Protein 8J1C (pdb70)

Organism: Pseudomonas veronii (NCBI:txid76761)

Foldseek 3Di:
DADEAEDPVLVVLLVVDDLLVLVLVLLLCVLVVQKDFDDKDKAADPPNQWIKIWFKIDRNVVQKIKIWIWTQGPNDIWIWMWIAGNVPRHTHYIYGCRVVQLQNLLSLVLLVCLLPQPAAFAAEFEEDDDSSSLSNCLSNVPSHNHQAYEYEDQCQVVVVCVRCVSDVRYDYDPAPLVRQAVGQEYEYRDQAQDAPDEQVSYPFAHEYEYAHDNDQLRDHYQLLCVVQAQEEEADLVPCLVGNNSNVCCVVPVVDDSVSHFYHSSCSSVVNGGRTHHYYYYHDHSNSSNSSSVSSSVVVD/DQDEAEDVRLVVLLVVDDLLVLVLVLLLCVLVVQKDFDAKDWAADPDNQFIKIKFWIDNVVLQKIKIKIWTWGDDDPATDIWIWMWIAGNVPRHTHYIYGCRVVQLQNLLSLVLLVCLLPFDLAFEAEFEEDQDSSSLNNCLNNVPSHNHNYYEYEDCVPCPCRVVRPVVPDYYDVAPQVRCAVHQEYEYRDQAQDAPDEPVPYPDQHEYEDAHPNHQQRDHYQLLCVVVAQEEEADLVHCCVRHNSSVVCVVPNVDDSVSHQYHSSCSSVVNGDSHYYYYHDHVSSVNSSRVSSSVVD/DQDEADDVRLVVLLVVDDLLVLVLVLLLCVLVVQKDFDAKDWADDPPNQFIKIKFWIGRNVLQKIWIKIWTWGADDVGTDIWIWIFIAGNVPRHTRYIYGCRVVQLQNLLSLVLLVCLLPFPQAFAAEFEEDLDSSSLNNCLNNVPRHNHPAYEYEYPVPLDDDPVSVVVSCVSDVRYDYDPDPCVRQAVHQEYEYRDQAQDAPDEPVSYPFAHEYEYAHDSYQLRDHYQLLCVVQAQEEEADLVHCLVRRNSSVCCVVPPVDDSVSHFYHSSCSSVVNGDGPTHYYYYYHDHSNSVNSSRVSSSVVVD/DQDEAEDVRLVVLLVVDDLLVLVLVLLQCVLVVQKDFDAKDWAADPPNQFIKIKFKMGNVVVQKIKIKIWTWGQDDVGTDIWIWIWMAGNVPRHTHYIYGCRVVQLQLLLSLVLLCCLLAFPQAFAEEFEEDQASNSLNVCLNNLPSHNHPDYEYEDCVVVPSVVSCCVSVYYDDNAPCVRQAPHQEYEYRDQAQDAPDEQVSYPFAHEYEYAHDRDQLRDHYQLLCVVQAQEEEADLVHCLVGRNSSVCCVVPVVDDSVSHQYHSSCSSVVVGHHDDRPTHHYYYYHDHSSSSNSSSVSSSVVVD

B-factor: mean 51.37, std 15.53, range [25.63, 155.08]

Sequence (1214 aa):
TPHVIQQAQARELLAQIDVPQILHKLFRDLAAGLAVQPAQQLVAFPKGAGDFINYLGVLAEDGVYGVKTSPYIVPLVTAWTLLMSMHNGQPLLLCDAHELTTARTAATTALAVDALAPLAARRLAIIGSGKVAQAHLRYVQNLRDWQHISLFSPSLASTLAQLTGLDPRLSIADSCAAAVADADVIMLCTSSAGPVLDPAHLSKPALITSISTNAPRAHEVPPHSLNAMQVFCDYRQTTPDAAGEMLIASEQHGWDKRAVMGDLPELLSDMAYQRPVFFRSIGLGLEDIALANALYQLQRTPHVIQQAQARELLAQIDVPQILHKLFRDLAAGLAVQPAQQLVAFPKGAGDFINYLGVLAEDGVYGVKTSPYIVGEQGPLVTAWTLLMSMHNGQPLLLCDAHELTTARTAATTALAVDALAPLAARRLAIIGSGKVAQAHLRYVQNLRDWQHISLFSPSLAPATLAQLTGLLSIADSCAAAVADADVIMLCTSSAGPVLDPAHLSKPALITSISTNAPRAHEVPPHSLNAMQVFCDYRQTTPDAAGEMLIASEQHGWDKRAVMGDLPELLSDMAQPVFFRSIGLGLEDIALANALYQLQTPHVIQQAQARELLAQIDVPQILHKLFRDLAAGLAVQPAQQLVAFPKGAGDFINYLGVLAEDGVYGVKTSPYIVGEQGPLVTAWTLLMSMHNGQPLLLCDAHELTTARTAATTALAVDALAPLAARRLAIIGSGKVAQAHLRYVQNLRDWQHISLFSPSLASASPATLAQLTGLDPRLSIADSCAAAVADADVIMLCTSSAGPVLDPAHLSKPALITSISTNAPRAHEVPPHSLNAMQVFCDYRQTTPDAAGEMLIASEQHGWDKRAVMGDLPELLSDMADYQRPVFFRSIGLGLEDIALANALYQLQRTPHVIQQAQARELLAQIDVPQILHKLFRDLAAGLAVQPAQQLVAFPKGAGDFINYLGVLAEDGVYGVKTSPYIVGEQGPLVTAWTLLMSMHNGQPLLLCDAHELTTARTAATTALAVDALAPLAARRLAIIGSGKVAQAHLRYVQNLRDWQHISLFSPSLAATLAQLTGLDLSIADSCAAAVADADVIMLCTSSAGPVLDPAHLSKPALITSISTNAPRAHEVPPHSLNAMQVFCDYRQTTPDAAGEMLIASEQHGWDKRAVMGDLPELLSDMAQRPDYQRPVFFRSIGLGLEDIALANALYQLQR

Solvent-accessible surface area: 46531 Å² total

Radius of gyration: 34.88 Å; Cα contacts (8 Å, |Δi|>4): 2897; chains: 4; bounding box: 97×85×81 Å

Nearest PDB structures (foldseek):
  8j1c-assembly1_B  TM=1.003E+00  e=1.376E-64  Pseudomonas veronii
  8j1c-assembly2_D  TM=9.881E-01  e=1.247E-57  Pseudomonas veronii
  8j1c-assembly2_C  TM=9.851E-01  e=7.864E-58  Pseudomonas veronii
  8j1g-assembly2_D  TM=9.731E-01  e=1.324E-56  Pseudomonas veronii
  8j1c-assembly1_A  TM=9.493E-01  e=4.451E-55  Pseudomonas veronii

InterPro domains:
  IPR003462 Ornithine cyclodeaminase/mu-crystallin [PF02423] (21-311)
  IPR003462 Ornithine cyclodeaminase/mu-crystallin [PIRSF001439] (5-312)
  IPR003462 Ornithine cyclodeaminase/mu-crystallin [PTHR13812] (6-313)
  IPR023401 Ornithine cyclodeaminase, N-terminal [G3DSA:3.30.1780.10] (24-312)
  IPR036291 NAD(P)-binding domain superfamily [SSF51735] (5-313)

Secondary structure (DSSP, 8-state):
--EEE-HHHHHHHHHTS-HHHHHHHHHHHHHTTSSB-PPPEEEEPGGG-EEEEEEEEEEGGGTEEEEEEEEEE--EE--EEEEEETTT--EEEEEE-HHHHHHHHHHHHHHHHHHHS-TT--EEEEE--SHHHHHHHHHHTTSS--SEEEEE-GGG----HHHHTT-TTEEE-SSHHHHHTT-SEEEE----SS-S--GGG-SS--EEEE---SSTT--SS-GGGGGGSEEEES-TTTGGGT-HHHHHHHHHS---GGG--EEHHHHHTT----S-EEEE----HHHHHHHHHHHHHHH-/--EEE-HHHHHHHHHTS-HHHHHHHHHHHHHTTSSB-PPPEEEEPGGG-EEEEEEEEEETTTTEEEEEEEEEE--TTS-EE--EEEEEETTT--EEEEEE-HHHHHHHHHHHHHHHHHHHS-TT--EEEEE--SHHHHHHHHHSTTSS--SEEEEE-TTT---SHHHHTT--EE-SSHHHHHTT-SEEEE----SS-S--TTS-SS--EEEE---SSTT--SS-GGGGGGSEEEES-TTTGGGT-HHHHHHHHHS---GGG--EEHHHHTTT----EEEE----HHHHHHHHHHHHHH-/--EEE-HHHHHHHHTTS-HHHHHHHHHHHHHHTSEE-PPPEEEEPSTT-EEEEEEEEEEGGGTEEEEEEEEEE--SSS-EE--EEEEEETTT--EEEEEE-HHHHHHHHHHHHHHHHHHHS-TT--EEEEE--SHHHHHHHHHHTTTS--SEEEEE-GGGGG--HHHHHHHHTT-TTEEE-SSHHHHHTT-SEEEE----SS-S--GGG-SS--EEEE---SSTT--SS-GGGGGGSEEEES-TTTGGGT-HHHHHHHHHS---GGGEEEEHHHHTTT---TTS-EEEE----HHHHHHHHHHHHHHT-/--EEE-HHHHHHHHTTS-HHHHHHHHHHHHHHTSEE-PPPEEEEPSTT-EEEEEEEEEEGGGTEEEEEEEEEE--TT--EE--EEEEEETTT--EEEEEE-HHHHHHHHHHHHHHHHHHHS-TT--EEEEE--SHHHHHHHHHHTTTS--SEEEEE-TTT---HHHHSTT--EE-SSHHHHHTT-SEEEE----SS-S--GGG-SS--EEEE---SSTT--SS-GGGGGGSEEEES-TTTGGGT-HHHHHHHHHS---GGGEEE-HHHHTTTSS----SSS-EEEE----HHHHHHHHHHHHHHH-

Structure (mmCIF, N/CA/C/O backbone):
data_8J1C
#
_entry.id   8J1C
#
_cell.length_a   90.965
_cell.length_b   92.617
_cell.length_c   162.475
_cell.angle_alpha   90.00
_cell.angle_beta   90.00
_cell.angle_gamma   90.00
#
_symmetry.space_group_name_H-M   'P 21 21 21'
#
loop_
_entity.id
_entity.type
_entity.pdbx_description
1 polymer 'Ornithine cyclodeaminase family protein'
2 non-polymer 'NADP NICOTINAMIDE-ADENINE-DINUCLEOTIDE PHOSPHATE'
3 non-polymer LYSINE
4 non-polymer IMIDAZOLE
5 non-polymer 1,2-ETHANEDIOL
6 water water
#
loop_
_atom_site.group_PDB
_atom_site.id
_atom_site.type_symbol
_atom_site.label_atom_id
_atom_site.label_alt_id
_atom_site.label_comp_id
_atom_site.label_asym_id
_atom_site.label_entity_id
_atom_site.label_seq_id
_atom_site.pdbx_PDB_ins_code
_atom_site.Cartn_x
_atom_site.Cartn_y
_atom_site.Cartn_z
_atom_site.occupancy
_atom_site.B_iso_or_equiv
_atom_site.auth_seq_id
_atom_site.auth_comp_id
_atom_site.auth_asym_id
_atom_site.auth_atom_id
_atom_site.pdbx_PDB_model_num
ATOM 1 N N . THR A 1 4 ? -39.871 36.781 16.966 1.00 69.39 4 THR A N 1
ATOM 2 C CA . THR A 1 4 ? -38.771 36.442 17.910 1.00 65.25 4 THR A CA 1
ATOM 3 C C . THR A 1 4 ? -38.989 37.157 19.252 1.00 61.64 4 THR A C 1
ATOM 4 O O . THR A 1 4 ? -39.633 38.209 19.337 1.00 57.97 4 THR A O 1
ATOM 8 N N . PRO A 1 5 ? -38.505 36.587 20.378 1.00 49.76 5 PRO A N 1
ATOM 9 C CA . PRO A 1 5 ? -37.940 35.235 20.400 1.00 46.81 5 PRO A CA 1
ATOM 10 C C . PRO A 1 5 ? -38.994 34.127 20.422 1.00 44.39 5 PRO A C 1
ATOM 11 O O . PRO A 1 5 ? -40.013 34.240 21.101 1.00 44.48 5 PRO A O 1
ATOM 15 N N . HIS A 1 6 ? -38.705 33.029 19.718 1.00 46.44 6 HIS A N 1
ATOM 16 C CA . HIS A 1 6 ? -39.509 31.822 19.812 1.00 51.62 6 HIS A CA 1
ATOM 17 C C . HIS A 1 6 ? -39.224 31.146 21.154 1.00 50.41 6 HIS A C 1
ATOM 18 O O . HIS A 1 6 ? -38.067 31.043 21.567 1.00 44.50 6 HIS A O 1
ATOM 25 N N . VAL A 1 7 ? -40.295 30.717 21.832 1.00 48.32 7 VAL A N 1
ATOM 26 C CA . VAL A 1 7 ? -40.205 29.996 23.094 1.00 48.48 7 VAL A CA 1
ATOM 27 C C . VAL A 1 7 ? -40.558 28.536 22.818 1.00 45.72 7 VAL A C 1
ATOM 28 O O . VAL A 1 7 ? -41.658 28.267 22.341 1.00 44.56 7 VAL A O 1
ATOM 32 N N . ILE A 1 8 ? -39.611 27.619 23.084 1.00 44.49 8 ILE A N 1
ATOM 33 C CA . ILE A 1 8 ? -39.782 26.207 22.767 1.00 47.14 8 ILE A CA 1
ATOM 34 C C . ILE A 1 8 ? -39.787 25.408 24.061 1.00 44.52 8 ILE A C 1
ATOM 35 O O . ILE A 1 8 ? -38.765 25.337 24.736 1.00 40.70 8 ILE A O 1
ATOM 40 N N . GLN A 1 9 ? -40.939 24.803 24.375 1.00 47.63 9 GLN A N 1
ATOM 41 C CA . GLN A 1 9 ? -41.075 23.952 25.549 1.00 51.61 9 GLN A CA 1
ATOM 42 C C . GLN A 1 9 ? -40.599 22.549 25.169 1.00 47.29 9 GLN A C 1
ATOM 43 O O . GLN A 1 9 ? -40.208 22.311 24.023 1.00 44.61 9 GLN A O 1
ATOM 49 N N . GLN A 1 10 ? -40.692 21.632 26.140 1.00 47.22 10 GLN A N 1
ATOM 50 C CA . GLN A 1 10 ? -40.047 20.335 26.078 1.00 53.28 10 GLN A CA 1
ATOM 51 C C . GLN A 1 10 ? -40.511 19.510 24.885 1.00 51.04 10 GLN A C 1
ATOM 52 O O . GLN A 1 10 ? -39.682 18.959 24.161 1.00 48.52 10 GLN A O 1
ATOM 58 N N . ALA A 1 11 ? -41.830 19.403 24.683 1.00 52.18 11 ALA A N 1
ATOM 59 C CA . ALA A 1 11 ? -42.354 18.516 23.647 1.00 50.75 11 ALA A CA 1
ATOM 60 C C . ALA A 1 11 ? -41.812 18.926 22.274 1.00 46.66 11 ALA A C 1
ATOM 61 O O . ALA A 1 11 ? -41.249 18.102 21.552 1.00 47.23 11 ALA A O 1
ATOM 63 N N . GLN A 1 12 ? -41.963 20.215 21.921 1.00 47.89 12 GLN A N 1
ATOM 64 C CA . GLN A 1 12 ? -41.578 20.689 20.595 1.00 47.09 12 GLN A CA 1
ATOM 65 C C . GLN A 1 12 ? -40.064 20.563 20.407 1.00 45.33 12 GLN A C 1
ATOM 66 O O . GLN A 1 12 ? -39.597 20.243 19.306 1.00 43.74 12 GLN A O 1
ATOM 72 N N . ALA A 1 13 ? -39.314 20.826 21.491 1.00 40.19 13 ALA A N 1
ATOM 73 C CA . ALA A 1 13 ? -37.867 20.692 21.495 1.00 39.69 13 ALA A CA 1
ATOM 74 C C . ALA A 1 13 ? -37.460 19.274 21.108 1.00 36.10 13 ALA A C 1
ATOM 75 O O . ALA A 1 13 ? -36.564 19.087 20.283 1.00 37.27 13 ALA A O 1
ATOM 77 N N . ARG A 1 14 ? -38.125 18.269 21.695 1.00 45.43 14 ARG A N 1
ATOM 78 C CA . ARG A 1 14 ? -37.841 16.864 21.391 1.00 44.40 14 ARG A CA 1
ATOM 79 C C . ARG A 1 14 ? -38.207 16.542 19.938 1.00 45.00 14 ARG A C 1
ATOM 80 O O . ARG A 1 14 ? -37.455 15.843 19.253 1.00 43.32 14 ARG A O 1
ATOM 88 N N . GLU A 1 15 ? -39.364 17.049 19.461 1.00 48.09 15 GLU A N 1
ATOM 89 C CA . GLU A 1 15 ? -39.763 16.841 18.074 1.00 45.47 15 GLU A CA 1
ATOM 90 C C . GLU A 1 15 ? -38.709 17.435 17.149 1.00 43.01 15 GLU A C 1
ATOM 91 O O . GLU A 1 15 ? -38.312 16.791 16.182 1.00 46.18 15 GLU A O 1
ATOM 97 N N . LEU A 1 16 ? -38.260 18.666 17.449 1.00 42.34 16 LEU A N 1
ATOM 98 C CA . LEU A 1 16 ? -37.273 19.341 16.609 1.00 42.47 16 LEU A CA 1
ATOM 99 C C . LEU A 1 16 ? -35.913 18.648 16.708 1.00 40.15 16 LEU A C 1
ATOM 100 O O . LEU A 1 16 ? -35.232 18.512 15.681 1.00 36.64 16 LEU A O 1
ATOM 105 N N . LEU A 1 17 ? -35.549 18.210 17.932 1.00 38.41 17 LEU A N 1
ATOM 106 C CA . LEU A 1 17 ? -34.329 17.438 18.181 1.00 42.71 17 LEU A CA 1
ATOM 107 C C . LEU A 1 17 ? -34.223 16.242 17.237 1.00 39.71 17 LEU A C 1
ATOM 108 O O . LEU A 1 17 ? -33.184 16.038 16.620 1.00 37.82 17 LEU A O 1
ATOM 113 N N . ALA A 1 18 ? -35.330 15.510 17.068 1.00 45.17 18 ALA A N 1
ATOM 114 C CA . ALA A 1 18 ? -35.350 14.310 16.235 1.00 44.88 18 ALA A CA 1
ATOM 115 C C . ALA A 1 18 ? -35.025 14.602 14.767 1.00 41.52 18 ALA A C 1
ATOM 116 O O . ALA A 1 18 ? -34.576 13.697 14.083 1.00 44.05 18 ALA A O 1
ATOM 118 N N . GLN A 1 19 ? -35.193 15.852 14.290 1.00 47.40 19 GLN A N 1
ATOM 119 C CA . GLN A 1 19 ? -34.977 16.211 12.887 1.00 47.94 19 GLN A CA 1
ATOM 120 C C . GLN A 1 19 ? -33.561 16.731 12.608 1.00 49.86 19 GLN A C 1
ATOM 121 O O . GLN A 1 19 ? -33.271 17.199 11.511 1.00 56.64 19 GLN A O 1
ATOM 127 N N . ILE A 1 20 ? -32.668 16.633 13.592 1.00 56.67 20 ILE A N 1
ATOM 128 C CA . ILE A 1 20 ? -31.379 17.305 13.548 1.00 51.31 20 ILE A CA 1
ATOM 129 C C . ILE A 1 20 ? -30.299 16.246 13.706 1.00 44.70 20 ILE A C 1
ATOM 130 O O . ILE A 1 20 ? -30.462 15.330 14.509 1.00 44.52 20 ILE A O 1
ATOM 135 N N . ASP A 1 21 ? -29.235 16.358 12.895 1.00 52.87 21 ASP A N 1
ATOM 136 C CA . ASP A 1 21 ? -28.075 15.479 12.980 1.00 53.94 21 ASP A CA 1
ATOM 137 C C . ASP A 1 21 ? -27.082 16.086 13.976 1.00 50.10 21 ASP A C 1
ATOM 138 O O . ASP A 1 21 ? -26.240 16.929 13.626 1.00 45.44 21 ASP A O 1
ATOM 143 N N . VAL A 1 22 ? -27.220 15.663 15.239 1.00 49.18 22 VAL A N 1
ATOM 144 C CA . VAL A 1 22 ? -26.404 16.190 16.327 1.00 43.47 22 VAL A CA 1
ATOM 145 C C . VAL A 1 22 ? -24.934 15.858 16.064 1.00 46.01 22 VAL A C 1
ATOM 146 O O . VAL A 1 22 ? -24.092 16.757 16.127 1.00 45.81 22 VAL A O 1
ATOM 150 N N . PRO A 1 23 ? -24.568 14.587 15.736 1.00 46.36 23 PRO A N 1
ATOM 151 C CA . PRO A 1 23 ? -23.180 14.240 15.445 1.00 47.33 23 PRO A CA 1
ATOM 152 C C . PRO A 1 23 ? -22.593 15.146 14.376 1.00 49.00 23 PRO A C 1
ATOM 153 O O . PRO A 1 23 ? -21.440 15.562 14.493 1.00 56.78 23 PRO A O 1
ATOM 157 N N . GLN A 1 24 ? -23.398 15.456 13.347 1.00 48.35 24 GLN A N 1
ATOM 158 C CA . GLN A 1 24 ? -22.924 16.307 12.265 1.00 49.33 24 GLN A CA 1
ATOM 159 C C . GLN A 1 24 ? -22.690 17.732 12.769 1.00 42.26 24 GLN A C 1
ATOM 160 O O . GLN A 1 24 ? -21.696 18.352 12.402 1.00 43.45 24 GLN A O 1
ATOM 166 N N . ILE A 1 25 ? -23.618 18.255 13.574 1.00 36.99 25 ILE A N 1
ATOM 167 C CA . ILE A 1 25 ? -23.519 19.615 14.091 1.00 43.69 25 ILE A CA 1
ATOM 168 C C . ILE A 1 25 ? -22.305 19.749 15.008 1.00 43.61 25 ILE A C 1
ATOM 169 O O . ILE A 1 25 ? -21.578 20.724 14.904 1.00 42.45 25 ILE A O 1
ATOM 174 N N . LEU A 1 26 ? -22.083 18.778 15.907 1.00 42.94 26 LEU A N 1
ATOM 175 C CA . LEU A 1 26 ? -20.943 18.859 16.813 1.00 40.41 26 LEU A CA 1
ATOM 176 C C . LEU A 1 26 ? -19.634 18.663 16.049 1.00 41.75 26 LEU A C 1
ATOM 177 O O . LEU A 1 26 ? -18.634 19.316 16.366 1.00 39.70 26 LEU A O 1
ATOM 182 N N . HIS A 1 27 ? -19.649 17.811 15.013 1.00 46.47 27 HIS A N 1
ATOM 183 C CA . HIS A 1 27 ? -18.465 17.598 14.191 1.00 49.50 27 HIS A CA 1
ATOM 184 C C . HIS A 1 27 ? -18.012 18.961 13.683 1.00 48.82 27 HIS A C 1
ATOM 185 O O . HIS A 1 27 ? -16.885 19.373 13.930 1.00 52.10 27 HIS A O 1
ATOM 192 N N . LYS A 1 28 ? -18.948 19.681 13.051 1.00 49.83 28 LYS A N 1
ATOM 193 C CA . LYS A 1 28 ? -18.709 21.016 12.533 1.00 47.69 28 LYS A CA 1
ATOM 194 C C . LYS A 1 28 ? -18.211 21.945 13.631 1.00 42.78 28 LYS A C 1
ATOM 195 O O . LYS A 1 28 ? -17.245 22.672 13.429 1.00 46.97 28 LYS A O 1
ATOM 201 N N . LEU A 1 29 ? -18.929 21.973 14.759 1.00 36.96 29 LEU A N 1
ATOM 202 C CA . LEU A 1 29 ? -18.593 22.876 15.842 1.00 40.83 29 LEU A CA 1
ATOM 203 C C . LEU A 1 29 ? -17.130 22.734 16.272 1.00 44.38 29 LEU A C 1
ATOM 204 O O . LEU A 1 29 ? -16.507 23.723 16.669 1.00 39.79 29 LEU A O 1
ATOM 209 N N . PHE A 1 30 ? -16.615 21.512 16.305 1.00 45.77 30 PHE A N 1
ATOM 210 C CA . PHE A 1 30 ? -15.260 21.308 16.819 1.00 46.18 30 PHE A CA 1
ATOM 211 C C . PHE A 1 30 ? -14.208 21.780 15.833 1.00 46.01 30 PHE A C 1
ATOM 212 O O . PHE A 1 30 ? -13.205 22.364 16.230 1.00 43.65 30 PHE A O 1
ATOM 220 N N . ARG A 1 31 ? -14.436 21.537 14.552 1.00 50.21 31 ARG A N 1
ATOM 221 C CA . ARG A 1 31 ? -13.513 22.027 13.543 1.00 53.33 31 ARG A CA 1
ATOM 222 C C . ARG A 1 31 ? -13.525 23.544 13.564 1.00 45.61 31 ARG A C 1
ATOM 223 O O . ARG A 1 31 ? -12.492 24.178 13.367 1.00 50.77 31 ARG A O 1
ATOM 231 N N . ASP A 1 32 ? -14.690 24.130 13.812 1.00 43.12 32 ASP A N 1
ATOM 232 C CA . ASP A 1 32 ? -14.785 25.580 13.909 1.00 45.15 32 ASP A CA 1
ATOM 233 C C . ASP A 1 32 ? -14.051 26.050 15.147 1.00 46.56 32 ASP A C 1
ATOM 234 O O . ASP A 1 32 ? -13.345 27.054 15.103 1.00 46.93 32 ASP A O 1
ATOM 239 N N . LEU A 1 33 ? -14.212 25.339 16.256 1.00 43.32 33 LEU A N 1
ATOM 240 C CA . LEU A 1 33 ? -13.450 25.680 17.448 1.00 43.63 33 LEU A CA 1
ATOM 241 C C . LEU A 1 33 ? -11.945 25.561 17.178 1.00 40.26 33 LEU A C 1
ATOM 242 O O . LEU A 1 33 ? -11.165 26.415 17.594 1.00 42.05 33 LEU A O 1
ATOM 247 N N . ALA A 1 34 ? -11.537 24.503 16.482 1.00 40.47 34 ALA A N 1
ATOM 248 C CA . ALA A 1 34 ? -10.139 24.324 16.112 1.00 46.35 34 ALA A CA 1
ATOM 249 C C . ALA A 1 34 ? -9.624 25.534 15.326 1.00 51.15 34 ALA A C 1
ATOM 250 O O . ALA A 1 34 ? -8.490 25.950 15.527 1.00 55.79 34 ALA A O 1
ATOM 252 N N . ALA A 1 35 ? -10.474 26.113 14.462 1.00 55.27 35 ALA A N 1
ATOM 253 C CA . ALA A 1 35 ? -10.081 27.188 13.564 1.00 53.80 35 ALA A CA 1
ATOM 254 C C . ALA A 1 35 ? -10.324 28.557 14.198 1.00 55.44 35 ALA A C 1
ATOM 255 O O . ALA A 1 35 ? -10.099 29.588 13.570 1.00 64.67 35 ALA A O 1
ATOM 257 N N . GLY A 1 36 ? -10.762 28.586 15.457 1.00 53.32 36 GLY A N 1
ATOM 258 C CA . GLY A 1 36 ? -10.978 29.845 16.148 1.00 50.24 36 GLY A CA 1
ATOM 259 C C . GLY A 1 36 ? -12.307 30.509 15.769 1.00 54.48 36 GLY A C 1
ATOM 260 O O . GLY A 1 36 ? -12.586 31.613 16.235 1.00 48.30 36 GLY A O 1
ATOM 261 N N . LEU A 1 37 ? -13.143 29.809 14.979 1.00 49.73 37 LEU A N 1
ATOM 262 C CA . LEU A 1 37 ? -14.414 30.341 14.490 1.00 48.92 37 LEU A CA 1
ATOM 263 C C . LEU A 1 37 ? -15.502 30.256 15.563 1.00 49.62 37 LEU A C 1
ATOM 264 O O . LEU A 1 37 ? -16.625 30.732 15.374 1.00 55.31 37 LEU A O 1
ATOM 269 N N . ALA A 1 38 ? -15.178 29.602 16.682 1.00 46.74 38 ALA A N 1
ATOM 270 C CA . ALA A 1 38 ? -16.071 29.560 17.822 1.00 42.62 38 ALA A CA 1
ATOM 271 C C . ALA A 1 38 ? -15.230 29.664 19.083 1.00 42.54 38 ALA A C 1
ATOM 272 O O . ALA A 1 38 ? -14.058 29.294 19.106 1.00 40.10 38 ALA A O 1
ATOM 274 N N . VAL A 1 39 ? -15.865 30.193 20.121 1.00 43.94 39 VAL A N 1
ATOM 275 C CA . VAL A 1 39 ? -15.180 30.559 21.337 1.00 44.86 39 VAL A CA 1
ATOM 276 C C . VAL A 1 39 ? -15.974 30.004 22.506 1.00 44.87 39 VAL A C 1
ATOM 277 O O . VAL A 1 39 ? -17.192 30.190 22.564 1.00 44.87 39 VAL A O 1
ATOM 281 N N . GLN A 1 40 ? -15.247 29.320 23.403 1.00 45.34 40 GLN A N 1
ATOM 282 C CA . GLN A 1 40 ? -15.800 28.675 24.578 1.00 41.01 40 GLN A CA 1
ATOM 283 C C . GLN A 1 40 ? -15.447 29.502 25.809 1.00 46.91 40 GLN A C 1
ATOM 284 O O . GLN A 1 40 ? -14.342 29.390 26.347 1.00 51.82 40 GLN A O 1
ATOM 290 N N . PRO A 1 41 ? -16.375 30.349 26.303 1.00 45.51 41 PRO A N 1
ATOM 291 C CA . PRO A 1 41 ? -16.170 31.073 27.555 1.00 44.38 41 PRO A CA 1
ATOM 292 C C . PRO A 1 41 ? -16.309 30.149 28.760 1.00 46.22 41 PRO A C 1
ATOM 293 O O . PRO A 1 41 ? -16.889 29.066 28.656 1.00 46.24 41 PRO A O 1
ATOM 297 N N . ALA A 1 42 ? -15.808 30.630 29.907 1.00 47.80 42 ALA A N 1
ATOM 298 C CA . ALA A 1 42 ? -15.904 29.928 31.178 1.00 47.54 42 ALA A CA 1
ATOM 299 C C . ALA A 1 42 ? -17.360 29.806 31.629 1.00 47.89 42 ALA A C 1
ATOM 300 O O . ALA A 1 42 ? -18.191 30.663 31.332 1.00 51.95 42 ALA A O 1
ATOM 302 N N . GLN A 1 43 ? -17.627 28.738 32.386 1.00 46.75 43 GLN A N 1
ATOM 303 C CA . GLN A 1 43 ? -18.879 28.539 33.081 1.00 50.75 43 GLN A CA 1
ATOM 304 C C . GLN A 1 43 ? -18.851 29.338 34.359 1.00 56.14 43 GLN A C 1
ATOM 305 O O . GLN A 1 43 ? -17.776 29.660 34.842 1.00 68.29 43 GLN A O 1
ATOM 311 N N . GLN A 1 44 ? -20.038 29.613 34.902 1.00 59.82 44 GLN A N 1
ATOM 312 C CA . GLN A 1 44 ? -20.162 30.272 36.186 1.00 60.21 44 GLN A CA 1
ATOM 313 C C . GLN A 1 44 ? -21.190 29.520 37.030 1.00 62.23 44 GLN A C 1
ATOM 314 O O . GLN A 1 44 ? -22.248 29.108 36.536 1.00 52.07 44 GLN A O 1
ATOM 320 N N . LEU A 1 45 ? -20.835 29.350 38.309 1.00 59.60 45 LEU A N 1
ATOM 321 C CA . LEU A 1 45 ? -21.586 28.522 39.231 1.00 58.32 45 LEU A CA 1
ATOM 322 C C . LEU A 1 45 ? -21.939 29.355 40.453 1.00 53.62 45 LEU A C 1
ATOM 323 O O . LEU A 1 45 ? -21.110 30.085 40.995 1.00 57.67 45 LEU A O 1
ATOM 328 N N . VAL A 1 46 ? -23.202 29.277 40.849 1.00 49.32 46 VAL A N 1
ATOM 329 C CA . VAL A 1 46 ? -23.692 30.122 41.913 1.00 53.49 46 VAL A CA 1
ATOM 330 C C . VAL A 1 46 ? -24.513 29.226 42.826 1.00 58.24 46 VAL A C 1
ATOM 331 O O . VAL A 1 46 ? -25.386 28.500 42.353 1.00 58.61 46 VAL A O 1
ATOM 335 N N . ALA A 1 47 ? -24.178 29.274 44.123 1.00 61.22 47 ALA A N 1
ATOM 336 C CA . ALA A 1 47 ? -24.835 28.469 45.137 1.00 58.89 47 ALA A CA 1
ATOM 337 C C . ALA A 1 47 ? -26.072 29.218 45.625 1.00 56.62 47 ALA A C 1
ATOM 338 O O . ALA A 1 47 ? -26.034 30.432 45.781 1.00 57.35 47 ALA A O 1
ATOM 340 N N . PHE A 1 48 ? -27.176 28.498 45.832 1.00 58.36 48 PHE A N 1
ATOM 341 C CA . PHE A 1 48 ? -28.323 29.076 46.508 1.00 70.40 48 PHE A CA 1
ATOM 342 C C . PHE A 1 48 ? -28.005 29.150 48.007 1.00 77.36 48 PHE A C 1
ATOM 343 O O . PHE A 1 48 ? -27.192 28.368 48.509 1.00 73.61 48 PHE A O 1
ATOM 351 N N . PRO A 1 49 ? -28.588 30.102 48.777 1.00 77.89 49 PRO A N 1
ATOM 352 C CA . PRO A 1 49 ? -28.495 30.062 50.236 1.00 79.49 49 PRO A CA 1
ATOM 353 C C . PRO A 1 49 ? -29.093 28.781 50.810 1.00 80.40 49 PRO A C 1
ATOM 354 O O . PRO A 1 49 ? -30.090 28.271 50.289 1.00 73.44 49 PRO A O 1
ATOM 358 N N . LYS A 1 50 ? -28.445 28.278 51.875 1.00 85.08 50 LYS A N 1
ATOM 359 C CA . LYS A 1 50 ? -29.011 27.289 52.783 1.00 79.21 50 LYS A CA 1
ATOM 360 C C . LYS A 1 50 ? -29.207 25.965 52.056 1.00 77.97 50 LYS A C 1
ATOM 361 O O . LYS A 1 50 ? -30.278 25.362 52.147 1.00 64.60 50 LYS A O 1
ATOM 367 N N . GLY A 1 51 ? -28.144 25.549 51.345 1.00 80.78 51 GLY A N 1
ATOM 368 C CA . GLY A 1 51 ? -28.016 24.223 50.758 1.00 74.03 51 GLY A CA 1
ATOM 369 C C . GLY A 1 51 ? -29.097 23.923 49.725 1.00 71.35 51 GLY A C 1
ATOM 370 O O . GLY A 1 51 ? -29.198 22.788 49.268 1.00 68.72 51 GLY A O 1
ATOM 371 N N . ALA A 1 52 ? -29.867 24.952 49.337 1.00 72.90 52 ALA A N 1
ATOM 372 C CA . ALA A 1 52 ? -31.119 24.776 48.611 1.00 72.44 52 ALA A CA 1
ATOM 373 C C . ALA A 1 52 ? -30.856 24.428 47.142 1.00 69.97 52 ALA A C 1
ATOM 374 O O . ALA A 1 52 ? -31.786 24.043 46.426 1.00 75.85 52 ALA A O 1
ATOM 376 N N . GLY A 1 53 ? -29.587 24.569 46.717 1.00 64.40 53 GLY A N 1
ATOM 377 C CA . GLY A 1 53 ? -29.100 24.080 45.434 1.00 67.10 53 GLY A CA 1
ATOM 378 C C . GLY A 1 53 ? -28.047 24.999 44.800 1.00 62.60 53 GLY A C 1
ATOM 379 O O . GLY A 1 53 ? -27.542 25.919 45.440 1.00 58.08 53 GLY A O 1
ATOM 380 N N . ASP A 1 54 ? -27.719 24.724 43.528 1.00 63.26 54 ASP A N 1
ATOM 381 C CA . ASP A 1 54 ? -26.809 25.533 42.724 1.00 61.54 54 ASP A CA 1
ATOM 382 C C . ASP A 1 54 ? -27.495 25.890 41.398 1.00 66.97 54 ASP A C 1
ATOM 383 O O . ASP A 1 54 ? -28.632 25.476 41.132 1.00 63.93 54 ASP A O 1
ATOM 388 N N . PHE A 1 55 ? -26.806 26.699 40.575 1.00 59.72 55 PHE A N 1
ATOM 389 C CA . PHE A 1 55 ? -27.089 26.762 39.151 1.00 50.92 55 PHE A CA 1
ATOM 390 C C . PHE A 1 55 ? -25.778 27.014 38.418 1.00 45.44 55 PHE A C 1
ATOM 391 O O . PHE A 1 55 ? -24.907 27.719 38.923 1.00 44.22 55 PHE A O 1
ATOM 399 N N . ILE A 1 56 ? -25.647 26.412 37.235 1.00 46.07 56 ILE A N 1
ATOM 400 C CA . ILE A 1 56 ? -24.521 26.695 36.356 1.00 48.56 56 ILE A CA 1
ATOM 401 C C . ILE A 1 56 ? -25.046 27.349 35.085 1.00 45.67 56 ILE A C 1
ATOM 402 O O . ILE A 1 56 ? -26.006 26.845 34.495 1.00 40.71 56 ILE A O 1
ATOM 407 N N . ASN A 1 57 ? -24.371 28.441 34.679 1.00 41.65 57 ASN A N 1
ATOM 408 C CA . ASN A 1 57 ? -24.506 29.005 33.348 1.00 37.42 57 ASN A CA 1
ATOM 409 C C . ASN A 1 57 ? -23.360 28.537 32.457 1.00 36.17 57 ASN A C 1
ATOM 410 O O . ASN A 1 57 ? -22.195 28.702 32.797 1.00 32.79 57 ASN A O 1
ATOM 415 N N . TYR A 1 58 ? -23.726 27.973 31.298 1.00 36.16 58 TYR A N 1
ATOM 416 C CA . TYR A 1 58 ? -22.802 27.569 30.254 1.00 36.25 58 TYR A CA 1
ATOM 417 C C . TYR A 1 58 ? -22.967 28.519 29.067 1.00 35.71 58 TYR A C 1
ATOM 418 O O . TYR A 1 58 ? -24.101 28.814 28.681 1.00 33.35 58 TYR A O 1
ATOM 427 N N . LEU A 1 59 ? -21.848 28.910 28.435 1.00 34.59 59 LEU A N 1
ATOM 428 C CA . LEU A 1 59 ? -21.857 29.900 27.375 1.00 32.48 59 LEU A CA 1
ATOM 429 C C . LEU A 1 59 ? -21.252 29.325 26.101 1.00 34.80 59 LEU A C 1
ATOM 430 O O . LEU A 1 59 ? -20.455 28.395 26.140 1.00 37.08 59 LEU A O 1
ATOM 435 N N . GLY A 1 60 ? -21.606 29.950 24.972 1.00 34.77 60 GLY A N 1
ATOM 436 C CA . GLY A 1 60 ? -20.973 29.691 23.695 1.00 33.58 60 GLY A CA 1
ATOM 437 C C . GLY A 1 60 ? -21.055 30.920 22.813 1.00 30.60 60 GLY A C 1
ATOM 438 O O . GLY A 1 60 ? -22.078 31.579 22.831 1.00 27.69 60 GLY A O 1
ATOM 439 N N . VAL A 1 61 ? -19.982 31.207 22.068 1.00 33.32 61 VAL A N 1
ATOM 440 C CA . VAL A 1 61 ? -20.016 32.214 21.031 1.00 34.49 61 VAL A CA 1
ATOM 441 C C . VAL A 1 61 ? -19.768 31.541 19.679 1.00 36.21 61 VAL A C 1
ATOM 442 O O . VAL A 1 61 ? -18.667 31.087 19.408 1.00 36.92 61 VAL A O 1
ATOM 446 N N . LEU A 1 62 ? -20.808 31.535 18.828 1.00 37.57 62 LEU A N 1
ATOM 447 C CA . LEU A 1 62 ? -20.751 31.045 17.463 1.00 38.41 62 LEU A CA 1
ATOM 448 C C . LEU A 1 62 ? -20.643 32.245 16.528 1.00 36.03 62 LEU A C 1
ATOM 449 O O . LEU A 1 62 ? -21.632 32.671 15.930 1.00 35.41 62 LEU A O 1
ATOM 454 N N . ALA A 1 63 ? -19.417 32.757 16.412 1.00 43.77 63 ALA A N 1
ATOM 455 C CA . ALA A 1 63 ? -19.114 34.007 15.737 1.00 48.28 63 ALA A CA 1
ATOM 456 C C . ALA A 1 63 ? -19.522 33.908 14.277 1.00 47.76 63 ALA A C 1
ATOM 457 O O . ALA A 1 63 ? -20.127 34.818 13.719 1.00 59.03 63 ALA A O 1
ATOM 459 N N . GLU A 1 64 ? -19.205 32.753 13.695 1.00 44.78 64 GLU A N 1
ATOM 460 C CA . GLU A 1 64 ? -19.459 32.474 12.300 1.00 40.97 64 GLU A CA 1
ATOM 461 C C . GLU A 1 64 ? -20.953 32.471 12.011 1.00 39.32 64 GLU A C 1
ATOM 462 O O . GLU A 1 64 ? -21.344 32.819 10.904 1.00 47.93 64 GLU A O 1
ATOM 468 N N . ASP A 1 65 ? -21.790 32.060 12.978 1.00 37.18 65 ASP A N 1
ATOM 469 C CA . ASP A 1 65 ? -23.233 32.003 12.770 1.00 33.42 65 ASP A CA 1
ATOM 470 C C . ASP A 1 65 ? -23.890 33.287 13.253 1.00 35.61 65 ASP A C 1
ATOM 471 O O . ASP A 1 65 ? -25.098 33.440 13.106 1.00 34.67 65 ASP A O 1
ATOM 476 N N . GLY A 1 66 ? -23.113 34.139 13.943 1.00 34.09 66 GLY A N 1
ATOM 477 C CA . GLY A 1 66 ? -23.616 35.414 14.420 1.00 35.95 66 GLY A CA 1
ATOM 478 C C . GLY A 1 66 ? -24.572 35.276 15.602 1.00 37.83 66 GLY A C 1
ATOM 479 O O . GLY A 1 66 ? -25.475 36.109 15.746 1.00 37.79 66 GLY A O 1
ATOM 480 N N . VAL A 1 67 ? -24.376 34.225 16.428 1.00 35.99 67 VAL A N 1
ATOM 481 C CA . VAL A 1 67 ? -25.199 34.002 17.614 1.00 34.32 67 VAL A CA 1
ATOM 482 C C . VAL A 1 67 ? -24.302 33.633 18.801 1.00 35.34 67 VAL A C 1
ATOM 483 O O . VAL A 1 67 ? -23.204 33.090 18.640 1.00 37.42 67 VAL A O 1
ATOM 487 N N . TYR A 1 68 ? -24.770 33.989 20.004 1.00 30.41 68 TYR A N 1
ATOM 488 C CA . TYR A 1 68 ? -24.146 33.562 21.244 1.00 29.82 68 TYR A CA 1
ATOM 489 C C . TYR A 1 68 ? -25.281 33.121 22.156 1.00 30.87 68 TYR A C 1
ATOM 490 O O . TYR A 1 68 ? -26.443 33.457 21.904 1.00 28.79 68 TYR A O 1
ATOM 499 N N . GLY A 1 69 ? -24.972 32.356 23.208 1.00 29.55 69 GLY A N 1
ATOM 500 C CA . GLY A 1 69 ? -26.052 31.954 24.085 1.00 29.31 69 GLY A CA 1
ATOM 501 C C . GLY A 1 69 ? -25.582 31.617 25.482 1.00 30.57 69 GLY A C 1
ATOM 502 O O . GLY A 1 69 ? -24.385 31.454 25.703 1.00 33.38 69 GLY A O 1
ATOM 503 N N . VAL A 1 70 ? -26.565 31.504 26.387 1.00 32.57 70 VAL A N 1
ATOM 504 C CA . VAL A 1 70 ? -26.371 30.984 27.731 1.00 33.78 70 VAL A CA 1
ATOM 505 C C . VAL A 1 70 ? -27.379 29.864 27.979 1.00 37.63 70 VAL A C 1
ATOM 506 O O . VAL A 1 70 ? -28.575 30.013 27.706 1.00 36.20 70 VAL A O 1
ATOM 510 N N . LYS A 1 71 ? -26.879 28.726 28.469 1.00 36.83 71 LYS A N 1
ATOM 511 C CA . LYS A 1 71 ? -27.732 27.718 29.077 1.00 36.65 71 LYS A CA 1
ATOM 512 C C . LYS A 1 71 ? -27.634 27.874 30.590 1.00 40.14 71 LYS A C 1
ATOM 513 O O . LYS A 1 71 ? -26.539 27.779 31.146 1.00 45.45 71 LYS A O 1
ATOM 519 N N . THR A 1 72 ? -28.782 28.122 31.231 1.00 37.87 72 THR A N 1
ATOM 520 C CA . THR A 1 72 ? -28.882 28.137 32.679 1.00 39.70 72 THR A CA 1
ATOM 521 C C . THR A 1 72 ? -29.476 26.804 33.162 1.00 40.40 72 THR A C 1
ATOM 522 O O . THR A 1 72 ? -30.517 26.367 32.677 1.00 38.35 72 THR A O 1
ATOM 526 N N . SER A 1 73 ? -28.760 26.139 34.086 1.00 42.90 73 SER A N 1
ATOM 527 C CA . SER A 1 73 ? -29.131 24.826 34.608 1.00 43.59 73 SER A CA 1
ATOM 528 C C . SER A 1 73 ? -29.203 24.849 36.128 1.00 43.41 73 SER A C 1
ATOM 529 O O . SER A 1 73 ? -28.177 24.803 36.797 1.00 41.52 73 SER A O 1
ATOM 532 N N . PRO A 1 74 ? -30.409 24.991 36.720 1.00 45.50 74 PRO A N 1
ATOM 533 C CA . PRO A 1 74 ? -30.531 25.003 38.170 1.00 49.47 74 PRO A CA 1
ATOM 534 C C . PRO A 1 74 ? -30.600 23.568 38.700 1.00 51.67 74 PRO A C 1
ATOM 535 O O . PRO A 1 74 ? -31.194 22.690 38.072 1.00 49.91 74 PRO A O 1
ATOM 539 N N . TYR A 1 75 ? -30.014 23.357 39.870 1.00 57.48 75 TYR A N 1
ATOM 540 C CA . TYR A 1 75 ? -30.127 22.068 40.518 1.00 60.78 75 TYR A CA 1
ATOM 541 C C . TYR A 1 75 ? -30.808 22.411 41.821 1.00 56.97 75 TYR A C 1
ATOM 542 O O . TYR A 1 75 ? -30.248 23.133 42.644 1.00 46.28 75 TYR A O 1
ATOM 551 N N . ILE A 1 76 ? -32.028 21.932 42.010 1.00 61.73 76 ILE A N 1
ATOM 552 C CA . ILE A 1 76 ? -32.774 22.275 43.213 1.00 75.71 76 ILE A CA 1
ATOM 553 C C . ILE A 1 76 ? -33.086 21.034 44.032 1.00 81.35 76 ILE A C 1
ATOM 554 O O . ILE A 1 76 ? -33.119 19.928 43.499 1.00 80.83 76 ILE A O 1
ATOM 559 N N . VAL A 1 77 ? -33.310 21.214 45.327 1.00 87.12 77 VAL A N 1
ATOM 560 C CA . VAL A 1 77 ? -33.572 20.075 46.198 1.00 88.50 77 VAL A CA 1
ATOM 561 C C . VAL A 1 77 ? -34.970 20.136 46.801 1.00 80.87 77 VAL A C 1
ATOM 562 O O . VAL A 1 77 ? -35.145 20.558 47.941 1.00 74.39 77 VAL A O 1
ATOM 566 N N . PRO A 1 82 ? -34.095 16.275 44.202 1.00 87.37 82 PRO A N 1
ATOM 567 C CA . PRO A 1 82 ? -33.089 16.764 43.254 1.00 89.22 82 PRO A CA 1
ATOM 568 C C . PRO A 1 82 ? -33.694 17.054 41.890 1.00 86.25 82 PRO A C 1
ATOM 569 O O . PRO A 1 82 ? -33.830 16.144 41.074 1.00 83.44 82 PRO A O 1
ATOM 573 N N . LEU A 1 83 ? -34.054 18.307 41.644 1.00 84.14 83 LEU A N 1
ATOM 574 C CA . LEU A 1 83 ? -34.628 18.681 40.359 1.00 72.11 83 LEU A CA 1
ATOM 575 C C . LEU A 1 83 ? -33.622 19.454 39.527 1.00 63.26 83 LEU A C 1
ATOM 576 O O . LEU A 1 83 ? -33.120 20.489 39.958 1.00 61.03 83 LEU A O 1
ATOM 581 N N . VAL A 1 84 ? -33.318 18.950 38.337 1.00 62.21 84 VAL A N 1
ATOM 582 C CA . VAL A 1 84 ? -32.380 19.626 37.477 1.00 60.76 84 VAL A CA 1
ATOM 583 C C . VAL A 1 84 ? -32.997 19.913 36.142 1.00 59.05 84 VAL A C 1
ATOM 584 O O . VAL A 1 84 ? -33.432 19.007 35.454 1.00 62.07 84 VAL A O 1
ATOM 588 N N . THR A 1 85 ? -33.051 21.179 35.781 1.00 59.77 85 THR A N 1
ATOM 589 C CA . THR A 1 85 ? -33.573 21.595 34.488 1.00 53.75 85 THR A CA 1
ATOM 590 C C . THR A 1 85 ? -32.471 22.325 33.722 1.00 53.44 85 THR A C 1
ATOM 591 O O . THR A 1 85 ? -31.367 22.516 34.243 1.00 46.34 85 THR A O 1
ATOM 595 N N . ALA A 1 86 ? -32.781 22.709 32.475 1.00 52.80 86 ALA A N 1
ATOM 596 C CA . ALA A 1 86 ? -31.833 23.429 31.638 1.00 48.85 86 ALA A CA 1
ATOM 597 C C . ALA A 1 86 ? -32.585 24.252 30.594 1.00 48.38 86 ALA A C 1
ATOM 598 O O . ALA A 1 86 ? -33.372 23.694 29.841 1.00 40.51 86 ALA A O 1
ATOM 600 N N . TRP A 1 87 ? -32.274 25.559 30.515 1.00 45.34 87 TRP A N 1
ATOM 601 C CA . TRP A 1 87 ? -32.847 26.428 29.504 1.00 41.12 87 TRP A CA 1
ATOM 602 C C . TRP A 1 87 ? -31.781 27.250 28.783 1.00 40.99 87 TRP A C 1
ATOM 603 O O . TRP A 1 87 ? -30.949 27.897 29.425 1.00 35.98 87 TRP A O 1
ATOM 614 N N . THR A 1 88 ? -31.892 27.289 27.440 1.00 43.51 88 THR A N 1
ATOM 615 C CA . THR A 1 88 ? -30.965 28.012 26.577 1.00 36.44 88 THR A CA 1
ATOM 616 C C . THR A 1 88 ? -31.624 29.261 25.987 1.00 35.21 88 THR A C 1
ATOM 617 O O . THR A 1 88 ? -32.680 29.164 25.344 1.00 31.02 88 THR A O 1
ATOM 621 N N . LEU A 1 89 ? -30.931 30.405 26.178 1.00 30.96 89 LEU A N 1
ATOM 622 C CA . LEU A 1 89 ? -31.208 31.667 25.513 1.00 30.25 89 LEU A CA 1
ATOM 623 C C . LEU A 1 89 ? -30.151 31.927 24.445 1.00 32.90 89 LEU A C 1
ATOM 624 O O . LEU A 1 89 ? -28.960 32.030 24.737 1.00 30.68 89 LEU A O 1
ATOM 629 N N . LEU A 1 90 ? -30.640 32.063 23.206 1.00 33.88 90 LEU A N 1
ATOM 630 C CA . LEU A 1 90 ? -29.843 32.382 22.040 1.00 34.49 90 LEU A CA 1
ATOM 631 C C . LEU A 1 90 ? -30.085 33.852 21.707 1.00 35.11 90 LEU A C 1
ATOM 632 O O . LEU A 1 90 ? -31.240 34.287 21.683 1.00 32.26 90 LEU A O 1
ATOM 637 N N . MET A 1 91 ? -28.984 34.595 21.491 1.00 31.77 91 MET A N 1
ATOM 638 C CA . MET A 1 91 ? -29.002 36.021 21.203 1.00 31.37 91 MET A CA 1
ATOM 639 C C . MET A 1 91 ? -28.285 36.280 19.888 1.00 30.80 91 MET A C 1
ATOM 640 O O . MET A 1 91 ? -27.312 35.605 19.580 1.00 34.70 91 MET A O 1
ATOM 645 N N . SER A 1 92 ? -28.704 37.322 19.168 1.00 29.30 92 SER A N 1
ATOM 646 C CA . SER A 1 92 ? -28.030 37.726 17.943 1.00 30.35 92 SER A CA 1
ATOM 647 C C . SER A 1 92 ? -26.823 38.618 18.248 1.00 32.27 92 SER A C 1
ATOM 648 O O . SER A 1 92 ? -26.903 39.559 19.041 1.00 27.72 92 SER A O 1
ATOM 651 N N . MET A 1 93 ? -25.699 38.299 17.587 1.00 32.69 93 MET A N 1
ATOM 652 C CA . MET A 1 93 ? -24.492 39.111 17.627 1.00 33.49 93 MET A CA 1
ATOM 653 C C . MET A 1 93 ? -24.611 40.304 16.684 1.00 33.49 93 MET A C 1
ATOM 654 O O . MET A 1 93 ? -23.757 41.194 16.728 1.00 34.14 93 MET A O 1
ATOM 659 N N . HIS A 1 94 ? -25.641 40.293 15.825 1.00 36.28 94 HIS A N 1
ATOM 660 C CA . HIS A 1 94 ? -25.860 41.337 14.828 1.00 35.98 94 HIS A CA 1
ATOM 661 C C . HIS A 1 94 ? -26.651 42.507 15.414 1.00 35.91 94 HIS A C 1
ATOM 662 O O . HIS A 1 94 ? -26.272 43.657 15.214 1.00 32.34 94 HIS A O 1
ATOM 669 N N . ASN A 1 95 ? -27.752 42.206 16.114 1.00 34.19 95 ASN A N 1
ATOM 670 C CA . ASN A 1 95 ? -28.633 43.239 16.641 1.00 36.71 95 ASN A CA 1
ATOM 671 C C . ASN A 1 95 ? -28.845 43.112 18.158 1.00 36.24 95 ASN A C 1
ATOM 672 O O . ASN A 1 95 ? -29.646 43.849 18.730 1.00 41.47 95 ASN A O 1
ATOM 677 N N . GLY A 1 96 ? -28.208 42.145 18.826 1.00 33.88 96 GLY A N 1
ATOM 678 C CA . GLY A 1 96 ? -28.302 42.053 20.279 1.00 34.23 96 GLY A CA 1
ATOM 679 C C . GLY A 1 96 ? -29.697 41.717 20.808 1.00 33.30 96 GLY A C 1
ATOM 680 O O . GLY A 1 96 ? -29.988 41.971 21.976 1.00 33.67 96 GLY A O 1
ATOM 681 N N . GLN A 1 97 ? -30.520 41.069 19.974 1.00 34.28 97 GLN A N 1
ATOM 682 C CA . GLN A 1 97 ? -31.880 40.701 20.331 1.00 33.52 97 GLN A CA 1
ATOM 683 C C . GLN A 1 97 ? -31.954 39.186 20.503 1.00 37.21 97 GLN A C 1
ATOM 684 O O . GLN A 1 97 ? -31.215 38.460 19.836 1.00 31.94 97 GLN A O 1
ATOM 690 N N . PRO A 1 98 ? -32.857 38.692 21.395 1.00 33.14 98 PRO A N 1
ATOM 691 C CA . PRO A 1 98 ? -33.058 37.266 21.636 1.00 34.10 98 PRO A CA 1
ATOM 692 C C . PRO A 1 98 ? -33.759 36.553 20.482 1.00 33.62 98 PRO A C 1
ATOM 693 O O . PRO A 1 98 ? -34.760 37.044 19.958 1.00 32.50 98 PRO A O 1
ATOM 697 N N . LEU A 1 99 ? -33.199 35.400 20.097 1.00 32.04 99 LEU A N 1
ATOM 698 C CA . LEU A 1 99 ? -33.686 34.618 18.973 1.00 34.14 99 LEU A CA 1
ATOM 699 C C . LEU A 1 99 ? -34.533 33.434 19.448 1.00 37.66 99 LEU A C 1
ATOM 700 O O . LEU A 1 99 ? -35.513 33.058 18.786 1.00 35.52 99 LEU A O 1
ATOM 705 N N . LEU A 1 100 ? -34.118 32.825 20.568 1.00 35.03 100 LEU A N 1
ATOM 706 C CA . LEU A 1 100 ? -34.700 31.576 21.024 1.00 34.67 100 LEU A CA 1
ATOM 707 C C . LEU A 1 100 ? -34.496 31.415 22.524 1.00 34.04 100 LEU A C 1
ATOM 708 O O . LEU A 1 100 ? -33.416 31.701 23.037 1.00 34.96 100 LEU A O 1
ATOM 713 N N . LEU A 1 101 ? -35.556 30.943 23.196 1.00 35.18 101 LEU A N 1
ATOM 714 C CA . LEU A 1 101 ? -35.518 30.424 24.553 1.00 34.21 101 LEU A CA 1
ATOM 715 C C . LEU A 1 101 ? -36.098 29.014 24.512 1.00 36.80 101 LEU A C 1
ATOM 716 O O . LEU A 1 101 ? -37.276 28.839 24.211 1.00 38.03 101 LEU A O 1
ATOM 721 N N . CYS A 1 102 ? -35.247 28.035 24.820 1.00 36.12 102 CYS A N 1
ATOM 722 C CA . CYS A 1 102 ? -35.475 26.638 24.515 1.00 41.91 102 CYS A CA 1
ATOM 723 C C . CYS A 1 102 ? -35.200 25.786 25.753 1.00 42.06 102 CYS A C 1
ATOM 724 O O . CYS A 1 102 ? -34.152 25.948 26.380 1.00 40.74 102 CYS A O 1
ATOM 727 N N . ASP A 1 103 ? -36.152 24.906 26.103 1.00 40.43 103 ASP A N 1
ATOM 728 C CA . ASP A 1 103 ? -35.921 23.847 27.079 1.00 41.36 103 ASP A CA 1
ATOM 729 C C . ASP A 1 103 ? -34.826 22.950 26.530 1.00 38.66 103 ASP A C 1
ATOM 730 O O . ASP A 1 103 ? -35.012 22.346 25.464 1.00 39.07 103 ASP A O 1
ATOM 735 N N . ALA A 1 104 ? -33.699 22.881 27.255 1.00 42.00 104 ALA A N 1
ATOM 736 C CA . ALA A 1 104 ? -32.496 22.206 26.778 1.00 43.91 104 ALA A CA 1
ATOM 737 C C . ALA A 1 104 ? -32.201 20.915 27.567 1.00 43.18 104 ALA A C 1
ATOM 738 O O . ALA A 1 104 ? -31.098 20.370 27.494 1.00 41.89 104 ALA A O 1
ATOM 740 N N . HIS A 1 105 ? -33.217 20.361 28.240 1.00 49.40 105 HIS A N 1
ATOM 741 C CA . HIS A 1 105 ? -33.087 19.135 29.025 1.00 56.72 105 HIS A CA 1
ATOM 742 C C . HIS A 1 105 ? -32.673 17.942 28.154 1.00 50.97 105 HIS A C 1
ATOM 743 O O . HIS A 1 105 ? -31.748 17.211 28.490 1.00 53.68 105 HIS A O 1
ATOM 750 N N . GLU A 1 106 ? -33.346 17.752 27.018 1.00 45.68 106 GLU A N 1
ATOM 751 C CA . GLU A 1 106 ? -33.064 16.630 26.136 1.00 50.17 106 GLU A CA 1
ATOM 752 C C . GLU A 1 106 ? -31.901 16.969 25.215 1.00 42.44 106 GLU A C 1
ATOM 753 O O . GLU A 1 106 ? -31.200 16.075 24.775 1.00 42.57 106 GLU A O 1
ATOM 759 N N . LEU A 1 107 ? -31.762 18.246 24.843 1.00 43.50 107 LEU A N 1
ATOM 760 C CA . LEU A 1 107 ? -30.664 18.664 23.987 1.00 40.58 107 LEU A CA 1
ATOM 761 C C . LEU A 1 107 ? -29.347 18.302 24.673 1.00 37.67 107 LEU A C 1
ATOM 762 O O . LEU A 1 107 ? -28.379 17.951 24.006 1.00 40.90 107 LEU A O 1
ATOM 767 N N . THR A 1 108 ? -29.304 18.456 26.003 1.00 38.45 108 THR A N 1
ATOM 768 C CA . THR A 1 108 ? -28.078 18.244 26.762 1.00 40.06 108 THR A CA 1
ATOM 769 C C . THR A 1 108 ? -27.656 16.778 26.657 1.00 35.97 108 THR A C 1
ATOM 770 O O . THR A 1 108 ? -26.513 16.476 26.292 1.00 35.10 108 THR A O 1
ATOM 774 N N . THR A 1 109 ? -28.610 15.882 26.951 1.00 37.80 109 THR A N 1
ATOM 775 C CA . THR A 1 109 ? -28.392 14.446 26.893 1.00 39.24 109 THR A CA 1
ATOM 776 C C . THR A 1 109 ? -27.827 14.059 25.526 1.00 42.14 109 THR A C 1
ATOM 777 O O . THR A 1 109 ? -26.844 13.330 25.442 1.00 40.96 109 THR A O 1
ATOM 781 N N . ALA A 1 110 ? -28.435 14.567 24.463 1.00 39.74 110 ALA A N 1
ATOM 782 C CA . ALA A 1 110 ? -27.986 14.235 23.117 1.00 39.25 110 ALA A CA 1
ATOM 783 C C . ALA A 1 110 ? -26.556 14.696 22.841 1.00 37.75 110 ALA A C 1
ATOM 784 O O . ALA A 1 110 ? -25.727 13.907 22.398 1.00 36.64 110 ALA A O 1
ATOM 786 N N . ARG A 1 111 ? -26.267 15.967 23.097 1.00 37.97 111 ARG A N 1
ATOM 787 C CA . ARG A 1 111 ? -24.936 16.495 22.804 1.00 37.04 111 ARG A CA 1
ATOM 788 C C . ARG A 1 111 ? -23.866 15.749 23.594 1.00 37.13 111 ARG A C 1
ATOM 789 O O . ARG A 1 111 ? -22.779 15.500 23.084 1.00 38.75 111 ARG A O 1
ATOM 797 N N . THR A 1 112 ? -24.174 15.390 24.833 1.00 37.70 112 THR A N 1
ATOM 798 C CA . THR A 1 112 ? -23.222 14.659 25.652 1.00 37.72 112 THR A CA 1
ATOM 799 C C . THR A 1 112 ? -22.905 13.317 25.022 1.00 37.67 112 THR A C 1
ATOM 800 O O . THR A 1 112 ? -21.739 12.968 24.847 1.00 39.85 112 THR A O 1
ATOM 804 N N . ALA A 1 113 ? -23.938 12.569 24.659 1.00 34.54 113 ALA A N 1
ATOM 805 C CA . ALA A 1 113 ? -23.740 11.243 24.096 1.00 36.35 113 ALA A CA 1
ATOM 806 C C . ALA A 1 113 ? -23.093 11.333 22.720 1.00 36.40 113 ALA A C 1
ATOM 807 O O . ALA A 1 113 ? -22.253 10.499 22.366 1.00 39.11 113 ALA A O 1
ATOM 809 N N . ALA A 1 114 ? -23.481 12.359 21.950 1.00 38.72 114 ALA A N 1
ATOM 810 C CA . ALA A 1 114 ? -22.956 12.554 20.601 1.00 36.18 114 ALA A CA 1
ATOM 811 C C . ALA A 1 114 ? -21.508 13.038 20.661 1.00 32.81 114 ALA A C 1
ATOM 812 O O . ALA A 1 114 ? -20.717 12.697 19.798 1.00 31.49 114 ALA A O 1
ATOM 814 N N . THR A 1 115 ? -21.158 13.823 21.691 1.00 33.40 115 THR A N 1
ATOM 815 C CA . THR A 1 115 ? -19.774 14.231 21.899 1.00 36.11 115 THR A CA 1
ATOM 816 C C . THR A 1 115 ? -18.921 13.005 22.226 1.00 35.21 115 THR A C 1
ATOM 817 O O . THR A 1 115 ? -17.879 12.824 21.615 1.00 39.30 115 THR A O 1
ATOM 821 N N . THR A 1 116 ? -19.349 12.149 23.168 1.00 39.34 116 THR A N 1
ATOM 822 C CA . THR A 1 116 ? -18.604 10.916 23.422 1.00 39.87 116 THR A CA 1
ATOM 823 C C . THR A 1 116 ? -18.495 10.113 22.124 1.00 36.06 116 THR A C 1
ATOM 824 O O . THR A 1 116 ? -17.407 9.633 21.764 1.00 36.99 116 THR A O 1
ATOM 828 N N . ALA A 1 117 ? -19.628 10.032 21.408 1.00 35.78 117 ALA A N 1
ATOM 829 C CA . ALA A 1 117 ? -19.727 9.295 20.151 1.00 39.95 117 ALA A CA 1
ATOM 830 C C . ALA A 1 117 ? -18.650 9.734 19.164 1.00 36.05 117 ALA A C 1
ATOM 831 O O . ALA A 1 117 ? -17.978 8.888 18.582 1.00 39.23 117 ALA A O 1
ATOM 833 N N . LEU A 1 118 ? -18.478 11.053 18.991 1.00 41.59 118 LEU A N 1
ATOM 834 C CA . LEU A 1 118 ? -17.449 11.571 18.099 1.00 42.11 118 LEU A CA 1
ATOM 835 C C . LEU A 1 118 ? -16.081 11.062 18.554 1.00 41.59 118 LEU A C 1
ATOM 836 O O . LEU A 1 118 ? -15.247 10.705 17.729 1.00 44.40 118 LEU A O 1
ATOM 841 N N . ALA A 1 119 ? -15.857 11.022 19.873 1.00 40.34 119 ALA A N 1
ATOM 842 C CA . ALA A 1 119 ? -14.575 10.589 20.407 1.00 40.81 119 ALA A CA 1
ATOM 843 C C . ALA A 1 119 ? -14.369 9.084 20.177 1.00 36.39 119 ALA A C 1
ATOM 844 O O . ALA A 1 119 ? -13.277 8.693 19.809 1.00 34.05 119 ALA A O 1
ATOM 846 N N . VAL A 1 120 ? -15.421 8.259 20.325 1.00 38.67 120 VAL A N 1
ATOM 847 C CA . VAL A 1 120 ? -15.350 6.820 20.084 1.00 39.52 120 VAL A CA 1
ATOM 848 C C . VAL A 1 120 ? -15.042 6.537 18.615 1.00 50.15 120 VAL A C 1
ATOM 849 O O . VAL A 1 120 ? -14.385 5.545 18.300 1.00 51.92 120 VAL A O 1
ATOM 853 N N . ASP A 1 121 ? -15.531 7.403 17.715 1.00 49.26 121 ASP A N 1
ATOM 854 C CA . ASP A 1 121 ? -15.328 7.223 16.289 1.00 48.20 121 ASP A CA 1
ATOM 855 C C . ASP A 1 121 ? -13.895 7.585 15.934 1.00 48.01 121 ASP A C 1
ATOM 856 O O . ASP A 1 121 ? -13.226 6.884 15.175 1.00 48.15 121 ASP A O 1
ATOM 861 N N . ALA A 1 122 ? -13.427 8.697 16.497 1.00 43.54 122 ALA A N 1
ATOM 862 C CA . ALA A 1 122 ? -12.083 9.146 16.219 1.00 41.33 122 ALA A CA 1
ATOM 863 C C . ALA A 1 122 ? -11.031 8.249 16.881 1.00 44.38 122 ALA A C 1
ATOM 864 O O . ALA A 1 122 ? -9.899 8.247 16.421 1.00 44.82 122 ALA A O 1
ATOM 866 N N . LEU A 1 123 ? -11.357 7.504 17.959 1.00 42.71 123 LEU A N 1
ATOM 867 C CA . LEU A 1 123 ? -10.308 6.927 18.804 1.00 43.00 123 LEU A CA 1
ATOM 868 C C . LEU A 1 123 ? -10.361 5.405 18.840 1.00 44.50 123 LEU A C 1
ATOM 869 O O . LEU A 1 123 ? -9.333 4.774 19.063 1.00 47.12 123 LEU A O 1
ATOM 874 N N . ALA A 1 124 ? -11.557 4.825 18.745 1.00 44.10 124 ALA A N 1
ATOM 875 C CA . ALA A 1 124 ? -11.673 3.385 18.861 1.00 47.95 124 ALA A CA 1
ATOM 876 C C . ALA A 1 124 ? -10.980 2.755 17.658 1.00 55.89 124 ALA A C 1
ATOM 877 O O . ALA A 1 124 ? -11.059 3.293 16.551 1.00 61.77 124 ALA A O 1
ATOM 879 N N . PRO A 1 125 ? -10.263 1.619 17.840 1.00 60.97 125 PRO A N 1
ATOM 880 C CA . PRO A 1 125 ? -9.604 0.950 16.718 1.00 62.89 125 PRO A CA 1
ATOM 881 C C . PRO A 1 125 ? -10.683 0.456 15.757 1.00 59.46 125 PRO A C 1
ATOM 882 O O . PRO A 1 125 ? -11.807 0.143 16.155 1.00 53.72 125 PRO A O 1
ATOM 886 N N . LEU A 1 126 ? -10.354 0.384 14.474 1.00 60.93 126 LEU A N 1
ATOM 887 C CA . LEU A 1 126 ? -11.396 0.176 13.482 1.00 63.47 126 LEU A CA 1
ATOM 888 C C . LEU A 1 126 ? -12.141 -1.143 13.719 1.00 66.92 126 LEU A C 1
ATOM 889 O O . LEU A 1 126 ? -13.359 -1.200 13.536 1.00 58.71 126 LEU A O 1
ATOM 894 N N . ALA A 1 127 ? -11.433 -2.176 14.205 1.00 68.35 127 ALA A N 1
ATOM 895 C CA . ALA A 1 127 ? -11.969 -3.530 14.229 1.00 69.11 127 ALA A CA 1
ATOM 896 C C . ALA A 1 127 ? -12.621 -3.879 15.573 1.00 72.74 127 ALA A C 1
ATOM 897 O O . ALA A 1 127 ? -12.847 -5.058 15.847 1.00 67.37 127 ALA A O 1
ATOM 899 N N . ALA A 1 128 ? -12.978 -2.875 16.390 1.00 66.77 128 ALA A N 1
ATOM 900 C CA . ALA A 1 128 ? -13.489 -3.130 17.733 1.00 58.61 128 ALA A CA 1
ATOM 901 C C . ALA A 1 128 ? -14.812 -3.901 17.688 1.00 61.47 128 ALA A C 1
ATOM 902 O O . ALA A 1 128 ? -15.671 -3.675 16.824 1.00 58.86 128 ALA A O 1
ATOM 904 N N . ARG A 1 129 ? -14.994 -4.777 18.681 1.00 54.78 129 ARG A N 1
ATOM 905 C CA . ARG A 1 129 ? -16.048 -5.775 18.628 1.00 60.84 129 ARG A CA 1
ATOM 906 C C . ARG A 1 129 ? -16.880 -5.789 19.908 1.00 54.75 129 ARG A C 1
ATOM 907 O O . ARG A 1 129 ? -18.048 -6.193 19.892 1.00 52.10 129 ARG A O 1
ATOM 915 N N . ARG A 1 130 ? -16.277 -5.377 21.029 1.00 58.37 130 ARG A N 1
ATOM 916 C CA . ARG A 1 130 ? -16.903 -5.563 22.332 1.00 56.71 130 ARG A CA 1
ATOM 917 C C . ARG A 1 130 ? -17.033 -4.205 23.021 1.00 51.61 130 ARG A C 1
ATOM 918 O O . ARG A 1 130 ? -16.060 -3.441 23.094 1.00 42.14 130 ARG A O 1
ATOM 926 N N . LEU A 1 131 ? -18.250 -3.937 23.514 1.00 49.25 131 LEU A N 1
ATOM 927 C CA . LEU A 1 131 ? -18.624 -2.642 24.053 1.00 48.16 131 LEU A CA 1
ATOM 928 C C . LEU A 1 131 ? -19.195 -2.831 25.447 1.00 49.06 131 LEU A C 1
ATOM 929 O O . LEU A 1 131 ? -20.091 -3.653 25.651 1.00 55.34 131 LEU A O 1
ATOM 934 N N . ALA A 1 132 ? -18.666 -2.043 26.390 1.00 48.30 132 ALA A N 1
ATOM 935 C CA . ALA A 1 132 ? -19.224 -1.975 27.723 1.00 46.57 132 ALA A CA 1
ATOM 936 C C . ALA A 1 132 ? -19.764 -0.569 27.957 1.00 41.88 132 ALA A C 1
ATOM 937 O O . ALA A 1 132 ? -19.164 0.418 27.552 1.00 42.87 132 ALA A O 1
ATOM 939 N N . ILE A 1 133 ? -20.932 -0.522 28.586 1.00 44.60 133 ILE A N 1
ATOM 940 C CA . ILE A 1 133 ? -21.563 0.700 29.024 1.00 44.69 133 ILE A CA 1
ATOM 941 C C . ILE A 1 133 ? -21.834 0.492 30.509 1.00 47.11 133 ILE A C 1
ATOM 942 O O . ILE A 1 133 ? -22.478 -0.485 30.854 1.00 40.44 133 ILE A O 1
ATOM 947 N N . ILE A 1 134 ? -21.331 1.407 31.352 1.00 45.87 134 ILE A N 1
ATOM 948 C CA . ILE A 1 134 ? -21.543 1.378 32.785 1.00 43.19 134 ILE A CA 1
ATOM 949 C C . ILE A 1 134 ? -22.431 2.579 33.089 1.00 46.50 134 ILE A C 1
ATOM 950 O O . ILE A 1 134 ? -22.103 3.686 32.673 1.00 49.51 134 ILE A O 1
ATOM 955 N N . GLY A 1 135 ? -23.557 2.347 33.777 1.00 41.33 135 GLY A N 1
ATOM 956 C CA . GLY A 1 135 ? -24.647 3.307 33.803 1.00 48.52 135 GLY A CA 1
ATOM 957 C C . GLY A 1 135 ? -25.793 2.840 32.912 1.00 45.64 135 GLY A C 1
ATOM 958 O O . GLY A 1 135 ? -25.544 2.224 31.876 1.00 44.33 135 GLY A O 1
ATOM 959 N N . SER A 1 136 ? -27.037 3.113 33.331 1.00 45.18 136 SER A N 1
ATOM 960 C CA . SER A 1 136 ? -28.207 2.680 32.569 1.00 51.68 136 SER A CA 1
ATOM 961 C C . SER A 1 136 ? -29.276 3.772 32.525 1.00 49.42 136 SER A C 1
ATOM 962 O O . SER A 1 136 ? -30.438 3.490 32.243 1.00 50.91 136 SER A O 1
ATOM 965 N N . GLY A 1 137 ? -28.892 5.018 32.815 1.00 48.46 137 GLY A N 1
ATOM 966 C CA . GLY A 1 137 ? -29.824 6.129 32.721 1.00 49.05 137 GLY A CA 1
ATOM 967 C C . GLY A 1 137 ? -29.913 6.636 31.285 1.00 50.12 137 GLY A C 1
ATOM 968 O O . GLY A 1 137 ? -29.387 6.008 30.362 1.00 49.36 137 GLY A O 1
ATOM 969 N N . LYS A 1 138 ? -30.562 7.791 31.117 1.00 49.63 138 LYS A N 1
ATOM 970 C CA . LYS A 1 138 ? -30.846 8.329 29.800 1.00 50.78 138 LYS A CA 1
ATOM 971 C C . LYS A 1 138 ? -29.541 8.679 29.084 1.00 47.64 138 LYS A C 1
ATOM 972 O O . LYS A 1 138 ? -29.465 8.542 27.863 1.00 52.38 138 LYS A O 1
ATOM 978 N N . VAL A 1 139 ? -28.514 9.115 29.829 1.00 46.68 139 VAL A N 1
ATOM 979 C CA . VAL A 1 139 ? -27.237 9.476 29.222 1.00 42.64 139 VAL A CA 1
ATOM 980 C C . VAL A 1 139 ? -26.561 8.219 28.675 1.00 41.69 139 VAL A C 1
ATOM 981 O O . VAL A 1 139 ? -25.928 8.273 27.623 1.00 44.80 139 VAL A O 1
ATOM 985 N N . ALA A 1 140 ? -26.689 7.097 29.396 1.00 41.81 140 ALA A N 1
ATOM 986 C CA . ALA A 1 140 ? -26.119 5.833 28.968 1.00 39.53 140 ALA A CA 1
ATOM 987 C C . ALA A 1 140 ? -26.849 5.293 27.739 1.00 39.23 140 ALA A C 1
ATOM 988 O O . ALA A 1 140 ? -26.222 4.723 26.847 1.00 43.02 140 ALA A O 1
ATOM 990 N N . GLN A 1 141 ? -28.179 5.433 27.717 1.00 42.10 141 GLN A N 1
ATOM 991 C CA . GLN A 1 141 ? -29.003 4.975 26.604 1.00 46.07 141 GLN A CA 1
ATOM 992 C C . GLN A 1 141 ? -28.731 5.806 25.344 1.00 44.54 141 GLN A C 1
ATOM 993 O O . GLN A 1 141 ? -28.618 5.263 24.247 1.00 46.85 141 GLN A O 1
ATOM 999 N N . ALA A 1 142 ? -28.594 7.127 25.503 1.00 42.52 142 ALA A N 1
ATOM 1000 C CA . ALA A 1 142 ? -28.261 7.993 24.385 1.00 39.36 142 ALA A CA 1
ATOM 1001 C C . ALA A 1 142 ? -26.885 7.620 23.848 1.00 38.26 142 ALA A C 1
ATOM 1002 O O . ALA A 1 142 ? -26.682 7.656 22.632 1.00 41.38 142 ALA A O 1
ATOM 1004 N N . HIS A 1 143 ? -25.956 7.255 24.752 1.00 35.69 143 HIS A N 1
ATOM 1005 C CA . HIS A 1 143 ? -24.606 6.881 24.356 1.00 34.57 143 HIS A CA 1
ATOM 1006 C C . HIS A 1 143 ? -24.689 5.646 23.469 1.00 36.96 143 HIS A C 1
ATOM 1007 O O . HIS A 1 143 ? -24.015 5.562 22.440 1.00 34.78 143 HIS A O 1
ATOM 1014 N N . LEU A 1 144 ? -25.539 4.692 23.872 1.00 40.93 144 LEU A N 1
ATOM 1015 C CA . LEU A 1 144 ? -25.728 3.475 23.088 1.00 43.41 144 LEU A CA 1
ATOM 1016 C C . LEU A 1 144 ? -26.310 3.837 21.712 1.00 41.52 144 LEU A C 1
ATOM 1017 O O . LEU A 1 144 ? -25.782 3.429 20.679 1.00 37.39 144 LEU A O 1
ATOM 1022 N N . ARG A 1 145 ? -27.386 4.633 21.717 1.00 46.37 145 ARG A N 1
ATOM 1023 C CA . ARG A 1 145 ? -28.083 5.058 20.502 1.00 50.16 145 ARG A CA 1
ATOM 1024 C C . ARG A 1 145 ? -27.065 5.669 19.530 1.00 47.59 145 ARG A C 1
ATOM 1025 O O . ARG A 1 145 ? -27.049 5.361 18.340 1.00 44.78 145 ARG A O 1
ATOM 1033 N N . TYR A 1 146 ? -26.118 6.449 20.058 1.00 42.13 146 TYR A N 1
ATOM 1034 C CA . TYR A 1 146 ? -25.205 7.203 19.216 1.00 38.69 146 TYR A CA 1
ATOM 1035 C C . TYR A 1 146 ? -23.918 6.455 18.927 1.00 36.98 146 TYR A C 1
ATOM 1036 O O . TYR A 1 146 ? -23.114 6.909 18.116 1.00 39.45 146 TYR A O 1
ATOM 1045 N N . VAL A 1 147 ? -23.685 5.309 19.571 1.00 43.45 147 VAL A N 1
ATOM 1046 C CA . VAL A 1 147 ? -22.506 4.558 19.176 1.00 40.62 147 VAL A CA 1
ATOM 1047 C C . VAL A 1 147 ? -22.884 3.169 18.675 1.00 37.40 147 VAL A C 1
ATOM 1048 O O . VAL A 1 147 ? -21.990 2.504 18.182 1.00 35.19 147 VAL A O 1
ATOM 1052 N N . GLN A 1 148 ? -24.163 2.753 18.698 1.00 37.76 148 GLN A N 1
ATOM 1053 C CA . GLN A 1 148 ? -24.477 1.382 18.277 1.00 46.10 148 GLN A CA 1
ATOM 1054 C C . GLN A 1 148 ? -24.131 1.105 16.799 1.00 50.17 148 GLN A C 1
ATOM 1055 O O . GLN A 1 148 ? -24.035 -0.066 16.412 1.00 46.01 148 GLN A O 1
ATOM 1061 N N . ASN A 1 149 ? -23.863 2.141 15.984 1.00 51.16 149 ASN A N 1
ATOM 1062 C CA . ASN A 1 149 ? -23.642 1.939 14.558 1.00 52.82 149 ASN A CA 1
ATOM 1063 C C . ASN A 1 149 ? -22.229 2.305 14.119 1.00 47.29 149 ASN A C 1
ATOM 1064 O O . ASN A 1 149 ? -21.959 2.280 12.932 1.00 50.15 149 ASN A O 1
ATOM 1069 N N . LEU A 1 150 ? -21.328 2.658 15.037 1.00 50.69 150 LEU A N 1
ATOM 1070 C CA . LEU A 1 150 ? -20.027 3.191 14.649 1.00 49.22 150 LEU A CA 1
ATOM 1071 C C . LEU A 1 150 ? -19.001 2.083 14.348 1.00 53.10 150 LEU A C 1
ATOM 1072 O O . LEU A 1 150 ? -17.906 2.384 13.860 1.00 48.39 150 LEU A O 1
ATOM 1077 N N . ARG A 1 151 ? -19.287 0.826 14.733 1.00 51.23 151 ARG A N 1
ATOM 1078 C CA . ARG A 1 151 ? -18.340 -0.279 14.581 1.00 51.09 151 ARG A CA 1
ATOM 1079 C C . ARG A 1 151 ? -19.157 -1.559 14.478 1.00 51.78 151 ARG A C 1
ATOM 1080 O O . ARG A 1 151 ? -20.336 -1.558 14.822 1.00 52.36 151 ARG A O 1
ATOM 1088 N N . ASP A 1 152 ? -18.528 -2.656 14.050 1.00 60.29 152 ASP A N 1
ATOM 1089 C CA . ASP A 1 152 ? -19.224 -3.936 13.945 1.00 58.30 152 ASP A CA 1
ATOM 1090 C C . ASP A 1 152 ? -19.205 -4.656 15.293 1.00 55.94 152 ASP A C 1
ATOM 1091 O O . ASP A 1 152 ? -18.624 -5.719 15.435 1.00 57.99 152 ASP A O 1
ATOM 1096 N N . TRP A 1 153 ? -19.875 -4.079 16.284 1.00 53.60 153 TRP A N 1
ATOM 1097 C CA . TRP A 1 153 ? -19.988 -4.700 17.587 1.00 57.91 153 TRP A CA 1
ATOM 1098 C C . TRP A 1 153 ? -20.591 -6.102 17.447 1.00 64.41 153 TRP A C 1
ATOM 1099 O O . TRP A 1 153 ? -21.659 -6.261 16.834 1.00 58.74 153 TRP A O 1
ATOM 1110 N N . GLN A 1 154 ? -19.884 -7.103 18.012 1.00 65.78 154 GLN A N 1
ATOM 1111 C CA . GLN A 1 154 ? -20.426 -8.439 18.242 1.00 66.28 154 GLN A CA 1
ATOM 1112 C C . GLN A 1 154 ? -21.247 -8.418 19.529 1.00 67.56 154 GLN A C 1
ATOM 1113 O O . GLN A 1 154 ? -22.367 -8.924 19.567 1.00 61.46 154 GLN A O 1
ATOM 1119 N N . HIS A 1 155 ? -20.663 -7.819 20.578 1.00 70.21 155 HIS A N 1
ATOM 1120 C CA . HIS A 1 155 ? -21.169 -7.940 21.935 1.00 72.50 155 HIS A CA 1
ATOM 1121 C C . HIS A 1 155 ? -21.208 -6.554 22.585 1.00 59.12 155 HIS A C 1
ATOM 1122 O O . HIS A 1 155 ? -20.290 -5.760 22.406 1.00 49.87 155 HIS A O 1
ATOM 1129 N N . ILE A 1 156 ? -22.298 -6.297 23.323 1.00 50.35 156 ILE A N 1
ATOM 1130 C CA . ILE A 1 156 ? -22.507 -5.071 24.069 1.00 56.10 156 ILE A CA 1
ATOM 1131 C C . ILE A 1 156 ? -22.962 -5.452 25.475 1.00 60.14 156 ILE A C 1
ATOM 1132 O O . ILE A 1 156 ? -23.922 -6.206 25.656 1.00 52.07 156 ILE A O 1
ATOM 1137 N N . SER A 1 157 ? -22.300 -4.872 26.475 1.00 59.12 157 SER A N 1
ATOM 1138 C CA . SER A 1 157 ? -22.622 -5.196 27.845 1.00 58.08 157 SER A CA 1
ATOM 1139 C C . SER A 1 157 ? -23.024 -3.926 28.580 1.00 54.03 157 SER A C 1
ATOM 1140 O O . SER A 1 157 ? -22.472 -2.869 28.310 1.00 63.63 157 SER A O 1
ATOM 1143 N N . LEU A 1 158 ? -23.979 -4.055 29.509 1.00 55.22 158 LEU A N 1
ATOM 1144 C CA . LEU A 1 158 ? -24.479 -2.936 30.290 1.00 57.19 158 LEU A CA 1
ATOM 1145 C C . LEU A 1 158 ? -24.554 -3.331 31.760 1.00 55.70 158 LEU A C 1
ATOM 1146 O O . LEU A 1 158 ? -25.092 -4.388 32.069 1.00 60.73 158 LEU A O 1
ATOM 1151 N N . PHE A 1 159 ? -24.074 -2.460 32.659 1.00 56.92 159 PHE A N 1
ATOM 1152 C CA . PHE A 1 159 ? -24.200 -2.705 34.088 1.00 58.72 159 PHE A CA 1
ATOM 1153 C C . PHE A 1 159 ? -24.520 -1.420 34.857 1.00 59.39 159 PHE A C 1
ATOM 1154 O O . PHE A 1 159 ? -23.891 -0.390 34.618 1.00 59.24 159 PHE A O 1
ATOM 1162 N N . SER A 1 160 ? -25.532 -1.508 35.743 1.00 60.25 160 SER A N 1
ATOM 1163 C CA . SER A 1 160 ? -25.735 -0.625 36.886 1.00 64.53 160 SER A CA 1
ATOM 1164 C C . SER A 1 160 ? -26.072 -1.469 38.115 1.00 68.29 160 SER A C 1
ATOM 1165 O O . SER A 1 160 ? -26.622 -2.562 37.991 1.00 79.42 160 SER A O 1
ATOM 1168 N N . PRO A 1 161 ? -25.785 -0.989 39.344 1.00 75.62 161 PRO A N 1
ATOM 1169 C CA . PRO A 1 161 ? -26.268 -1.657 40.553 1.00 71.99 161 PRO A CA 1
ATOM 1170 C C . PRO A 1 161 ? -27.752 -2.015 40.485 1.00 70.36 161 PRO A C 1
ATOM 1171 O O . PRO A 1 161 ? -28.083 -3.195 40.502 1.00 74.68 161 PRO A O 1
ATOM 1175 N N . SER A 1 162 ? -28.620 -1.006 40.313 1.00 69.12 162 SER A N 1
ATOM 1176 C CA . SER A 1 162 ? -30.070 -1.173 40.330 1.00 70.79 162 SER A CA 1
ATOM 1177 C C . SER A 1 162 ? -30.595 -2.237 39.357 1.00 73.50 162 SER A C 1
ATOM 1178 O O . SER A 1 162 ? -31.762 -2.616 39.469 1.00 73.03 162 SER A O 1
ATOM 1181 N N . LEU A 1 163 ? -29.780 -2.708 38.400 1.00 73.24 163 LEU A N 1
ATOM 1182 C CA . LEU A 1 163 ? -30.294 -3.514 37.299 1.00 81.61 163 LEU A CA 1
ATOM 1183 C C . LEU A 1 163 ? -30.804 -4.890 37.744 1.00 87.62 163 LEU A C 1
ATOM 1184 O O . LEU A 1 163 ? -31.729 -5.419 37.125 1.00 81.32 163 LEU A O 1
ATOM 1189 N N . ALA A 1 164 ? -30.207 -5.481 38.787 1.00 84.85 164 ALA A N 1
ATOM 1190 C CA . ALA A 1 164 ? -30.727 -6.721 39.347 1.00 84.83 164 ALA A CA 1
ATOM 1191 C C . ALA A 1 164 ? -32.128 -6.473 39.927 1.00 85.32 164 ALA A C 1
ATOM 1192 O O . ALA A 1 164 ? -33.124 -6.937 39.372 1.00 90.16 164 ALA A O 1
ATOM 1194 N N . SER A 1 165 ? -32.222 -5.702 41.018 1.00 78.69 165 SER A N 1
ATOM 1195 C CA . SER A 1 165 ? -33.520 -5.345 41.569 1.00 78.66 165 SER A CA 1
ATOM 1196 C C . SER A 1 165 ? -34.407 -4.743 40.467 1.00 79.32 165 SER A C 1
ATOM 1197 O O . SER A 1 165 ? -35.538 -4.318 40.798 1.00 72.81 165 SER A O 1
ATOM 1200 N N . THR A 1 170 ? -39.038 -3.166 31.861 1.00 104.31 170 THR A N 1
ATOM 1201 C CA . THR A 1 170 ? -38.057 -2.226 32.473 1.00 99.44 170 THR A CA 1
ATOM 1202 C C . THR A 1 170 ? -36.627 -2.668 32.144 1.00 95.22 170 THR A C 1
ATOM 1203 O O . THR A 1 170 ? -35.757 -1.831 31.907 1.00 84.86 170 THR A O 1
ATOM 1207 N N . LEU A 1 171 ? -36.388 -3.984 32.132 1.00 92.21 171 LEU A N 1
ATOM 1208 C CA . LEU A 1 171 ? -35.138 -4.538 31.634 1.00 91.47 171 LEU A CA 1
ATOM 1209 C C . LEU A 1 171 ? -35.237 -4.787 30.129 1.00 94.00 171 LEU A C 1
ATOM 1210 O O . LEU A 1 171 ? -34.218 -4.904 29.456 1.00 90.00 171 LEU A O 1
ATOM 1215 N N . ALA A 1 172 ? -36.468 -4.881 29.608 1.00 100.34 172 ALA A N 1
ATOM 1216 C CA . ALA A 1 172 ? -36.697 -5.154 28.197 1.00 94.42 172 ALA A CA 1
ATOM 1217 C C . ALA A 1 172 ? -36.475 -3.892 27.359 1.00 88.27 172 ALA A C 1
ATOM 1218 O O . ALA A 1 172 ? -36.101 -4.004 26.194 1.00 85.61 172 ALA A O 1
ATOM 1220 N N . GLN A 1 173 ? -36.710 -2.706 27.949 1.00 82.96 173 GLN A N 1
ATOM 1221 C CA . GLN A 1 173 ? -36.333 -1.442 27.327 1.00 85.82 173 GLN A CA 1
ATOM 1222 C C . GLN A 1 173 ? -34.837 -1.424 27.018 1.00 91.04 173 GLN A C 1
ATOM 1223 O O . GLN A 1 173 ? -34.432 -0.985 25.940 1.00 99.07 173 GLN A O 1
ATOM 1229 N N . LEU A 1 174 ? -34.020 -1.859 27.988 1.00 84.49 174 LEU A N 1
ATOM 1230 C CA . LEU A 1 174 ? -32.571 -1.754 27.881 1.00 79.91 174 LEU A CA 1
ATOM 1231 C C . LEU A 1 174 ? -32.061 -2.696 26.792 1.00 74.98 174 LEU A C 1
ATOM 1232 O O . LEU A 1 174 ? -31.332 -2.266 25.894 1.00 68.12 174 LEU A O 1
ATOM 1237 N N . THR A 1 175 ? -32.496 -3.962 26.857 1.00 69.61 175 THR A N 1
ATOM 1238 C CA . THR A 1 175 ? -32.139 -4.955 25.856 1.00 71.50 175 THR A CA 1
ATOM 1239 C C . THR A 1 175 ? -32.868 -4.719 24.527 1.00 73.72 175 THR A C 1
ATOM 1240 O O . THR A 1 175 ? -32.426 -5.223 23.492 1.00 73.09 175 THR A O 1
ATOM 1244 N N . GLY A 1 176 ? -33.963 -3.940 24.547 1.00 71.27 176 GLY A N 1
ATOM 1245 C CA . GLY A 1 176 ? -34.690 -3.568 23.341 1.00 71.84 176 GLY A CA 1
ATOM 1246 C C . GLY A 1 176 ? -34.121 -2.353 22.597 1.00 70.76 176 GLY A C 1
ATOM 1247 O O . GLY A 1 176 ? -34.769 -1.855 21.677 1.00 71.96 176 GLY A O 1
ATOM 1248 N N . LEU A 1 177 ? -32.931 -1.863 22.990 1.00 72.96 177 LEU A N 1
ATOM 1249 C CA . LEU A 1 177 ? -32.279 -0.757 22.288 1.00 69.32 177 LEU A CA 1
ATOM 1250 C C . LEU A 1 177 ? -31.245 -1.285 21.286 1.00 62.67 177 LEU A C 1
ATOM 1251 O O . LEU A 1 177 ? -30.698 -0.528 20.482 1.00 61.71 177 LEU A O 1
ATOM 1256 N N . ASP A 1 178 ? -30.961 -2.588 21.355 1.00 53.21 178 ASP A N 1
ATOM 1257 C CA . ASP A 1 178 ? -29.976 -3.227 20.500 1.00 53.72 178 ASP A CA 1
ATOM 1258 C C . ASP A 1 178 ? -30.092 -4.739 20.741 1.00 62.57 178 ASP A C 1
ATOM 1259 O O . ASP A 1 178 ? -30.243 -5.172 21.890 1.00 54.05 178 ASP A O 1
ATOM 1264 N N . PRO A 1 179 ? -30.088 -5.589 19.681 1.00 63.05 179 PRO A N 1
ATOM 1265 C CA . PRO A 1 179 ? -30.207 -7.038 19.860 1.00 64.13 179 PRO A CA 1
ATOM 1266 C C . PRO A 1 179 ? -28.954 -7.700 20.431 1.00 61.97 179 PRO A C 1
ATOM 1267 O O . PRO A 1 179 ? -29.033 -8.834 20.893 1.00 64.40 179 PRO A O 1
ATOM 1271 N N . ARG A 1 180 ? -27.817 -6.990 20.404 1.00 57.26 180 ARG A N 1
ATOM 1272 C CA . ARG A 1 180 ? -26.575 -7.494 20.971 1.00 55.54 180 ARG A CA 1
ATOM 1273 C C . ARG A 1 180 ? -26.354 -7.099 22.431 1.00 50.01 180 ARG A C 1
ATOM 1274 O O . ARG A 1 180 ? -25.251 -7.277 22.928 1.00 59.58 180 ARG A O 1
ATOM 1282 N N . LEU A 1 181 ? -27.350 -6.556 23.130 1.00 55.18 181 LEU A N 1
ATOM 1283 C CA . LEU A 1 181 ? -27.086 -6.066 24.475 1.00 55.94 181 LEU A CA 1
ATOM 1284 C C . LEU A 1 181 ? -27.606 -7.041 25.536 1.00 58.41 181 LEU A C 1
ATOM 1285 O O . LEU A 1 181 ? -28.762 -7.461 25.498 1.00 55.60 181 LEU A O 1
ATOM 1290 N N . SER A 1 182 ? -26.744 -7.340 26.525 1.00 61.14 182 SER A N 1
ATOM 1291 C CA . SER A 1 182 ? -27.089 -8.211 27.640 1.00 58.17 182 SER A CA 1
ATOM 1292 C C . SER A 1 182 ? -26.678 -7.550 28.956 1.00 63.82 182 SER A C 1
ATOM 1293 O O . SER A 1 182 ? -25.680 -6.833 29.024 1.00 63.48 182 SER A O 1
ATOM 1296 N N . ILE A 1 183 ? -27.476 -7.788 29.999 1.00 64.26 183 ILE A N 1
ATOM 1297 C CA . ILE A 1 183 ? -27.238 -7.202 31.306 1.00 64.36 183 ILE A CA 1
ATOM 1298 C C . ILE A 1 183 ? -26.229 -8.078 32.042 1.00 66.02 183 ILE A C 1
ATOM 1299 O O . ILE A 1 183 ? -26.512 -9.245 32.300 1.00 70.71 183 ILE A O 1
ATOM 1304 N N . ALA A 1 184 ? -25.058 -7.506 32.358 1.00 64.47 184 ALA A N 1
ATOM 1305 C CA . ALA A 1 184 ? -24.079 -8.135 33.230 1.00 58.53 184 ALA A CA 1
ATOM 1306 C C . ALA A 1 184 ? -24.495 -7.960 34.687 1.00 65.49 184 ALA A C 1
ATOM 1307 O O . ALA A 1 184 ? -25.253 -7.053 35.031 1.00 64.73 184 ALA A O 1
ATOM 1309 N N . ASP A 1 185 ? -23.958 -8.838 35.544 1.00 77.06 185 ASP A N 1
ATOM 1310 C CA . ASP A 1 185 ? -24.267 -8.815 36.968 1.00 80.63 185 ASP A CA 1
ATOM 1311 C C . ASP A 1 185 ? -23.236 -7.971 37.721 1.00 77.87 185 ASP A C 1
ATOM 1312 O O . ASP A 1 185 ? -23.476 -7.629 38.878 1.00 76.21 185 ASP A O 1
ATOM 1317 N N . SER A 1 186 ? -22.126 -7.605 37.053 1.00 74.18 186 SER A N 1
ATOM 1318 C CA . SER A 1 186 ? -21.035 -6.878 37.688 1.00 66.03 186 SER A CA 1
ATOM 1319 C C . SER A 1 186 ? -20.284 -6.013 36.673 1.00 60.66 186 SER A C 1
ATOM 1320 O O . SER A 1 186 ? -20.145 -6.399 35.514 1.00 54.33 186 SER A O 1
ATOM 1323 N N . CYS A 1 187 ? -19.749 -4.876 37.140 1.00 56.96 187 CYS A N 1
ATOM 1324 C CA . CYS A 1 187 ? -18.801 -4.087 36.369 1.00 58.13 187 CYS A CA 1
ATOM 1325 C C . CYS A 1 187 ? -17.802 -5.012 35.669 1.00 59.35 187 CYS A C 1
ATOM 1326 O O . CYS A 1 187 ? -17.723 -5.004 34.440 1.00 54.93 187 CYS A O 1
ATOM 1329 N N . ALA A 1 188 ? -17.064 -5.825 36.443 1.00 59.32 188 ALA A N 1
ATOM 1330 C CA . ALA A 1 188 ? -15.944 -6.599 35.921 1.00 59.44 188 ALA A CA 1
ATOM 1331 C C . ALA A 1 188 ? -16.369 -7.537 34.792 1.00 53.48 188 ALA A C 1
ATOM 1332 O O . ALA A 1 188 ? -15.562 -7.834 33.910 1.00 51.29 188 ALA A O 1
ATOM 1334 N N . ALA A 1 189 ? -17.602 -8.058 34.865 1.00 56.51 189 ALA A N 1
ATOM 1335 C CA . ALA A 1 189 ? -18.138 -8.930 33.823 1.00 66.17 189 ALA A CA 1
ATOM 1336 C C . ALA A 1 189 ? -18.374 -8.120 32.544 1.00 63.47 189 ALA A C 1
ATOM 1337 O O . ALA A 1 189 ? -17.917 -8.513 31.465 1.00 65.09 189 ALA A O 1
ATOM 1339 N N . ALA A 1 190 ? -19.047 -6.967 32.698 1.00 59.02 190 ALA A N 1
ATOM 1340 C CA . ALA A 1 190 ? -19.344 -6.036 31.610 1.00 54.39 190 ALA A CA 1
ATOM 1341 C C . ALA A 1 190 ? -18.080 -5.656 30.845 1.00 44.38 190 ALA A C 1
ATOM 1342 O O . ALA A 1 190 ? -18.033 -5.775 29.618 1.00 47.99 190 ALA A O 1
ATOM 1344 N N . VAL A 1 191 ? -17.011 -5.305 31.569 1.00 51.67 191 VAL A N 1
ATOM 1345 C CA . VAL A 1 191 ? -15.816 -4.751 30.933 1.00 47.80 191 VAL A CA 1
ATOM 1346 C C . VAL A 1 191 ? -14.841 -5.850 30.528 1.00 50.35 191 VAL A C 1
ATOM 1347 O O . VAL A 1 191 ? -13.850 -5.560 29.852 1.00 45.86 191 VAL A O 1
ATOM 1351 N N . ALA A 1 192 ? -15.085 -7.091 30.973 1.00 58.14 192 ALA A N 1
ATOM 1352 C CA . ALA A 1 192 ? -14.186 -8.191 30.650 1.00 66.77 192 ALA A CA 1
ATOM 1353 C C . ALA A 1 192 ? -14.042 -8.258 29.137 1.00 59.92 192 ALA A C 1
ATOM 1354 O O . ALA A 1 192 ? -15.037 -8.389 28.436 1.00 68.34 192 ALA A O 1
ATOM 1356 N N . ASP A 1 193 ? -12.812 -8.113 28.647 1.00 63.82 193 ASP A N 1
ATOM 1357 C CA . ASP A 1 193 ? -12.525 -8.360 27.244 1.00 67.70 193 ASP A CA 1
ATOM 1358 C C . ASP A 1 193 ? -13.024 -7.203 26.369 1.00 61.60 193 ASP A C 1
ATOM 1359 O O . ASP A 1 193 ? -13.096 -7.356 25.151 1.00 57.74 193 ASP A O 1
ATOM 1364 N N . ALA A 1 194 ? -13.314 -6.035 26.972 1.00 56.60 194 ALA A N 1
ATOM 1365 C CA . ALA A 1 194 ? -13.905 -4.913 26.253 1.00 51.59 194 ALA A CA 1
ATOM 1366 C C . ALA A 1 194 ? -12.841 -4.159 25.465 1.00 50.04 194 ALA A C 1
ATOM 1367 O O . ALA A 1 194 ? -11.697 -4.023 25.912 1.00 48.06 194 ALA A O 1
ATOM 1369 N N . ASP A 1 195 ? -13.243 -3.715 24.259 1.00 51.91 195 ASP A N 1
ATOM 1370 C CA . ASP A 1 195 ? -12.430 -2.860 23.405 1.00 46.33 195 ASP A CA 1
ATOM 1371 C C . ASP A 1 195 ? -12.759 -1.405 23.700 1.00 42.98 195 ASP A C 1
ATOM 1372 O O . ASP A 1 195 ? -11.911 -0.527 23.546 1.00 44.70 195 ASP A O 1
ATOM 1377 N N . VAL A 1 196 ? -14.022 -1.163 24.073 1.00 46.93 196 VAL A N 1
ATOM 1378 C CA . VAL A 1 196 ? -14.496 0.177 24.372 1.00 43.63 196 VAL A CA 1
ATOM 1379 C C . VAL A 1 196 ? -15.388 0.086 25.592 1.00 40.74 196 VAL A C 1
ATOM 1380 O O . VAL A 1 196 ? -16.299 -0.750 25.653 1.00 45.18 196 VAL A O 1
ATOM 1384 N N . ILE A 1 197 ? -15.102 0.975 26.547 1.00 43.50 197 ILE A N 1
ATOM 1385 C CA . ILE A 1 197 ? -15.832 1.036 27.797 1.00 41.32 197 ILE A CA 1
ATOM 1386 C C . ILE A 1 197 ? -16.302 2.467 27.982 1.00 40.21 197 ILE A C 1
ATOM 1387 O O . ILE A 1 197 ? -15.502 3.384 28.058 1.00 45.13 197 ILE A O 1
ATOM 1392 N N . MET A 1 198 ? -17.608 2.640 28.101 1.00 39.01 198 MET A N 1
ATOM 1393 C CA . MET A 1 198 ? -18.176 3.964 28.219 1.00 39.11 198 MET A CA 1
ATOM 1394 C C . MET A 1 198 ? -18.755 4.113 29.620 1.00 35.83 198 MET A C 1
ATOM 1395 O O . MET A 1 198 ? -19.761 3.488 29.942 1.00 37.00 198 MET A O 1
ATOM 1400 N N . LEU A 1 199 ? -18.132 4.985 30.421 1.00 36.15 199 LEU A N 1
ATOM 1401 C CA . LEU A 1 199 ? -18.570 5.241 31.776 1.00 35.10 199 LEU A CA 1
ATOM 1402 C C . LEU A 1 199 ? -19.590 6.374 31.739 1.00 40.32 199 LEU A C 1
ATOM 1403 O O . LEU A 1 199 ? -19.259 7.523 31.431 1.00 38.53 199 LEU A O 1
ATOM 1408 N N . CYS A 1 200 ? -20.840 6.001 32.032 1.00 39.42 200 CYS A N 1
ATOM 1409 C CA . CYS A 1 200 ? -21.992 6.868 31.876 1.00 38.77 200 CYS A CA 1
ATOM 1410 C C . CYS A 1 200 ? -22.759 6.980 33.194 1.00 36.97 200 CYS A C 1
ATOM 1411 O O . CYS A 1 200 ? -23.979 6.805 33.220 1.00 40.86 200 CYS A O 1
ATOM 1414 N N . THR A 1 201 ? -22.045 7.316 34.277 1.00 37.58 201 THR A N 1
ATOM 1415 C CA . THR A 1 201 ? -22.615 7.221 35.613 1.00 43.39 201 THR A CA 1
ATOM 1416 C C . THR A 1 201 ? -22.777 8.606 36.219 1.00 42.44 201 THR A C 1
ATOM 1417 O O . THR A 1 201 ? -22.246 9.581 35.697 1.00 44.95 201 THR A O 1
ATOM 1421 N N . SER A 1 202 ? -23.487 8.639 37.353 1.00 44.32 202 SER A N 1
ATOM 1422 C CA . SER A 1 202 ? -23.581 9.804 38.216 1.00 45.41 202 SER A CA 1
ATOM 1423 C C . SER A 1 202 ? -22.516 9.780 39.322 1.00 47.77 202 SER A C 1
ATOM 1424 O O . SER A 1 202 ? -22.473 10.706 40.133 1.00 52.38 202 SER A O 1
ATOM 1427 N N . SER A 1 203 ? -21.620 8.773 39.316 1.00 48.55 203 SER A N 1
ATOM 1428 C CA . SER A 1 203 ? -20.700 8.525 40.425 1.00 47.28 203 SER A CA 1
ATOM 1429 C C . SER A 1 203 ? -19.746 9.690 40.672 1.00 50.52 203 SER A C 1
ATOM 1430 O O . SER A 1 203 ? -19.165 10.224 39.724 1.00 51.48 203 SER A O 1
ATOM 1433 N N . ALA A 1 204 ? -19.522 9.978 41.970 1.00 51.71 204 ALA A N 1
ATOM 1434 C CA . ALA A 1 204 ? -18.554 10.969 42.436 1.00 52.31 204 ALA A CA 1
ATOM 1435 C C . ALA A 1 204 ? -17.127 10.446 42.309 1.00 48.97 204 ALA A C 1
ATOM 1436 O O . ALA A 1 204 ? -16.194 11.231 42.150 1.00 47.38 204 ALA A O 1
ATOM 1438 N N . GLY A 1 205 ? -16.962 9.123 42.411 1.00 45.54 205 GLY A N 1
ATOM 1439 C CA . GLY A 1 205 ? -15.649 8.533 42.585 1.00 43.80 205 GLY A CA 1
ATOM 1440 C C . GLY A 1 205 ? -15.496 7.278 41.741 1.00 46.83 205 GLY A C 1
ATOM 1441 O O . GLY A 1 205 ? -16.482 6.772 41.209 1.00 50.91 205 GLY A O 1
ATOM 1442 N N . PRO A 1 206 ? -14.252 6.777 41.582 1.00 43.80 206 PRO A N 1
ATOM 1443 C CA . PRO A 1 206 ? -13.944 5.729 40.608 1.00 46.26 206 PRO A CA 1
ATOM 1444 C C . PRO A 1 206 ? -14.963 4.585 40.507 1.00 49.44 206 PRO A C 1
ATOM 1445 O O . PRO A 1 206 ? -15.486 4.122 41.520 1.00 45.89 206 PRO A O 1
ATOM 1449 N N . VAL A 1 207 ? -15.287 4.159 39.266 1.00 50.81 207 VAL A N 1
ATOM 1450 C CA . VAL A 1 207 ? -16.096 2.962 39.041 1.00 47.32 207 VAL A CA 1
ATOM 1451 C C . VAL A 1 207 ? -15.255 1.887 38.349 1.00 50.78 207 VAL A C 1
ATOM 1452 O O . VAL A 1 207 ? -15.636 0.721 38.272 1.00 52.95 207 VAL A O 1
ATOM 1456 N N . LEU A 1 208 ? -14.101 2.277 37.819 1.00 52.55 208 LEU A N 1
ATOM 1457 C CA . LEU A 1 208 ? -13.280 1.345 37.082 1.00 54.72 208 LEU A CA 1
ATOM 1458 C C . LEU A 1 208 ? -11.831 1.765 37.272 1.00 56.80 208 LEU A C 1
ATOM 1459 O O . LEU A 1 208 ? -11.512 2.943 37.134 1.00 55.60 208 LEU A O 1
ATOM 1464 N N . ASP A 1 209 ? -11.001 0.780 37.620 1.00 52.81 209 ASP A N 1
ATOM 1465 C CA . ASP A 1 209 ? -9.556 0.881 37.596 1.00 52.41 209 ASP A CA 1
ATOM 1466 C C . ASP A 1 209 ? -9.087 0.281 36.279 1.00 46.08 209 ASP A C 1
ATOM 1467 O O . ASP A 1 209 ? -9.369 -0.880 36.020 1.00 46.56 209 ASP A O 1
ATOM 1472 N N . PRO A 1 210 ? -8.399 1.040 35.401 1.00 45.74 210 PRO A N 1
ATOM 1473 C CA . PRO A 1 210 ? -7.752 0.467 34.219 1.00 51.49 210 PRO A CA 1
ATOM 1474 C C . PRO A 1 210 ? -6.680 -0.617 34.417 1.00 55.27 210 PRO A C 1
ATOM 1475 O O . PRO A 1 210 ? -6.375 -1.351 33.470 1.00 51.18 210 PRO A O 1
ATOM 1479 N N . ALA A 1 211 ? -6.077 -0.685 35.616 1.00 62.81 211 ALA A N 1
ATOM 1480 C CA . ALA A 1 211 ? -5.167 -1.772 35.980 1.00 63.34 211 ALA A CA 1
ATOM 1481 C C . ALA A 1 211 ? -5.892 -3.120 35.962 1.00 62.24 211 ALA A C 1
ATOM 1482 O O . ALA A 1 211 ? -5.273 -4.147 35.697 1.00 64.96 211 ALA A O 1
ATOM 1484 N N . HIS A 1 212 ? -7.205 -3.103 36.247 1.00 60.16 212 HIS A N 1
ATOM 1485 C CA . HIS A 1 212 ? -8.019 -4.305 36.363 1.00 68.92 212 HIS A CA 1
ATOM 1486 C C . HIS A 1 212 ? -8.548 -4.753 34.999 1.00 63.61 212 HIS A C 1
ATOM 1487 O O . HIS A 1 212 ? -9.461 -5.569 34.950 1.00 66.88 212 HIS A O 1
ATOM 1494 N N . LEU A 1 213 ? -7.948 -4.264 33.901 1.00 64.30 213 LEU A N 1
ATOM 1495 C CA . LEU A 1 213 ? -8.365 -4.635 32.554 1.00 68.97 213 LEU A CA 1
ATOM 1496 C C . LEU A 1 213 ? -7.516 -5.805 32.065 1.00 64.84 213 LEU A C 1
ATOM 1497 O O . LEU A 1 213 ? -6.344 -5.906 32.405 1.00 66.13 213 LEU A O 1
ATOM 1502 N N . SER A 1 214 ? -8.121 -6.648 31.220 1.00 69.00 214 SER A N 1
ATOM 1503 C CA . SER A 1 214 ? -7.450 -7.804 30.646 1.00 70.34 214 SER A CA 1
ATOM 1504 C C . SER A 1 214 ? -6.667 -7.397 29.399 1.00 71.21 214 SER A C 1
ATOM 1505 O O . SER A 1 214 ? -5.838 -8.166 28.922 1.00 66.59 214 SER A O 1
ATOM 1508 N N . LYS A 1 215 ? -6.916 -6.180 28.891 1.00 70.74 215 LYS A N 1
ATOM 1509 C CA . LYS A 1 215 ? -6.222 -5.670 27.717 1.00 71.21 215 LYS A CA 1
ATOM 1510 C C . LYS A 1 215 ? -6.415 -4.156 27.611 1.00 73.15 215 LYS A C 1
ATOM 1511 O O . LYS A 1 215 ? -7.314 -3.599 28.235 1.00 68.30 215 LYS A O 1
ATOM 1517 N N . PRO A 1 216 ? -5.575 -3.435 26.830 1.00 75.87 216 PRO A N 1
ATOM 1518 C CA . PRO A 1 216 ? -5.865 -2.044 26.471 1.00 74.31 216 PRO A CA 1
ATOM 1519 C C . PRO A 1 216 ? -7.275 -1.848 25.900 1.00 75.77 216 PRO A C 1
ATOM 1520 O O . PRO A 1 216 ? -7.734 -2.621 25.049 1.00 67.21 216 PRO A O 1
ATOM 1524 N N . ALA A 1 217 ? -7.961 -0.814 26.409 1.00 62.77 217 ALA A N 1
ATOM 1525 C CA . ALA A 1 217 ? -9.286 -0.441 25.944 1.00 56.16 217 ALA A CA 1
ATOM 1526 C C . ALA A 1 217 ? -9.338 1.073 25.763 1.00 55.19 217 ALA A C 1
ATOM 1527 O O . ALA A 1 217 ? -8.431 1.788 26.214 1.00 44.11 217 ALA A O 1
ATOM 1529 N N . LEU A 1 218 ? -10.396 1.530 25.071 1.00 50.14 218 LEU A N 1
ATOM 1530 C CA . LEU A 1 218 ? -10.782 2.929 25.111 1.00 44.80 218 LEU A CA 1
ATOM 1531 C C . LEU A 1 218 ? -11.769 3.109 26.249 1.00 38.71 218 LEU A C 1
ATOM 1532 O O . LEU A 1 218 ? -12.803 2.453 26.289 1.00 38.51 218 LEU A O 1
ATOM 1537 N N . ILE A 1 219 ? -11.427 4.018 27.161 1.00 37.19 219 ILE A N 1
ATOM 1538 C CA . ILE A 1 219 ? -12.330 4.364 28.242 1.00 39.59 219 ILE A CA 1
ATOM 1539 C C . ILE A 1 219 ? -12.765 5.822 28.076 1.00 37.44 219 ILE A C 1
ATOM 1540 O O . ILE A 1 219 ? -11.920 6.705 27.936 1.00 34.24 219 ILE A O 1
ATOM 1545 N N . THR A 1 220 ? -14.085 6.050 28.153 1.00 33.20 220 THR A N 1
ATOM 1546 C CA . THR A 1 220 ? -14.684 7.368 28.080 1.00 35.23 220 THR A CA 1
ATOM 1547 C C . THR A 1 220 ? -15.379 7.618 29.398 1.00 30.32 220 THR A C 1
ATOM 1548 O O . THR A 1 220 ? -15.859 6.658 29.977 1.00 32.65 220 THR A O 1
ATOM 1552 N N . SER A 1 221 ? -15.484 8.892 29.789 1.00 33.95 221 SER A N 1
ATOM 1553 C CA . SER A 1 221 ? -16.046 9.308 31.072 1.00 36.04 221 SER A CA 1
ATOM 1554 C C . SER A 1 221 ? -16.809 10.621 30.920 1.00 31.98 221 SER A C 1
ATOM 1555 O O . SER A 1 221 ? -16.307 11.541 30.271 1.00 36.02 221 SER A O 1
ATOM 1558 N N . ILE A 1 222 ? -17.939 10.747 31.633 1.00 33.36 222 ILE A N 1
ATOM 1559 C CA . ILE A 1 222 ? -18.799 11.918 31.498 1.00 36.88 222 ILE A CA 1
ATOM 1560 C C . ILE A 1 222 ? -19.273 12.434 32.853 1.00 37.60 222 ILE A C 1
ATOM 1561 O O . ILE A 1 222 ? -19.889 13.487 32.899 1.00 39.37 222 ILE A O 1
ATOM 1566 N N . SER A 1 223 ? -19.014 11.741 33.961 1.00 39.12 223 SER A N 1
ATOM 1567 C CA . SER A 1 223 ? -19.626 12.180 35.213 1.00 41.80 223 SER A CA 1
ATOM 1568 C C . SER A 1 223 ? -19.131 13.573 35.595 1.00 38.41 223 SER A C 1
ATOM 1569 O O . SER A 1 223 ? -17.931 13.840 35.537 1.00 37.77 223 SER A O 1
ATOM 1572 N N . THR A 1 224 ? -20.086 14.442 35.974 1.00 45.36 224 THR A N 1
ATOM 1573 C CA . THR A 1 224 ? -19.820 15.819 36.377 1.00 48.26 224 THR A CA 1
ATOM 1574 C C . THR A 1 224 ? -20.636 16.238 37.608 1.00 53.49 224 THR A C 1
ATOM 1575 O O . THR A 1 224 ? -20.462 17.362 38.081 1.00 57.65 224 THR A O 1
ATOM 1579 N N . ASN A 1 225 ? -21.536 15.414 38.084 1.00 60.17 225 ASN A N 1
ATOM 1580 C CA . ASN A 1 225 ? -22.399 15.878 39.161 1.00 69.77 225 ASN A CA 1
ATOM 1581 C C . ASN A 1 225 ? -21.810 15.702 40.523 1.00 69.91 225 ASN A C 1
ATOM 1582 O O . ASN A 1 225 ? -22.298 14.909 41.310 1.00 75.60 225 ASN A O 1
ATOM 1587 N N . ALA A 1 226 ? -20.779 16.461 40.802 1.00 65.51 226 ALA A N 1
ATOM 1588 C CA . ALA A 1 226 ? -20.172 16.446 42.099 1.00 67.77 226 ALA A CA 1
ATOM 1589 C C . ALA A 1 226 ? -19.015 17.361 41.950 1.00 73.73 226 ALA A C 1
ATOM 1590 O O . ALA A 1 226 ? -18.488 17.518 40.859 1.00 64.90 226 ALA A O 1
ATOM 1592 N N . PRO A 1 227 ? -18.623 18.002 43.044 1.00 73.35 227 PRO A N 1
ATOM 1593 C CA . PRO A 1 227 ? -17.411 18.790 42.919 1.00 70.22 227 PRO A CA 1
ATOM 1594 C C . PRO A 1 227 ? -16.299 17.790 42.663 1.00 63.08 227 PRO A C 1
ATOM 1595 O O . PRO A 1 227 ? -16.126 16.856 43.445 1.00 55.65 227 PRO A O 1
ATOM 1599 N N . ARG A 1 228 ? -15.593 17.946 41.566 1.00 54.78 228 ARG A N 1
ATOM 1600 C CA . ARG A 1 228 ? -14.502 17.023 41.227 1.00 55.27 228 ARG A CA 1
ATOM 1601 C C . ARG A 1 228 ? -14.931 15.560 41.085 1.00 49.84 228 ARG A C 1
ATOM 1602 O O . ARG A 1 228 ? -14.233 14.651 41.492 1.00 48.30 228 ARG A O 1
ATOM 1610 N N . ALA A 1 229 ? -16.079 15.346 40.470 1.00 54.49 229 ALA A N 1
ATOM 1611 C CA . ALA A 1 229 ? -16.558 14.013 40.204 1.00 50.47 229 ALA A CA 1
ATOM 1612 C C . ALA A 1 229 ? -15.694 13.345 39.183 1.00 45.24 229 ALA A C 1
ATOM 1613 O O . ALA A 1 229 ? -15.291 13.957 38.214 1.00 38.75 229 ALA A O 1
ATOM 1615 N N . HIS A 1 230 ? -15.461 12.067 39.370 1.00 43.81 230 HIS A N 1
ATOM 1616 C CA . HIS A 1 230 ? -14.559 11.319 38.513 1.00 44.81 230 HIS A CA 1
ATOM 1617 C C . HIS A 1 230 ? -14.894 9.832 38.599 1.00 43.84 230 HIS A C 1
ATOM 1618 O O . HIS A 1 230 ? -15.417 9.376 39.612 1.00 44.88 230 HIS A O 1
ATOM 1625 N N . GLU A 1 231 ? -14.545 9.090 37.537 1.00 42.59 231 GLU A N 1
ATOM 1626 C CA . GLU A 1 231 ? -15.017 7.732 37.326 1.00 43.09 231 GLU A CA 1
ATOM 1627 C C . GLU A 1 231 ? -13.848 6.743 37.198 1.00 40.41 231 GLU A C 1
ATOM 1628 O O . GLU A 1 231 ? -14.075 5.538 37.231 1.00 43.04 231 GLU A O 1
ATOM 1634 N N . VAL A 1 232 ? -12.622 7.231 36.969 1.00 41.91 232 VAL A N 1
ATOM 1635 C CA . VAL A 1 232 ? -11.417 6.426 37.113 1.00 42.62 232 VAL A CA 1
ATOM 1636 C C . VAL A 1 232 ? -10.598 6.963 38.289 1.00 42.64 232 VAL A C 1
ATOM 1637 O O . VAL A 1 232 ? -10.768 8.129 38.665 1.00 42.04 232 VAL A O 1
ATOM 1641 N N . PRO A 1 233 ? -9.702 6.134 38.900 1.00 46.05 233 PRO A N 1
ATOM 1642 C CA . PRO A 1 233 ? -8.676 6.602 39.849 1.00 46.76 233 PRO A CA 1
ATOM 1643 C C . PRO A 1 233 ? -7.762 7.668 39.249 1.00 39.50 233 PRO A C 1
ATOM 1644 O O . PRO A 1 233 ? -7.169 7.444 38.197 1.00 40.22 233 PRO A O 1
ATOM 1648 N N . PRO A 1 234 ? -7.627 8.862 39.871 1.00 38.45 234 PRO A N 1
ATOM 1649 C CA . PRO A 1 234 ? -6.825 9.935 39.272 1.00 40.89 234 PRO A CA 1
ATOM 1650 C C . PRO A 1 234 ? -5.388 9.570 38.915 1.00 47.32 234 PRO A C 1
ATOM 1651 O O . PRO A 1 234 ? -4.826 10.144 37.988 1.00 49.12 234 PRO A O 1
ATOM 1655 N N . HIS A 1 235 ? -4.816 8.595 39.640 1.00 49.40 235 HIS A N 1
ATOM 1656 C CA . HIS A 1 235 ? -3.432 8.191 39.445 1.00 46.37 235 HIS A CA 1
ATOM 1657 C C . HIS A 1 235 ? -3.287 7.465 38.108 1.00 43.91 235 HIS A C 1
ATOM 1658 O O . HIS A 1 235 ? -2.206 7.480 37.539 1.00 44.88 235 HIS A O 1
ATOM 1665 N N . SER A 1 236 ? -4.386 6.855 37.622 1.00 44.84 236 SER A N 1
ATOM 1666 C CA . SER A 1 236 ? -4.399 6.002 36.440 1.00 43.77 236 SER A CA 1
ATOM 1667 C C . SER A 1 236 ? -4.175 6.791 35.146 1.00 44.11 236 SER A C 1
ATOM 1668 O O . SER A 1 236 ? -3.768 6.208 34.133 1.00 43.28 236 SER A O 1
ATOM 1671 N N . LEU A 1 237 ? -4.418 8.112 35.178 1.00 44.25 237 LEU A N 1
ATOM 1672 C CA . LEU A 1 237 ? -4.160 8.969 34.020 1.00 43.29 237 LEU A CA 1
ATOM 1673 C C . LEU A 1 237 ? -2.700 8.861 33.590 1.00 43.42 237 LEU A C 1
ATOM 1674 O O . LEU A 1 237 ? -2.412 8.920 32.399 1.00 44.53 237 LEU A O 1
ATOM 1679 N N . ASN A 1 238 ? -1.793 8.668 34.569 1.00 47.15 238 ASN A N 1
ATOM 1680 C CA . ASN A 1 238 ? -0.361 8.540 34.326 1.00 47.08 238 ASN A CA 1
ATOM 1681 C C . ASN A 1 238 ? -0.033 7.252 33.573 1.00 45.58 238 ASN A C 1
ATOM 1682 O O . ASN A 1 238 ? 1.072 7.130 33.063 1.00 47.94 238 ASN A O 1
ATOM 1687 N N . ALA A 1 239 ? -0.980 6.298 33.549 1.00 49.16 239 ALA A N 1
ATOM 1688 C CA . ALA A 1 239 ? -0.853 5.038 32.830 1.00 51.95 239 ALA A CA 1
ATOM 1689 C C . ALA A 1 239 ? -1.747 4.977 31.584 1.00 52.72 239 ALA A C 1
ATOM 1690 O O . ALA A 1 239 ? -1.894 3.901 31.007 1.00 42.80 239 ALA A O 1
ATOM 1692 N N . MET A 1 240 ? -2.374 6.095 31.175 1.00 50.45 240 MET A N 1
ATOM 1693 C CA . MET A 1 240 ? -3.281 6.071 30.031 1.00 44.17 240 MET A CA 1
ATOM 1694 C C . MET A 1 240 ? -2.882 7.148 29.027 1.00 45.06 240 MET A C 1
ATOM 1695 O O . MET A 1 240 ? -2.260 8.141 29.386 1.00 48.83 240 MET A O 1
ATOM 1700 N N . GLN A 1 241 ? -3.192 6.885 27.752 1.00 46.97 241 GLN A N 1
ATOM 1701 C CA . GLN A 1 241 ? -3.121 7.861 26.674 1.00 46.39 241 GLN A CA 1
ATOM 1702 C C . GLN A 1 241 ? -4.367 8.745 26.771 1.00 43.63 241 GLN A C 1
ATOM 1703 O O . GLN A 1 241 ? -5.480 8.260 26.594 1.00 41.97 241 GLN A O 1
ATOM 1709 N N . VAL A 1 242 ? -4.184 10.011 27.150 1.00 42.52 242 VAL A N 1
ATOM 1710 C CA . VAL A 1 242 ? -5.287 10.828 27.639 1.00 46.74 242 VAL A CA 1
ATOM 1711 C C . VAL A 1 242 ? -5.744 11.807 26.556 1.00 44.61 242 VAL A C 1
ATOM 1712 O O . VAL A 1 242 ? -4.936 12.579 26.040 1.00 46.19 242 VAL A O 1
ATOM 1716 N N . PHE A 1 243 ? -7.058 11.763 26.274 1.00 40.91 243 PHE A N 1
ATOM 1717 C CA . PHE A 1 243 ? -7.736 12.700 25.396 1.00 42.61 243 PHE A CA 1
ATOM 1718 C C . PHE A 1 243 ? -8.930 13.310 26.119 1.00 42.58 243 PHE A C 1
ATOM 1719 O O . PHE A 1 243 ? -9.390 12.780 27.133 1.00 36.41 243 PHE A O 1
ATOM 1727 N N . CYS A 1 244 ? -9.424 14.433 25.583 1.00 40.01 244 CYS A N 1
ATOM 1728 C CA . CYS A 1 244 ? -10.525 15.146 26.215 1.00 37.84 244 CYS A CA 1
ATOM 1729 C C . CYS A 1 244 ? -11.300 16.015 25.212 1.00 37.57 244 CYS A C 1
ATOM 1730 O O . CYS A 1 244 ? -10.897 16.212 24.068 1.00 38.58 244 CYS A O 1
ATOM 1733 N N . ASP A 1 245 ? -12.429 16.554 25.660 1.00 37.54 245 ASP A N 1
ATOM 1734 C CA . ASP A 1 245 ? -13.323 17.269 24.769 1.00 39.44 245 ASP A CA 1
ATOM 1735 C C . ASP A 1 245 ? -12.648 18.556 24.271 1.00 36.92 245 ASP A C 1
ATOM 1736 O O . ASP A 1 245 ? -12.556 18.723 23.072 1.00 37.39 245 ASP A O 1
ATOM 1741 N N . TYR A 1 246 ? -12.119 19.405 25.173 1.00 40.00 246 TYR A N 1
ATOM 1742 C CA . TYR A 1 246 ? -11.373 20.603 24.805 1.00 42.11 246 TYR A CA 1
ATOM 1743 C C . TYR A 1 246 ? -10.123 20.789 25.681 1.00 40.03 246 TYR A C 1
ATOM 1744 O O . TYR A 1 246 ? -10.217 20.921 26.889 1.00 37.58 246 TYR A O 1
ATOM 1753 N N . ARG A 1 247 ? -8.953 20.890 25.047 1.00 44.32 247 ARG A N 1
ATOM 1754 C CA . ARG A 1 247 ? -7.674 21.024 25.745 1.00 50.23 247 ARG A CA 1
ATOM 1755 C C . ARG A 1 247 ? -7.691 22.226 26.696 1.00 49.42 247 ARG A C 1
ATOM 1756 O O . ARG A 1 247 ? -7.277 22.117 27.850 1.00 44.30 247 ARG A O 1
ATOM 1764 N N . GLN A 1 248 ? -8.210 23.364 26.225 1.00 51.60 248 GLN A N 1
ATOM 1765 C CA . GLN A 1 248 ? -8.050 24.632 26.923 1.00 54.87 248 GLN A CA 1
ATOM 1766 C C . GLN A 1 248 ? -8.894 24.720 28.197 1.00 55.18 248 GLN A C 1
ATOM 1767 O O . GLN A 1 248 ? -8.522 25.487 29.082 1.00 61.49 248 GLN A O 1
ATOM 1773 N N . THR A 1 249 ? -9.994 23.951 28.321 1.00 52.98 249 THR A N 1
ATOM 1774 C CA . THR A 1 249 ? -10.896 24.090 29.466 1.00 55.05 249 THR A CA 1
ATOM 1775 C C . THR A 1 249 ? -10.864 22.887 30.411 1.00 55.03 249 THR A C 1
ATOM 1776 O O . THR A 1 249 ? -10.935 23.053 31.628 1.00 56.41 249 THR A O 1
ATOM 1780 N N . THR A 1 250 ? -10.817 21.674 29.858 1.00 52.80 250 THR A N 1
ATOM 1781 C CA . THR A 1 250 ? -11.222 20.494 30.613 1.00 51.57 250 THR A CA 1
ATOM 1782 C C . THR A 1 250 ? -10.208 20.127 31.707 1.00 46.79 250 THR A C 1
ATOM 1783 O O . THR A 1 250 ? -10.620 19.760 32.811 1.00 42.32 250 THR A O 1
ATOM 1787 N N . PRO A 1 251 ? -8.876 20.179 31.445 1.00 41.06 251 PRO A N 1
ATOM 1788 C CA . PRO A 1 251 ? -7.862 19.915 32.466 1.00 45.92 251 PRO A CA 1
ATOM 1789 C C . PRO A 1 251 ? -7.913 20.743 33.747 1.00 47.74 251 PRO A C 1
ATOM 1790 O O . PRO A 1 251 ? -7.505 20.245 34.786 1.00 50.39 251 PRO A O 1
ATOM 1794 N N . ASP A 1 252 ? -8.496 21.922 33.706 1.00 51.06 252 ASP A N 1
ATOM 1795 C CA . ASP A 1 252 ? -8.591 22.738 34.886 1.00 53.08 252 ASP A CA 1
ATOM 1796 C C . ASP A 1 252 ? -9.902 22.547 35.645 1.00 53.95 252 ASP A C 1
ATOM 1797 O O . ASP A 1 252 ? -10.185 23.272 36.584 1.00 51.13 252 ASP A O 1
ATOM 1802 N N . ALA A 1 253 ? -10.684 21.550 35.259 1.00 51.31 253 ALA A N 1
ATOM 1803 C CA . ALA A 1 253 ? -11.979 21.319 35.904 1.00 49.14 253 ALA A CA 1
ATOM 1804 C C . ALA A 1 253 ? -12.335 19.854 36.108 1.00 42.57 253 ALA A C 1
ATOM 1805 O O . ALA A 1 253 ? -12.985 19.518 37.075 1.00 47.10 253 ALA A O 1
ATOM 1807 N N . ALA A 1 254 ? -11.917 18.992 35.195 1.00 43.30 254 ALA A N 1
ATOM 1808 C CA . ALA A 1 254 ? -12.156 17.570 35.360 1.00 40.84 254 ALA A CA 1
ATOM 1809 C C . ALA A 1 254 ? -11.522 17.078 36.641 1.00 42.72 254 ALA A C 1
ATOM 1810 O O . ALA A 1 254 ? -10.316 17.173 36.811 1.00 41.03 254 ALA A O 1
ATOM 1812 N N . GLY A 1 255 ? -12.338 16.556 37.543 1.00 47.24 255 GLY A N 1
ATOM 1813 C CA . GLY A 1 255 ? -11.871 16.120 38.856 1.00 47.63 255 GLY A CA 1
ATOM 1814 C C . GLY A 1 255 ? -10.625 15.229 38.828 1.00 47.20 255 GLY A C 1
ATOM 1815 O O . GLY A 1 255 ? -9.663 15.513 39.535 1.00 48.16 255 GLY A O 1
ATOM 1816 N N . GLU A 1 256 ? -10.629 14.152 38.027 1.00 44.46 256 GLU A N 1
ATOM 1817 C CA . GLU A 1 256 ? -9.489 13.235 38.010 1.00 44.88 256 GLU A CA 1
ATOM 1818 C C . GLU A 1 256 ? -8.236 13.941 37.491 1.00 47.67 256 GLU A C 1
ATOM 1819 O O . GLU A 1 256 ? -7.125 13.480 37.744 1.00 43.98 256 GLU A O 1
ATOM 1825 N N . MET A 1 257 ? -8.416 15.050 36.755 1.00 48.98 257 MET A N 1
ATOM 1826 C CA . MET A 1 257 ? -7.311 15.692 36.065 1.00 46.48 257 MET A CA 1
ATOM 1827 C C . MET A 1 257 ? -6.635 16.676 37.017 1.00 48.92 257 MET A C 1
ATOM 1828 O O . MET A 1 257 ? -5.409 16.760 37.049 1.00 45.77 257 MET A O 1
ATOM 1833 N N . LEU A 1 258 ? -7.457 17.401 37.787 1.00 49.56 258 LEU A N 1
ATOM 1834 C CA . LEU A 1 258 ? -6.983 18.231 38.885 1.00 52.21 258 LEU A CA 1
ATOM 1835 C C . LEU A 1 258 ? -6.239 17.349 39.893 1.00 56.36 258 LEU A C 1
ATOM 1836 O O . LEU A 1 258 ? -5.054 17.557 40.158 1.00 58.47 258 LEU A O 1
ATOM 1841 N N . ILE A 1 259 ? -6.930 16.326 40.408 1.00 50.60 259 ILE A N 1
ATOM 1842 C CA . ILE A 1 259 ? -6.383 15.508 41.479 1.00 49.66 259 ILE A CA 1
ATOM 1843 C C . ILE A 1 259 ? -5.088 14.861 41.005 1.00 49.30 259 ILE A C 1
ATOM 1844 O O . ILE A 1 259 ? -4.140 14.768 41.764 1.00 57.91 259 ILE A O 1
ATOM 1849 N N . ALA A 1 260 ? -5.028 14.460 39.733 1.00 53.53 260 ALA A N 1
ATOM 1850 C CA . ALA A 1 260 ? -3.857 13.782 39.206 1.00 46.29 260 ALA A CA 1
ATOM 1851 C C . ALA A 1 260 ? -2.684 14.750 39.126 1.00 52.82 260 ALA A C 1
ATOM 1852 O O . ALA A 1 260 ? -1.532 14.340 39.299 1.00 53.23 260 ALA A O 1
ATOM 1854 N N . SER A 1 261 ? -2.988 16.030 38.855 1.00 53.70 261 SER A N 1
ATOM 1855 C CA . SER A 1 261 ? -1.956 17.036 38.682 1.00 52.64 261 SER A CA 1
ATOM 1856 C C . SER A 1 261 ? -1.507 17.568 40.044 1.00 50.97 261 SER A C 1
ATOM 1857 O O . SER A 1 261 ? -0.366 18.032 40.173 1.00 47.97 261 SER A O 1
ATOM 1860 N N . GLU A 1 262 ? -2.404 17.502 41.041 1.00 46.44 262 GLU A N 1
ATOM 1861 C CA . GLU A 1 262 ? -2.105 18.035 42.359 1.00 49.30 262 GLU A CA 1
ATOM 1862 C C . GLU A 1 262 ? -1.381 16.992 43.203 1.00 56.24 262 GLU A C 1
ATOM 1863 O O . GLU A 1 262 ? -0.595 17.359 44.071 1.00 60.08 262 GLU A O 1
ATOM 1869 N N . GLN A 1 263 ? -1.629 15.703 42.940 1.00 56.41 263 GLN A N 1
ATOM 1870 C CA . GLN A 1 263 ? -1.181 14.665 43.854 1.00 57.70 263 GLN A CA 1
ATOM 1871 C C . GLN A 1 263 ? -0.346 13.584 43.170 1.00 58.33 263 GLN A C 1
ATOM 1872 O O . GLN A 1 263 ? 0.453 12.946 43.845 1.00 63.48 263 GLN A O 1
ATOM 1878 N N . HIS A 1 264 ? -0.512 13.359 41.857 1.00 54.65 264 HIS A N 1
ATOM 1879 C CA . HIS A 1 264 ? 0.160 12.243 41.201 1.00 49.91 264 HIS A CA 1
ATOM 1880 C C . HIS A 1 264 ? 1.128 12.755 40.133 1.00 46.45 264 HIS A C 1
ATOM 1881 O O . HIS A 1 264 ? 1.656 11.968 39.341 1.00 51.66 264 HIS A O 1
ATOM 1888 N N . GLY A 1 265 ? 1.379 14.069 40.141 1.00 45.13 265 GLY A N 1
ATOM 1889 C CA . GLY A 1 265 ? 2.362 14.683 39.255 1.00 47.32 265 GLY A CA 1
ATOM 1890 C C . GLY A 1 265 ? 2.023 14.566 37.768 1.00 49.31 265 GLY A C 1
ATOM 1891 O O . GLY A 1 265 ? 2.934 14.548 36.934 1.00 52.30 265 GLY A O 1
ATOM 1892 N N . TRP A 1 266 ? 0.720 14.468 37.436 1.00 51.95 266 TRP A N 1
ATOM 1893 C CA . TRP A 1 266 ? 0.286 14.426 36.043 1.00 52.57 266 TRP A CA 1
ATOM 1894 C C . TRP A 1 266 ? 0.362 15.842 35.473 1.00 52.79 266 TRP A C 1
ATOM 1895 O O . TRP A 1 266 ? -0.043 16.792 36.137 1.00 49.54 266 TRP A O 1
ATOM 1906 N N . ASP A 1 267 ? 0.879 15.962 34.247 1.00 52.50 267 ASP A N 1
ATOM 1907 C CA . ASP A 1 267 ? 0.981 17.240 33.564 1.00 62.91 267 ASP A CA 1
ATOM 1908 C C . ASP A 1 267 ? 0.016 17.260 32.370 1.00 57.81 267 ASP A C 1
ATOM 1909 O O . ASP A 1 267 ? 0.076 16.379 31.503 1.00 58.14 267 ASP A O 1
ATOM 1914 N N . LYS A 1 268 ? -0.837 18.303 32.323 1.00 56.40 268 LYS A N 1
ATOM 1915 C CA . LYS A 1 268 ? -1.812 18.537 31.257 1.00 56.62 268 LYS A CA 1
ATOM 1916 C C . LYS A 1 268 ? -1.233 18.342 29.858 1.00 53.74 268 LYS A C 1
ATOM 1917 O O . LYS A 1 268 ? -1.935 17.930 28.939 1.00 53.84 268 LYS A O 1
ATOM 1923 N N . ARG A 1 269 ? 0.030 18.727 29.682 1.00 52.33 269 ARG A N 1
ATOM 1924 C CA . ARG A 1 269 ? 0.694 18.643 28.394 1.00 53.96 269 ARG A CA 1
ATOM 1925 C C . ARG A 1 269 ? 0.756 17.189 27.937 1.00 48.16 269 ARG A C 1
ATOM 1926 O O . ARG A 1 269 ? 1.035 16.925 26.771 1.00 49.73 269 ARG A O 1
ATOM 1934 N N . ALA A 1 270 ? 0.448 16.247 28.840 1.00 47.99 270 ALA A N 1
ATOM 1935 C CA . ALA A 1 270 ? 0.364 14.836 28.472 1.00 49.38 270 ALA A CA 1
ATOM 1936 C C . ALA A 1 270 ? -0.897 14.538 27.653 1.00 45.23 270 ALA A C 1
ATOM 1937 O O . ALA A 1 270 ? -0.987 13.473 27.040 1.00 49.23 270 ALA A O 1
ATOM 1939 N N . VAL A 1 271 ? -1.868 15.466 27.643 1.00 45.79 271 VAL A N 1
ATOM 1940 C CA . VAL A 1 271 ? -3.084 15.319 26.844 1.00 46.78 271 VAL A CA 1
ATOM 1941 C C . VAL A 1 271 ? -2.690 15.222 25.368 1.00 48.23 271 VAL A C 1
ATOM 1942 O O . VAL A 1 271 ? -2.006 16.094 24.835 1.00 41.69 271 VAL A O 1
ATOM 1946 N N . MET A 1 272 ? -3.089 14.125 24.718 1.00 52.88 272 MET A N 1
ATOM 1947 C CA . MET A 1 272 ? -2.558 13.813 23.396 1.00 57.08 272 MET A CA 1
ATOM 1948 C C . MET A 1 272 ? -3.467 14.350 22.281 1.00 58.00 272 MET A C 1
ATOM 1949 O O . MET A 1 272 ? -3.072 14.381 21.118 1.00 52.99 272 MET A O 1
ATOM 1954 N N . GLY A 1 273 ? -4.691 14.766 22.624 1.00 57.97 273 GLY A N 1
ATOM 1955 C CA . GLY A 1 273 ? -5.567 15.442 21.679 1.00 53.54 273 GLY A CA 1
ATOM 1956 C C . GLY A 1 273 ? -6.900 15.811 22.325 1.00 50.19 273 GLY A C 1
ATOM 1957 O O . GLY A 1 273 ? -7.291 15.200 23.322 1.00 51.72 273 GLY A O 1
ATOM 1958 N N . ASP A 1 274 ? -7.560 16.838 21.772 1.00 46.45 274 ASP A N 1
ATOM 1959 C CA . ASP A 1 274 ? -8.965 17.095 22.054 1.00 47.39 274 ASP A CA 1
ATOM 1960 C C . ASP A 1 274 ? -9.787 16.846 20.784 1.00 47.38 274 ASP A C 1
ATOM 1961 O O . ASP A 1 274 ? -9.265 16.389 19.768 1.00 42.82 274 ASP A O 1
ATOM 1966 N N . LEU A 1 275 ? -11.103 17.082 20.856 1.00 49.87 275 LEU A N 1
ATOM 1967 C CA . LEU A 1 275 ? -11.952 16.823 19.701 1.00 49.76 275 LEU A CA 1
ATOM 1968 C C . LEU A 1 275 ? -11.631 17.803 18.565 1.00 44.48 275 LEU A C 1
ATOM 1969 O O . LEU A 1 275 ? -11.480 17.393 17.415 1.00 39.06 275 LEU A O 1
ATOM 1974 N N . PRO A 1 276 ? -11.451 19.117 18.827 1.00 40.40 276 PRO A N 1
ATOM 1975 C CA . PRO A 1 276 ? -10.966 20.025 17.790 1.00 42.68 276 PRO A CA 1
ATOM 1976 C C . PRO A 1 276 ? -9.767 19.450 17.047 1.00 46.68 276 PRO A C 1
ATOM 1977 O O . PRO A 1 276 ? -9.803 19.357 15.819 1.00 47.40 276 PRO A O 1
ATOM 1981 N N . GLU A 1 277 ? -8.735 18.999 17.779 1.00 49.16 277 GLU A N 1
ATOM 1982 C CA . GLU A 1 277 ? -7.530 18.488 17.129 1.00 44.99 277 GLU A CA 1
ATOM 1983 C C . GLU A 1 277 ? -7.810 17.169 16.407 1.00 49.09 277 GLU A C 1
ATOM 1984 O O . GLU A 1 277 ? -7.303 16.956 15.308 1.00 53.05 277 GLU A O 1
ATOM 1990 N N . LEU A 1 278 ? -8.608 16.268 17.005 1.00 50.26 278 LEU A N 1
ATOM 1991 C CA . LEU A 1 278 ? -8.866 14.973 16.380 1.00 46.69 278 LEU A CA 1
ATOM 1992 C C . LEU A 1 278 ? -9.600 15.170 15.049 1.00 53.77 278 LEU A C 1
ATOM 1993 O O . LEU A 1 278 ? -9.295 14.488 14.068 1.00 48.61 278 LEU A O 1
ATOM 1998 N N . LEU A 1 279 ? -10.601 16.073 15.035 1.00 50.51 279 LEU A N 1
ATOM 1999 C CA . LEU A 1 279 ? -11.531 16.184 13.915 1.00 53.87 279 LEU A CA 1
ATOM 2000 C C . LEU A 1 279 ? -10.973 17.079 12.805 1.00 55.47 279 LEU A C 1
ATOM 2001 O O . LEU A 1 279 ? -11.583 17.172 11.738 1.00 55.36 279 LEU A O 1
ATOM 2006 N N . SER A 1 280 ? -9.825 17.726 13.064 1.00 55.88 280 SER A N 1
ATOM 2007 C CA . SER A 1 280 ? -9.071 18.452 12.055 1.00 56.51 280 SER A CA 1
ATOM 2008 C C . SER A 1 280 ? -7.682 17.841 11.843 1.00 63.64 280 SER A C 1
ATOM 2009 O O . SER A 1 280 ? -6.809 18.499 11.279 1.00 66.17 280 SER A O 1
ATOM 2012 N N . ASP A 1 281 ? -7.489 16.588 12.298 1.00 68.93 281 ASP A N 1
ATOM 2013 C CA . ASP A 1 281 ? -6.312 15.762 12.017 1.00 74.56 281 ASP A CA 1
ATOM 2014 C C . ASP A 1 281 ? -5.010 16.434 12.493 1.00 74.44 281 ASP A C 1
ATOM 2015 O O . ASP A 1 281 ? -3.967 16.338 11.844 1.00 71.29 281 ASP A O 1
ATOM 2020 N N . MET A 1 282 ? -5.053 17.067 13.673 1.00 72.90 282 MET A N 1
ATOM 2021 C CA . MET A 1 282 ? -3.888 17.707 14.265 1.00 73.21 282 MET A CA 1
ATOM 2022 C C . MET A 1 282 ? -3.398 16.918 15.481 1.00 77.17 282 MET A C 1
ATOM 2023 O O . MET A 1 282 ? -2.377 17.276 16.060 1.00 71.98 282 MET A O 1
ATOM 2028 N N . ALA A 1 283 ? -4.126 15.863 15.881 1.00 79.00 283 ALA A N 1
ATOM 2029 C CA . ALA A 1 283 ? -3.771 15.101 17.071 1.00 78.18 283 ALA A CA 1
ATOM 2030 C C . ALA A 1 283 ? -2.969 13.855 16.673 1.00 71.98 283 ALA A C 1
ATOM 2031 O O . ALA A 1 283 ? -3.532 13.055 15.901 1.00 78.62 283 ALA A O 1
ATOM 2033 N N . TYR A 1 288 ? -2.253 1.575 20.423 1.00 75.42 288 TYR A N 1
ATOM 2034 C CA . TYR A 1 288 ? -3.025 0.878 21.490 1.00 81.39 288 TYR A CA 1
ATOM 2035 C C . TYR A 1 288 ? -2.148 -0.068 22.315 1.00 84.93 288 TYR A C 1
ATOM 2036 O O . TYR A 1 288 ? -2.583 -1.159 22.686 1.00 79.21 288 TYR A O 1
ATOM 2045 N N . GLN A 1 289 ? -0.940 0.384 22.672 1.00 92.82 289 GLN A N 1
ATOM 2046 C CA . GLN A 1 289 ? -0.083 -0.374 23.575 1.00 95.68 289 GLN A CA 1
ATOM 2047 C C . GLN A 1 289 ? -0.399 -0.008 25.027 1.00 93.88 289 GLN A C 1
ATOM 2048 O O . GLN A 1 289 ? -0.040 -0.746 25.948 1.00 81.44 289 GLN A O 1
ATOM 2054 N N . ARG A 1 290 ? -1.071 1.135 25.226 1.00 82.48 290 ARG A N 1
ATOM 2055 C CA . ARG A 1 290 ? -1.627 1.472 26.528 1.00 74.74 290 ARG A CA 1
ATOM 2056 C C . ARG A 1 290 ? -3.130 1.713 26.370 1.00 66.74 290 ARG A C 1
ATOM 2057 O O . ARG A 1 290 ? -3.626 1.954 25.265 1.00 62.46 290 ARG A O 1
ATOM 2065 N N . PRO A 1 291 ? -3.921 1.652 27.466 1.00 58.93 291 PRO A N 1
ATOM 2066 C CA . PRO A 1 291 ? -5.328 2.046 27.397 1.00 59.49 291 PRO A CA 1
ATOM 2067 C C . PRO A 1 291 ? -5.439 3.522 26.998 1.00 59.06 291 PRO A C 1
ATOM 2068 O O . PRO A 1 291 ? -4.496 4.299 27.186 1.00 53.85 291 PRO A O 1
ATOM 2072 N N . VAL A 1 292 ? -6.594 3.870 26.413 1.00 56.24 292 VAL A N 1
ATOM 2073 C CA . VAL A 1 292 ? -6.886 5.220 25.951 1.00 50.14 292 VAL A CA 1
ATOM 2074 C C . VAL A 1 292 ? -8.038 5.794 26.779 1.00 43.06 292 VAL A C 1
ATOM 2075 O O . VAL A 1 292 ? -9.073 5.155 26.964 1.00 42.69 292 VAL A O 1
ATOM 2079 N N . PHE A 1 293 ? -7.831 7.006 27.306 1.00 43.08 293 PHE A N 1
ATOM 2080 C CA . PHE A 1 293 ? -8.824 7.662 28.139 1.00 43.19 293 PHE A CA 1
ATOM 2081 C C . PHE A 1 293 ? -9.349 8.927 27.450 1.00 42.30 293 PHE A C 1
ATOM 2082 O O . PHE A 1 293 ? -8.549 9.772 27.035 1.00 41.53 293 PHE A O 1
ATOM 2090 N N . PHE A 1 294 ? -10.687 9.042 27.364 1.00 38.49 294 PHE A N 1
ATOM 2091 C CA . PHE A 1 294 ? -11.346 10.215 26.796 1.00 40.74 294 PHE A CA 1
ATOM 2092 C C . PHE A 1 294 ? -12.274 10.830 27.838 1.00 34.72 294 PHE A C 1
ATOM 2093 O O . PHE A 1 294 ? -13.206 10.181 28.296 1.00 31.11 294 PHE A O 1
ATOM 2101 N N . ARG A 1 295 ? -12.029 12.099 28.184 1.00 36.57 295 ARG A N 1
ATOM 2102 C CA . ARG A 1 295 ? -12.825 12.788 29.190 1.00 35.80 295 ARG A CA 1
ATOM 2103 C C . ARG A 1 295 ? -13.642 13.902 28.542 1.00 37.29 295 ARG A C 1
ATOM 2104 O O . ARG A 1 295 ? -13.091 14.775 27.875 1.00 34.64 295 ARG A O 1
ATOM 2112 N N . SER A 1 296 ? -14.944 13.902 28.832 1.00 38.43 296 SER A N 1
ATOM 2113 C CA . SER A 1 296 ? -15.832 14.992 28.492 1.00 37.69 296 SER A CA 1
ATOM 2114 C C . SER A 1 296 ? -16.429 15.539 29.786 1.00 35.33 296 SER A C 1
ATOM 2115 O O . SER A 1 296 ? -16.836 14.761 30.647 1.00 33.67 296 SER A O 1
ATOM 2118 N N . ILE A 1 297 ? -16.514 16.866 29.918 1.00 34.46 297 ILE A N 1
ATOM 2119 C CA . ILE A 1 297 ? -17.226 17.429 31.059 1.00 39.40 297 ILE A CA 1
ATOM 2120 C C . ILE A 1 297 ? -18.378 18.327 30.606 1.00 36.45 297 ILE A C 1
ATOM 2121 O O . ILE A 1 297 ? -19.002 18.916 31.452 1.00 40.20 297 ILE A O 1
ATOM 2126 N N . GLY A 1 298 ? -18.687 18.384 29.303 1.00 46.75 298 GLY A N 1
ATOM 2127 C CA . GLY A 1 298 ? -19.698 19.288 28.779 1.00 48.54 298 GLY A CA 1
ATOM 2128 C C . GLY A 1 298 ? -19.163 20.699 28.529 1.00 49.93 298 GLY A C 1
ATOM 2129 O O . GLY A 1 298 ? -18.579 21.324 29.415 1.00 54.14 298 GLY A O 1
ATOM 2130 N N . LEU A 1 299 ? -19.422 21.199 27.315 1.00 46.16 299 LEU A N 1
ATOM 2131 C CA . LEU A 1 299 ? -19.045 22.538 26.893 1.00 43.44 299 LEU A CA 1
ATOM 2132 C C . LEU A 1 299 ? -20.304 23.287 26.476 1.00 43.77 299 LEU A C 1
ATOM 2133 O O . LEU A 1 299 ? -21.052 22.788 25.640 1.00 42.29 299 LEU A O 1
ATOM 2138 N N . GLY A 1 300 ? -20.490 24.490 27.042 1.00 40.77 300 GLY A N 1
ATOM 2139 C CA . GLY A 1 300 ? -21.497 25.433 26.596 1.00 37.60 300 GLY A CA 1
ATOM 2140 C C . GLY A 1 300 ? -21.611 25.515 25.078 1.00 36.81 300 GLY A C 1
ATOM 2141 O O . GLY A 1 300 ? -22.718 25.602 24.571 1.00 36.74 300 GLY A O 1
ATOM 2142 N N . LEU A 1 301 ? -20.491 25.444 24.343 1.00 36.76 301 LEU A N 1
ATOM 2143 C CA . LEU A 1 301 ? -20.565 25.535 22.893 1.00 36.76 301 LEU A CA 1
ATOM 2144 C C . LEU A 1 301 ? -21.490 24.452 22.336 1.00 42.33 301 LEU A C 1
ATOM 2145 O O . LEU A 1 301 ? -22.208 24.709 21.372 1.00 40.02 301 LEU A O 1
ATOM 2150 N N . GLU A 1 302 ? -21.481 23.246 22.931 1.00 40.66 302 GLU A N 1
ATOM 2151 C CA . GLU A 1 302 ? -22.329 22.170 22.436 1.00 38.48 302 GLU A CA 1
ATOM 2152 C C . GLU A 1 302 ? -23.783 22.581 22.611 1.00 35.82 302 GLU A C 1
ATOM 2153 O O . GLU A 1 302 ? -24.609 22.332 21.748 1.00 34.59 302 GLU A O 1
ATOM 2159 N N . ASP A 1 303 ? -24.097 23.206 23.751 1.00 38.10 303 ASP A N 1
ATOM 2160 C CA . ASP A 1 303 ? -25.469 23.569 24.049 1.00 37.58 303 ASP A CA 1
ATOM 2161 C C . ASP A 1 303 ? -25.960 24.631 23.075 1.00 41.27 303 ASP A C 1
ATOM 2162 O O . ASP A 1 303 ? -27.101 24.554 22.606 1.00 37.61 303 ASP A O 1
ATOM 2167 N N . ILE A 1 304 ? -25.077 25.599 22.777 1.00 36.95 304 ILE A N 1
ATOM 2168 C CA . ILE A 1 304 ? -25.430 26.744 21.953 1.00 38.03 304 ILE A CA 1
ATOM 2169 C C . ILE A 1 304 ? -25.528 26.307 20.489 1.00 38.20 304 ILE A C 1
ATOM 2170 O O . ILE A 1 304 ? -26.458 26.707 19.800 1.00 37.69 304 ILE A O 1
ATOM 2175 N N . ALA A 1 305 ? -24.589 25.481 20.017 1.00 35.68 305 ALA A N 1
ATOM 2176 C CA . ALA A 1 305 ? -24.682 24.924 18.679 1.00 34.18 305 ALA A CA 1
ATOM 2177 C C . ALA A 1 305 ? -26.050 24.265 18.454 1.00 38.70 305 ALA A C 1
ATOM 2178 O O . ALA A 1 305 ? -26.681 24.459 17.417 1.00 34.96 305 ALA A O 1
ATOM 2180 N N . LEU A 1 306 ? -26.473 23.421 19.404 1.00 39.74 306 LEU A N 1
ATOM 2181 C CA . LEU A 1 306 ? -27.712 22.663 19.284 1.00 42.31 306 LEU A CA 1
ATOM 2182 C C . LEU A 1 306 ? -28.940 23.569 19.252 1.00 39.12 306 LEU A C 1
ATOM 2183 O O . LEU A 1 306 ? -29.817 23.367 18.412 1.00 40.08 306 LEU A O 1
ATOM 2188 N N . ALA A 1 307 ? -29.013 24.509 20.205 1.00 40.12 307 ALA A N 1
ATOM 2189 C CA . ALA A 1 307 ? -30.084 25.504 20.271 1.00 40.38 307 ALA A CA 1
ATOM 2190 C C . ALA A 1 307 ? -30.162 26.305 18.975 1.00 40.94 307 ALA A C 1
ATOM 2191 O O . ALA A 1 307 ? -31.243 26.638 18.498 1.00 40.53 307 ALA A O 1
ATOM 2193 N N . ASN A 1 308 ? -28.999 26.615 18.408 1.00 37.50 308 ASN A N 1
ATOM 2194 C CA . ASN A 1 308 ? -28.944 27.320 17.147 1.00 38.41 308 ASN A CA 1
ATOM 2195 C C . ASN A 1 308 ? -29.522 26.451 16.031 1.00 39.54 308 ASN A C 1
ATOM 2196 O O . ASN A 1 308 ? -30.272 26.942 15.195 1.00 37.53 308 ASN A O 1
ATOM 2201 N N . ALA A 1 309 ? -29.186 25.158 16.013 1.00 40.69 309 ALA A N 1
ATOM 2202 C CA . ALA A 1 309 ? -29.735 24.251 15.015 1.00 42.09 309 ALA A CA 1
ATOM 2203 C C . ALA A 1 309 ? -31.261 24.192 15.117 1.00 42.21 309 ALA A C 1
ATOM 2204 O O . ALA A 1 309 ? -31.916 24.125 14.078 1.00 40.02 309 ALA A O 1
ATOM 2206 N N . LEU A 1 310 ? -31.810 24.200 16.352 1.00 42.49 310 LEU A N 1
ATOM 2207 C CA . LEU A 1 310 ? -33.251 24.267 16.562 1.00 45.48 310 LEU A CA 1
ATOM 2208 C C . LEU A 1 310 ? -33.773 25.597 16.031 1.00 50.19 310 LEU A C 1
ATOM 2209 O O . LEU A 1 310 ? -34.821 25.627 15.384 1.00 48.98 310 LEU A O 1
ATOM 2214 N N . TYR A 1 311 ? -33.055 26.692 16.330 1.00 43.70 311 TYR A N 1
ATOM 2215 C CA . TYR A 1 311 ? -33.496 28.009 15.885 1.00 42.93 311 TYR A CA 1
ATOM 2216 C C . TYR A 1 311 ? -33.565 28.075 14.357 1.00 45.90 311 TYR A C 1
ATOM 2217 O O . TYR A 1 311 ? -34.558 28.579 13.834 1.00 48.39 311 TYR A O 1
ATOM 2226 N N . GLN A 1 312 ? -32.525 27.585 13.647 1.00 40.37 312 GLN A N 1
ATOM 2227 C CA . GLN A 1 312 ? -32.491 27.643 12.190 1.00 43.29 312 GLN A CA 1
ATOM 2228 C C . GLN A 1 312 ? -33.574 26.720 11.613 1.00 49.57 312 GLN A C 1
ATOM 2229 O O . GLN A 1 312 ? -34.149 26.998 10.569 1.00 49.92 312 GLN A O 1
ATOM 2235 N N . LEU A 1 313 ? -33.872 25.623 12.316 1.00 57.49 313 LEU A N 1
ATOM 2236 C CA . LEU A 1 313 ? -34.901 24.680 11.905 1.00 61.86 313 LEU A CA 1
ATOM 2237 C C . LEU A 1 313 ? -36.287 25.295 12.109 1.00 64.88 313 LEU A C 1
ATOM 2238 O O . LEU A 1 313 ? -37.153 25.111 11.261 1.00 57.22 313 LEU A O 1
ATOM 2243 N N . GLN A 1 314 ? -36.456 26.049 13.210 1.00 68.63 314 GLN A N 1
ATOM 2244 C CA . GLN A 1 314 ? -37.715 26.668 13.626 1.00 74.23 314 GLN A CA 1
ATOM 2245 C C . GLN A 1 314 ? -38.137 27.786 12.662 1.00 77.34 314 GLN A C 1
ATOM 2246 O O . GLN A 1 314 ? -39.307 28.163 12.660 1.00 79.50 314 GLN A O 1
ATOM 2252 N N . ARG A 1 315 ? -37.211 28.311 11.838 1.00 83.27 315 ARG A N 1
ATOM 2253 C CA . ARG A 1 315 ? -37.518 29.352 10.857 1.00 81.55 315 ARG A CA 1
ATOM 2254 C C . ARG A 1 315 ? -38.266 28.767 9.642 1.00 84.83 315 ARG A C 1
ATOM 2255 O O . ARG A 1 315 ? -39.325 28.134 9.847 1.00 82.41 315 ARG A O 1
ATOM 2263 N N . THR B 1 4 ? -46.395 30.689 30.976 1.00 66.55 4 THR B N 1
ATOM 2264 C CA . THR B 1 4 ? -44.966 31.063 31.161 1.00 64.99 4 THR B CA 1
ATOM 2265 C C . THR B 1 4 ? -44.093 30.281 30.174 1.00 58.87 4 THR B C 1
ATOM 2266 O O . THR B 1 4 ? -44.465 29.190 29.745 1.00 58.37 4 THR B O 1
ATOM 2270 N N . PRO B 1 5 ? -42.894 30.802 29.807 1.00 53.99 5 PRO B N 1
ATOM 2271 C CA . PRO B 1 5 ? -42.432 32.121 30.258 1.00 48.31 5 PRO B CA 1
ATOM 2272 C C . PRO B 1 5 ? -43.131 33.262 29.525 1.00 46.15 5 PRO B C 1
ATOM 2273 O O . PRO B 1 5 ? -43.485 33.132 28.352 1.00 46.57 5 PRO B O 1
ATOM 2277 N N . HIS B 1 6 ? -43.337 34.373 30.232 1.00 47.43 6 HIS B N 1
ATOM 2278 C CA . HIS B 1 6 ? -43.806 35.596 29.602 1.00 51.87 6 HIS B CA 1
ATOM 2279 C C . HIS B 1 6 ? -42.648 36.298 28.881 1.00 48.87 6 HIS B C 1
ATOM 2280 O O . HIS B 1 6 ? -41.534 36.357 29.400 1.00 46.95 6 HIS B O 1
ATOM 2287 N N . VAL B 1 7 ? -42.923 36.834 27.682 1.00 42.49 7 VAL B N 1
ATOM 2288 C CA . VAL B 1 7 ? -41.963 37.643 26.951 1.00 39.69 7 VAL B CA 1
ATOM 2289 C C . VAL B 1 7 ? -42.468 39.084 26.932 1.00 40.64 7 VAL B C 1
ATOM 2290 O O . VAL B 1 7 ? -43.538 39.355 26.383 1.00 42.66 7 VAL B O 1
ATOM 2294 N N . ILE B 1 8 ? -41.686 39.995 27.526 1.00 38.66 8 ILE B N 1
ATOM 2295 C CA . ILE B 1 8 ? -42.063 41.397 27.615 1.00 42.17 8 ILE B CA 1
ATOM 2296 C C . ILE B 1 8 ? -41.113 42.222 26.761 1.00 38.63 8 ILE B C 1
ATOM 2297 O O . ILE B 1 8 ? -39.929 42.311 27.060 1.00 35.62 8 ILE B O 1
ATOM 2302 N N . GLN B 1 9 ? -41.683 42.885 25.750 1.00 38.92 9 GLN B N 1
ATOM 2303 C CA . GLN B 1 9 ? -40.926 43.706 24.829 1.00 38.65 9 GLN B CA 1
ATOM 2304 C C . GLN B 1 9 ? -40.845 45.108 25.418 1.00 40.21 9 GLN B C 1
ATOM 2305 O O . GLN B 1 9 ? -41.364 45.363 26.510 1.00 44.94 9 GLN B O 1
ATOM 2311 N N . GLN B 1 10 ? -40.146 45.985 24.697 1.00 41.43 10 GLN B N 1
ATOM 2312 C CA . GLN B 1 10 ? -39.735 47.292 25.181 1.00 49.12 10 GLN B CA 1
ATOM 2313 C C . GLN B 1 10 ? -40.916 48.140 25.665 1.00 49.29 10 GLN B C 1
ATOM 2314 O O . GLN B 1 10 ? -40.857 48.718 26.748 1.00 47.96 10 GLN B O 1
ATOM 2320 N N . ALA B 1 11 ? -41.954 48.277 24.831 1.00 54.11 11 ALA B N 1
ATOM 2321 C CA . ALA B 1 11 ? -43.051 49.193 25.117 1.00 56.48 11 ALA B CA 1
ATOM 2322 C C . ALA B 1 11 ? -43.787 48.754 26.382 1.00 52.01 11 ALA B C 1
ATOM 2323 O O . ALA B 1 11 ? -44.107 49.577 27.236 1.00 58.70 11 ALA B O 1
ATOM 2325 N N . GLN B 1 12 ? -44.023 47.447 26.513 1.00 51.16 12 GLN B N 1
ATOM 2326 C CA . GLN B 1 12 ? -44.734 46.932 27.675 1.00 52.86 12 GLN B CA 1
ATOM 2327 C C . GLN B 1 12 ? -43.843 47.032 28.917 1.00 50.38 12 GLN B C 1
ATOM 2328 O O . GLN B 1 12 ? -44.333 47.316 29.999 1.00 53.31 12 GLN B O 1
ATOM 2334 N N . ALA B 1 13 ? -42.544 46.815 28.756 1.00 51.88 13 ALA B N 1
ATOM 2335 C CA . ALA B 1 13 ? -41.627 46.916 29.886 1.00 47.07 13 ALA B CA 1
ATOM 2336 C C . ALA B 1 13 ? -41.649 48.315 30.481 1.00 44.81 13 ALA B C 1
ATOM 2337 O O . ALA B 1 13 ? -41.597 48.477 31.698 1.00 42.46 13 ALA B O 1
ATOM 2339 N N . ARG B 1 14 ? -41.726 49.326 29.626 1.00 44.92 14 ARG B N 1
ATOM 2340 C CA . ARG B 1 14 ? -41.744 50.708 30.094 1.00 51.39 14 ARG B CA 1
ATOM 2341 C C . ARG B 1 14 ? -43.005 51.035 30.885 1.00 54.71 14 ARG B C 1
ATOM 2342 O O . ARG B 1 14 ? -42.943 51.725 31.901 1.00 58.16 14 ARG B O 1
ATOM 2350 N N . GLU B 1 15 ? -44.148 50.541 30.425 1.00 54.30 15 GLU B N 1
ATOM 2351 C CA . GLU B 1 15 ? -45.406 50.803 31.113 1.00 55.95 15 GLU B CA 1
ATOM 2352 C C . GLU B 1 15 ? -45.397 50.207 32.511 1.00 59.24 15 GLU B C 1
ATOM 2353 O O . GLU B 1 15 ? -45.762 50.874 33.476 1.00 59.38 15 GLU B O 1
ATOM 2359 N N . LEU B 1 16 ? -44.980 48.953 32.624 1.00 53.18 16 LEU B N 1
ATOM 2360 C CA . LEU B 1 16 ? -44.900 48.306 33.927 1.00 50.80 16 LEU B CA 1
ATOM 2361 C C . LEU B 1 16 ? -43.845 48.989 34.799 1.00 51.01 16 LEU B C 1
ATOM 2362 O O . LEU B 1 16 ? -43.953 48.993 36.029 1.00 50.65 16 LEU B O 1
ATOM 2367 N N . LEU B 1 17 ? -42.792 49.517 34.167 1.00 51.21 17 LEU B N 1
ATOM 2368 C CA . LEU B 1 17 ? -41.740 50.211 34.902 1.00 52.24 17 LEU B CA 1
ATOM 2369 C C . LEU B 1 17 ? -42.329 51.442 35.591 1.00 55.46 17 LEU B C 1
ATOM 2370 O O . LEU B 1 17 ? -41.949 51.769 36.713 1.00 62.08 17 LEU B O 1
ATOM 2375 N N . ALA B 1 18 ? -43.257 52.129 34.914 1.00 58.23 18 ALA B N 1
ATOM 2376 C CA . ALA B 1 18 ? -43.885 53.315 35.482 1.00 63.43 18 ALA B CA 1
ATOM 2377 C C . ALA B 1 18 ? -44.698 52.980 36.743 1.00 62.71 18 ALA B C 1
ATOM 2378 O O . ALA B 1 18 ? -44.909 53.848 37.586 1.00 66.07 18 ALA B O 1
ATOM 2380 N N . GLN B 1 19 ? -45.129 51.719 36.887 1.00 59.61 19 GLN B N 1
ATOM 2381 C CA . GLN B 1 19 ? -45.956 51.286 38.001 1.00 55.85 19 GLN B CA 1
ATOM 2382 C C . GLN B 1 19 ? -45.137 50.799 39.201 1.00 58.83 19 GLN B C 1
ATOM 2383 O O . GLN B 1 19 ? -45.744 50.386 40.184 1.00 57.32 19 GLN B O 1
ATOM 2389 N N . ILE B 1 20 ? -43.789 50.797 39.140 1.00 53.63 20 ILE B N 1
ATOM 2390 C CA . ILE B 1 20 ? -43.003 50.255 40.246 1.00 53.63 20 ILE B CA 1
ATOM 2391 C C . ILE B 1 20 ? -42.153 51.366 40.861 1.00 61.39 20 ILE B C 1
ATOM 2392 O O . ILE B 1 20 ? -41.818 52.340 40.187 1.00 66.41 20 ILE B O 1
ATOM 2397 N N . ASP B 1 21 ? -41.813 51.192 42.149 1.00 62.83 21 ASP B N 1
ATOM 2398 C CA . ASP B 1 21 ? -41.020 52.149 42.904 1.00 66.01 21 ASP B CA 1
ATOM 2399 C C . ASP B 1 21 ? -39.582 51.635 42.940 1.00 63.10 21 ASP B C 1
ATOM 2400 O O . ASP B 1 21 ? -39.238 50.753 43.724 1.00 55.17 21 ASP B O 1
ATOM 2405 N N . VAL B 1 22 ? -38.752 52.161 42.041 1.00 61.78 22 VAL B N 1
ATOM 2406 C CA . VAL B 1 22 ? -37.434 51.590 41.835 1.00 60.84 22 VAL B CA 1
ATOM 2407 C C . VAL B 1 22 ? -36.573 51.849 43.074 1.00 63.82 22 VAL B C 1
ATOM 2408 O O . VAL B 1 22 ? -36.010 50.896 43.620 1.00 55.51 22 VAL B O 1
ATOM 2412 N N . PRO B 1 23 ? -36.498 53.103 43.599 1.00 65.51 23 PRO B N 1
ATOM 2413 C CA . PRO B 1 23 ? -35.671 53.397 44.776 1.00 62.38 23 PRO B CA 1
ATOM 2414 C C . PRO B 1 23 ? -36.074 52.546 45.982 1.00 61.99 23 PRO B C 1
ATOM 2415 O O . PRO B 1 23 ? -35.220 52.064 46.721 1.00 53.54 23 PRO B O 1
ATOM 2419 N N . GLN B 1 24 ? -37.387 52.361 46.164 1.00 65.93 24 GLN B N 1
ATOM 2420 C CA . GLN B 1 24 ? -37.914 51.451 47.170 1.00 70.06 24 GLN B CA 1
ATOM 2421 C C . GLN B 1 24 ? -37.236 50.089 47.007 1.00 65.28 24 GLN B C 1
ATOM 2422 O O . GLN B 1 24 ? -36.599 49.607 47.939 1.00 66.99 24 GLN B O 1
ATOM 2428 N N . ILE B 1 25 ? -37.371 49.490 45.814 1.00 67.35 25 ILE B N 1
ATOM 2429 C CA . ILE B 1 25 ? -36.962 48.113 45.566 1.00 66.96 25 ILE B CA 1
ATOM 2430 C C . ILE B 1 25 ? -35.455 47.957 45.762 1.00 56.13 25 ILE B C 1
ATOM 2431 O O . ILE B 1 25 ? -35.007 46.961 46.312 1.00 58.64 25 ILE B O 1
ATOM 2436 N N . LEU B 1 26 ? -34.684 48.942 45.299 1.00 56.71 26 LEU B N 1
ATOM 2437 C CA . LEU B 1 26 ? -33.233 48.892 45.408 1.00 60.61 26 LEU B CA 1
ATOM 2438 C C . LEU B 1 26 ? -32.776 49.123 46.852 1.00 63.27 26 LEU B C 1
ATOM 2439 O O . LEU B 1 26 ? -31.755 48.565 47.246 1.00 60.07 26 LEU B O 1
ATOM 2444 N N . HIS B 1 27 ? -33.518 49.939 47.630 1.00 64.44 27 HIS B N 1
ATOM 2445 C CA . HIS B 1 27 ? -33.239 50.133 49.051 1.00 61.23 27 HIS B CA 1
ATOM 2446 C C . HIS B 1 27 ? -33.392 48.803 49.790 1.00 52.23 27 HIS B C 1
ATOM 2447 O O . HIS B 1 27 ? -32.468 48.356 50.457 1.00 59.68 27 HIS B O 1
ATOM 2454 N N . LYS B 1 28 ? -34.541 48.149 49.631 1.00 48.83 28 LYS B N 1
ATOM 2455 C CA . LYS B 1 28 ? -34.770 46.845 50.227 1.00 54.34 28 LYS B CA 1
ATOM 2456 C C . LYS B 1 28 ? -33.637 45.914 49.806 1.00 64.16 28 LYS B C 1
ATOM 2457 O O . LYS B 1 28 ? -32.963 45.328 50.654 1.00 71.41 28 LYS B O 1
ATOM 2463 N N . LEU B 1 29 ? -33.426 45.821 48.486 1.00 67.12 29 LEU B N 1
ATOM 2464 C CA . LEU B 1 29 ? -32.445 44.927 47.893 1.00 64.51 29 LEU B CA 1
ATOM 2465 C C . LEU B 1 29 ? -31.057 45.067 48.532 1.00 57.61 29 LEU B C 1
ATOM 2466 O O . LEU B 1 29 ? -30.428 44.052 48.833 1.00 60.04 29 LEU B O 1
ATOM 2471 N N . PHE B 1 30 ? -30.553 46.298 48.695 1.00 54.16 30 PHE B N 1
ATOM 2472 C CA . PHE B 1 30 ? -29.189 46.500 49.188 1.00 60.10 30 PHE B CA 1
ATOM 2473 C C . PHE B 1 30 ? -29.062 46.178 50.683 1.00 64.40 30 PHE B C 1
ATOM 2474 O O . PHE B 1 30 ? -28.007 45.730 51.130 1.00 61.00 30 PHE B O 1
ATOM 2482 N N . ARG B 1 31 ? -30.127 46.428 51.459 1.00 70.22 31 ARG B N 1
ATOM 2483 C CA . ARG B 1 31 ? -30.195 45.971 52.839 1.00 71.25 31 ARG B CA 1
ATOM 2484 C C . ARG B 1 31 ? -30.241 44.445 52.869 1.00 69.20 31 ARG B C 1
ATOM 2485 O O . ARG B 1 31 ? -29.596 43.820 53.708 1.00 73.18 31 ARG B O 1
ATOM 2493 N N . ASP B 1 32 ? -31.001 43.857 51.939 1.00 65.40 32 ASP B N 1
ATOM 2494 C CA . ASP B 1 32 ? -31.124 42.410 51.851 1.00 68.63 32 ASP B CA 1
ATOM 2495 C C . ASP B 1 32 ? -29.793 41.746 51.477 1.00 68.28 32 ASP B C 1
ATOM 2496 O O . ASP B 1 32 ? -29.572 40.578 51.801 1.00 70.61 32 ASP B O 1
ATOM 2501 N N . LEU B 1 33 ? -28.918 42.465 50.764 1.00 66.41 33 LEU B N 1
ATOM 2502 C CA . LEU B 1 33 ? -27.674 41.877 50.289 1.00 65.73 33 LEU B CA 1
ATOM 2503 C C . LEU B 1 33 ? -26.632 41.925 51.410 1.00 61.78 33 LEU B C 1
ATOM 2504 O O . LEU B 1 33 ? -25.857 40.981 51.568 1.00 56.67 33 LEU B O 1
ATOM 2509 N N . ALA B 1 34 ? -26.644 43.021 52.189 1.00 63.78 34 ALA B N 1
ATOM 2510 C CA . ALA B 1 34 ? -25.822 43.160 53.387 1.00 64.50 34 ALA B CA 1
ATOM 2511 C C . ALA B 1 34 ? -26.101 42.036 54.391 1.00 69.18 34 ALA B C 1
ATOM 2512 O O . ALA B 1 34 ? -25.168 41.488 54.979 1.00 69.49 34 ALA B O 1
ATOM 2514 N N . ALA B 1 35 ? -27.384 41.685 54.569 1.00 65.81 35 ALA B N 1
ATOM 2515 C CA . ALA B 1 35 ? -27.806 40.711 55.569 1.00 69.01 35 ALA B CA 1
ATOM 2516 C C . ALA B 1 35 ? -27.706 39.272 55.049 1.00 69.12 35 ALA B C 1
ATOM 2517 O O . ALA B 1 35 ? -28.233 38.358 55.678 1.00 73.25 35 ALA B O 1
ATOM 2519 N N . GLY B 1 36 ? -27.055 39.063 53.895 1.00 65.58 36 GLY B N 1
ATOM 2520 C CA . GLY B 1 36 ? -26.834 37.728 53.352 1.00 60.33 36 GLY B CA 1
ATOM 2521 C C . GLY B 1 36 ? -28.064 37.078 52.708 1.00 58.40 36 GLY B C 1
ATOM 2522 O O . GLY B 1 36 ? -27.998 35.910 52.331 1.00 60.60 36 GLY B O 1
ATOM 2523 N N . LEU B 1 37 ? -29.176 37.809 52.539 1.00 65.17 37 LEU B N 1
ATOM 2524 C CA . LEU B 1 37 ? -30.420 37.204 52.068 1.00 71.57 37 LEU B CA 1
ATOM 2525 C C . LEU B 1 37 ? -30.458 37.069 50.540 1.00 74.73 37 LEU B C 1
ATOM 2526 O O . LEU B 1 37 ? -31.309 36.361 49.999 1.00 65.84 37 LEU B O 1
ATOM 2531 N N . ALA B 1 38 ? -29.536 37.744 49.841 1.00 80.57 38 ALA B N 1
ATOM 2532 C CA . ALA B 1 38 ? -29.387 37.579 48.403 1.00 74.75 38 ALA B CA 1
ATOM 2533 C C . ALA B 1 38 ? -27.905 37.454 48.056 1.00 71.55 38 ALA B C 1
ATOM 2534 O O . ALA B 1 38 ? -27.057 37.981 48.778 1.00 66.24 38 ALA B O 1
ATOM 2536 N N . VAL B 1 39 ? -27.627 36.746 46.947 1.00 67.61 39 VAL B N 1
ATOM 2537 C CA . VAL B 1 39 ? -26.273 36.522 46.452 1.00 63.77 39 VAL B CA 1
ATOM 2538 C C . VAL B 1 39 ? -26.046 37.412 45.228 1.00 58.24 39 VAL B C 1
ATOM 2539 O O . VAL B 1 39 ? -26.837 37.380 44.284 1.00 57.05 39 VAL B O 1
ATOM 2543 N N . GLN B 1 40 ? -24.951 38.190 45.270 1.00 57.14 40 GLN B N 1
ATOM 2544 C CA . GLN B 1 40 ? -24.459 38.964 44.141 1.00 47.51 40 GLN B CA 1
ATOM 2545 C C . GLN B 1 40 ? -23.141 38.375 43.656 1.00 42.76 40 GLN B C 1
ATOM 2546 O O . GLN B 1 40 ? -22.068 38.816 44.078 1.00 41.11 40 GLN B O 1
ATOM 2552 N N . PRO B 1 41 ? -23.188 37.380 42.742 1.00 40.88 41 PRO B N 1
ATOM 2553 C CA . PRO B 1 41 ? -21.977 36.880 42.092 1.00 41.26 41 PRO B CA 1
ATOM 2554 C C . PRO B 1 41 ? -21.380 37.936 41.155 1.00 46.86 41 PRO B C 1
ATOM 2555 O O . PRO B 1 41 ? -22.015 38.945 40.824 1.00 48.40 41 PRO B O 1
ATOM 2559 N N . ALA B 1 42 ? -20.115 37.736 40.771 1.00 46.98 42 ALA B N 1
ATOM 2560 C CA . ALA B 1 42 ? -19.453 38.691 39.901 1.00 43.52 42 ALA B CA 1
ATOM 2561 C C . ALA B 1 42 ? -20.047 38.588 38.489 1.00 42.31 42 ALA B C 1
ATOM 2562 O O . ALA B 1 42 ? -20.505 37.528 38.060 1.00 46.02 42 ALA B O 1
ATOM 2564 N N . GLN B 1 43 ? -20.073 39.735 37.794 1.00 42.57 43 GLN B N 1
ATOM 2565 C CA . GLN B 1 43 ? -20.429 39.829 36.388 1.00 41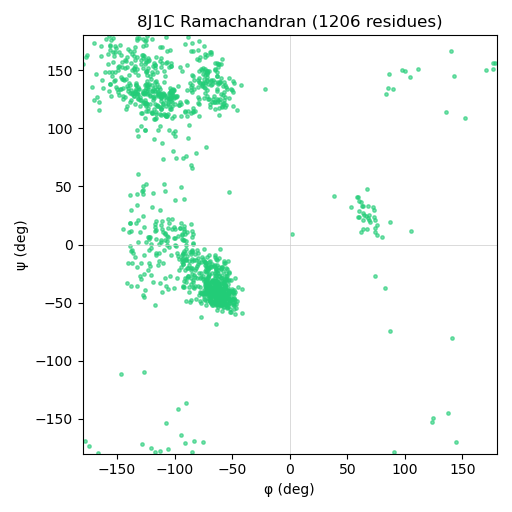.16 43 GLN B CA 1
ATOM 2566 C C . GLN B 1 43 ? -19.378 39.085 35.578 1.00 42.62 43 GLN B C 1
ATOM 2567 O O . GLN B 1 43 ? -18.234 38.940 36.016 1.00 41.53 43 GLN B O 1
ATOM 2573 N N . GLN B 1 44 ? -19.786 38.658 34.380 1.00 42.54 44 GLN B N 1
ATOM 2574 C CA . GLN B 1 44 ? -18.878 38.017 33.457 1.00 39.96 44 GLN B CA 1
ATOM 2575 C C . GLN B 1 44 ? -18.897 38.757 32.123 1.00 39.41 44 GLN B C 1
ATOM 2576 O O . GLN B 1 44 ? -19.931 38.815 31.445 1.00 34.98 44 GLN B O 1
ATOM 2582 N N . LEU B 1 45 ? -17.711 39.225 31.724 1.00 37.13 45 LEU B N 1
ATOM 2583 C CA . LEU B 1 45 ? -17.513 39.814 30.414 1.00 37.92 45 LEU B CA 1
ATOM 2584 C C . LEU B 1 45 ? -16.849 38.803 29.486 1.00 36.88 45 LEU B C 1
ATOM 2585 O O . LEU B 1 45 ? -15.781 38.292 29.804 1.00 41.86 45 LEU B O 1
ATOM 2590 N N . VAL B 1 46 ? -17.461 38.618 28.309 1.00 35.71 46 VAL B N 1
ATOM 2591 C CA . VAL B 1 46 ? -17.004 37.706 27.283 1.00 35.22 46 VAL B CA 1
ATOM 2592 C C . VAL B 1 46 ? -16.831 38.488 25.988 1.00 34.98 46 VAL B C 1
ATOM 2593 O O . VAL B 1 46 ? -17.804 39.007 25.441 1.00 32.88 46 VAL B O 1
ATOM 2597 N N . ALA B 1 47 ? -15.586 38.509 25.486 1.00 35.48 47 ALA B N 1
ATOM 2598 C CA . ALA B 1 47 ? -15.254 39.189 24.250 1.00 34.88 47 ALA B CA 1
ATOM 2599 C C . ALA B 1 47 ? -15.784 38.357 23.099 1.00 32.89 47 ALA B C 1
ATOM 2600 O O . ALA B 1 47 ? -15.633 37.151 23.139 1.00 35.75 47 ALA B O 1
ATOM 2602 N N . PHE B 1 48 ? -16.416 39.005 22.104 1.00 32.91 48 PHE B N 1
ATOM 2603 C CA . PHE B 1 48 ? -16.608 38.388 20.801 1.00 31.92 48 PHE B CA 1
ATOM 2604 C C . PHE B 1 48 ? -15.248 38.389 20.100 1.00 36.11 48 PHE B C 1
ATOM 2605 O O . PHE B 1 48 ? -14.419 39.270 20.338 1.00 36.18 48 PHE B O 1
ATOM 2613 N N . PRO B 1 49 ? -14.972 37.422 19.193 1.00 40.79 49 PRO B N 1
ATOM 2614 C CA . PRO B 1 49 ? -13.730 37.452 18.413 1.00 38.65 49 PRO B CA 1
ATOM 2615 C C . PRO B 1 49 ? -13.622 38.677 17.506 1.00 37.20 49 PRO B C 1
ATOM 2616 O O . PRO B 1 49 ? -14.642 39.230 17.098 1.00 37.70 49 PRO B O 1
ATOM 2620 N N . LYS B 1 50 ? -12.367 39.079 17.221 1.00 37.64 50 LYS B N 1
ATOM 2621 C CA . LYS B 1 50 ? -11.983 39.924 16.094 1.00 36.16 50 LYS B CA 1
ATOM 2622 C C . LYS B 1 50 ? -12.519 41.346 16.263 1.00 35.34 50 LYS B C 1
ATOM 2623 O O . LYS B 1 50 ? -12.875 41.997 15.278 1.00 43.51 50 LYS B O 1
ATOM 2629 N N . GLY B 1 51 ? -12.599 41.820 17.509 1.00 35.91 51 GLY B N 1
ATOM 2630 C CA . GLY B 1 51 ? -12.990 43.194 17.793 1.00 37.26 51 GLY B CA 1
ATOM 2631 C C . GLY B 1 51 ? -14.458 43.503 17.489 1.00 36.82 51 GLY B C 1
ATOM 2632 O O . GLY B 1 51 ? -14.824 44.666 17.284 1.00 38.85 51 GLY B O 1
ATOM 2633 N N . ALA B 1 52 ? -15.305 42.469 17.524 1.00 34.70 52 ALA B N 1
ATOM 2634 C CA . ALA B 1 52 ? -16.705 42.598 17.144 1.00 33.67 52 ALA B CA 1
ATOM 2635 C C . ALA B 1 52 ? -17.507 43.167 18.317 1.00 33.00 52 ALA B C 1
ATOM 2636 O O . ALA B 1 52 ? -18.601 43.711 18.134 1.00 34.09 52 ALA B O 1
ATOM 2638 N N . GLY B 1 53 ? -16.940 43.037 19.524 1.00 36.03 53 GLY B N 1
ATOM 2639 C CA . GLY B 1 53 ? -17.542 43.579 20.729 1.00 38.96 53 GLY B CA 1
ATOM 2640 C C . GLY B 1 53 ? -17.439 42.599 21.891 1.00 37.43 53 GLY B C 1
ATOM 2641 O O . GLY B 1 53 ? -16.440 41.869 22.028 1.00 35.65 53 GLY B O 1
ATOM 2642 N N . ASP B 1 54 ? -18.485 42.605 22.717 1.00 32.70 54 ASP B N 1
ATOM 2643 C CA . ASP B 1 54 ? -18.521 41.736 23.880 1.00 33.80 54 ASP B CA 1
ATOM 2644 C C . ASP B 1 54 ? -19.947 41.634 24.411 1.00 30.88 54 ASP B C 1
ATOM 2645 O O . ASP B 1 54 ? -20.806 42.394 24.010 1.00 29.62 54 ASP B O 1
ATOM 2650 N N . PHE B 1 55 ? -20.164 40.728 25.367 1.00 33.32 55 PHE B N 1
ATOM 2651 C CA . PHE B 1 55 ? -21.353 40.796 26.202 1.00 34.55 55 PHE B CA 1
ATOM 2652 C C . PHE B 1 55 ? -20.952 40.721 27.672 1.00 35.58 55 PHE B C 1
ATOM 2653 O O . PHE B 1 55 ? -19.893 40.193 28.023 1.00 32.81 55 PHE B O 1
ATOM 2661 N N . ILE B 1 56 ? -21.824 41.271 28.515 1.00 34.66 56 ILE B N 1
ATOM 2662 C CA . ILE B 1 56 ? -21.719 41.064 29.950 1.00 33.56 56 ILE B CA 1
ATOM 2663 C C . ILE B 1 56 ? -22.996 40.390 30.433 1.00 33.88 56 ILE B C 1
ATOM 2664 O O . ILE B 1 56 ? -24.108 40.797 30.051 1.00 30.56 56 ILE B O 1
ATOM 2669 N N . ASN B 1 57 ? -22.790 39.332 31.235 1.00 31.30 57 ASN B N 1
ATOM 2670 C CA . ASN B 1 57 ? -23.859 38.662 31.954 1.00 35.18 57 ASN B CA 1
ATOM 2671 C C . ASN B 1 57 ? -23.827 39.074 33.420 1.00 36.44 57 ASN B C 1
ATOM 2672 O O . ASN B 1 57 ? -22.800 38.929 34.069 1.00 39.38 57 ASN B O 1
ATOM 2677 N N . TYR B 1 58 ? -24.990 39.545 33.908 1.00 36.93 58 TYR B N 1
ATOM 2678 C CA . TYR B 1 58 ? -25.204 39.933 35.290 1.00 36.23 58 TYR B CA 1
ATOM 2679 C C . TYR B 1 58 ? -26.128 38.909 35.957 1.00 38.57 58 TYR B C 1
ATOM 2680 O O . TYR B 1 58 ? -27.199 38.608 35.433 1.00 37.03 58 TYR B O 1
ATOM 2689 N N . LEU B 1 59 ? -25.726 38.388 37.126 1.00 40.68 59 LEU B N 1
ATOM 2690 C CA . LEU B 1 59 ? -26.493 37.348 37.799 1.00 40.80 59 LEU B CA 1
ATOM 2691 C C . LEU B 1 59 ? -27.016 37.862 39.142 1.00 44.08 59 LEU B C 1
ATOM 2692 O O . LEU B 1 59 ? -26.550 38.863 39.685 1.00 44.15 59 LEU B O 1
ATOM 2697 N N . GLY B 1 60 ? -28.026 37.160 39.660 1.00 43.67 60 GLY B N 1
ATOM 2698 C CA . GLY B 1 60 ? -28.597 37.497 40.951 1.00 47.65 60 GLY B CA 1
ATOM 2699 C C . GLY B 1 60 ? -29.414 36.322 41.457 1.00 45.28 60 GLY B C 1
ATOM 2700 O O . GLY B 1 60 ? -30.046 35.648 40.646 1.00 43.70 60 GLY B O 1
ATOM 2701 N N . VAL B 1 61 ? -29.342 36.064 42.770 1.00 49.13 61 VAL B N 1
ATOM 2702 C CA . VAL B 1 61 ? -30.250 35.120 43.402 1.00 51.21 61 VAL B CA 1
ATOM 2703 C C . VAL B 1 61 ? -31.098 35.878 44.420 1.00 52.99 61 VAL B C 1
ATOM 2704 O O . VAL B 1 61 ? -30.590 36.323 45.439 1.00 58.29 61 VAL B O 1
ATOM 2708 N N . LEU B 1 62 ? -32.381 36.064 44.093 1.00 58.58 62 LEU B N 1
ATOM 2709 C CA . LEU B 1 62 ? -33.341 36.651 45.015 1.00 64.33 62 LEU B CA 1
ATOM 2710 C C . LEU B 1 62 ? -34.020 35.513 45.766 1.00 61.23 62 LEU B C 1
ATOM 2711 O O . LEU B 1 62 ? -35.166 35.205 45.481 1.00 52.62 62 LEU B O 1
ATOM 2716 N N . ALA B 1 63 ? -33.298 34.895 46.710 1.00 64.53 63 ALA B N 1
ATOM 2717 C CA . ALA B 1 63 ? -33.761 33.675 47.352 1.00 64.20 63 ALA B CA 1
ATOM 2718 C C . ALA B 1 63 ? -35.015 33.951 48.175 1.00 59.30 63 ALA B C 1
ATOM 2719 O O . ALA B 1 63 ? -35.740 33.019 48.496 1.00 59.18 63 ALA B O 1
ATOM 2721 N N . GLU B 1 64 ? -35.267 35.228 48.497 1.00 62.01 64 GLU B N 1
ATOM 2722 C CA . GLU B 1 64 ? -36.450 35.609 49.252 1.00 71.34 64 GLU B CA 1
ATOM 2723 C C . GLU B 1 64 ? -37.701 35.328 48.412 1.00 73.04 64 GLU B C 1
ATOM 2724 O O . GLU B 1 64 ? -38.668 34.754 48.905 1.00 74.89 64 GLU B O 1
ATOM 2730 N N . ASP B 1 65 ? -37.657 35.703 47.125 1.00 69.19 65 ASP B N 1
ATOM 2731 C CA . ASP B 1 65 ? -38.838 35.719 46.278 1.00 66.15 65 ASP B CA 1
ATOM 2732 C C . ASP B 1 65 ? -38.880 34.466 45.410 1.00 65.48 65 ASP B C 1
ATOM 2733 O O . ASP B 1 65 ? -39.751 34.363 44.553 1.00 66.60 65 ASP B O 1
ATOM 2738 N N . GLY B 1 66 ? -37.943 33.529 45.628 1.00 64.18 66 GLY B N 1
ATOM 2739 C CA . GLY B 1 66 ? -37.942 32.243 44.939 1.00 64.61 66 GLY B CA 1
ATOM 2740 C C . GLY B 1 66 ? -37.534 32.336 43.462 1.00 64.13 66 GLY B C 1
ATOM 2741 O O . GLY B 1 66 ? -37.997 31.549 42.631 1.00 60.81 66 GLY B O 1
ATOM 2742 N N . VAL B 1 67 ? -36.645 33.282 43.139 1.00 57.70 67 VAL B N 1
ATOM 2743 C CA . VAL B 1 67 ? -36.258 33.524 41.755 1.00 57.48 67 VAL B CA 1
ATOM 2744 C C . VAL B 1 67 ? -34.771 33.845 41.657 1.00 51.54 67 VAL B C 1
ATOM 2745 O O . VAL B 1 67 ? -34.210 34.574 42.473 1.00 48.11 67 VAL B O 1
ATOM 2749 N N . TYR B 1 68 ? -34.155 33.338 40.593 1.00 50.69 68 TYR B N 1
ATOM 2750 C CA . TYR B 1 68 ? -32.887 33.889 40.159 1.00 50.75 68 TYR B CA 1
ATOM 2751 C C . TYR B 1 68 ? -32.990 34.231 38.674 1.00 47.33 68 TYR B C 1
ATOM 2752 O O . TYR B 1 68 ? -33.936 33.873 37.988 1.00 48.13 68 TYR B O 1
ATOM 2761 N N . GLY B 1 69 ? -31.983 34.924 38.166 1.00 48.03 69 GLY B N 1
ATOM 2762 C CA . GLY B 1 69 ? -31.953 35.199 36.749 1.00 45.56 69 GLY B CA 1
ATOM 2763 C C . GLY B 1 69 ? -30.603 35.712 36.287 1.00 43.28 69 GLY B C 1
ATOM 2764 O O . GLY B 1 69 ? -29.654 35.816 37.064 1.00 39.81 69 GLY B O 1
ATOM 2765 N N . VAL B 1 70 ? -30.565 35.979 34.980 1.00 42.42 70 VAL B N 1
ATOM 2766 C CA . VAL B 1 70 ? -29.388 36.443 34.273 1.00 37.09 70 VAL B CA 1
ATOM 2767 C C . VAL B 1 70 ? -29.853 37.546 33.331 1.00 37.06 70 VAL B C 1
ATOM 2768 O O . VAL B 1 70 ? -30.833 37.375 32.605 1.00 35.65 70 VAL B O 1
ATOM 2772 N N . LYS B 1 71 ? -29.166 38.690 33.395 1.00 36.43 71 LYS B N 1
ATOM 2773 C CA . LYS B 1 71 ? -29.299 39.694 32.370 1.00 32.19 71 LYS B CA 1
ATOM 2774 C C . LYS B 1 71 ? -28.074 39.615 31.479 1.00 34.38 71 LYS B C 1
ATOM 2775 O O . LYS B 1 71 ? -26.953 39.742 31.986 1.00 33.64 71 LYS B O 1
ATOM 2781 N N . THR B 1 72 ? -28.318 39.423 30.169 1.00 34.99 72 THR B N 1
ATOM 2782 C CA . THR B 1 72 ? -27.265 39.456 29.163 1.00 31.91 72 THR B CA 1
ATOM 2783 C C . THR B 1 72 ? -27.354 40.775 28.404 1.00 31.20 72 THR B C 1
ATOM 2784 O O . THR B 1 72 ? -28.437 41.210 28.032 1.00 33.93 72 THR B O 1
ATOM 2788 N N . SER B 1 73 ? -26.192 41.407 28.212 1.00 30.23 73 SER B N 1
ATOM 2789 C CA . SER B 1 73 ? -26.090 42.715 27.602 1.00 29.68 73 SER B CA 1
ATOM 2790 C C . SER B 1 73 ? -25.006 42.671 26.524 1.00 29.35 73 SER B C 1
ATOM 2791 O O . SER B 1 73 ? -23.829 42.792 26.809 1.00 27.94 73 SER B O 1
ATOM 2794 N N . PRO B 1 74 ? -25.363 42.418 25.249 1.00 31.05 74 PRO B N 1
ATOM 2795 C CA . PRO B 1 74 ? -24.399 42.520 24.161 1.00 33.45 74 PRO B CA 1
ATOM 2796 C C . PRO B 1 74 ? -24.022 43.963 23.793 1.00 33.61 74 PRO B C 1
ATOM 2797 O O . PRO B 1 74 ? -24.803 44.901 23.918 1.00 30.18 74 PRO B O 1
ATOM 2801 N N . TYR B 1 75 ? -22.768 44.101 23.395 1.00 30.65 75 TYR B N 1
ATOM 2802 C CA . TYR B 1 75 ? -22.138 45.352 23.028 1.00 33.65 75 TYR B CA 1
ATOM 2803 C C . TYR B 1 75 ? -21.495 45.117 21.667 1.00 30.46 75 TYR B C 1
ATOM 2804 O O . TYR B 1 75 ? -20.483 44.440 21.573 1.00 31.71 75 TYR B O 1
ATOM 2813 N N . ILE B 1 76 ? -22.160 45.605 20.627 1.00 29.36 76 ILE B N 1
ATOM 2814 C CA . ILE B 1 76 ? -21.803 45.330 19.256 1.00 32.58 76 ILE B CA 1
ATOM 2815 C C . ILE B 1 76 ? -21.178 46.599 18.674 1.00 35.19 76 ILE B C 1
ATOM 2816 O O . ILE B 1 76 ? -21.863 47.594 18.446 1.00 33.87 76 ILE B O 1
ATOM 2821 N N . VAL B 1 77 ? -19.868 46.514 18.421 1.00 36.75 77 VAL B N 1
ATOM 2822 C CA . VAL B 1 77 ? -19.066 47.574 17.838 1.00 39.51 77 VAL B CA 1
ATOM 2823 C C . VAL B 1 77 ? -19.689 48.023 16.518 1.00 43.69 77 VAL B C 1
ATOM 2824 O O . VAL B 1 77 ? -20.113 47.190 15.720 1.00 43.44 77 VAL B O 1
ATOM 2828 N N . GLY B 1 78 ? -19.789 49.355 16.359 1.00 45.93 78 GLY B N 1
ATOM 2829 C CA . GLY B 1 78 ? -20.301 50.013 15.164 1.00 48.45 78 GLY B CA 1
ATOM 2830 C C . GLY B 1 78 ? -19.381 51.149 14.705 1.00 48.90 78 GLY B C 1
ATOM 2831 O O . GLY B 1 78 ? -18.353 51.422 15.319 1.00 54.42 78 GLY B O 1
ATOM 2832 N N . GLU B 1 79 ? -19.738 51.793 13.593 1.00 54.77 79 GLU B N 1
ATOM 2833 C CA . GLU B 1 79 ? -18.849 52.745 12.940 1.00 58.03 79 GLU B CA 1
ATOM 2834 C C . GLU B 1 79 ? -18.677 54.017 13.783 1.00 64.37 79 GLU B C 1
ATOM 2835 O O . GLU B 1 79 ? -17.558 54.505 13.977 1.00 60.11 79 GLU B O 1
ATOM 2841 N N . GLN B 1 80 ? -19.793 54.572 14.266 1.00 65.23 80 GLN B N 1
ATOM 2842 C CA . GLN B 1 80 ? -19.731 55.745 15.121 1.00 73.01 80 GLN B CA 1
ATOM 2843 C C . GLN B 1 80 ? -20.539 55.491 16.395 1.00 72.80 80 GLN B C 1
ATOM 2844 O O . GLN B 1 80 ? -21.326 56.335 16.822 1.00 80.14 80 GLN B O 1
ATOM 2850 N N . GLY B 1 81 ? -20.342 54.320 17.011 1.00 55.61 81 GLY B N 1
ATOM 2851 C CA . GLY B 1 81 ? -20.967 54.042 18.295 1.00 55.62 81 GLY B CA 1
ATOM 2852 C C . GLY B 1 81 ? -21.434 52.593 18.427 1.00 47.06 81 GLY B C 1
ATOM 2853 O O . GLY B 1 81 ? -21.917 51.991 17.468 1.00 42.17 81 GLY B O 1
ATOM 2854 N N . PRO B 1 82 ? -21.340 52.012 19.641 1.00 45.82 82 PRO B N 1
ATOM 2855 C CA . PRO B 1 82 ? -21.792 50.637 19.871 1.00 43.65 82 PRO B CA 1
ATOM 2856 C C . PRO B 1 82 ? -23.319 50.540 19.893 1.00 40.77 82 PRO B C 1
ATOM 2857 O O . PRO B 1 82 ? -24.015 51.514 20.181 1.00 39.92 82 PRO B O 1
ATOM 2861 N N . LEU B 1 83 ? -23.818 49.381 19.470 1.00 36.49 83 LEU B N 1
ATOM 2862 C CA . LEU B 1 83 ? -25.195 48.988 19.676 1.00 38.09 83 LEU B CA 1
ATOM 2863 C C . LEU B 1 83 ? -25.202 48.107 20.924 1.00 35.80 83 LEU B C 1
ATOM 2864 O O . LEU B 1 83 ? -24.539 47.072 20.942 1.00 30.47 83 LEU B O 1
ATOM 2869 N N . VAL B 1 84 ? -25.945 48.535 21.953 1.00 37.76 84 VAL B N 1
ATOM 2870 C CA . VAL B 1 84 ? -25.891 47.929 23.272 1.00 38.50 84 VAL B CA 1
ATOM 2871 C C . VAL B 1 84 ? -27.316 47.570 23.674 1.00 35.20 84 VAL B C 1
ATOM 2872 O O . VAL B 1 84 ? -28.157 48.439 23.722 1.00 33.33 84 VAL B O 1
ATOM 2876 N N . THR B 1 85 ? -27.591 46.298 23.977 1.00 32.45 85 THR B N 1
ATOM 2877 C CA . THR B 1 85 ? -28.918 45.900 24.415 1.00 31.72 85 THR B CA 1
ATOM 2878 C C . THR B 1 85 ? -28.826 45.271 25.805 1.00 35.00 85 THR B C 1
ATOM 2879 O O . THR B 1 85 ? -27.766 45.293 26.439 1.00 37.87 85 THR B O 1
ATOM 2883 N N . ALA B 1 86 ? -29.972 44.771 26.286 1.00 31.67 86 ALA B N 1
ATOM 2884 C CA . ALA B 1 86 ? -30.054 44.158 27.595 1.00 32.79 86 ALA B CA 1
ATOM 2885 C C . ALA B 1 86 ? -31.364 43.378 27.722 1.00 35.38 86 ALA B C 1
ATOM 2886 O O . ALA B 1 86 ? -32.449 43.972 27.695 1.00 29.27 86 ALA B O 1
ATOM 2888 N N . TRP B 1 87 ? -31.236 42.045 27.866 1.00 37.18 87 TRP B N 1
ATOM 2889 C CA . TRP B 1 87 ? -32.369 41.151 28.072 1.00 36.99 87 TRP B CA 1
ATOM 2890 C C . TRP B 1 87 ? -32.173 40.333 29.351 1.00 38.85 87 TRP B C 1
ATOM 2891 O O . TRP B 1 87 ? -31.096 39.777 29.549 1.00 39.67 87 TRP B O 1
ATOM 2902 N N . THR B 1 88 ? -33.216 40.270 30.195 1.00 34.78 88 THR B N 1
ATOM 2903 C CA . THR B 1 88 ? -33.155 39.575 31.469 1.00 36.13 88 THR B CA 1
ATOM 2904 C C . THR B 1 88 ? -34.048 38.329 31.456 1.00 38.65 88 THR B C 1
ATOM 2905 O O . THR B 1 88 ? -35.255 38.419 31.219 1.00 36.66 88 THR B O 1
ATOM 2909 N N . LEU B 1 89 ? -33.440 37.173 31.749 1.00 36.89 89 LEU B N 1
ATOM 2910 C CA . LEU B 1 89 ? -34.159 35.921 31.923 1.00 38.45 89 LEU B CA 1
ATOM 2911 C C . LEU B 1 89 ? -34.270 35.636 33.420 1.00 42.79 89 LEU B C 1
ATOM 2912 O O . LEU B 1 89 ? -33.262 35.529 34.119 1.00 40.49 89 LEU B O 1
ATOM 2917 N N . LEU B 1 90 ? -35.518 35.551 33.898 1.00 41.70 90 LEU B N 1
ATOM 2918 C CA . LEU B 1 90 ? -35.819 35.284 35.296 1.00 42.46 90 LEU B CA 1
ATOM 2919 C C . LEU B 1 90 ? -36.300 33.837 35.435 1.00 41.99 90 LEU B C 1
ATOM 2920 O O . LEU B 1 90 ? -37.212 33.417 34.719 1.00 39.78 90 LEU B O 1
ATOM 2925 N N . MET B 1 91 ? -35.627 33.074 36.313 1.00 38.59 91 MET B N 1
ATOM 2926 C CA . MET B 1 91 ? -35.861 31.649 36.456 1.00 42.54 91 MET B CA 1
ATOM 2927 C C . MET B 1 91 ? -36.518 31.362 37.805 1.00 43.68 91 MET B C 1
ATOM 2928 O O . MET B 1 91 ? -36.382 32.147 38.733 1.00 39.43 91 MET B O 1
ATOM 2933 N N . SER B 1 92 ? -37.234 30.229 37.910 1.00 49.59 92 SER B N 1
ATOM 2934 C CA . SER B 1 92 ? -37.831 29.800 39.176 1.00 51.46 92 SER B CA 1
ATOM 2935 C C . SER B 1 92 ? -36.875 28.925 39.992 1.00 47.19 92 SER B C 1
ATOM 2936 O O . SER B 1 92 ? -36.352 27.926 39.499 1.00 45.13 92 SER B O 1
ATOM 2939 N N . MET B 1 93 ? -36.752 29.248 41.287 1.00 52.42 93 MET B N 1
ATOM 2940 C CA . MET B 1 93 ? -35.989 28.433 42.229 1.00 60.96 93 MET B CA 1
ATOM 2941 C C . MET B 1 93 ? -36.834 27.302 42.835 1.00 57.80 93 MET B C 1
ATOM 2942 O O . MET B 1 93 ? -36.304 26.469 43.564 1.00 58.42 93 MET B O 1
ATOM 2947 N N . HIS B 1 94 ? -38.141 27.260 42.556 1.00 65.34 94 HIS B N 1
ATOM 2948 C CA . HIS B 1 94 ? -38.987 26.167 43.024 1.00 68.30 94 HIS B CA 1
ATOM 2949 C C . HIS B 1 94 ? -39.008 25.050 41.977 1.00 65.27 94 HIS B C 1
ATOM 2950 O O . HIS B 1 94 ? -38.770 23.893 42.322 1.00 57.92 94 HIS B O 1
ATOM 2957 N N . ASN B 1 95 ? -39.238 25.389 40.695 1.00 55.69 95 ASN B N 1
ATOM 2958 C CA . ASN B 1 95 ? -39.381 24.348 39.685 1.00 55.26 95 ASN B CA 1
ATOM 2959 C C . ASN B 1 95 ? -38.348 24.432 38.552 1.00 53.32 95 ASN B C 1
ATOM 2960 O O . ASN B 1 95 ? -38.389 23.596 37.646 1.00 54.69 95 ASN B O 1
ATOM 2965 N N . GLY B 1 96 ? -37.432 25.415 38.591 1.00 52.95 96 GLY B N 1
ATOM 2966 C CA . GLY B 1 96 ? -36.336 25.496 37.633 1.00 53.16 96 GLY B CA 1
ATOM 2967 C C . GLY B 1 96 ? -36.773 25.861 36.209 1.00 50.33 96 GLY B C 1
ATOM 2968 O O . GLY B 1 96 ? -36.035 25.590 35.262 1.00 49.16 96 GLY B O 1
ATOM 2969 N N . GLN B 1 97 ? -37.979 26.439 36.072 1.00 43.66 97 GLN B N 1
ATOM 2970 C CA . GLN B 1 97 ? -38.525 26.874 34.796 1.00 45.95 97 GLN B CA 1
ATOM 2971 C C . GLN B 1 97 ? -38.416 28.396 34.661 1.00 45.03 97 GLN B C 1
ATOM 2972 O O . GLN B 1 97 ? -38.377 29.144 35.660 1.00 39.46 97 GLN B O 1
ATOM 2978 N N . PRO B 1 98 ? -38.413 28.902 33.404 1.00 42.53 98 PRO B N 1
ATOM 2979 C CA . PRO B 1 98 ? -38.363 30.346 33.149 1.00 44.10 98 PRO B CA 1
ATOM 2980 C C . PRO B 1 98 ? -39.702 31.030 33.409 1.00 41.64 98 PRO B C 1
ATOM 2981 O O . PRO B 1 98 ? -40.777 30.505 33.110 1.00 44.24 98 PRO B O 1
ATOM 2985 N N . LEU B 1 99 ? -39.612 32.205 34.015 1.00 42.70 99 LEU B N 1
ATOM 2986 C CA . LEU B 1 99 ? -40.778 32.958 34.423 1.00 43.33 99 LEU B CA 1
ATOM 2987 C C . LEU B 1 99 ? -40.996 34.143 33.482 1.00 45.65 99 LEU B C 1
ATOM 2988 O O . LEU B 1 99 ? -42.138 34.475 33.160 1.00 39.87 99 LEU B O 1
ATOM 2993 N N . LEU B 1 100 ? -39.882 34.766 33.064 1.00 42.13 100 LEU B N 1
ATOM 2994 C CA . LEU B 1 100 ? -39.913 36.027 32.351 1.00 42.45 100 LEU B CA 1
ATOM 2995 C C . LEU B 1 100 ? -38.636 36.192 31.530 1.00 40.87 100 LEU B C 1
ATOM 2996 O O . LEU B 1 100 ? -37.542 35.944 32.035 1.00 34.78 100 LEU B O 1
ATOM 3001 N N . LEU B 1 101 ? -38.818 36.574 30.256 1.00 39.48 101 LEU B N 1
ATOM 3002 C CA . LEU B 1 101 ? -37.763 37.093 29.405 1.00 37.21 101 LEU B CA 1
ATOM 3003 C C . LEU B 1 101 ? -38.198 38.497 29.008 1.00 39.03 101 LEU B C 1
ATOM 3004 O O . LEU B 1 101 ? -39.204 38.687 28.319 1.00 40.36 101 LEU B O 1
ATOM 3009 N N . CYS B 1 102 ? -37.440 39.471 29.500 1.00 37.09 102 CYS B N 1
ATOM 3010 C CA . CYS B 1 102 ? -37.845 40.855 29.490 1.00 37.58 102 CYS B CA 1
ATOM 3011 C C . CYS B 1 102 ? -36.772 41.703 28.807 1.00 38.29 102 CYS B C 1
ATOM 3012 O O . CYS B 1 102 ? -35.584 41.487 29.035 1.00 35.75 102 CYS B O 1
ATOM 3015 N N . ASP B 1 103 ? -37.204 42.651 27.959 1.00 36.41 103 ASP B N 1
ATOM 3016 C CA . ASP B 1 103 ? -36.338 43.704 27.444 1.00 36.33 103 ASP B CA 1
ATOM 3017 C C . ASP B 1 103 ? -36.004 44.644 28.599 1.00 41.05 103 ASP B C 1
ATOM 3018 O O . ASP B 1 103 ? -36.907 45.241 29.188 1.00 35.65 103 ASP B O 1
ATOM 3023 N N . ALA B 1 104 ? -34.702 44.785 28.899 1.00 38.00 104 ALA B N 1
ATOM 3024 C CA . ALA B 1 104 ? -34.260 45.457 30.108 1.00 41.50 104 ALA B CA 1
ATOM 3025 C C . ALA B 1 104 ? -33.557 46.772 29.770 1.00 43.05 104 ALA B C 1
ATOM 3026 O O . ALA B 1 104 ? -32.888 47.338 30.630 1.00 40.52 104 ALA B O 1
ATOM 3028 N N . HIS B 1 105 ? -33.749 47.269 28.534 1.00 45.25 105 HIS B N 1
ATOM 3029 C CA . HIS B 1 105 ? -33.155 48.525 28.077 1.00 50.46 105 HIS B CA 1
ATOM 3030 C C . HIS B 1 105 ? -33.462 49.654 29.076 1.00 45.64 105 HIS B C 1
ATOM 3031 O O . HIS B 1 105 ? -32.536 50.239 29.634 1.00 46.24 105 HIS B O 1
ATOM 3038 N N . GLU B 1 106 ? -34.755 49.916 29.336 1.00 42.79 106 GLU B N 1
ATOM 3039 C CA . GLU B 1 106 ? -35.191 51.026 30.182 1.00 44.49 106 GLU B CA 1
ATOM 3040 C C . GLU B 1 106 ? -35.105 50.649 31.654 1.00 40.80 106 GLU B C 1
ATOM 3041 O O . GLU B 1 106 ? -34.837 51.517 32.485 1.00 40.53 106 GLU B O 1
ATOM 3047 N N . LEU B 1 107 ? -35.400 49.376 31.982 1.00 40.95 107 LEU B N 1
ATOM 3048 C CA . LEU B 1 107 ? -35.196 48.899 33.344 1.00 41.84 107 LEU B CA 1
ATOM 3049 C C . LEU B 1 107 ? -33.785 49.288 33.774 1.00 43.06 107 LEU B C 1
ATOM 3050 O O . LEU B 1 107 ? -33.601 49.885 34.838 1.00 43.77 107 LEU B O 1
ATOM 3055 N N . THR B 1 108 ? -32.811 49.018 32.889 1.00 35.41 108 THR B N 1
ATOM 3056 C CA . THR B 1 108 ? -31.409 49.269 33.183 1.00 40.08 108 THR B CA 1
ATOM 3057 C C . THR B 1 108 ? -31.178 50.765 33.454 1.00 39.96 108 THR B C 1
ATOM 3058 O O . THR B 1 108 ? -30.591 51.123 34.470 1.00 45.94 108 THR B O 1
ATOM 3062 N N . THR B 1 109 ? -31.633 51.637 32.548 1.00 40.99 109 THR B N 1
ATOM 3063 C CA . THR B 1 109 ? -31.525 53.090 32.704 1.00 41.63 109 THR B CA 1
ATOM 3064 C C . THR B 1 109 ? -32.009 53.538 34.090 1.00 42.77 109 THR B C 1
ATOM 3065 O O . THR B 1 109 ? -31.330 54.325 34.753 1.00 44.06 109 THR B O 1
ATOM 3069 N N . ALA B 1 110 ? -33.168 53.012 34.514 1.00 41.22 110 ALA B N 1
ATOM 3070 C CA . ALA B 1 110 ? -33.813 53.360 35.772 1.00 44.07 110 ALA B CA 1
ATOM 3071 C C . ALA B 1 110 ? -32.994 52.900 36.973 1.00 43.60 110 ALA B C 1
ATOM 3072 O O . ALA B 1 110 ? -32.797 53.670 37.906 1.00 48.18 110 ALA B O 1
ATOM 3074 N N . ARG B 1 111 ? -32.547 51.642 36.972 1.00 49.39 111 ARG B N 1
ATOM 3075 C CA . ARG B 1 111 ? -31.836 51.103 38.119 1.00 46.69 111 ARG B CA 1
ATOM 3076 C C . ARG B 1 111 ? -30.451 51.748 38.228 1.00 51.14 111 ARG B C 1
ATOM 3077 O O . ARG B 1 111 ? -29.840 51.731 39.293 1.00 56.65 111 ARG B O 1
ATOM 3085 N N . THR B 1 112 ? -29.956 52.333 37.137 1.00 47.85 112 THR B N 1
ATOM 3086 C CA . THR B 1 112 ? -28.665 53.001 37.143 1.00 46.46 112 THR B CA 1
ATOM 3087 C C . THR B 1 112 ? -28.795 54.386 37.773 1.00 45.48 112 THR B C 1
ATOM 3088 O O . THR B 1 112 ? -27.926 54.838 38.513 1.00 44.50 112 THR B O 1
ATOM 3092 N N . ALA B 1 113 ? -29.849 55.103 37.402 1.00 46.55 113 ALA B N 1
ATOM 3093 C CA . ALA B 1 113 ? -30.066 56.422 37.961 1.00 49.12 113 ALA B CA 1
ATOM 3094 C C . ALA B 1 113 ? -30.432 56.283 39.439 1.00 48.25 113 ALA B C 1
ATOM 3095 O O . ALA B 1 113 ? -29.919 57.020 40.283 1.00 49.56 113 ALA B O 1
ATOM 3097 N N . ALA B 1 114 ? -31.314 55.328 39.739 1.00 42.99 114 ALA B N 1
ATOM 3098 C CA . ALA B 1 114 ? -31.788 55.152 41.092 1.00 47.11 114 ALA B CA 1
ATOM 3099 C C . ALA B 1 114 ? -30.641 54.693 41.983 1.00 52.57 114 ALA B C 1
ATOM 3100 O O . ALA B 1 114 ? -30.584 55.087 43.147 1.00 57.07 114 ALA B O 1
ATOM 3102 N N . THR B 1 115 ? -29.721 53.882 41.439 1.00 49.28 115 THR B N 1
ATOM 3103 C CA . THR B 1 115 ? -28.612 53.402 42.248 1.00 47.23 115 THR B CA 1
ATOM 3104 C C . THR B 1 115 ? -27.753 54.594 42.660 1.00 45.47 115 THR B C 1
ATOM 3105 O O . THR B 1 115 ? -27.283 54.657 43.789 1.00 50.83 115 THR B O 1
ATOM 3109 N N . THR B 1 116 ? -27.565 55.539 41.742 1.00 44.63 116 THR B N 1
ATOM 3110 C CA . THR B 1 116 ? -26.758 56.709 42.014 1.00 48.03 116 THR B CA 1
ATOM 3111 C C . THR B 1 116 ? -27.473 57.641 42.998 1.00 58.15 116 THR B C 1
ATOM 3112 O O . THR B 1 116 ? -26.801 58.360 43.740 1.00 54.58 116 THR B O 1
ATOM 3116 N N . ALA B 1 117 ? -28.820 57.624 43.004 1.00 59.76 117 ALA B N 1
ATOM 3117 C CA . ALA B 1 117 ? -29.611 58.464 43.898 1.00 58.45 117 ALA B CA 1
ATOM 3118 C C . ALA B 1 117 ? -29.492 57.965 45.344 1.00 56.73 117 ALA B C 1
ATOM 3119 O O . ALA B 1 117 ? -29.278 58.770 46.244 1.00 52.56 117 ALA B O 1
ATOM 3121 N N . LEU B 1 118 ? -29.622 56.648 45.559 1.00 50.48 118 LEU B N 1
ATOM 3122 C CA . LEU B 1 118 ? -29.293 56.020 46.836 1.00 53.20 118 LEU B CA 1
ATOM 3123 C C . LEU B 1 118 ? -27.921 56.483 47.335 1.00 59.41 118 LEU B C 1
ATOM 3124 O O . LEU B 1 118 ? -27.744 56.770 48.520 1.00 61.94 118 LEU B O 1
ATOM 3129 N N . ALA B 1 119 ? -26.952 56.550 46.417 1.00 56.07 119 ALA B N 1
ATOM 3130 C CA . ALA B 1 119 ? -25.591 56.893 46.769 1.00 53.59 119 ALA B CA 1
ATOM 3131 C C . ALA B 1 119 ? -25.495 58.368 47.138 1.00 54.66 119 ALA B C 1
ATOM 3132 O O . ALA B 1 119 ? -24.727 58.734 48.027 1.00 53.24 119 ALA B O 1
ATOM 3134 N N . VAL B 1 120 ? -26.233 59.218 46.424 1.00 53.54 120 VAL B N 1
ATOM 3135 C CA . VAL B 1 120 ? -26.170 60.652 46.656 1.00 56.56 120 VAL B CA 1
ATOM 3136 C C . VAL B 1 120 ? -26.814 60.976 48.011 1.00 62.69 120 VAL B C 1
ATOM 3137 O O . VAL B 1 120 ? -26.336 61.839 48.755 1.00 59.14 120 VAL B O 1
ATOM 3141 N N . ASP B 1 121 ? -27.889 60.249 48.338 1.00 61.15 121 ASP B N 1
ATOM 3142 C CA . ASP B 1 121 ? -28.569 60.415 49.607 1.00 64.65 121 ASP B CA 1
ATOM 3143 C C . ASP B 1 121 ? -27.564 60.177 50.735 1.00 67.18 121 ASP B C 1
ATOM 3144 O O . ASP B 1 121 ? -27.378 61.049 51.585 1.00 65.86 121 ASP B O 1
ATOM 3149 N N . ALA B 1 122 ? -26.883 59.022 50.697 1.00 65.40 122 ALA B N 1
ATOM 3150 C CA . ALA B 1 122 ? -26.103 58.540 51.826 1.00 64.14 122 ALA B CA 1
ATOM 3151 C C . ALA B 1 122 ? -24.758 59.251 51.918 1.00 64.41 122 ALA B C 1
ATOM 3152 O O . ALA B 1 122 ? -24.116 59.162 52.964 1.00 69.97 122 ALA B O 1
ATOM 3154 N N . LEU B 1 123 ? -24.338 59.946 50.849 1.00 57.39 123 LEU B N 1
ATOM 3155 C CA . LEU B 1 123 ? -22.985 60.483 50.784 1.00 60.38 123 LEU B CA 1
ATOM 3156 C C . LEU B 1 123 ? -22.950 62.000 50.639 1.00 64.26 123 LEU B C 1
ATOM 3157 O O . LEU B 1 123 ? -21.937 62.614 50.975 1.00 66.50 123 LEU B O 1
ATOM 3162 N N . ALA B 1 124 ? -23.992 62.612 50.070 1.00 64.70 124 ALA B N 1
ATOM 3163 C CA . ALA B 1 124 ? -23.928 64.049 49.854 1.00 66.69 124 ALA B CA 1
ATOM 3164 C C . ALA B 1 124 ? -24.055 64.754 51.203 1.00 70.09 124 ALA B C 1
ATOM 3165 O O . ALA B 1 124 ? -24.714 64.240 52.111 1.00 65.77 124 ALA B O 1
ATOM 3167 N N . PRO B 1 125 ? -23.418 65.936 51.391 1.00 75.29 125 PRO B N 1
ATOM 3168 C CA . PRO B 1 125 ? -23.698 66.774 52.564 1.00 78.84 125 PRO B CA 1
ATOM 3169 C C . PRO B 1 125 ? -25.184 67.137 52.633 1.00 80.80 125 PRO B C 1
ATOM 3170 O O . PRO B 1 125 ? -25.737 67.614 51.645 1.00 85.15 125 PRO B O 1
ATOM 3174 N N . LEU B 1 126 ? -25.827 66.915 53.794 1.00 83.64 126 LEU B N 1
ATOM 3175 C CA . LEU B 1 126 ? -27.252 67.197 53.951 1.00 82.07 126 LEU B CA 1
ATOM 3176 C C . LEU B 1 126 ? -27.550 68.651 53.563 1.00 77.90 126 LEU B C 1
ATOM 3177 O O . LEU B 1 126 ? -28.688 68.985 53.225 1.00 70.05 126 LEU B O 1
ATOM 3182 N N . ALA B 1 127 ? -26.517 69.508 53.591 1.00 75.59 127 ALA B N 1
ATOM 3183 C CA . ALA B 1 127 ? -26.648 70.895 53.174 1.00 82.04 127 ALA B CA 1
ATOM 3184 C C . ALA B 1 127 ? -25.916 71.134 51.854 1.00 85.08 127 ALA B C 1
ATOM 3185 O O . ALA B 1 127 ? -25.115 72.063 51.753 1.00 93.37 127 ALA B O 1
ATOM 3187 N N . ALA B 1 128 ? -26.204 70.301 50.842 1.00 86.22 128 ALA B N 1
ATOM 3188 C CA . ALA B 1 128 ? -25.593 70.431 49.524 1.00 81.32 128 ALA B CA 1
ATOM 3189 C C . ALA B 1 128 ? -26.540 71.199 48.605 1.00 72.38 128 ALA B C 1
ATOM 3190 O O . ALA B 1 128 ? -27.739 70.935 48.594 1.00 64.34 128 ALA B O 1
ATOM 3192 N N . ARG B 1 129 ? -25.983 72.143 47.837 1.00 73.37 129 ARG B N 1
ATOM 3193 C CA . ARG B 1 129 ? -26.769 73.188 47.197 1.00 81.77 129 ARG B CA 1
ATOM 3194 C C . ARG B 1 129 ? -26.680 73.101 45.671 1.00 78.44 129 ARG B C 1
ATOM 3195 O O . ARG B 1 129 ? -27.709 73.132 45.000 1.00 81.61 129 ARG B O 1
ATOM 3203 N N . ARG B 1 130 ? -25.453 73.046 45.127 1.00 74.43 130 ARG B N 1
ATOM 3204 C CA . ARG B 1 130 ? -25.224 73.134 43.690 1.00 71.75 130 ARG B CA 1
ATOM 3205 C C . ARG B 1 130 ? -24.933 71.746 43.109 1.00 76.53 130 ARG B C 1
ATOM 3206 O O . ARG B 1 130 ? -24.113 70.996 43.656 1.00 60.85 130 ARG B O 1
ATOM 3214 N N . LEU B 1 131 ? -25.621 71.433 41.990 1.00 69.78 131 LEU B N 1
ATOM 3215 C CA . LEU B 1 131 ? -25.563 70.132 41.333 1.00 64.85 131 LEU B CA 1
ATOM 3216 C C . LEU B 1 131 ? -25.127 70.327 39.879 1.00 65.66 131 LEU B C 1
ATOM 3217 O O . LEU B 1 131 ? -25.600 71.243 39.192 1.00 56.28 131 LEU B O 1
ATOM 3222 N N . ALA B 1 132 ? -24.191 69.465 39.446 1.00 64.93 132 ALA B N 1
ATOM 3223 C CA . ALA B 1 132 ? -23.710 69.433 38.071 1.00 66.73 132 ALA B CA 1
ATOM 3224 C C . ALA B 1 132 ? -23.889 68.028 37.488 1.00 62.23 132 ALA B C 1
ATOM 3225 O O . ALA B 1 132 ? -23.699 67.026 38.170 1.00 60.04 132 ALA B O 1
ATOM 3227 N N . ILE B 1 133 ? -24.290 67.963 36.218 1.00 61.29 133 ILE B N 1
ATOM 3228 C CA . ILE B 1 133 ? -24.539 66.692 35.559 1.00 59.60 133 ILE B CA 1
ATOM 3229 C C . ILE B 1 133 ? -23.780 66.727 34.242 1.00 54.61 133 ILE B C 1
ATOM 3230 O O . ILE B 1 133 ? -24.022 67.615 33.442 1.00 51.87 133 ILE B O 1
ATOM 3235 N N . ILE B 1 134 ? -22.836 65.792 34.064 1.00 52.66 134 ILE B N 1
ATOM 3236 C CA . ILE B 1 134 ? -22.111 65.667 32.809 1.00 51.60 134 ILE B CA 1
ATOM 3237 C C . ILE B 1 134 ? -22.755 64.559 31.974 1.00 51.02 134 ILE B C 1
ATOM 3238 O O . ILE B 1 134 ? -22.907 63.431 32.434 1.00 51.29 134 ILE B O 1
ATOM 3243 N N . GLY B 1 135 ? -23.084 64.904 30.721 1.00 50.58 135 GLY B N 1
ATOM 3244 C CA . GLY B 1 135 ? -23.938 64.091 29.875 1.00 53.04 135 GLY B CA 1
ATOM 3245 C C . GLY B 1 135 ? -25.377 64.596 29.894 1.00 51.12 135 GLY B C 1
ATOM 3246 O O . GLY B 1 135 ? -25.821 65.172 30.897 1.00 49.47 135 GLY B O 1
ATOM 3247 N N . SER B 1 136 ? -26.088 64.386 28.776 1.00 47.14 136 SER B N 1
ATOM 3248 C CA . SER B 1 136 ? -27.438 64.924 28.643 1.00 51.62 136 SER B CA 1
ATOM 3249 C C . SER B 1 136 ? -28.397 63.933 27.988 1.00 52.01 136 SER B C 1
ATOM 3250 O O . SER B 1 136 ? -29.474 64.338 27.558 1.00 50.12 136 SER B O 1
ATOM 3253 N N . GLY B 1 137 ? -28.029 62.641 27.988 1.00 53.04 137 GLY B N 1
ATOM 3254 C CA . GLY B 1 137 ? -28.831 61.598 27.372 1.00 46.98 137 GLY B CA 1
ATOM 3255 C C . GLY B 1 137 ? -29.757 60.925 28.380 1.00 46.88 137 GLY B C 1
ATOM 3256 O O . GLY B 1 137 ? -29.969 61.428 29.487 1.00 44.11 137 GLY B O 1
ATOM 3257 N N . LYS B 1 138 ? -30.276 59.759 27.982 1.00 44.36 138 LYS B N 1
ATOM 3258 C CA . LYS B 1 138 ? -31.341 59.071 28.697 1.00 47.36 138 LYS B CA 1
ATOM 3259 C C . LYS B 1 138 ? -30.965 58.855 30.162 1.00 43.20 138 LYS B C 1
ATOM 3260 O O . LYS B 1 138 ? -31.830 58.953 31.028 1.00 50.84 138 LYS B O 1
ATOM 3266 N N . VAL B 1 139 ? -29.702 58.446 30.399 1.00 43.07 139 VAL B N 1
ATOM 3267 C CA . VAL B 1 139 ? -29.175 58.139 31.724 1.00 42.77 139 VAL B CA 1
ATOM 3268 C C . VAL B 1 139 ? -29.081 59.436 32.543 1.00 41.06 139 VAL B C 1
ATOM 3269 O O . VAL B 1 139 ? -29.656 59.508 33.629 1.00 37.15 139 VAL B O 1
ATOM 3273 N N . ALA B 1 140 ? -28.490 60.494 31.965 1.00 40.29 140 ALA B N 1
ATOM 3274 C CA . ALA B 1 140 ? -28.449 61.806 32.611 1.00 40.47 140 ALA B CA 1
ATOM 3275 C C . ALA B 1 140 ? -29.858 62.328 32.942 1.00 49.81 140 ALA B C 1
ATOM 3276 O O . ALA B 1 140 ? -30.102 62.858 34.035 1.00 49.35 140 ALA B O 1
ATOM 3278 N N . GLN B 1 141 ? -30.809 62.150 32.013 1.00 47.69 141 GLN B N 1
ATOM 3279 C CA . GLN B 1 141 ? -32.199 62.511 32.266 1.00 47.91 141 GLN B CA 1
ATOM 3280 C C . GLN B 1 141 ? -32.773 61.728 33.454 1.00 46.65 141 GLN B C 1
ATOM 3281 O O . GLN B 1 141 ? -33.367 62.319 34.360 1.00 39.82 141 GLN B O 1
ATOM 3287 N N . ALA B 1 142 ? -32.593 60.402 33.484 1.00 44.06 142 ALA B N 1
ATOM 3288 C CA . ALA B 1 142 ? -33.059 59.624 34.626 1.00 47.35 142 ALA B CA 1
ATOM 3289 C C . ALA B 1 142 ? -32.435 60.105 35.952 1.00 49.46 142 ALA B C 1
ATOM 3290 O O . ALA B 1 142 ? -33.109 60.138 36.982 1.00 51.09 142 ALA B O 1
ATOM 3292 N N . HIS B 1 143 ? -31.141 60.447 35.948 1.00 51.49 143 HIS B N 1
ATOM 3293 C CA . HIS B 1 143 ? -30.437 60.840 37.161 1.00 55.17 143 HIS B CA 1
ATOM 3294 C C . HIS B 1 143 ? -31.058 62.115 37.722 1.00 56.99 143 HIS B C 1
ATOM 3295 O O . HIS B 1 143 ? -31.428 62.174 38.891 1.00 49.18 143 HIS B O 1
ATOM 3302 N N . LEU B 1 144 ? -31.188 63.106 36.839 1.00 62.16 144 LEU B N 1
ATOM 3303 C CA . LEU B 1 144 ? -31.776 64.395 37.150 1.00 67.58 144 LEU B CA 1
ATOM 3304 C C . LEU B 1 144 ? -33.157 64.245 37.790 1.00 65.84 144 LEU B C 1
ATOM 3305 O O . LEU B 1 144 ? -33.539 65.085 38.597 1.00 61.83 144 LEU B O 1
ATOM 3310 N N . ARG B 1 145 ? -33.900 63.186 37.444 1.00 62.55 145 ARG B N 1
ATOM 3311 C CA . ARG B 1 145 ? -35.264 63.035 37.933 1.00 63.69 145 ARG B CA 1
ATOM 3312 C C . ARG B 1 145 ? -35.285 62.175 39.204 1.00 62.06 145 ARG B C 1
ATOM 3313 O O . ARG B 1 145 ? -36.220 62.275 39.996 1.00 57.89 145 ARG B O 1
ATOM 3321 N N . TYR B 1 146 ? -34.238 61.379 39.462 1.00 59.35 146 TYR B N 1
ATOM 3322 C CA . TYR B 1 146 ? -34.223 60.579 40.680 1.00 59.59 146 TYR B CA 1
ATOM 3323 C C . TYR B 1 146 ? -33.567 61.311 41.850 1.00 55.40 146 TYR B C 1
ATOM 3324 O O . TYR B 1 146 ? -33.837 60.951 42.992 1.00 56.14 146 TYR B O 1
ATOM 3333 N N . VAL B 1 147 ? -32.721 62.315 41.582 1.00 61.38 147 VAL B N 1
ATOM 3334 C CA . VAL B 1 147 ? -31.959 62.961 42.646 1.00 69.92 147 VAL B CA 1
ATOM 3335 C C . VAL B 1 147 ? -32.520 64.355 42.958 1.00 72.01 147 VAL B C 1
ATOM 3336 O O . VAL B 1 147 ? -31.944 65.072 43.771 1.00 76.67 147 VAL B O 1
ATOM 3340 N N . GLN B 1 148 ? -33.661 64.721 42.360 1.00 71.81 148 GLN B N 1
ATOM 3341 C CA . GLN B 1 148 ? -34.157 66.091 42.430 1.00 68.00 148 GLN B CA 1
ATOM 3342 C C . GLN B 1 148 ? -34.670 66.455 43.829 1.00 66.08 148 GLN B C 1
ATOM 3343 O O . GLN B 1 148 ? -34.512 67.598 44.222 1.00 59.32 148 GLN B O 1
ATOM 3349 N N . ASN B 1 149 ? -35.261 65.521 44.592 1.00 72.57 149 ASN B N 1
ATOM 3350 C CA . ASN B 1 149 ? -35.846 65.863 45.888 1.00 77.65 149 ASN B CA 1
ATOM 3351 C C . ASN B 1 149 ? -34.986 65.365 47.056 1.00 83.84 149 ASN B C 1
ATOM 3352 O O . ASN B 1 149 ? -35.490 65.242 48.176 1.00 82.77 149 ASN B O 1
ATOM 3357 N N . LEU B 1 150 ? -33.687 65.123 46.808 1.00 79.37 150 LEU B N 1
ATOM 3358 C CA . LEU B 1 150 ? -32.795 64.555 47.813 1.00 79.45 150 LEU B CA 1
ATOM 3359 C C . LEU B 1 150 ? -32.140 65.665 48.644 1.00 79.22 150 LEU B C 1
ATOM 3360 O O . LEU B 1 150 ? -31.780 65.446 49.803 1.00 69.23 150 LEU B O 1
ATOM 3365 N N . ARG B 1 151 ? -31.959 66.843 48.031 1.00 73.71 151 ARG B N 1
ATOM 3366 C CA . ARG B 1 151 ? -31.398 68.007 48.694 1.00 68.76 151 ARG B CA 1
ATOM 3367 C C . ARG B 1 151 ? -32.154 69.247 48.221 1.00 76.06 151 ARG B C 1
ATOM 3368 O O . ARG B 1 151 ? -32.924 69.183 47.263 1.00 62.41 151 ARG B O 1
ATOM 3376 N N . ASP B 1 152 ? -31.931 70.376 48.907 1.00 85.22 152 ASP B N 1
ATOM 3377 C CA . ASP B 1 152 ? -32.478 71.653 48.469 1.00 92.12 152 ASP B CA 1
ATOM 3378 C C . ASP B 1 152 ? -31.582 72.223 47.373 1.00 84.24 152 ASP B C 1
ATOM 3379 O O . ASP B 1 152 ? -30.779 73.115 47.639 1.00 81.32 152 ASP B O 1
ATOM 3384 N N . TRP B 1 153 ? -31.725 71.702 46.145 1.00 78.12 153 TRP B N 1
ATOM 3385 C CA . TRP B 1 153 ? -30.883 72.138 45.036 1.00 80.23 153 TRP B CA 1
ATOM 3386 C C . TRP B 1 153 ? -31.262 73.567 44.659 1.00 77.12 153 TRP B C 1
ATOM 3387 O O . TRP B 1 153 ? -32.427 73.837 44.382 1.00 78.59 153 TRP B O 1
ATOM 3398 N N . GLN B 1 154 ? -30.269 74.468 44.652 1.00 74.85 154 GLN B N 1
ATOM 3399 C CA . GLN B 1 154 ? -30.496 75.873 44.340 1.00 80.91 154 GLN B CA 1
ATOM 3400 C C . GLN B 1 154 ? -30.015 76.177 42.923 1.00 80.62 154 GLN B C 1
ATOM 3401 O O . GLN B 1 154 ? -30.520 77.110 42.300 1.00 75.47 154 GLN B O 1
ATOM 3407 N N . HIS B 1 155 ? -29.028 75.406 42.433 1.00 76.60 155 HIS B N 1
ATOM 3408 C CA . HIS B 1 155 ? -28.625 75.455 41.031 1.00 80.83 155 HIS B CA 1
ATOM 3409 C C . HIS B 1 155 ? -28.334 74.043 40.508 1.00 77.22 155 HIS B C 1
ATOM 3410 O O . HIS B 1 155 ? -27.739 73.216 41.197 1.00 75.70 155 HIS B O 1
ATOM 3417 N N . ILE B 1 156 ? -28.775 73.778 39.275 1.00 73.55 156 ILE B N 1
ATOM 3418 C CA . ILE B 1 156 ? -28.507 72.521 38.595 1.00 66.23 156 ILE B CA 1
ATOM 3419 C C . ILE B 1 156 ? -27.925 72.848 37.224 1.00 63.56 156 ILE B C 1
ATOM 3420 O O . ILE B 1 156 ? -28.612 73.425 36.384 1.00 67.40 156 ILE B O 1
ATOM 3425 N N . SER B 1 157 ? -26.651 72.510 37.015 1.00 57.78 157 SER B N 1
ATOM 3426 C CA . SER B 1 157 ? -26.009 72.776 35.740 1.00 58.71 157 SER B CA 1
ATOM 3427 C C . SER B 1 157 ? -25.845 71.455 34.975 1.00 58.99 157 SER B C 1
ATOM 3428 O O . SER B 1 157 ? -25.858 70.378 35.573 1.00 46.62 157 SER B O 1
ATOM 3431 N N . LEU B 1 158 ? -25.728 71.533 33.641 1.00 61.30 158 LEU B N 1
ATOM 3432 C CA . LEU B 1 158 ? -25.684 70.331 32.820 1.00 61.32 158 LEU B CA 1
ATOM 3433 C C . LEU B 1 158 ? -24.874 70.593 31.546 1.00 59.87 158 LEU B C 1
ATOM 3434 O O . LEU B 1 158 ? -24.997 71.658 30.939 1.00 57.32 158 LEU B O 1
ATOM 3439 N N . PHE B 1 159 ? -23.993 69.637 31.186 1.00 53.94 159 PHE B N 1
ATOM 3440 C CA . PHE B 1 159 ? -23.135 69.774 30.017 1.00 51.82 159 PHE B CA 1
ATOM 3441 C C . PHE B 1 159 ? -23.036 68.463 29.227 1.00 52.14 159 PHE B C 1
ATOM 3442 O O . PHE B 1 159 ? -22.889 67.384 29.805 1.00 52.48 159 PHE B O 1
ATOM 3450 N N . SER B 1 160 ? -23.102 68.608 27.893 1.00 48.63 160 SER B N 1
ATOM 3451 C CA . SER B 1 160 ? -22.646 67.636 26.913 1.00 51.40 160 SER B CA 1
ATOM 3452 C C . SER B 1 160 ? -22.183 68.385 25.659 1.00 55.37 160 SER B C 1
ATOM 3453 O O . SER B 1 160 ? -22.681 69.466 25.350 1.00 53.71 160 SER B O 1
ATOM 3456 N N . PRO B 1 161 ? -21.210 67.877 24.872 1.00 55.85 161 PRO B N 1
ATOM 3457 C CA . PRO B 1 161 ? -20.736 68.637 23.710 1.00 58.63 161 PRO B CA 1
ATOM 3458 C C . PRO B 1 161 ? -21.778 68.903 22.612 1.00 66.62 161 PRO B C 1
ATOM 3459 O O . PRO B 1 161 ? -21.567 69.800 21.791 1.00 70.63 161 PRO B O 1
ATOM 3463 N N . SER B 1 162 ? -22.898 68.150 22.601 1.00 63.25 162 SER B N 1
ATOM 3464 C CA . SER B 1 162 ? -23.929 68.323 21.580 1.00 63.46 162 SER B CA 1
ATOM 3465 C C . SER B 1 162 ? -24.840 69.511 21.895 1.00 65.12 162 SER B C 1
ATOM 3466 O O . SER B 1 162 ? -25.396 70.107 20.975 1.00 71.90 162 SER B O 1
ATOM 3469 N N . LEU B 1 163 ? -25.016 69.833 23.186 1.00 72.81 163 LEU B N 1
ATOM 3470 C CA . LEU B 1 163 ? -25.878 70.933 23.594 1.00 77.48 163 LEU B CA 1
ATOM 3471 C C . LEU B 1 163 ? -25.172 72.275 23.363 1.00 87.71 163 LEU B C 1
ATOM 3472 O O . LEU B 1 163 ? -25.650 73.082 22.563 1.00 97.69 163 LEU B O 1
ATOM 3477 N N . ALA B 1 164 ? -24.038 72.489 24.055 1.00 88.74 164 ALA B N 1
ATOM 3478 C CA . ALA B 1 164 ? -23.205 73.686 23.942 1.00 97.33 164 ALA B CA 1
ATOM 3479 C C . ALA B 1 164 ? -23.800 74.721 22.969 1.00 97.55 164 ALA B C 1
ATOM 3480 O O . ALA B 1 164 ? -23.528 74.619 21.749 1.00 96.15 164 ALA B O 1
ATOM 3482 N N . PRO B 1 168 ? -34.421 67.813 22.438 1.00 79.77 168 PRO B N 1
ATOM 3483 C CA . PRO B 1 168 ? -35.090 66.698 21.730 1.00 81.74 168 PRO B CA 1
ATOM 3484 C C . PRO B 1 168 ? -35.898 65.779 22.658 1.00 80.61 168 PRO B C 1
ATOM 3485 O O . PRO B 1 168 ? -37.115 65.924 22.787 1.00 68.14 168 PRO B O 1
ATOM 3489 N N . ALA B 1 169 ? -35.202 64.871 23.321 1.00 91.37 169 ALA B N 1
ATOM 3490 C CA . ALA B 1 169 ? -35.838 64.015 24.298 1.00 87.24 169 ALA B CA 1
ATOM 3491 C C . ALA B 1 169 ? -35.280 64.441 25.628 1.00 86.92 169 ALA B C 1
ATOM 3492 O O . ALA B 1 169 ? -35.559 63.812 26.636 1.00 92.80 169 ALA B O 1
ATOM 3494 N N . THR B 1 170 ? -34.454 65.479 25.645 1.00 77.43 170 THR B N 1
ATOM 3495 C CA . THR B 1 170 ? -34.027 66.007 26.923 1.00 92.40 170 THR B CA 1
ATOM 3496 C C . THR B 1 170 ? -34.876 67.200 27.276 1.00 96.24 170 THR B C 1
ATOM 3497 O O . THR B 1 170 ? -35.047 67.488 28.450 1.00 116.07 170 THR B O 1
ATOM 3501 N N . LEU B 1 171 ? -35.396 67.930 26.300 1.00 86.34 171 LEU B N 1
ATOM 3502 C CA . LEU B 1 171 ? -36.280 69.020 26.684 1.00 91.31 171 LEU B CA 1
ATOM 3503 C C . LEU B 1 171 ? -37.381 68.329 27.434 1.00 86.14 171 LEU B C 1
ATOM 3504 O O . LEU B 1 171 ? -37.987 68.906 28.330 1.00 93.55 171 LEU B O 1
ATOM 3509 N N . ALA B 1 172 ? -37.628 67.079 27.083 1.00 82.02 172 ALA B N 1
ATOM 3510 C CA . ALA B 1 172 ? -38.604 66.279 27.800 1.00 87.93 172 ALA B CA 1
ATOM 3511 C C . ALA B 1 172 ? -38.157 66.068 29.247 1.00 92.79 172 ALA B C 1
ATOM 3512 O O . ALA B 1 172 ? -38.960 65.632 30.065 1.00 98.91 172 ALA B O 1
ATOM 3514 N N . GLN B 1 173 ? -36.891 66.386 29.564 1.00 102.77 173 GLN B N 1
ATOM 3515 C CA . GLN B 1 173 ? -36.413 66.330 30.938 1.00 99.84 173 GLN B CA 1
ATOM 3516 C C . GLN B 1 173 ? -35.841 67.663 31.442 1.00 90.90 173 GLN B C 1
ATOM 3517 O O . GLN B 1 173 ? -35.826 67.871 32.652 1.00 100.24 173 GLN B O 1
ATOM 3523 N N . LEU B 1 174 ? -35.399 68.593 30.579 1.00 82.57 174 LEU B N 1
ATOM 3524 C CA . LEU B 1 174 ? -35.138 69.950 31.059 1.00 97.49 174 LEU B CA 1
ATOM 3525 C C . LEU B 1 174 ? -36.340 70.386 31.896 1.00 102.62 174 LEU B C 1
ATOM 3526 O O . LEU B 1 174 ? -36.181 70.857 33.020 1.00 112.68 174 LEU B O 1
ATOM 3531 N N . THR B 1 175 ? -37.541 70.168 31.337 1.00 105.67 175 THR B N 1
ATOM 3532 C CA . THR B 1 175 ? -38.801 70.592 31.927 1.00 103.41 175 THR B CA 1
ATOM 3533 C C . THR B 1 175 ? -39.502 69.405 32.591 1.00 91.75 175 THR B C 1
ATOM 3534 O O . THR B 1 175 ? -40.715 69.416 32.779 1.00 89.68 175 THR B O 1
ATOM 3538 N N . GLY B 1 176 ? -38.725 68.370 32.923 1.00 88.06 176 GLY B N 1
ATOM 3539 C CA . GLY B 1 176 ? -39.177 67.285 33.774 1.00 78.98 176 GLY B CA 1
ATOM 3540 C C . GLY B 1 176 ? -38.826 67.554 35.234 1.00 78.48 176 GLY B C 1
ATOM 3541 O O . GLY B 1 176 ? -39.310 66.848 36.119 1.00 81.26 176 GLY B O 1
ATOM 3542 N N . LEU B 1 177 ? -37.936 68.538 35.454 1.00 72.00 177 LEU B N 1
ATOM 3543 C CA . LEU B 1 177 ? -37.831 69.240 36.727 1.00 76.00 177 LEU B CA 1
ATOM 3544 C C . LEU B 1 177 ? -37.927 70.756 36.495 1.00 68.22 177 LEU B C 1
ATOM 3545 O O . LEU B 1 177 ? -37.674 71.199 35.349 1.00 65.65 177 LEU B O 1
ATOM 3550 N N . LEU B 1 181 ? -30.848 76.152 37.537 1.00 82.23 181 LEU B N 1
ATOM 3551 C CA . LEU B 1 181 ? -31.191 75.268 36.385 1.00 78.35 181 LEU B CA 1
ATOM 3552 C C . LEU B 1 181 ? -30.593 75.856 35.099 1.00 68.48 181 LEU B C 1
ATOM 3553 O O . LEU B 1 181 ? -31.016 76.918 34.654 1.00 72.23 181 LEU B O 1
ATOM 3558 N N . SER B 1 182 ? -29.556 75.215 34.533 1.00 60.50 182 SER B N 1
ATOM 3559 C CA . SER B 1 182 ? -28.878 75.773 33.367 1.00 62.19 182 SER B CA 1
ATOM 3560 C C . SER B 1 182 ? -28.133 74.708 32.557 1.00 64.57 182 SER B C 1
ATOM 3561 O O . SER B 1 182 ? -27.890 73.594 33.031 1.00 62.58 182 SER B O 1
ATOM 3564 N N . ILE B 1 183 ? -27.783 75.104 31.321 1.00 61.37 183 ILE B N 1
ATOM 3565 C CA . ILE B 1 183 ? -27.007 74.316 30.374 1.00 61.83 183 ILE B CA 1
ATOM 3566 C C . ILE B 1 183 ? -25.718 75.082 30.098 1.00 61.39 183 ILE B C 1
ATOM 3567 O O . ILE B 1 183 ? -25.755 76.087 29.391 1.00 63.57 183 ILE B O 1
ATOM 3572 N N . ALA B 1 184 ? -24.587 74.595 30.617 1.00 58.97 184 ALA B N 1
ATOM 3573 C CA . ALA B 1 184 ? -23.323 75.301 30.479 1.00 57.00 184 ALA B CA 1
ATOM 3574 C C . ALA B 1 184 ? -22.717 75.058 29.097 1.00 60.10 184 ALA B C 1
ATOM 3575 O O . ALA B 1 184 ? -23.151 74.180 28.350 1.00 62.01 184 ALA B O 1
ATOM 3577 N N . ASP B 1 185 ? -21.696 75.850 28.758 1.00 61.74 185 ASP B N 1
ATOM 3578 C CA . ASP B 1 185 ? -21.065 75.766 27.450 1.00 66.38 185 ASP B CA 1
ATOM 3579 C C . ASP B 1 185 ? -19.795 74.911 27.528 1.00 60.45 185 ASP B C 1
ATOM 3580 O O . ASP B 1 185 ? -19.214 74.603 26.489 1.00 60.43 185 ASP B O 1
ATOM 3585 N N . SER B 1 186 ? -19.386 74.521 28.750 1.00 63.21 186 SER B N 1
ATOM 3586 C CA . SER B 1 186 ? -18.204 73.695 28.979 1.00 61.20 186 SER B CA 1
ATOM 3587 C C . SER B 1 186 ? -18.408 72.804 30.204 1.00 60.82 186 SER B C 1
ATOM 3588 O O . SER B 1 186 ? -19.316 73.037 31.008 1.00 65.21 186 SER B O 1
ATOM 3591 N N . CYS B 1 187 ? -17.533 71.794 30.343 1.00 59.92 187 CYS B N 1
ATOM 3592 C CA . CYS B 1 187 ? -17.463 70.956 31.537 1.00 61.16 187 CYS B CA 1
ATOM 3593 C C . CYS B 1 187 ? -17.117 71.815 32.760 1.00 60.91 187 CYS B C 1
ATOM 3594 O O . CYS B 1 187 ? -17.762 71.706 33.802 1.00 53.41 187 CYS B O 1
ATOM 3597 N N . ALA B 1 188 ? -16.117 72.695 32.594 1.00 65.74 188 ALA B N 1
ATOM 3598 C CA . ALA B 1 188 ? -15.571 73.527 33.663 1.00 74.12 188 ALA B CA 1
ATOM 3599 C C . ALA B 1 188 ? -16.642 74.443 34.256 1.00 71.46 188 ALA B C 1
ATOM 3600 O O . ALA B 1 188 ? -16.778 74.547 35.477 1.00 70.46 188 ALA B O 1
ATOM 3602 N N . ALA B 1 189 ? -17.379 75.108 33.358 1.00 69.13 189 ALA B N 1
ATOM 3603 C CA . ALA B 1 189 ? -18.455 76.019 33.711 1.00 65.68 189 ALA B CA 1
ATOM 3604 C C . ALA B 1 189 ? -19.569 75.292 34.465 1.00 65.85 189 ALA B C 1
ATOM 3605 O O . ALA B 1 189 ? -20.193 75.863 35.358 1.00 58.63 189 ALA B O 1
ATOM 3607 N N . ALA B 1 190 ? -19.829 74.033 34.088 1.00 69.67 190 ALA B N 1
ATOM 3608 C CA . ALA B 1 190 ? -20.960 73.279 34.615 1.00 65.75 190 ALA B CA 1
ATOM 3609 C C . ALA B 1 190 ? -20.714 72.875 36.067 1.00 59.21 190 ALA B C 1
ATOM 3610 O O . ALA B 1 190 ? -21.660 72.744 36.847 1.00 57.45 190 ALA B O 1
ATOM 3612 N N . VAL B 1 191 ? -19.439 72.637 36.398 1.00 56.34 191 VAL B N 1
ATOM 3613 C CA . VAL B 1 191 ? -19.055 72.048 37.670 1.00 60.49 191 VAL B CA 1
ATOM 3614 C C . VAL B 1 191 ? -18.420 73.101 38.592 1.00 68.63 191 VAL B C 1
ATOM 3615 O O . VAL B 1 191 ? -18.013 72.770 39.699 1.00 66.30 191 VAL B O 1
ATOM 3619 N N . ALA B 1 192 ? -18.360 74.373 38.173 1.00 75.08 192 ALA B N 1
ATOM 3620 C CA . ALA B 1 192 ? -17.935 75.446 39.065 1.00 74.98 192 ALA B CA 1
ATOM 3621 C C . ALA B 1 192 ? -18.819 75.456 40.317 1.00 76.86 192 ALA B C 1
ATOM 3622 O O . ALA B 1 192 ? -20.036 75.586 40.212 1.00 74.22 192 ALA B O 1
ATOM 3624 N N . ASP B 1 193 ? -18.197 75.244 41.492 1.00 80.57 193 ASP B N 1
ATOM 3625 C CA . ASP B 1 193 ? -18.818 75.423 42.803 1.00 79.24 193 ASP B CA 1
ATOM 3626 C C . ASP B 1 193 ? -19.803 74.285 43.107 1.00 76.23 193 ASP B C 1
ATOM 3627 O O . ASP B 1 193 ? -20.547 74.347 44.094 1.00 57.02 193 ASP B O 1
ATOM 3632 N N . ALA B 1 194 ? -19.779 73.234 42.271 1.00 70.73 194 ALA B N 1
ATOM 3633 C CA . ALA B 1 194 ? -20.645 72.079 42.432 1.00 60.88 194 ALA B CA 1
ATOM 3634 C C . ALA B 1 194 ? -20.365 71.415 43.774 1.00 59.80 194 ALA B C 1
ATOM 3635 O O . ALA B 1 194 ? -19.216 71.289 44.189 1.00 60.10 194 ALA B O 1
ATOM 3637 N N . ASP B 1 195 ? -21.430 70.972 44.441 1.00 61.85 195 ASP B N 1
ATOM 3638 C CA . ASP B 1 195 ? -21.290 70.165 45.641 1.00 64.30 195 ASP B CA 1
ATOM 3639 C C . ASP B 1 195 ? -21.324 68.691 45.229 1.00 64.47 195 ASP B C 1
ATOM 3640 O O . ASP B 1 195 ? -20.621 67.874 45.815 1.00 63.80 195 ASP B O 1
ATOM 3645 N N . VAL B 1 196 ? -22.142 68.368 44.212 1.00 67.32 196 VAL B N 1
ATOM 3646 C CA . VAL B 1 196 ? -22.260 67.023 43.667 1.00 62.25 196 VAL B CA 1
ATOM 3647 C C . VAL B 1 196 ? -22.174 67.083 42.138 1.00 62.24 196 VAL B C 1
ATOM 3648 O O . VAL B 1 196 ? -22.892 67.845 41.477 1.00 52.97 196 VAL B O 1
ATOM 3652 N N . ILE B 1 197 ? -21.237 66.285 41.599 1.00 54.33 197 ILE B N 1
ATOM 3653 C CA . ILE B 1 197 ? -21.039 66.133 40.170 1.00 54.03 197 ILE B CA 1
ATOM 3654 C C . ILE B 1 197 ? -21.384 64.696 39.771 1.00 59.94 197 ILE B C 1
ATOM 3655 O O . ILE B 1 197 ? -20.758 63.747 40.256 1.00 50.36 197 ILE B O 1
ATOM 3660 N N . MET B 1 198 ? -22.388 64.552 38.889 1.00 53.31 198 MET B N 1
ATOM 3661 C CA . MET B 1 198 ? -22.824 63.248 38.411 1.00 52.29 198 MET B CA 1
ATOM 3662 C C . MET B 1 198 ? -22.371 63.073 36.962 1.00 49.77 198 MET B C 1
ATOM 3663 O O . MET B 1 198 ? -22.822 63.776 36.059 1.00 43.07 198 MET B O 1
ATOM 3668 N N . LEU B 1 199 ? -21.412 62.158 36.769 1.00 48.13 199 LEU B N 1
ATOM 3669 C CA . LEU B 1 199 ? -20.924 61.827 35.437 1.00 43.14 199 LEU B CA 1
ATOM 3670 C C . LEU B 1 199 ? -21.896 60.789 34.872 1.00 38.54 199 LEU B C 1
ATOM 3671 O O . LEU B 1 199 ? -22.138 59.745 35.487 1.00 35.31 199 LEU B O 1
ATOM 3676 N N . CYS B 1 200 ? -22.623 61.184 33.817 1.00 38.37 200 CYS B N 1
ATOM 3677 C CA . CYS B 1 200 ? -23.699 60.360 33.285 1.00 40.79 200 CYS B CA 1
ATOM 3678 C C . CYS B 1 200 ? -23.499 60.170 31.786 1.00 38.49 200 CYS B C 1
ATOM 3679 O O . CYS B 1 200 ? -24.432 60.347 30.996 1.00 39.66 200 CYS B O 1
ATOM 3682 N N . THR B 1 201 ? -22.259 59.837 31.413 1.00 38.34 201 THR B N 1
ATOM 3683 C CA . THR B 1 201 ? -21.865 59.785 30.017 1.00 40.41 201 THR B CA 1
ATOM 3684 C C . THR B 1 201 ? -21.763 58.339 29.521 1.00 39.86 201 THR B C 1
ATOM 3685 O O . THR B 1 201 ? -21.729 57.382 30.293 1.00 40.57 201 THR B O 1
ATOM 3689 N N . SER B 1 202 ? -21.672 58.236 28.196 1.00 39.23 202 SER B N 1
ATOM 3690 C CA . SER B 1 202 ? -21.376 57.012 27.476 1.00 41.79 202 SER B CA 1
ATOM 3691 C C . SER B 1 202 ? -19.901 56.976 27.084 1.00 38.70 202 SER B C 1
ATOM 3692 O O . SER B 1 202 ? -19.499 56.169 26.253 1.00 39.68 202 SER B O 1
ATOM 3695 N N . SER B 1 203 ? -19.106 57.867 27.682 1.00 39.53 203 SER B N 1
ATOM 3696 C CA . SER B 1 203 ? -17.669 57.895 27.474 1.00 38.75 203 SER B CA 1
ATOM 3697 C C . SER B 1 203 ? -17.026 56.607 27.982 1.00 37.09 203 SER B C 1
ATOM 3698 O O . SER B 1 203 ? -17.465 56.009 28.969 1.00 41.72 203 SER B O 1
ATOM 3701 N N . ALA B 1 204 ? -15.987 56.216 27.238 1.00 36.70 204 ALA B N 1
ATOM 3702 C CA . ALA B 1 204 ? -15.055 55.142 27.534 1.00 38.52 204 ALA B CA 1
ATOM 3703 C C . ALA B 1 204 ? -13.864 55.629 28.373 1.00 39.80 204 ALA B C 1
ATOM 3704 O O . ALA B 1 204 ? -13.251 54.842 29.095 1.00 41.30 204 ALA B O 1
ATOM 3706 N N . GLY B 1 205 ? -13.517 56.922 28.250 1.00 40.26 205 GLY B N 1
ATOM 3707 C CA . GLY B 1 205 ? -12.393 57.509 28.968 1.00 38.71 205 GLY B CA 1
ATOM 3708 C C . GLY B 1 205 ? -12.770 58.815 29.682 1.00 43.22 205 GLY B C 1
ATOM 3709 O O . GLY B 1 205 ? -13.907 59.291 29.574 1.00 38.80 205 GLY B O 1
ATOM 3710 N N .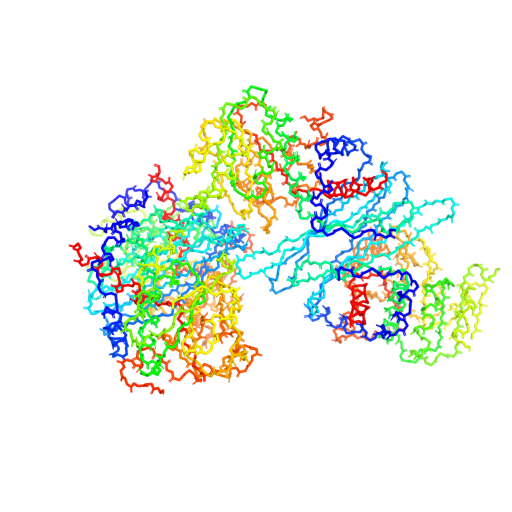 PRO B 1 206 ? -11.815 59.429 30.433 1.00 42.87 206 PRO B N 1
ATOM 3711 C CA . PRO B 1 206 ? -12.097 60.570 31.312 1.00 43.36 206 PRO B CA 1
ATOM 3712 C C . PRO B 1 206 ? -12.870 61.740 30.700 1.00 40.71 206 PRO B C 1
ATOM 3713 O O . PRO B 1 206 ? -12.542 62.207 29.618 1.00 42.39 206 PRO B O 1
ATOM 3717 N N . VAL B 1 207 ? -13.885 62.213 31.429 1.00 40.11 207 VAL B N 1
ATOM 3718 C CA . VAL B 1 207 ? -14.645 63.397 31.050 1.00 44.42 207 VAL B CA 1
ATOM 3719 C C . VAL B 1 207 ? -14.439 64.540 32.061 1.00 51.60 207 VAL B C 1
ATOM 3720 O O . VAL B 1 207 ? -14.757 65.699 31.760 1.00 50.23 207 VAL B O 1
ATOM 3724 N N . LEU B 1 208 ? -13.933 64.183 33.258 1.00 51.55 208 LEU B N 1
ATOM 3725 C CA . LEU B 1 208 ? -13.697 65.085 34.373 1.00 54.16 208 LEU B CA 1
ATOM 3726 C C . LEU B 1 208 ? -12.380 64.707 35.039 1.00 55.75 208 LEU B C 1
ATOM 3727 O O . LEU B 1 208 ? -12.147 63.523 35.283 1.00 51.16 208 LEU B O 1
ATOM 3732 N N . ASP B 1 209 ? -11.546 65.710 35.351 1.00 57.23 209 ASP B N 1
ATOM 3733 C CA . ASP B 1 209 ? -10.364 65.491 36.178 1.00 53.76 209 ASP B CA 1
ATOM 3734 C C . ASP B 1 209 ? -10.649 66.119 37.537 1.00 51.41 209 ASP B C 1
ATOM 3735 O O . ASP B 1 209 ? -10.772 67.342 37.617 1.00 51.73 209 ASP B O 1
ATOM 3740 N N . PRO B 1 210 ? -10.824 65.311 38.617 1.00 53.28 210 PRO B N 1
ATOM 3741 C CA . PRO B 1 210 ? -11.112 65.845 39.955 1.00 56.07 210 PRO B CA 1
ATOM 3742 C C . PRO B 1 210 ? -10.051 66.775 40.555 1.00 59.82 210 PRO B C 1
ATOM 3743 O O . PRO B 1 210 ? -10.275 67.331 41.628 1.00 73.48 210 PRO B O 1
ATOM 3747 N N . ALA B 1 211 ? -8.923 66.963 39.853 1.00 63.63 211 ALA B N 1
ATOM 3748 C CA . ALA B 1 211 ? -7.838 67.823 40.304 1.00 72.19 211 ALA B CA 1
ATOM 3749 C C . ALA B 1 211 ? -8.000 69.265 39.815 1.00 74.07 211 ALA B C 1
ATOM 3750 O O . ALA B 1 211 ? -7.274 70.142 40.275 1.00 72.68 211 ALA B O 1
ATOM 3752 N N . HIS B 1 212 ? -8.915 69.512 38.868 1.00 74.15 212 HIS B N 1
ATOM 3753 C CA . HIS B 1 212 ? -9.127 70.854 38.335 1.00 75.95 212 HIS B CA 1
ATOM 3754 C C . HIS B 1 212 ? -10.351 71.496 38.987 1.00 70.31 212 HIS B C 1
ATOM 3755 O O . HIS B 1 212 ? -10.751 72.583 38.582 1.00 75.17 212 HIS B O 1
ATOM 3762 N N . LEU B 1 213 ? -10.941 70.812 39.978 1.00 67.34 213 LEU B N 1
ATOM 3763 C CA . LEU B 1 213 ? -12.057 71.331 40.753 1.00 68.79 213 LEU B CA 1
ATOM 3764 C C . LEU B 1 213 ? -11.553 72.432 41.690 1.00 78.10 213 LEU B C 1
ATOM 3765 O O . LEU B 1 213 ? -10.436 72.350 42.206 1.00 66.30 213 LEU B O 1
ATOM 3770 N N . SER B 1 214 ? -12.401 73.441 41.939 1.00 83.32 214 SER B N 1
ATOM 3771 C CA . SER B 1 214 ? -12.066 74.524 42.856 1.00 83.23 214 SER B CA 1
ATOM 3772 C C . SER B 1 214 ? -12.246 74.086 44.313 1.00 82.42 214 SER B C 1
ATOM 3773 O O . SER B 1 214 ? -11.607 74.646 45.199 1.00 74.43 214 SER B O 1
ATOM 3776 N N . LYS B 1 215 ? -13.107 73.087 44.560 1.00 77.75 215 LYS B N 1
ATOM 3777 C CA . LYS B 1 215 ? -13.271 72.557 45.903 1.00 82.31 215 LYS B CA 1
ATOM 3778 C C . LYS B 1 215 ? -13.727 71.100 45.858 1.00 82.78 215 LYS B C 1
ATOM 3779 O O . LYS B 1 215 ? -14.209 70.628 44.830 1.00 86.74 215 LYS B O 1
ATOM 3785 N N . PRO B 1 216 ? -13.566 70.356 46.981 1.00 79.97 216 PRO B N 1
ATOM 3786 C CA . PRO B 1 216 ? -14.154 69.019 47.147 1.00 75.43 216 PRO B CA 1
ATOM 3787 C C . PRO B 1 216 ? -15.641 68.856 46.813 1.00 67.94 216 PRO B C 1
ATOM 3788 O O . PRO B 1 216 ? -16.462 69.715 47.142 1.00 62.58 216 PRO B O 1
ATOM 3792 N N . ALA B 1 217 ? -15.975 67.717 46.186 1.00 60.88 217 ALA B N 1
ATOM 3793 C CA . ALA B 1 217 ? -17.343 67.375 45.821 1.00 56.53 217 ALA B CA 1
ATOM 3794 C C . ALA B 1 217 ? -17.547 65.869 45.909 1.00 53.38 217 ALA B C 1
ATOM 3795 O O . ALA B 1 217 ? -16.577 65.113 45.951 1.00 55.60 217 ALA B O 1
ATOM 3797 N N . LEU B 1 218 ? -18.816 65.438 45.941 1.00 49.80 218 LEU B N 1
ATOM 3798 C CA . LEU B 1 218 ? -19.143 64.071 45.570 1.00 52.95 218 LEU B CA 1
ATOM 3799 C C . LEU B 1 218 ? -19.147 63.960 44.043 1.00 53.33 218 LEU B C 1
ATOM 3800 O O . LEU B 1 218 ? -19.797 64.758 43.372 1.00 55.31 218 LEU B O 1
ATOM 3805 N N . ILE B 1 219 ? -18.353 63.014 43.524 1.00 51.62 219 ILE B N 1
ATOM 3806 C CA . ILE B 1 219 ? -18.258 62.702 42.105 1.00 53.35 219 ILE B CA 1
ATOM 3807 C C . ILE B 1 219 ? -18.784 61.282 41.925 1.00 53.42 219 ILE B C 1
ATOM 3808 O O . ILE B 1 219 ? -18.262 60.363 42.555 1.00 51.13 219 ILE B O 1
ATOM 3813 N N . THR B 1 220 ? -19.851 61.123 41.117 1.00 54.40 220 THR B N 1
ATOM 3814 C CA . THR B 1 220 ? -20.413 59.811 40.806 1.00 49.98 220 THR B CA 1
ATOM 3815 C C . THR B 1 220 ? -20.179 59.477 39.326 1.00 47.55 220 THR B C 1
ATOM 3816 O O . THR B 1 220 ? -20.088 60.368 38.491 1.00 46.19 220 THR B O 1
ATOM 3820 N N . SER B 1 221 ? -20.108 58.170 39.023 1.00 47.31 221 SER B N 1
ATOM 3821 C CA . SER B 1 221 ? -19.748 57.651 37.714 1.00 43.86 221 SER B CA 1
ATOM 3822 C C . SER B 1 221 ? -20.565 56.390 37.457 1.00 44.39 221 SER B C 1
ATOM 3823 O O . SER B 1 221 ? -20.765 55.595 38.379 1.00 41.92 221 SER B O 1
ATOM 3826 N N . ILE B 1 222 ? -21.023 56.208 36.203 1.00 43.10 222 ILE B N 1
ATOM 3827 C CA . ILE B 1 222 ? -21.835 55.045 35.863 1.00 40.42 222 ILE B CA 1
ATOM 3828 C C . ILE B 1 222 ? -21.404 54.363 34.565 1.00 36.62 222 ILE B C 1
ATOM 3829 O O . ILE B 1 222 ? -21.935 53.299 34.265 1.00 39.40 222 ILE B O 1
ATOM 3834 N N . SER B 1 223 ? -20.522 54.963 33.765 1.00 36.31 223 SER B N 1
ATOM 3835 C CA . SER B 1 223 ? -20.331 54.478 32.404 1.00 37.26 223 SER B CA 1
ATOM 3836 C C . SER B 1 223 ? -19.791 53.045 32.383 1.00 37.46 223 SER B C 1
ATOM 3837 O O . SER B 1 223 ? -18.799 52.732 33.059 1.00 36.72 223 SER B O 1
ATOM 3840 N N . THR B 1 224 ? -20.447 52.222 31.543 1.00 33.73 224 THR B N 1
ATOM 3841 C CA . THR B 1 224 ? -20.077 50.857 31.232 1.00 33.05 224 THR B CA 1
ATOM 3842 C C . THR B 1 224 ? -19.989 50.661 29.712 1.00 36.15 224 THR B C 1
ATOM 3843 O O . THR B 1 224 ? -20.090 49.523 29.239 1.00 30.79 224 THR B O 1
ATOM 3847 N N . ASN B 1 225 ? -19.738 51.757 28.958 1.00 34.39 225 ASN B N 1
ATOM 3848 C CA . ASN B 1 225 ? -19.840 51.744 27.502 1.00 36.28 225 ASN B CA 1
ATOM 3849 C C . ASN B 1 225 ? -18.503 51.412 26.824 1.00 37.84 225 ASN B C 1
ATOM 3850 O O . ASN B 1 225 ? -18.164 51.945 25.760 1.00 36.87 225 ASN B O 1
ATOM 3855 N N . ALA B 1 226 ? -17.772 50.477 27.434 1.00 34.60 226 ALA B N 1
ATOM 3856 C CA . ALA B 1 226 ? -16.552 49.920 26.881 1.00 36.50 226 ALA B CA 1
ATOM 3857 C C . ALA B 1 226 ? -16.111 48.829 27.845 1.00 35.88 226 ALA B C 1
ATOM 3858 O O . ALA B 1 226 ? -16.642 48.753 28.947 1.00 35.64 226 ALA B O 1
ATOM 3860 N N . PRO B 1 227 ? -15.211 47.902 27.452 1.00 40.22 227 PRO B N 1
ATOM 3861 C CA . PRO B 1 227 ? -14.722 46.873 28.382 1.00 42.93 227 PRO B CA 1
ATOM 3862 C C . PRO B 1 227 ? -14.222 47.434 29.725 1.00 39.55 227 PRO B C 1
ATOM 3863 O O . PRO B 1 227 ? -14.458 46.846 30.772 1.00 43.93 227 PRO B O 1
ATOM 3867 N N . ARG B 1 228 ? -13.526 48.572 29.693 1.00 39.10 228 ARG B N 1
ATOM 3868 C CA . ARG B 1 228 ? -13.013 49.203 30.902 1.00 40.15 228 ARG B CA 1
ATOM 3869 C C . ARG B 1 228 ? -13.328 50.701 30.895 1.00 36.05 228 ARG B C 1
ATOM 3870 O O . ARG B 1 228 ? -12.475 51.524 31.194 1.00 41.10 228 ARG B O 1
ATOM 3878 N N . ALA B 1 229 ? -14.559 51.045 30.511 1.00 37.18 229 ALA B N 1
ATOM 3879 C CA . ALA B 1 229 ? -15.044 52.417 30.488 1.00 34.47 229 ALA B CA 1
ATOM 3880 C C . ALA B 1 229 ? -14.821 53.083 31.849 1.00 30.89 229 ALA B C 1
ATOM 3881 O O . ALA B 1 229 ? -14.947 52.449 32.879 1.00 31.45 229 ALA B O 1
ATOM 3883 N N . HIS B 1 230 ? -14.478 54.368 31.841 1.00 36.65 230 HIS B N 1
ATOM 3884 C CA . HIS B 1 230 ? -14.291 55.127 33.073 1.00 39.75 230 HIS B CA 1
ATOM 3885 C C . HIS B 1 230 ? -14.382 56.612 32.748 1.00 36.81 230 HIS B C 1
ATOM 3886 O O . HIS B 1 230 ? -14.027 57.014 31.646 1.00 36.96 230 HIS B O 1
ATOM 3893 N N . GLU B 1 231 ? -14.874 57.405 33.709 1.00 43.53 231 GLU B N 1
ATOM 3894 C CA . GLU B 1 231 ? -15.168 58.819 33.477 1.00 42.17 231 GLU B CA 1
ATOM 3895 C C . GLU B 1 231 ? -14.235 59.760 34.240 1.00 43.47 231 GLU B C 1
ATOM 3896 O O . GLU B 1 231 ? -14.376 60.975 34.115 1.00 49.40 231 GLU B O 1
ATOM 3902 N N . VAL B 1 232 ? -13.259 59.205 34.972 1.00 39.66 232 VAL B N 1
ATOM 3903 C CA . VAL B 1 232 ? -12.246 59.988 35.663 1.00 39.01 232 VAL B CA 1
ATOM 3904 C C . VAL B 1 232 ? -10.874 59.388 35.365 1.00 38.73 232 VAL B C 1
ATOM 3905 O O . VAL B 1 232 ? -10.760 58.181 35.129 1.00 41.23 232 VAL B O 1
ATOM 3909 N N . PRO B 1 233 ? -9.781 60.180 35.369 1.00 37.92 233 PRO B N 1
ATOM 3910 C CA . PRO B 1 233 ? -8.442 59.600 35.251 1.00 38.82 233 PRO B CA 1
ATOM 3911 C C . PRO B 1 233 ? -8.233 58.591 36.379 1.00 36.83 233 PRO B C 1
ATOM 3912 O O . PRO B 1 233 ? -8.407 58.910 37.545 1.00 38.75 233 PRO B O 1
ATOM 3916 N N . PRO B 1 234 ? -7.932 57.310 36.087 1.00 40.15 234 PRO B N 1
ATOM 3917 C CA . PRO B 1 234 ? -7.754 56.307 37.148 1.00 42.32 234 PRO B CA 1
ATOM 3918 C C . PRO B 1 234 ? -6.799 56.668 38.294 1.00 40.22 234 PRO B C 1
ATOM 3919 O O . PRO B 1 234 ? -6.976 56.194 39.408 1.00 44.46 234 PRO B O 1
ATOM 3923 N N . HIS B 1 235 ? -5.772 57.475 38.011 1.00 46.17 235 HIS B N 1
ATOM 3924 C CA . HIS B 1 235 ? -4.802 57.887 39.021 1.00 51.04 235 HIS B CA 1
ATOM 3925 C C . HIS B 1 235 ? -5.498 58.699 40.117 1.00 54.02 235 HIS B C 1
ATOM 3926 O O . HIS B 1 235 ? -5.159 58.563 41.289 1.00 52.76 235 HIS B O 1
ATOM 3933 N N . SER B 1 236 ? -6.542 59.450 39.724 1.00 51.65 236 SER B N 1
ATOM 3934 C CA . SER B 1 236 ? -7.318 60.306 40.609 1.00 46.37 236 SER B CA 1
ATOM 3935 C C . SER B 1 236 ? -7.943 59.536 41.771 1.00 45.04 236 SER B C 1
ATOM 3936 O O . SER B 1 236 ? -8.265 60.135 42.793 1.00 46.58 236 SER B O 1
ATOM 3939 N N . LEU B 1 237 ? -8.141 58.221 41.632 1.00 46.38 237 LEU B N 1
ATOM 3940 C CA . LEU B 1 237 ? -8.734 57.433 42.709 1.00 46.01 237 LEU B CA 1
ATOM 3941 C C . LEU B 1 237 ? -7.839 57.456 43.965 1.00 47.13 237 LEU B C 1
ATOM 3942 O O . LEU B 1 237 ? -8.308 57.221 45.080 1.00 50.55 237 LEU B O 1
ATOM 3947 N N . ASN B 1 238 ? -6.536 57.699 43.778 1.00 52.01 238 ASN B N 1
ATOM 3948 C CA . ASN B 1 238 ? -5.582 57.792 44.873 1.00 53.19 238 ASN B CA 1
ATOM 3949 C C . ASN B 1 238 ? -5.774 59.073 45.694 1.00 59.06 238 ASN B C 1
ATOM 3950 O O . ASN B 1 238 ? -5.289 59.119 46.819 1.00 55.70 238 ASN B O 1
ATOM 3955 N N . ALA B 1 239 ? -6.435 60.101 45.121 1.00 58.40 239 ALA B N 1
ATOM 3956 C CA . ALA B 1 239 ? -6.638 61.395 45.760 1.00 53.94 239 ALA B CA 1
ATOM 3957 C C . ALA B 1 239 ? -8.113 61.616 46.080 1.00 55.36 239 ALA B C 1
ATOM 3958 O O . ALA B 1 239 ? -8.565 62.759 46.087 1.00 56.31 239 ALA B O 1
ATOM 3960 N N . MET B 1 240 ? -8.855 60.526 46.338 1.00 52.86 240 MET B N 1
ATOM 3961 C CA . MET B 1 240 ? -10.295 60.608 46.536 1.00 50.64 240 MET B CA 1
ATOM 3962 C C . MET B 1 240 ? -10.705 59.515 47.512 1.00 47.99 240 MET B C 1
ATOM 3963 O O . MET B 1 240 ? -10.040 58.487 47.605 1.00 46.23 240 MET B O 1
ATOM 3968 N N . GLN B 1 241 ? -11.812 59.749 48.217 1.00 49.39 241 GLN B N 1
ATOM 3969 C CA . GLN B 1 241 ? -12.366 58.757 49.117 1.00 57.03 241 GLN B CA 1
ATOM 3970 C C . GLN B 1 241 ? -13.364 57.919 48.321 1.00 59.85 241 GLN B C 1
ATOM 3971 O O . GLN B 1 241 ? -14.403 58.425 47.882 1.00 58.77 241 GLN B O 1
ATOM 3977 N N . VAL B 1 242 ? -13.041 56.635 48.147 1.00 55.19 242 VAL B N 1
ATOM 3978 C CA . VAL B 1 242 ? -13.664 55.820 47.117 1.00 51.41 242 VAL B CA 1
ATOM 3979 C C . VAL B 1 242 ? -14.755 54.945 47.730 1.00 53.61 242 VAL B C 1
ATOM 3980 O O . VAL B 1 242 ? -14.531 54.229 48.709 1.00 51.49 242 VAL B O 1
ATOM 3984 N N . PHE B 1 243 ? -15.948 55.036 47.134 1.00 46.08 243 PHE B N 1
ATOM 3985 C CA . PHE B 1 243 ? -17.048 54.143 47.444 1.00 47.92 243 PHE B CA 1
ATOM 3986 C C . PHE B 1 243 ? -17.574 53.547 46.139 1.00 47.09 243 PHE B C 1
ATOM 3987 O O . PHE B 1 243 ? -17.330 54.071 45.060 1.00 47.38 243 PHE B O 1
ATOM 3995 N N . CYS B 1 244 ? -18.339 52.470 46.236 1.00 51.29 244 CYS B N 1
ATOM 3996 C CA . CYS B 1 244 ? -18.802 51.795 45.040 1.00 50.66 244 CYS B CA 1
ATOM 3997 C C . CYS B 1 244 ? -20.063 51.027 45.403 1.00 49.91 244 CYS B C 1
ATOM 3998 O O . CYS B 1 244 ? -20.406 50.951 46.574 1.00 50.96 244 CYS B O 1
ATOM 4001 N N . ASP B 1 245 ? -20.732 50.469 44.389 1.00 50.43 245 ASP B N 1
ATOM 4002 C CA . ASP B 1 245 ? -22.006 49.800 44.570 1.00 47.61 245 ASP B CA 1
ATOM 4003 C C . ASP B 1 245 ? -21.814 48.582 45.472 1.00 50.34 245 ASP B C 1
ATOM 4004 O O . ASP B 1 245 ? -22.490 48.477 46.483 1.00 56.71 245 ASP B O 1
ATOM 4009 N N . TYR B 1 246 ? -20.911 47.662 45.105 1.00 47.96 246 TYR B N 1
ATOM 4010 C CA . TYR B 1 246 ? -20.676 46.452 45.878 1.00 44.69 246 TYR B CA 1
ATOM 4011 C C . TYR B 1 246 ? -19.184 46.156 45.837 1.00 47.99 246 TYR B C 1
ATOM 4012 O O . TYR B 1 246 ? -18.662 45.896 44.760 1.00 46.83 246 TYR B O 1
ATOM 4021 N N . ARG B 1 247 ? -18.522 46.194 47.007 1.00 50.24 247 ARG B N 1
ATOM 4022 C CA . ARG B 1 247 ? -17.068 46.122 47.091 1.00 51.56 247 ARG B CA 1
ATOM 4023 C C . ARG B 1 247 ? -16.552 44.717 46.768 1.00 51.04 247 ARG B C 1
ATOM 4024 O O . ARG B 1 247 ? -15.376 44.561 46.468 1.00 52.10 247 ARG B O 1
ATOM 4032 N N . GLN B 1 248 ? -17.400 43.684 46.854 1.00 51.54 248 GLN B N 1
ATOM 4033 C CA . GLN B 1 248 ? -16.923 42.320 46.669 1.00 54.88 248 GLN B CA 1
ATOM 4034 C C . GLN B 1 248 ? -16.618 42.029 45.199 1.00 51.24 248 GLN B C 1
ATOM 4035 O O . GLN B 1 248 ? -15.864 41.092 44.933 1.00 46.37 248 GLN B O 1
ATOM 4041 N N . THR B 1 249 ? -17.225 42.787 44.265 1.00 45.77 249 THR B N 1
ATOM 4042 C CA . THR B 1 249 ? -17.195 42.445 42.842 1.00 46.13 249 THR B CA 1
ATOM 4043 C C . THR B 1 249 ? -16.697 43.596 41.959 1.00 45.67 249 THR B C 1
ATOM 4044 O O . THR B 1 249 ? -15.880 43.362 41.066 1.00 49.67 249 THR B O 1
ATOM 4048 N N . THR B 1 250 ? -17.201 44.817 42.202 1.00 40.51 250 THR B N 1
ATOM 4049 C CA . THR B 1 250 ? -17.033 45.961 41.317 1.00 42.07 250 THR B CA 1
ATOM 4050 C C . THR B 1 250 ? -15.574 46.414 41.225 1.00 44.92 250 THR B C 1
ATOM 4051 O O . THR B 1 250 ? -15.136 46.851 40.165 1.00 45.07 250 THR B O 1
ATOM 4055 N N . PRO B 1 251 ? -14.770 46.416 42.315 1.00 48.49 251 PRO B N 1
ATOM 4056 C CA . PRO B 1 251 ? -13.365 46.822 42.205 1.00 46.38 251 PRO B CA 1
ATOM 4057 C C . PRO B 1 251 ? -12.552 45.982 41.218 1.00 45.47 251 PRO B C 1
ATOM 4058 O O . PRO B 1 251 ? -11.537 46.462 40.713 1.00 41.60 251 PRO B O 1
ATOM 4062 N N . ASP B 1 252 ? -13.064 44.777 40.899 1.00 49.17 252 ASP B N 1
ATOM 4063 C CA . ASP B 1 252 ? -12.425 43.817 40.002 1.00 51.07 252 ASP B CA 1
ATOM 4064 C C . ASP B 1 252 ? -12.963 43.880 38.572 1.00 49.25 252 ASP B C 1
ATOM 4065 O O . ASP B 1 252 ? -12.575 43.052 37.747 1.00 45.21 252 ASP B O 1
ATOM 4070 N N . ALA B 1 253 ? -13.822 44.868 38.273 1.00 46.48 253 ALA B N 1
ATOM 4071 C CA . ALA B 1 253 ? -14.424 45.000 36.949 1.00 43.21 253 ALA B CA 1
ATOM 4072 C C . ALA B 1 253 ? -14.438 46.461 36.499 1.00 39.40 253 ALA B C 1
ATOM 4073 O O . ALA B 1 253 ? -14.302 46.744 35.317 1.00 41.29 253 ALA B O 1
ATOM 4075 N N . ALA B 1 254 ? -14.648 47.392 37.433 1.00 40.53 254 ALA B N 1
ATOM 4076 C CA . ALA B 1 254 ? -14.721 48.804 37.102 1.00 39.22 254 ALA B CA 1
ATOM 4077 C C . ALA B 1 254 ? -13.413 49.261 36.480 1.00 36.13 254 ALA B C 1
ATOM 4078 O O . ALA B 1 254 ? -12.334 49.136 37.072 1.00 35.02 254 ALA B O 1
ATOM 4080 N N . GLY B 1 255 ? -13.529 49.848 35.295 1.00 34.55 255 GLY B N 1
ATOM 4081 C CA . GLY B 1 255 ? -12.360 50.227 34.524 1.00 38.48 255 GLY B CA 1
ATOM 4082 C C . GLY B 1 255 ? -11.304 50.948 35.364 1.00 43.01 255 GLY B C 1
ATOM 4083 O O . GLY B 1 255 ? -10.131 50.559 35.344 1.00 42.02 255 GLY B O 1
ATOM 4084 N N . GLU B 1 256 ? -11.715 52.028 36.047 1.00 40.74 256 GLU B N 1
ATOM 4085 C CA . GLU B 1 256 ? -10.741 52.958 36.606 1.00 42.40 256 GLU B CA 1
ATOM 4086 C C . GLU B 1 256 ? -10.046 52.281 37.782 1.00 40.99 256 GLU B C 1
ATOM 4087 O O . GLU B 1 256 ? -8.871 52.498 37.992 1.00 40.66 256 GLU B O 1
ATOM 4093 N N . MET B 1 257 ? -10.765 51.402 38.485 1.00 42.32 257 MET B N 1
ATOM 4094 C CA . MET B 1 257 ? -10.245 50.710 39.653 1.00 39.81 257 MET B CA 1
ATOM 4095 C C . MET B 1 257 ? -9.211 49.662 39.249 1.00 42.95 257 MET B C 1
ATOM 4096 O O . MET B 1 257 ? -8.172 49.526 39.915 1.00 41.51 257 MET B O 1
ATOM 4101 N N . LEU B 1 258 ? -9.519 48.924 38.173 1.00 38.87 258 LEU B N 1
ATOM 4102 C CA . LEU B 1 258 ? -8.571 48.010 37.545 1.00 42.20 258 LEU B CA 1
ATOM 4103 C C . LEU B 1 258 ? -7.320 48.748 37.071 1.00 41.22 258 LEU B C 1
ATOM 4104 O O . LEU B 1 258 ? -6.224 48.301 37.395 1.00 44.06 258 LEU B O 1
ATOM 4109 N N . ILE B 1 259 ? -7.467 49.848 36.309 1.00 38.21 259 ILE B N 1
ATOM 4110 C CA . ILE B 1 259 ? -6.301 50.564 35.790 1.00 40.89 259 ILE B CA 1
ATOM 4111 C C . ILE B 1 259 ? -5.474 51.185 36.932 1.00 41.64 259 ILE B C 1
ATOM 4112 O O . ILE B 1 259 ? -4.241 51.160 36.893 1.00 44.13 259 ILE B O 1
ATOM 4117 N N . ALA B 1 260 ? -6.139 51.740 37.952 1.00 45.96 260 ALA B N 1
ATOM 4118 C CA . ALA B 1 260 ? -5.455 52.378 39.079 1.00 47.01 260 ALA B CA 1
ATOM 4119 C C . ALA B 1 260 ? -4.623 51.353 39.856 1.00 47.43 260 ALA B C 1
ATOM 4120 O O . ALA B 1 260 ? -3.451 51.592 40.147 1.00 49.87 260 ALA B O 1
ATOM 4122 N N . SER B 1 261 ? -5.245 50.206 40.148 1.00 49.37 261 SER B N 1
ATOM 4123 C CA . SER B 1 261 ? -4.594 49.056 40.755 1.00 50.11 261 SER B CA 1
ATOM 4124 C C . SER B 1 261 ? -3.406 48.526 39.950 1.00 48.72 261 SER B C 1
ATOM 4125 O O . SER B 1 261 ? -2.421 48.091 40.529 1.00 54.48 261 SER B O 1
ATOM 4128 N N . GLU B 1 262 ? -3.466 48.556 38.620 1.00 52.47 262 GLU B N 1
ATOM 4129 C CA . GLU B 1 262 ? -2.428 47.928 37.810 1.00 46.23 262 GLU B CA 1
ATOM 4130 C C . GLU B 1 262 ? -1.233 48.845 37.552 1.00 49.09 262 GLU B C 1
ATOM 4131 O O . GLU B 1 262 ? -0.196 48.351 37.129 1.00 50.54 262 GLU B O 1
ATOM 4137 N N . GLN B 1 263 ? -1.395 50.168 37.695 1.00 49.21 263 GLN B N 1
ATOM 4138 C CA . GLN B 1 263 ? -0.414 51.109 37.165 1.00 51.95 263 GLN B CA 1
ATOM 4139 C C . GLN B 1 263 ? -0.144 52.300 38.090 1.00 50.77 263 GLN B C 1
ATOM 4140 O O . GLN B 1 263 ? 0.806 53.039 37.851 1.00 52.47 263 GLN B O 1
ATOM 4146 N N . HIS B 1 264 ? -1.021 52.536 39.074 1.00 47.00 264 HIS B N 1
ATOM 4147 C CA . HIS B 1 264 ? -0.984 53.738 39.895 1.00 48.46 264 HIS B CA 1
ATOM 4148 C C . HIS B 1 264 ? -0.946 53.345 41.375 1.00 42.83 264 HIS B C 1
ATOM 4149 O O . HIS B 1 264 ? -1.249 54.157 42.232 1.00 44.27 264 HIS B O 1
ATOM 4156 N N . GLY B 1 265 ? -0.642 52.073 41.658 1.00 47.33 265 GLY B N 1
ATOM 4157 C CA . GLY B 1 265 ? -0.394 51.576 43.002 1.00 48.30 265 GLY B CA 1
ATOM 4158 C C . GLY B 1 265 ? -1.598 51.677 43.932 1.00 50.47 265 GLY B C 1
ATOM 4159 O O . GLY B 1 265 ? -1.439 51.513 45.142 1.00 50.10 265 GLY B O 1
ATOM 4160 N N . TRP B 1 266 ? -2.789 51.933 43.365 1.00 50.42 266 TRP B N 1
ATOM 4161 C CA . TRP B 1 266 ? -4.020 51.999 44.136 1.00 48.67 266 TRP B CA 1
ATOM 4162 C C . TRP B 1 266 ? -4.391 50.586 44.582 1.00 49.52 266 TRP B C 1
ATOM 4163 O O . TRP B 1 266 ? -4.087 49.608 43.907 1.00 57.27 266 TRP B O 1
ATOM 4174 N N . ASP B 1 267 ? -5.046 50.472 45.737 1.00 53.66 267 ASP B N 1
ATOM 4175 C CA . ASP B 1 267 ? -5.417 49.166 46.242 1.00 59.14 267 ASP B CA 1
ATOM 4176 C C . ASP B 1 267 ? -6.888 49.186 46.660 1.00 56.39 267 ASP B C 1
ATOM 4177 O O . ASP B 1 267 ? -7.319 50.085 47.376 1.00 54.41 267 ASP B O 1
ATOM 4182 N N . LYS B 1 268 ? -7.617 48.138 46.239 1.00 58.24 268 LYS B N 1
ATOM 4183 C CA . LYS B 1 268 ? -9.057 47.988 46.415 1.00 63.40 268 LYS B CA 1
ATOM 4184 C C . LYS B 1 268 ? -9.493 48.064 47.882 1.00 63.09 268 LYS B C 1
ATOM 4185 O O . LYS B 1 268 ? -10.690 48.193 48.164 1.00 50.09 268 LYS B O 1
ATOM 4191 N N . ARG B 1 269 ? -8.534 47.968 48.818 1.00 62.87 269 ARG B N 1
ATOM 4192 C CA . ARG B 1 269 ? -8.866 47.963 50.236 1.00 61.90 269 ARG B CA 1
ATOM 4193 C C . ARG B 1 269 ? -9.090 49.391 50.728 1.00 56.48 269 ARG B C 1
ATOM 4194 O O . ARG B 1 269 ? -9.653 49.563 51.804 1.00 64.32 269 ARG B O 1
ATOM 4202 N N . ALA B 1 270 ? -8.705 50.399 49.927 1.00 49.44 270 ALA B N 1
ATOM 4203 C CA . ALA B 1 270 ? -9.053 51.789 50.193 1.00 49.95 270 ALA B CA 1
ATOM 4204 C C . ALA B 1 270 ? -10.545 52.067 49.979 1.00 57.39 270 ALA B C 1
ATOM 4205 O O . ALA B 1 270 ? -11.009 53.169 50.291 1.00 58.42 270 ALA B O 1
ATOM 4207 N N . VAL B 1 271 ? -11.301 51.110 49.413 1.00 54.21 271 VAL B N 1
ATOM 4208 C CA . VAL B 1 271 ? -12.730 51.327 49.249 1.00 59.71 271 VAL B CA 1
ATOM 4209 C C . VAL B 1 271 ? -13.336 51.519 50.642 1.00 58.96 271 VAL B C 1
ATOM 4210 O O . VAL B 1 271 ? -13.437 50.566 51.410 1.00 55.69 271 VAL B O 1
ATOM 4214 N N . MET B 1 272 ? -13.790 52.749 50.922 1.00 57.08 272 MET B N 1
ATOM 4215 C CA . MET B 1 272 ? -14.244 53.135 52.248 1.00 60.28 272 MET B CA 1
ATOM 4216 C C . MET B 1 272 ? -15.670 52.648 52.518 1.00 64.39 272 MET B C 1
ATOM 4217 O O . MET B 1 272 ? -16.080 52.607 53.675 1.00 66.68 272 MET B O 1
ATOM 4222 N N . GLY B 1 273 ? -16.422 52.270 51.468 1.00 65.93 273 GLY B N 1
ATOM 4223 C CA . GLY B 1 273 ? -17.748 51.697 51.654 1.00 60.41 273 GLY B CA 1
ATOM 4224 C C . GLY B 1 273 ? -18.476 51.369 50.347 1.00 60.25 273 GLY B C 1
ATOM 4225 O O . GLY B 1 273 ? -18.223 51.949 49.294 1.00 58.38 273 GLY B O 1
ATOM 4226 N N . ASP B 1 274 ? -19.415 50.430 50.438 1.00 55.58 274 ASP B N 1
ATOM 4227 C CA . ASP B 1 274 ? -20.318 50.144 49.343 1.00 60.97 274 ASP B CA 1
ATOM 4228 C C . ASP B 1 274 ? -21.739 50.461 49.807 1.00 67.88 274 ASP B C 1
ATOM 4229 O O . ASP B 1 274 ? -21.942 50.927 50.930 1.00 70.65 274 ASP B O 1
ATOM 4234 N N . LEU B 1 275 ? -22.715 50.222 48.925 1.00 64.72 275 LEU B N 1
ATOM 4235 C CA . LEU B 1 275 ? -24.086 50.630 49.177 1.00 61.42 275 LEU B CA 1
ATOM 4236 C C . LEU B 1 275 ? -24.732 49.726 50.220 1.00 57.69 275 LEU B C 1
ATOM 4237 O O . LEU B 1 275 ? -25.451 50.229 51.077 1.00 62.34 275 LEU B O 1
ATOM 4242 N N . PRO B 1 276 ? -24.533 48.387 50.186 1.00 56.65 276 PRO B N 1
ATOM 4243 C CA . PRO B 1 276 ? -24.961 47.522 51.288 1.00 60.05 276 PRO B CA 1
ATOM 4244 C C . PRO B 1 276 ? -24.505 48.051 52.648 1.00 59.11 276 PRO B C 1
ATOM 4245 O O . PRO B 1 276 ? -25.270 48.057 53.606 1.00 71.08 276 PRO B O 1
ATOM 4249 N N . GLU B 1 277 ? -23.268 48.539 52.707 1.00 57.78 277 GLU B N 1
ATOM 4250 C CA . GLU B 1 277 ? -22.700 49.028 53.953 1.00 61.58 277 GLU B CA 1
ATOM 4251 C C . GLU B 1 277 ? -23.302 50.392 54.284 1.00 62.54 277 GLU B C 1
ATOM 4252 O O . GLU B 1 277 ? -23.647 50.658 55.431 1.00 66.27 277 GLU B O 1
ATOM 4258 N N . LEU B 1 278 ? -23.433 51.261 53.282 1.00 63.13 278 LEU B N 1
ATOM 4259 C CA . LEU B 1 278 ? -23.905 52.614 53.530 1.00 66.10 278 LEU B CA 1
ATOM 4260 C C . LEU B 1 278 ? -25.329 52.595 54.083 1.00 64.40 278 LEU B C 1
ATOM 4261 O O . LEU B 1 278 ? -25.666 53.452 54.891 1.00 68.38 278 LEU B O 1
ATOM 4266 N N . LEU B 1 279 ? -26.151 51.627 53.646 1.00 60.29 279 LEU B N 1
ATOM 4267 C CA . LEU B 1 279 ? -27.566 51.603 53.991 1.00 67.56 279 LEU B CA 1
ATOM 4268 C C . LEU B 1 279 ? -27.819 50.605 55.122 1.00 77.13 279 LEU B C 1
ATOM 4269 O O . LEU B 1 279 ? -28.969 50.228 55.369 1.00 83.79 279 LEU B O 1
ATOM 4274 N N . SER B 1 280 ? -26.737 50.180 55.795 1.00 78.17 280 SER B N 1
ATOM 4275 C CA . SER B 1 280 ? -26.824 49.404 57.023 1.00 79.70 280 SER B CA 1
ATOM 4276 C C . SER B 1 280 ? -25.900 49.983 58.104 1.00 82.24 280 SER B C 1
ATOM 4277 O O . SER B 1 280 ? -25.565 49.280 59.056 1.00 81.93 280 SER B O 1
ATOM 4280 N N . ASP B 1 281 ? -25.522 51.270 57.950 1.00 86.71 281 ASP B N 1
ATOM 4281 C CA . ASP B 1 281 ? -24.686 52.044 58.871 1.00 90.35 281 ASP B CA 1
ATOM 4282 C C . ASP B 1 281 ? -23.289 51.442 59.083 1.00 90.76 281 ASP B C 1
ATOM 4283 O O . ASP B 1 281 ? -22.659 51.730 60.103 1.00 81.90 281 ASP B O 1
ATOM 4288 N N . MET B 1 282 ? -22.811 50.647 58.130 1.00 90.38 282 MET B N 1
ATOM 4289 C CA . MET B 1 282 ? -21.528 49.949 58.287 1.00 87.60 282 MET B CA 1
ATOM 4290 C C . MET B 1 282 ? -20.371 50.517 57.472 1.00 79.50 282 MET B C 1
ATOM 4291 O O . MET B 1 282 ? -19.343 49.872 57.332 1.00 66.92 282 MET B O 1
ATOM 4296 N N . ALA B 1 283 ? -20.534 51.719 56.949 1.00 70.61 283 ALA B N 1
ATOM 4297 C CA . ALA B 1 283 ? -19.474 52.326 56.171 1.00 72.90 283 ALA B CA 1
ATOM 4298 C C . ALA B 1 283 ? -18.787 53.471 56.899 1.00 80.86 283 ALA B C 1
ATOM 4299 O O . ALA B 1 283 ? -18.767 53.501 58.123 1.00 84.29 283 ALA B O 1
ATOM 4301 N N . GLN B 1 284 ? -18.221 54.410 56.149 1.00 72.30 284 GLN B N 1
ATOM 4302 C CA . GLN B 1 284 ? -17.510 55.518 56.748 1.00 63.74 284 GLN B CA 1
ATOM 4303 C C . GLN B 1 284 ? -17.661 56.785 55.916 1.00 63.79 284 GLN B C 1
ATOM 4304 O O . GLN B 1 284 ? -17.502 57.895 56.412 1.00 55.79 284 GLN B O 1
ATOM 4310 N N . PRO B 1 291 ? -12.688 64.926 48.887 1.00 55.39 291 PRO B N 1
ATOM 4311 C CA . PRO B 1 291 ? -13.348 64.568 47.603 1.00 64.09 291 PRO B CA 1
ATOM 4312 C C . PRO B 1 291 ? -13.855 63.132 47.669 1.00 58.16 291 PRO B C 1
ATOM 4313 O O . PRO B 1 291 ? -13.158 62.258 48.177 1.00 56.70 291 PRO B O 1
ATOM 4317 N N . VAL B 1 292 ? -15.099 62.905 47.238 1.00 58.40 292 VAL B N 1
ATOM 4318 C CA . VAL B 1 292 ? -15.682 61.574 47.339 1.00 60.57 292 VAL B CA 1
ATOM 4319 C C . VAL B 1 292 ? -16.043 61.087 45.934 1.00 61.23 292 VAL B C 1
ATOM 4320 O O . VAL B 1 292 ? -16.651 61.806 45.142 1.00 56.47 292 VAL B O 1
ATOM 4324 N N . PHE B 1 293 ? -15.632 59.850 45.645 1.00 65.06 293 PHE B N 1
ATOM 4325 C CA . PHE B 1 293 ? -15.951 59.166 44.404 1.00 57.82 293 PHE B CA 1
ATOM 4326 C C . PHE B 1 293 ? -16.877 58.009 44.730 1.00 52.02 293 PHE B C 1
ATOM 4327 O O . PHE B 1 293 ? -16.585 57.237 45.641 1.00 53.81 293 PHE B O 1
ATOM 4335 N N . PHE B 1 294 ? -17.987 57.918 43.982 1.00 51.01 294 PHE B N 1
ATOM 4336 C CA . PHE B 1 294 ? -18.851 56.747 44.003 1.00 46.71 294 PHE B CA 1
ATOM 4337 C C . PHE B 1 294 ? -18.948 56.161 42.592 1.00 47.42 294 PHE B C 1
ATOM 4338 O O . PHE B 1 294 ? -19.275 56.881 41.642 1.00 46.38 294 PHE B O 1
ATOM 4346 N N . ARG B 1 295 ? -18.676 54.851 42.479 1.00 48.03 295 ARG B N 1
ATOM 4347 C CA . ARG B 1 295 ? -18.680 54.136 41.212 1.00 45.91 295 ARG B CA 1
ATOM 4348 C C . ARG B 1 295 ? -19.795 53.101 41.184 1.00 47.38 295 ARG B C 1
ATOM 4349 O O . ARG B 1 295 ? -19.876 52.255 42.065 1.00 45.25 295 ARG B O 1
ATOM 4357 N N . SER B 1 296 ? -20.609 53.162 40.127 1.00 46.80 296 SER B N 1
ATOM 4358 C CA . SER B 1 296 ? -21.622 52.163 39.827 1.00 44.39 296 SER B CA 1
ATOM 4359 C C . SER B 1 296 ? -21.285 51.529 38.468 1.00 40.04 296 SER B C 1
ATOM 4360 O O . SER B 1 296 ? -20.910 52.239 37.549 1.00 38.37 296 SER B O 1
ATOM 4363 N N . ILE B 1 297 ? -21.298 50.196 38.338 1.00 41.14 297 ILE B N 1
ATOM 4364 C CA . ILE B 1 297 ? -21.197 49.580 37.015 1.00 40.74 297 ILE B CA 1
ATOM 4365 C C . ILE B 1 297 ? -22.397 48.682 36.722 1.00 36.31 297 ILE B C 1
ATOM 4366 O O . ILE B 1 297 ? -22.396 48.004 35.701 1.00 41.80 297 ILE B O 1
ATOM 4371 N N . GLY B 1 298 ? -23.404 48.678 37.598 1.00 36.55 298 GLY B N 1
ATOM 4372 C CA . GLY B 1 298 ? -24.500 47.734 37.496 1.00 38.22 298 GLY B CA 1
ATOM 4373 C C . GLY B 1 298 ? -24.217 46.393 38.180 1.00 37.93 298 GLY B C 1
ATOM 4374 O O . GLY B 1 298 ? -23.086 45.890 38.210 1.00 40.20 298 GLY B O 1
ATOM 4375 N N . LEU B 1 299 ? -25.294 45.818 38.717 1.00 36.51 299 LEU B N 1
ATOM 4376 C CA . LEU B 1 299 ? -25.251 44.583 39.466 1.00 39.55 299 LEU B CA 1
ATOM 4377 C C . LEU B 1 299 ? -26.485 43.800 39.087 1.00 38.65 299 LEU B C 1
ATOM 4378 O O . LEU B 1 299 ? -27.556 44.385 39.122 1.00 38.14 299 LEU B O 1
ATOM 4383 N N . GLY B 1 300 ? -26.320 42.492 38.855 1.00 40.39 300 GLY B N 1
ATOM 4384 C CA . GLY B 1 300 ? -27.398 41.621 38.428 1.00 42.87 300 GLY B CA 1
ATOM 4385 C C . GLY B 1 300 ? -28.600 41.619 39.372 1.00 48.79 300 GLY B C 1
ATOM 4386 O O . GLY B 1 300 ? -29.729 41.489 38.898 1.00 43.65 300 GLY B O 1
ATOM 4387 N N . LEU B 1 301 ? -28.362 41.745 40.691 1.00 50.87 301 LEU B N 1
ATOM 4388 C CA . LEU B 1 301 ? -29.451 41.759 41.664 1.00 50.75 301 LEU B CA 1
ATOM 4389 C C . LEU B 1 301 ? -30.438 42.879 41.349 1.00 47.53 301 LEU B C 1
ATOM 4390 O O . LEU B 1 301 ? -31.645 42.656 41.343 1.00 48.93 301 LEU B O 1
ATOM 4395 N N . GLU B 1 302 ? -29.918 44.067 41.030 1.00 44.31 302 GLU B N 1
ATOM 4396 C CA . GLU B 1 302 ? -30.753 45.180 40.619 1.00 43.30 302 GLU B CA 1
ATOM 4397 C C . GLU B 1 302 ? -31.602 44.746 39.422 1.00 45.93 302 GLU B C 1
ATOM 4398 O O . GLU B 1 302 ? -32.808 44.984 39.376 1.00 43.82 302 GLU B O 1
ATOM 4404 N N . ASP B 1 303 ? -30.955 44.079 38.457 1.00 43.92 303 ASP B N 1
ATOM 4405 C CA . ASP B 1 303 ? -31.617 43.645 37.236 1.00 43.83 303 ASP B CA 1
ATOM 4406 C C . ASP B 1 303 ? -32.679 42.609 37.562 1.00 37.30 303 ASP B C 1
ATOM 4407 O O . ASP B 1 303 ? -33.784 42.701 37.052 1.00 38.10 303 ASP B O 1
ATOM 4412 N N . ILE B 1 304 ? -32.337 41.644 38.414 1.00 37.00 304 ILE B N 1
ATOM 4413 C CA . ILE B 1 304 ? -33.261 40.578 38.774 1.00 39.45 304 ILE B CA 1
ATOM 4414 C C . ILE B 1 304 ? -34.430 41.118 39.597 1.00 40.23 304 ILE B C 1
ATOM 4415 O O . ILE B 1 304 ? -35.566 40.714 39.368 1.00 42.40 304 ILE B O 1
ATOM 4420 N N . ALA B 1 305 ? -34.154 42.007 40.556 1.00 49.30 305 ALA B N 1
ATOM 4421 C CA . ALA B 1 305 ? -35.196 42.656 41.351 1.00 50.31 305 ALA B CA 1
ATOM 4422 C C . ALA B 1 305 ? -36.260 43.297 40.459 1.00 50.84 305 ALA B C 1
ATOM 4423 O O . ALA B 1 305 ? -37.443 43.050 40.675 1.00 53.05 305 ALA B O 1
ATOM 4425 N N . LEU B 1 306 ? -35.833 44.101 39.465 1.00 49.96 306 LEU B N 1
ATOM 4426 C CA . LEU B 1 306 ? -36.750 44.851 38.618 1.00 47.92 306 LEU B CA 1
ATOM 4427 C C . LEU B 1 306 ? -37.515 43.910 37.696 1.00 49.88 306 LEU B C 1
ATOM 4428 O O . LEU B 1 306 ? -38.687 44.148 37.415 1.00 58.94 306 LEU B O 1
ATOM 4433 N N . ALA B 1 307 ? -36.838 42.882 37.174 1.00 47.31 307 ALA B N 1
ATOM 4434 C CA . ALA B 1 307 ? -37.498 41.913 36.316 1.00 46.82 307 ALA B CA 1
ATOM 4435 C C . ALA B 1 307 ? -38.585 41.185 37.109 1.00 47.22 307 ALA B C 1
ATOM 4436 O O . ALA B 1 307 ? -39.660 40.916 36.576 1.00 48.85 307 ALA B O 1
ATOM 4438 N N . ASN B 1 308 ? -38.269 40.839 38.364 1.00 51.17 308 ASN B N 1
ATOM 4439 C CA . ASN B 1 308 ? -39.162 40.099 39.250 1.00 55.33 308 ASN B CA 1
ATOM 4440 C C . ASN B 1 308 ? -40.399 40.937 39.587 1.00 55.73 308 ASN B C 1
ATOM 4441 O O . ASN B 1 308 ? -41.493 40.402 39.680 1.00 55.12 308 ASN B O 1
ATOM 4446 N N . ALA B 1 309 ? -40.216 42.246 39.781 1.00 58.34 309 ALA B N 1
ATOM 4447 C CA . ALA B 1 309 ? -41.327 43.174 39.935 1.00 57.41 309 ALA B CA 1
ATOM 4448 C C . ALA B 1 309 ? -42.306 43.066 38.763 1.00 55.56 309 ALA B C 1
ATOM 4449 O O . ALA B 1 309 ? -43.510 42.979 39.001 1.00 52.10 309 ALA B O 1
ATOM 4451 N N . LEU B 1 310 ? -41.799 43.087 37.511 1.00 54.98 310 LEU B N 1
ATOM 4452 C CA . LEU B 1 310 ? -42.658 42.981 36.327 1.00 53.16 310 LEU B CA 1
ATOM 4453 C C . LEU B 1 310 ? -43.357 41.621 36.296 1.00 50.66 310 LEU B C 1
ATOM 4454 O O . LEU B 1 310 ? -44.501 41.535 35.852 1.00 50.67 310 LEU B O 1
ATOM 4459 N N . TYR B 1 311 ? -42.665 40.560 36.732 1.00 52.72 311 TYR B N 1
ATOM 4460 C CA . TYR B 1 311 ? -43.264 39.236 36.736 1.00 57.06 311 TYR B CA 1
ATOM 4461 C C . TYR B 1 311 ? -44.398 39.183 37.763 1.00 61.89 311 TYR B C 1
ATOM 4462 O O . TYR B 1 311 ? -45.423 38.562 37.487 1.00 67.68 311 TYR B O 1
ATOM 4471 N N . GLN B 1 312 ? -44.225 39.838 38.926 1.00 62.89 312 GLN B N 1
ATOM 4472 C CA . GLN B 1 312 ? -45.242 39.825 39.973 1.00 66.50 312 GLN B CA 1
ATOM 4473 C C . GLN B 1 312 ? -46.498 40.549 39.472 1.00 68.77 312 GLN B C 1
ATOM 4474 O O . GLN B 1 312 ? -47.612 40.169 39.828 1.00 72.09 312 GLN B O 1
ATOM 4480 N N . LEU B 1 313 ? -46.307 41.588 38.644 1.00 66.35 313 LEU B N 1
ATOM 4481 C CA . LEU B 1 313 ? -47.410 42.382 38.123 1.00 63.92 313 LEU B CA 1
ATOM 4482 C C . LEU B 1 313 ? -48.339 41.513 37.276 1.00 68.83 313 LEU B C 1
ATOM 4483 O O . LEU B 1 313 ? -49.556 41.620 37.400 1.00 78.37 313 LEU B O 1
ATOM 4488 N N . GLN B 1 314 ? -47.786 40.624 36.445 1.00 71.81 314 GLN B N 1
ATOM 4489 C CA . GLN B 1 314 ? -48.594 39.557 35.873 1.00 74.50 314 GLN B CA 1
ATOM 4490 C C . GLN B 1 314 ? -48.818 38.494 36.955 1.00 75.42 314 GLN B C 1
ATOM 4491 O O . GL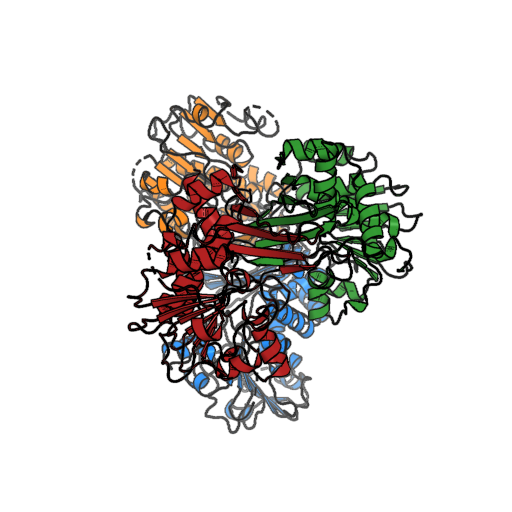N B 1 314 ? -49.996 38.256 37.283 1.00 73.29 314 GLN B O 1
ATOM 4497 N N . THR C 1 4 ? 8.123 70.254 -2.608 1.00 95.73 4 THR C N 1
ATOM 4498 C CA . THR C 1 4 ? 7.610 68.912 -2.213 1.00 88.35 4 THR C CA 1
ATOM 4499 C C . THR C 1 4 ? 8.596 68.313 -1.208 1.00 78.69 4 THR C C 1
ATOM 4500 O O . THR C 1 4 ? 9.776 68.664 -1.226 1.00 74.49 4 THR C O 1
ATOM 4504 N N . PRO C 1 5 ? 8.167 67.401 -0.301 1.00 64.72 5 PRO C N 1
ATOM 4505 C CA . PRO C 1 5 ? 6.817 66.822 -0.305 1.00 62.35 5 PRO C CA 1
ATOM 4506 C C . PRO C 1 5 ? 5.699 67.599 0.403 1.00 52.62 5 PRO C C 1
ATOM 4507 O O . PRO C 1 5 ? 5.830 68.003 1.557 1.00 46.89 5 PRO C O 1
ATOM 4511 N N . HIS C 1 6 ? 4.576 67.764 -0.304 1.00 58.21 6 HIS C N 1
ATOM 4512 C CA . HIS C 1 6 ? 3.344 68.282 0.268 1.00 59.78 6 HIS C CA 1
ATOM 4513 C C . HIS C 1 6 ? 2.776 67.267 1.260 1.00 58.76 6 HIS C C 1
ATOM 4514 O O . HIS C 1 6 ? 2.764 66.066 0.978 1.00 52.08 6 HIS C O 1
ATOM 4521 N N . VAL C 1 7 ? 2.305 67.781 2.405 1.00 48.98 7 VAL C N 1
ATOM 4522 C CA . VAL C 1 7 ? 1.632 67.011 3.433 1.00 49.02 7 VAL C CA 1
ATOM 4523 C C . VAL C 1 7 ? 0.167 67.456 3.474 1.00 54.13 7 VAL C C 1
ATOM 4524 O O . VAL C 1 7 ? -0.118 68.615 3.792 1.00 52.83 7 VAL C O 1
ATOM 4528 N N . ILE C 1 8 ? -0.731 66.508 3.148 1.00 50.14 8 ILE C N 1
ATOM 4529 C CA . ILE C 1 8 ? -2.163 66.729 3.003 1.00 48.31 8 ILE C CA 1
ATOM 4530 C C . ILE C 1 8 ? -2.895 66.009 4.132 1.00 46.05 8 ILE C C 1
ATOM 4531 O O . ILE C 1 8 ? -2.935 64.782 4.161 1.00 43.78 8 ILE C O 1
ATOM 4536 N N . GLN C 1 9 ? -3.480 66.794 5.043 1.00 44.74 9 GLN C N 1
ATOM 4537 C CA . GLN C 1 9 ? -4.325 66.304 6.122 1.00 46.26 9 GLN C CA 1
ATOM 4538 C C . GLN C 1 9 ? -5.759 66.134 5.592 1.00 40.56 9 GLN C C 1
ATOM 4539 O O . GLN C 1 9 ? -6.044 66.476 4.440 1.00 42.45 9 GLN C O 1
ATOM 4545 N N . GLN C 1 10 ? -6.634 65.556 6.432 1.00 46.22 10 GLN C N 1
ATOM 4546 C CA . GLN C 1 10 ? -7.910 64.941 6.042 1.00 46.20 10 GLN C CA 1
ATOM 4547 C C . GLN C 1 10 ? -8.834 65.919 5.314 1.00 41.62 10 GLN C C 1
ATOM 4548 O O . GLN C 1 10 ? -9.447 65.565 4.310 1.00 40.00 10 GLN C O 1
ATOM 4554 N N . ALA C 1 11 ? -8.946 67.142 5.841 1.00 44.46 11 ALA C N 1
ATOM 4555 C CA . ALA C 1 11 ? -9.909 68.112 5.343 1.00 47.08 11 ALA C CA 1
ATOM 4556 C C . ALA C 1 11 ? -9.548 68.475 3.904 1.00 50.37 11 ALA C C 1
ATOM 4557 O O . ALA C 1 11 ? -10.373 68.448 2.981 1.00 45.96 11 ALA C O 1
ATOM 4559 N N . GLN C 1 12 ? -8.259 68.754 3.718 1.00 48.08 12 GLN C N 1
ATOM 4560 C CA . GLN C 1 12 ? -7.775 69.152 2.413 1.00 42.17 12 GLN C CA 1
ATOM 4561 C C . GLN C 1 12 ? -7.886 67.984 1.441 1.00 41.29 12 GLN C C 1
ATOM 4562 O O . GLN C 1 12 ? -8.271 68.192 0.297 1.00 46.41 12 GLN C O 1
ATOM 4568 N N . ALA C 1 13 ? -7.516 66.764 1.891 1.00 42.43 13 ALA C N 1
ATOM 4569 C CA . ALA C 1 13 ? -7.639 65.556 1.078 1.00 39.11 13 ALA C CA 1
ATOM 4570 C C . ALA C 1 13 ? -9.079 65.359 0.591 1.00 39.89 13 ALA C C 1
ATOM 4571 O O . ALA C 1 13 ? -9.313 65.020 -0.571 1.00 39.32 13 ALA C O 1
ATOM 4573 N N . ARG C 1 14 ? -10.047 65.571 1.490 1.00 44.85 14 ARG C N 1
ATOM 4574 C CA . ARG C 1 14 ? -11.461 65.503 1.146 1.00 49.36 14 ARG C CA 1
ATOM 4575 C C . ARG C 1 14 ? -11.739 66.452 -0.020 1.00 49.15 14 ARG C C 1
ATOM 4576 O O . ARG C 1 14 ? -12.327 66.051 -1.026 1.00 49.19 14 ARG C O 1
ATOM 4584 N N . GLU C 1 15 ? -11.298 67.710 0.120 1.00 52.37 15 GLU C N 1
ATOM 4585 C CA . GLU C 1 15 ? -11.611 68.764 -0.845 1.00 54.54 15 GLU C CA 1
ATOM 4586 C C . GLU C 1 15 ? -11.013 68.437 -2.213 1.00 51.02 15 GLU C C 1
ATOM 4587 O O . GLU C 1 15 ? -11.673 68.626 -3.236 1.00 59.29 15 GLU C O 1
ATOM 4593 N N . LEU C 1 16 ? -9.777 67.915 -2.227 1.00 47.27 16 LEU C N 1
ATOM 4594 C CA . LEU C 1 16 ? -9.085 67.590 -3.467 1.00 43.68 16 LEU C CA 1
ATOM 4595 C C . LEU C 1 16 ? -9.720 66.376 -4.129 1.00 42.51 16 LEU C C 1
ATOM 4596 O O . LEU C 1 16 ? -9.725 66.278 -5.354 1.00 50.57 16 LEU C O 1
ATOM 4601 N N . LEU C 1 17 ? -10.233 65.432 -3.325 1.00 44.36 17 LEU C N 1
ATOM 4602 C CA . LEU C 1 17 ? -10.833 64.223 -3.877 1.00 40.83 17 LEU C CA 1
ATOM 4603 C C . LEU C 1 17 ? -12.057 64.591 -4.712 1.00 42.14 17 LEU C C 1
ATOM 4604 O O . LEU C 1 17 ? -12.303 63.985 -5.762 1.00 39.46 17 LEU C O 1
ATOM 4609 N N . ALA C 1 18 ? -12.804 65.608 -4.248 1.00 43.46 18 ALA C N 1
ATOM 4610 C CA . ALA C 1 18 ? -14.018 66.035 -4.931 1.00 51.91 18 ALA C CA 1
ATOM 4611 C C . ALA C 1 18 ? -13.707 66.485 -6.357 1.00 49.90 18 ALA C C 1
ATOM 4612 O O . ALA C 1 18 ? -14.602 66.474 -7.192 1.00 54.27 18 ALA C O 1
ATOM 4614 N N . GLN C 1 19 ? -12.440 66.834 -6.640 1.00 50.13 19 GLN C N 1
ATOM 4615 C CA . GLN C 1 19 ? -12.035 67.350 -7.943 1.00 51.86 19 GLN C CA 1
ATOM 4616 C C . GLN C 1 19 ? -11.582 66.245 -8.907 1.00 52.69 19 GLN C C 1
ATOM 4617 O O . GLN C 1 19 ? -11.431 66.507 -10.097 1.00 54.46 19 GLN C O 1
ATOM 4623 N N . ILE C 1 20 ? -11.341 65.019 -8.421 1.00 52.06 20 ILE C N 1
ATOM 4624 C CA . ILE C 1 20 ? -10.849 63.952 -9.289 1.00 47.50 20 ILE C CA 1
ATOM 4625 C C . ILE C 1 20 ? -11.996 63.006 -9.626 1.00 44.94 20 ILE C C 1
ATOM 4626 O O . ILE C 1 20 ? -12.958 62.884 -8.866 1.00 47.27 20 ILE C O 1
ATOM 4631 N N . ASP C 1 21 ? -11.866 62.340 -10.778 1.00 46.53 21 ASP C N 1
ATOM 4632 C CA . ASP C 1 21 ? -12.831 61.364 -11.261 1.00 48.62 21 ASP C CA 1
ATOM 4633 C C . ASP C 1 21 ? -12.307 59.962 -10.930 1.00 48.55 21 ASP C C 1
ATOM 4634 O O . ASP C 1 21 ? -11.563 59.365 -11.719 1.00 45.94 21 ASP C O 1
ATOM 4639 N N . VAL C 1 22 ? -12.726 59.428 -9.770 1.00 47.44 22 VAL C N 1
ATOM 4640 C CA . VAL C 1 22 ? -12.195 58.164 -9.263 1.00 47.53 22 VAL C CA 1
ATOM 4641 C C . VAL C 1 22 ? -12.531 57.024 -10.230 1.00 43.06 22 VAL C C 1
ATOM 4642 O O . VAL C 1 22 ? -11.659 56.233 -10.527 1.00 39.23 22 VAL C O 1
ATOM 4646 N N . PRO C 1 23 ? -13.762 56.860 -10.773 1.00 48.06 23 PRO C N 1
ATOM 4647 C CA . PRO C 1 23 ? -14.011 55.805 -11.769 1.00 52.46 23 PRO C CA 1
ATOM 4648 C C . PRO C 1 23 ? -13.122 55.834 -13.018 1.00 53.89 23 PRO C C 1
ATOM 4649 O O . PRO C 1 23 ? -12.782 54.792 -13.571 1.00 52.88 23 PRO C O 1
ATOM 4653 N N . GLN C 1 24 ? -12.767 57.036 -13.477 1.00 56.43 24 GLN C N 1
ATOM 4654 C CA . GLN C 1 24 ? -11.956 57.198 -14.673 1.00 59.06 24 GLN C CA 1
ATOM 4655 C C . GLN C 1 24 ? -10.535 56.710 -14.405 1.00 51.52 24 GLN C C 1
ATOM 4656 O O . GLN C 1 24 ? -9.942 56.026 -15.235 1.00 46.60 24 GLN C O 1
ATOM 4662 N N . ILE C 1 25 ? -10.006 57.117 -13.243 1.00 44.69 25 ILE C N 1
ATOM 4663 C CA . ILE C 1 25 ? -8.656 56.803 -12.815 1.00 45.28 25 ILE C CA 1
ATOM 4664 C C . ILE C 1 25 ? -8.523 55.301 -12.586 1.00 46.67 25 ILE C C 1
ATOM 4665 O O . ILE C 1 25 ? -7.532 54.713 -13.025 1.00 46.44 25 ILE C O 1
ATOM 4670 N N . LEU C 1 26 ? -9.516 54.687 -11.920 1.00 44.17 26 LEU C N 1
ATOM 4671 C CA . LEU C 1 26 ? -9.436 53.270 -11.581 1.00 45.92 26 LEU C CA 1
ATOM 4672 C C . LEU C 1 26 ? -9.631 52.401 -12.820 1.00 44.82 26 LEU C C 1
ATOM 4673 O O . LEU C 1 26 ? -8.955 51.385 -12.957 1.00 47.66 26 LEU C O 1
ATOM 4678 N N . HIS C 1 27 ? -10.532 52.811 -13.722 1.00 49.02 27 HIS C N 1
ATOM 4679 C CA . HIS C 1 27 ? -10.756 52.104 -14.981 1.00 51.57 27 HIS C CA 1
ATOM 4680 C C . HIS C 1 27 ? -9.460 52.043 -15.803 1.00 51.94 27 HIS C C 1
ATOM 4681 O O . HIS C 1 27 ? -9.111 50.996 -16.336 1.00 51.77 27 HIS C O 1
ATOM 4688 N N . LYS C 1 28 ? -8.730 53.160 -15.872 1.00 57.83 28 LYS C N 1
ATOM 4689 C CA . LYS C 1 28 ? -7.414 53.227 -16.497 1.00 60.89 28 LYS C CA 1
ATOM 4690 C C . LYS C 1 28 ? -6.413 52.318 -15.766 1.00 58.03 28 LYS C C 1
ATOM 4691 O O . LYS C 1 28 ? -5.606 51.631 -16.396 1.00 52.06 28 LYS C O 1
ATOM 4697 N N . LEU C 1 29 ? -6.447 52.337 -14.427 1.00 58.24 29 LEU C N 1
ATOM 4698 C CA . LEU C 1 29 ? -5.536 51.550 -13.603 1.00 54.38 29 LEU C CA 1
ATOM 4699 C C . LEU C 1 29 ? -5.606 50.069 -13.974 1.00 50.90 29 LEU C C 1
ATOM 4700 O O . LEU C 1 29 ? -4.581 49.399 -14.123 1.00 46.87 29 LEU C O 1
ATOM 4705 N N . PHE C 1 30 ? -6.838 49.576 -14.137 1.00 50.13 30 PHE C N 1
ATOM 4706 C CA . PHE C 1 30 ? -7.088 48.149 -14.223 1.00 50.83 30 PHE C CA 1
ATOM 4707 C C . PHE C 1 30 ? -6.774 47.595 -15.611 1.00 53.37 30 PHE C C 1
ATOM 4708 O O . PHE C 1 30 ? -6.328 46.446 -15.713 1.00 53.86 30 PHE C O 1
ATOM 4716 N N . ARG C 1 31 ? -7.041 48.385 -16.663 1.00 54.83 31 ARG C N 1
ATOM 4717 C CA . ARG C 1 31 ? -6.573 48.069 -18.013 1.00 54.37 31 ARG C CA 1
ATOM 4718 C C . ARG C 1 31 ? -5.041 48.094 -18.064 1.00 48.19 31 ARG C C 1
ATOM 4719 O O . ARG C 1 31 ? -4.423 47.188 -18.619 1.00 50.27 31 ARG C O 1
ATOM 4727 N N . ASP C 1 32 ? -4.418 49.101 -17.445 1.00 47.54 32 ASP C N 1
ATOM 4728 C CA . ASP C 1 32 ? -2.965 49.208 -17.445 1.00 49.89 32 ASP C CA 1
ATOM 4729 C C . ASP C 1 32 ? -2.331 48.044 -16.690 1.00 51.59 32 ASP C C 1
ATOM 4730 O O . ASP C 1 32 ? -1.234 47.617 -17.042 1.00 54.57 32 ASP C O 1
ATOM 4735 N N . LEU C 1 33 ? -3.015 47.542 -15.654 1.00 54.90 33 LEU C N 1
ATOM 4736 C CA . LEU C 1 33 ? -2.528 46.404 -14.887 1.00 51.66 33 LEU C CA 1
ATOM 4737 C C . LEU C 1 33 ? -2.678 45.126 -15.710 1.00 47.58 33 LEU C C 1
ATOM 4738 O O . LEU C 1 33 ? -1.775 44.288 -15.716 1.00 49.54 33 LEU C O 1
ATOM 4743 N N . ALA C 1 34 ? -3.817 44.993 -16.403 1.00 50.91 34 ALA C N 1
ATOM 4744 C CA . ALA C 1 34 ? -4.041 43.905 -17.351 1.00 54.04 34 ALA C CA 1
ATOM 4745 C C . ALA C 1 34 ? -2.922 43.827 -18.396 1.00 57.52 34 ALA C C 1
ATOM 4746 O O . ALA C 1 34 ? -2.598 42.730 -18.850 1.00 58.25 34 ALA C O 1
ATOM 4748 N N . ALA C 1 35 ? -2.367 44.985 -18.793 1.00 56.99 35 ALA C N 1
ATOM 4749 C CA . ALA C 1 35 ? -1.436 45.071 -19.916 1.00 64.41 35 ALA C CA 1
ATOM 4750 C C . ALA C 1 35 ? 0.006 44.858 -19.457 1.00 65.13 35 ALA C C 1
ATOM 4751 O O . ALA C 1 35 ? 0.857 44.528 -20.280 1.00 65.58 35 ALA C O 1
ATOM 4753 N N . GLY C 1 36 ? 0.266 45.045 -18.153 1.00 57.38 36 GLY C N 1
ATOM 4754 C CA . GLY C 1 36 ? 1.582 44.821 -17.576 1.00 55.97 36 GLY C CA 1
ATOM 4755 C C . GLY C 1 36 ? 2.302 46.133 -17.267 1.00 54.46 36 GLY C C 1
ATOM 4756 O O . GLY C 1 36 ? 3.488 46.124 -16.950 1.00 53.39 36 GLY C O 1
ATOM 4757 N N . LEU C 1 37 ? 1.560 47.248 -17.335 1.00 52.15 37 LEU C N 1
ATOM 4758 C CA . LEU C 1 37 ? 2.131 48.587 -17.289 1.00 53.93 37 LEU C CA 1
ATOM 4759 C C . LEU C 1 37 ? 2.153 49.109 -15.850 1.00 52.78 37 LEU C C 1
ATOM 4760 O O . LEU C 1 37 ? 2.839 50.091 -15.554 1.00 52.39 37 LEU C O 1
ATOM 4765 N N . ALA C 1 38 ? 1.376 48.465 -14.964 1.00 55.00 38 ALA C N 1
ATOM 4766 C CA . ALA C 1 38 ? 1.457 48.714 -13.530 1.00 51.48 38 ALA C CA 1
ATOM 4767 C C . ALA C 1 38 ? 1.763 47.398 -12.818 1.00 51.21 38 ALA C C 1
ATOM 4768 O O . ALA C 1 38 ? 1.481 46.321 -13.348 1.00 49.52 38 ALA C O 1
ATOM 4770 N N . VAL C 1 39 ? 2.425 47.503 -11.656 1.00 49.97 39 VAL C N 1
ATOM 4771 C CA . VAL C 1 39 ? 2.784 46.353 -10.840 1.00 50.47 39 VAL C CA 1
ATOM 4772 C C . VAL C 1 39 ? 1.975 46.408 -9.551 1.00 44.23 39 VAL C C 1
ATOM 4773 O O . VAL C 1 39 ? 1.981 47.435 -8.865 1.00 42.55 39 VAL C O 1
ATOM 4777 N N . GLN C 1 40 ? 1.320 45.274 -9.242 1.00 41.91 40 GLN C N 1
ATOM 4778 C CA . GLN C 1 40 ? 0.523 45.137 -8.034 1.00 41.34 40 GLN C CA 1
ATOM 4779 C C . GLN C 1 40 ? 1.120 44.037 -7.160 1.00 42.18 40 GLN C C 1
ATOM 4780 O O . GLN C 1 40 ? 0.759 42.864 -7.273 1.00 37.05 40 GLN C O 1
ATOM 4786 N N . PRO C 1 41 ? 2.047 44.377 -6.233 1.00 43.53 41 PRO C N 1
ATOM 4787 C CA . PRO C 1 41 ? 2.567 43.392 -5.293 1.00 40.21 41 PRO C CA 1
ATOM 4788 C C . PRO C 1 41 ? 1.450 43.033 -4.318 1.00 42.49 41 PRO C C 1
ATOM 4789 O O . PRO C 1 41 ? 0.445 43.737 -4.221 1.00 42.20 41 PRO C O 1
ATOM 4793 N N . ALA C 1 42 ? 1.657 41.933 -3.592 1.00 44.37 42 ALA C N 1
ATOM 4794 C CA . ALA C 1 42 ? 0.765 41.524 -2.522 1.00 42.48 42 ALA C CA 1
ATOM 4795 C C . ALA C 1 42 ? 0.929 42.506 -1.365 1.00 40.74 42 ALA C C 1
ATOM 4796 O O . ALA C 1 42 ? 2.007 43.051 -1.163 1.00 40.60 42 ALA C O 1
ATOM 4798 N N . GLN C 1 43 ? -0.154 42.712 -0.610 1.00 39.16 43 GLN C N 1
ATOM 4799 C CA . GLN C 1 43 ? -0.116 43.530 0.591 1.00 40.72 43 GLN C CA 1
ATOM 4800 C C . GLN C 1 43 ? 0.718 42.794 1.637 1.00 38.70 43 GLN C C 1
ATOM 4801 O O . GLN C 1 43 ? 0.894 41.591 1.487 1.00 41.50 43 GLN C O 1
ATOM 4807 N N . GLN C 1 44 ? 1.136 43.494 2.716 1.00 35.85 44 GLN C N 1
ATOM 4808 C CA . GLN C 1 44 ? 1.842 42.884 3.836 1.00 36.02 44 GLN C CA 1
ATOM 4809 C C . GLN C 1 44 ? 1.161 43.300 5.144 1.00 40.27 44 GLN C C 1
ATOM 4810 O O . GLN C 1 44 ? 1.019 44.488 5.436 1.00 42.04 44 GLN C O 1
ATOM 4816 N N . LEU C 1 45 ? 0.769 42.285 5.929 1.00 37.91 45 LEU C N 1
ATOM 4817 C CA . LEU C 1 45 ? 0.086 42.452 7.197 1.00 40.96 45 LEU C CA 1
ATOM 4818 C C . LEU C 1 45 ? 1.075 42.171 8.323 1.00 35.29 45 LEU C C 1
ATOM 4819 O O . LEU C 1 45 ? 1.787 41.188 8.304 1.00 41.58 45 LEU C O 1
ATOM 4824 N N . VAL C 1 46 ? 1.148 43.063 9.297 1.00 35.48 46 VAL C N 1
ATOM 4825 C CA . VAL C 1 46 ? 2.090 42.896 10.379 1.00 37.61 46 VAL C CA 1
ATOM 4826 C C . VAL C 1 46 ? 1.319 43.048 11.684 1.00 37.63 46 VAL C C 1
ATOM 4827 O O . VAL C 1 46 ? 0.669 44.064 11.891 1.00 36.83 46 VAL C O 1
ATOM 4831 N N . ALA C 1 47 ? 1.416 42.029 12.545 1.00 43.25 47 ALA C N 1
ATOM 4832 C CA . ALA C 1 47 ? 0.774 42.043 13.845 1.00 46.13 47 ALA C CA 1
ATOM 4833 C C . ALA C 1 47 ? 1.617 42.879 14.810 1.00 44.44 47 ALA C C 1
ATOM 4834 O O . ALA C 1 47 ? 2.840 42.792 14.795 1.00 41.58 47 ALA C O 1
ATOM 4836 N N . PHE C 1 48 ? 0.933 43.734 15.583 1.00 47.91 48 PHE C N 1
ATOM 4837 C CA . PHE C 1 48 ? 1.488 44.383 16.764 1.00 49.69 48 PHE C CA 1
ATOM 4838 C C . PHE C 1 48 ? 1.515 43.381 17.920 1.00 47.65 48 PHE C C 1
ATOM 4839 O O . PHE C 1 48 ? 0.668 42.494 17.968 1.00 42.30 48 PHE C O 1
ATOM 4847 N N . PRO C 1 49 ? 2.446 43.477 18.900 1.00 48.73 49 PRO C N 1
ATOM 4848 C CA . PRO C 1 49 ? 2.450 42.559 20.036 1.00 49.93 49 PRO C CA 1
ATOM 4849 C C . PRO C 1 49 ? 1.298 42.851 20.992 1.00 54.59 49 PRO C C 1
ATOM 4850 O O . PRO C 1 49 ? 0.682 43.920 20.928 1.00 47.82 49 PRO C O 1
ATOM 4854 N N . LYS C 1 50 ? 1.013 41.856 21.845 1.00 56.43 50 LYS C N 1
ATOM 4855 C CA . LYS C 1 50 ? 0.135 41.987 22.996 1.00 57.94 50 LYS C CA 1
ATOM 4856 C C . LYS C 1 50 ? -1.269 42.359 22.532 1.00 58.99 50 LYS C C 1
ATOM 4857 O O . LYS C 1 50 ? -1.938 43.140 23.211 1.00 57.80 50 LYS C O 1
ATOM 4863 N N . GLY C 1 51 ? -1.664 41.779 21.377 1.00 57.05 51 GLY C N 1
ATOM 4864 C CA . GLY C 1 51 ? -2.970 41.929 20.753 1.00 53.05 51 GLY C CA 1
ATOM 4865 C C . GLY C 1 51 ? -3.388 43.384 20.544 1.00 56.36 51 GLY C C 1
ATOM 4866 O O . GLY C 1 51 ? -4.578 43.686 20.564 1.00 62.58 51 GLY C O 1
ATOM 4867 N N . ALA C 1 52 ? -2.415 44.274 20.300 1.00 53.40 52 ALA C N 1
ATOM 4868 C CA . ALA C 1 52 ? -2.685 45.700 20.194 1.00 50.59 52 ALA C CA 1
ATOM 4869 C C . ALA C 1 52 ? -3.239 46.073 18.816 1.00 48.20 52 ALA C C 1
ATOM 4870 O O . ALA C 1 52 ? -3.578 47.235 18.597 1.00 46.80 52 ALA C O 1
ATOM 4872 N N . GLY C 1 53 ? -3.318 45.107 17.887 1.00 44.56 53 GLY C N 1
ATOM 4873 C CA . GLY C 1 53 ? -3.819 45.368 16.544 1.00 43.47 53 GLY C CA 1
ATOM 4874 C C . GLY C 1 53 ? -2.808 44.985 15.465 1.00 40.06 53 GLY C C 1
ATOM 4875 O O . GLY C 1 53 ? -2.004 44.083 15.647 1.00 37.04 53 GLY C O 1
ATOM 4876 N N . ASP C 1 54 ? -2.872 45.645 14.309 1.00 43.74 54 ASP C N 1
ATOM 4877 C CA . ASP C 1 54 ? -2.030 45.255 13.186 1.00 40.59 54 ASP C CA 1
ATOM 4878 C C . ASP C 1 54 ? -1.929 46.443 12.233 1.00 39.74 54 ASP C C 1
ATOM 4879 O O . ASP C 1 54 ? -2.511 47.499 12.478 1.00 34.61 54 ASP C O 1
ATOM 4884 N N . PHE C 1 55 ? -1.142 46.281 11.169 1.00 37.10 55 PHE C N 1
ATOM 4885 C CA . PHE C 1 55 ? -1.196 47.237 10.086 1.00 36.48 55 PHE C CA 1
ATOM 4886 C C . PHE C 1 55 ? -1.018 46.477 8.787 1.00 36.59 55 PHE C C 1
ATOM 4887 O O . PHE C 1 55 ? -0.411 45.412 8.779 1.00 35.62 55 PHE C O 1
ATOM 4895 N N . ILE C 1 56 ? -1.592 47.038 7.718 1.00 36.51 56 ILE C N 1
ATOM 4896 C CA . ILE C 1 56 ? -1.371 46.545 6.376 1.00 31.37 56 ILE C CA 1
ATOM 4897 C C . ILE C 1 56 ? -0.722 47.654 5.563 1.00 32.80 56 ILE C C 1
ATOM 4898 O O . ILE C 1 56 ? -1.142 48.801 5.640 1.00 33.09 56 ILE C O 1
ATOM 4903 N N . ASN C 1 57 ? 0.337 47.266 4.831 1.00 31.23 57 ASN C N 1
ATOM 4904 C CA . ASN C 1 57 ? 0.980 48.097 3.848 1.00 31.46 57 ASN C CA 1
ATOM 4905 C C . ASN C 1 57 ? 0.503 47.635 2.482 1.00 30.28 57 ASN C C 1
ATOM 4906 O O . ASN C 1 57 ? 0.479 46.454 2.183 1.00 32.63 57 ASN C O 1
ATOM 4911 N N . TYR C 1 58 ? 0.069 48.589 1.676 1.00 32.00 58 TYR C N 1
ATOM 4912 C CA . TYR C 1 58 ? -0.359 48.327 0.323 1.00 35.45 58 TYR C CA 1
ATOM 4913 C C . TYR C 1 58 ? 0.642 49.018 -0.592 1.00 36.16 58 TYR C C 1
ATOM 4914 O O . TYR C 1 58 ? 0.988 50.164 -0.319 1.00 40.94 58 TYR C O 1
ATOM 4923 N N . LEU C 1 59 ? 1.084 48.335 -1.656 1.00 34.26 59 LEU C N 1
ATOM 4924 C CA . LEU C 1 59 ? 2.115 48.882 -2.519 1.00 35.86 59 LEU C CA 1
ATOM 4925 C C . LEU C 1 59 ? 1.572 49.053 -3.926 1.00 37.57 59 LEU C C 1
ATOM 4926 O O . LEU C 1 59 ? 0.670 48.339 -4.336 1.00 39.34 59 LEU C O 1
ATOM 4931 N N . GLY C 1 60 ? 2.157 50.002 -4.665 1.00 38.67 60 GLY C N 1
ATOM 4932 C CA . GLY C 1 60 ? 1.813 50.170 -6.064 1.00 42.11 60 GLY C CA 1
ATOM 4933 C C . GLY C 1 60 ? 2.964 50.756 -6.875 1.00 38.93 60 GLY C C 1
ATOM 4934 O O . GLY C 1 60 ? 3.654 51.642 -6.398 1.00 35.97 60 GLY C O 1
ATOM 4935 N N . VAL C 1 61 ? 3.127 50.263 -8.106 1.00 44.12 61 VAL C N 1
ATOM 4936 C CA . VAL C 1 61 ? 4.094 50.811 -9.043 1.00 43.98 61 VAL C CA 1
ATOM 4937 C C . VAL C 1 61 ? 3.342 51.313 -10.273 1.00 41.61 61 VAL C C 1
ATOM 4938 O O . VAL C 1 61 ? 2.775 50.517 -11.014 1.00 38.37 61 VAL C O 1
ATOM 4942 N N . LEU C 1 62 ? 3.349 52.636 -10.477 1.00 44.18 62 LEU C N 1
ATOM 4943 C CA . LEU C 1 62 ? 2.680 53.274 -11.606 1.00 48.23 62 LEU C CA 1
ATOM 4944 C C . LEU C 1 62 ? 3.724 53.818 -12.579 1.00 53.32 62 LEU C C 1
ATOM 4945 O O . LEU C 1 62 ? 3.928 55.032 -12.675 1.00 47.60 62 LEU C O 1
ATOM 4950 N N . ALA C 1 63 ? 4.359 52.907 -13.315 1.00 53.44 63 ALA C N 1
ATOM 4951 C CA . ALA C 1 63 ? 5.407 53.263 -14.255 1.00 54.33 63 ALA C CA 1
ATOM 4952 C C . ALA C 1 63 ? 4.911 54.272 -15.292 1.00 56.49 63 ALA C C 1
ATOM 4953 O O . ALA C 1 63 ? 5.705 55.069 -15.780 1.00 58.49 63 ALA C O 1
ATOM 4955 N N . GLU C 1 64 ? 3.608 54.244 -15.621 1.00 65.02 64 GLU C N 1
ATOM 4956 C CA . GLU C 1 64 ? 3.013 55.157 -16.594 1.00 63.03 64 GLU C CA 1
ATOM 4957 C C . GLU C 1 64 ? 3.096 56.616 -16.135 1.00 60.10 64 GLU C C 1
ATOM 4958 O O . GLU C 1 64 ? 3.208 57.516 -16.967 1.00 51.68 64 GLU C O 1
ATOM 4964 N N . ASP C 1 65 ? 3.043 56.841 -14.815 1.00 53.73 65 ASP C N 1
ATOM 4965 C CA . ASP C 1 65 ? 3.056 58.181 -14.247 1.00 53.46 65 ASP C CA 1
ATOM 4966 C C . ASP C 1 65 ? 4.384 58.489 -13.546 1.00 49.28 65 ASP C C 1
ATOM 4967 O O . ASP C 1 65 ? 4.508 59.541 -12.923 1.00 46.01 65 ASP C O 1
ATOM 4972 N N . GLY C 1 66 ? 5.367 57.573 -13.611 1.00 47.20 66 GLY C N 1
ATOM 4973 C CA . GLY C 1 66 ? 6.660 57.786 -12.979 1.00 41.37 66 GLY C CA 1
ATOM 4974 C C . GLY C 1 66 ? 6.563 57.888 -11.456 1.00 46.13 66 GLY C C 1
ATOM 4975 O O . GLY C 1 66 ? 7.358 58.583 -10.814 1.00 39.02 66 GLY C O 1
ATOM 4976 N N . VAL C 1 67 ? 5.616 57.152 -10.861 1.00 43.52 67 VAL C N 1
ATOM 4977 C CA . VAL C 1 67 ? 5.508 57.131 -9.413 1.00 41.69 67 VAL C CA 1
ATOM 4978 C C . VAL C 1 67 ? 5.262 55.708 -8.915 1.00 40.00 67 VAL C C 1
ATOM 4979 O O . VAL C 1 67 ? 4.892 54.816 -9.669 1.00 45.45 67 VAL C O 1
ATOM 4983 N N . TYR C 1 68 ? 5.487 55.531 -7.616 1.00 35.36 68 TYR C N 1
ATOM 4984 C CA . TYR C 1 68 ? 5.145 54.319 -6.899 1.00 37.29 68 TYR C CA 1
ATOM 4985 C C . TYR C 1 68 ? 4.866 54.752 -5.476 1.00 35.72 68 TYR C C 1
ATOM 4986 O O . TYR C 1 68 ? 5.197 55.883 -5.122 1.00 38.99 68 TYR C O 1
ATOM 4995 N N . GLY C 1 69 ? 4.313 53.858 -4.657 1.00 36.29 69 GLY C N 1
ATOM 4996 C CA . GLY C 1 69 ? 4.210 54.200 -3.254 1.00 34.65 69 GLY C CA 1
ATOM 4997 C C . GLY C 1 69 ? 3.688 53.079 -2.377 1.00 32.95 69 GLY C C 1
ATOM 4998 O O . GLY C 1 69 ? 3.489 51.949 -2.816 1.00 34.71 69 GLY C O 1
ATOM 4999 N N . VAL C 1 70 ? 3.465 53.464 -1.126 1.00 35.37 70 VAL C N 1
ATOM 5000 C CA . VAL C 1 70 ? 3.001 52.594 -0.064 1.00 37.67 70 VAL C CA 1
ATOM 5001 C C . VAL C 1 70 ? 1.904 53.342 0.691 1.00 40.73 70 VAL C C 1
ATOM 5002 O O . VAL C 1 70 ? 2.091 54.495 1.084 1.00 35.95 70 VAL C O 1
ATOM 5006 N N . LYS C 1 71 ? 0.768 52.672 0.901 1.00 39.09 71 LYS C N 1
ATOM 5007 C CA . LYS C 1 71 ? -0.183 53.111 1.896 1.00 35.11 71 LYS C CA 1
ATOM 5008 C C . LYS C 1 71 ? -0.060 52.187 3.095 1.00 30.29 71 LYS C C 1
ATOM 5009 O O . LYS C 1 71 ? -0.166 50.986 2.932 1.00 31.11 71 LYS C O 1
ATOM 5015 N N . THR C 1 72 ? 0.153 52.779 4.270 1.00 28.52 72 THR C N 1
ATOM 5016 C CA . THR C 1 72 ? 0.173 52.068 5.530 1.00 32.40 72 THR C CA 1
ATOM 5017 C C . THR C 1 72 ? -1.146 52.358 6.253 1.00 34.42 72 THR C C 1
ATOM 5018 O O . THR C 1 72 ? -1.537 53.510 6.409 1.00 34.51 72 THR C O 1
ATOM 5022 N N . SER C 1 73 ? -1.853 51.293 6.634 1.00 33.89 73 SER C N 1
ATOM 5023 C CA . SER C 1 73 ? -3.133 51.405 7.294 1.00 33.45 73 SER C CA 1
ATOM 5024 C C . SER C 1 73 ? -3.063 50.614 8.586 1.00 34.22 73 SER C C 1
ATOM 5025 O O . SER C 1 73 ? -3.173 49.385 8.561 1.00 39.34 73 SER C O 1
ATOM 5028 N N . PRO C 1 74 ? -2.829 51.283 9.733 1.00 33.94 74 PRO C N 1
ATOM 5029 C CA . PRO C 1 74 ? -2.814 50.623 11.030 1.00 35.65 74 PRO C CA 1
ATOM 5030 C C . PRO C 1 74 ? -4.226 50.474 11.599 1.00 40.74 74 PRO C C 1
ATOM 5031 O O . PRO C 1 74 ? -5.073 51.367 11.431 1.00 37.39 74 PRO C O 1
ATOM 5035 N N . TYR C 1 75 ? -4.432 49.307 12.230 1.00 40.50 75 TYR C N 1
ATOM 5036 C CA . TYR C 1 75 ? -5.643 48.927 12.930 1.00 40.38 75 TYR C CA 1
ATOM 5037 C C . TYR C 1 75 ? -5.292 48.847 14.403 1.00 39.15 75 TYR C C 1
ATOM 5038 O O . TYR C 1 75 ? -4.646 47.902 14.822 1.00 40.64 75 TYR C O 1
ATOM 5047 N N . ILE C 1 76 ? -5.685 49.884 15.142 1.00 43.31 76 ILE C N 1
ATOM 5048 C CA . ILE C 1 76 ? -5.326 50.052 16.533 1.00 46.28 76 ILE C CA 1
ATOM 5049 C C . ILE C 1 76 ? -6.542 49.694 17.378 1.00 54.66 76 ILE C C 1
ATOM 5050 O O . ILE C 1 76 ? -7.584 50.334 17.261 1.00 53.81 76 ILE C O 1
ATOM 5055 N N . VAL C 1 77 ? -6.397 48.672 18.222 1.00 57.34 77 VAL C N 1
ATOM 5056 C CA . VAL C 1 77 ? -7.473 48.292 19.118 1.00 66.59 77 VAL C CA 1
ATOM 5057 C C . VAL C 1 77 ? -7.697 49.448 20.094 1.00 70.27 77 VAL C C 1
ATOM 5058 O O . VAL C 1 77 ? -6.786 49.835 20.819 1.00 68.95 77 VAL C O 1
ATOM 5062 N N . GLY C 1 78 ? -8.902 50.036 20.020 1.00 76.82 78 GLY C N 1
ATOM 5063 C CA . GLY C 1 78 ? -9.376 51.039 20.961 1.00 79.88 78 GLY C CA 1
ATOM 5064 C C . GLY C 1 78 ? -10.427 50.467 21.917 1.00 77.76 78 GLY C C 1
ATOM 5065 O O . GLY C 1 78 ? -10.758 49.280 21.867 1.00 71.27 78 GLY C O 1
ATOM 5066 N N . GLU C 1 79 ? -10.979 51.347 22.762 1.00 82.13 79 GLU C N 1
ATOM 5067 C CA . GLU C 1 79 ? -11.821 50.943 23.882 1.00 79.59 79 GLU C CA 1
ATOM 5068 C C . GLU C 1 79 ? -13.201 50.507 23.387 1.00 71.22 79 GLU C C 1
ATOM 5069 O O . GLU C 1 79 ? -13.686 49.453 23.784 1.00 69.22 79 GLU C O 1
ATOM 5075 N N . GLN C 1 80 ? -13.809 51.301 22.494 1.00 67.29 80 GLN C N 1
ATOM 5076 C CA . GLN C 1 80 ? -15.145 51.026 21.980 1.00 66.44 80 GLN C CA 1
ATOM 5077 C C . GLN C 1 80 ? -15.108 50.430 20.575 1.00 66.73 80 GLN C C 1
ATOM 5078 O O . GLN C 1 80 ? -16.142 50.404 19.909 1.00 70.26 80 GLN C O 1
ATOM 5084 N N . GLY C 1 81 ? -13.926 49.990 20.117 1.00 64.51 81 GLY C N 1
ATOM 5085 C CA . GLY C 1 81 ? -13.770 49.483 18.765 1.00 62.66 81 GLY C CA 1
ATOM 5086 C C . GLY C 1 81 ? -12.455 49.926 18.117 1.00 62.50 81 GLY C C 1
ATOM 5087 O O . GLY C 1 81 ? -11.776 50.841 18.599 1.00 49.12 81 GLY C O 1
ATOM 5088 N N . PRO C 1 82 ? -12.066 49.296 16.982 1.00 59.69 82 PRO C N 1
ATOM 5089 C CA . PRO C 1 82 ? -10.771 49.588 16.357 1.00 58.29 82 PRO C CA 1
ATOM 5090 C C . PRO C 1 82 ? -10.699 50.998 15.758 1.00 51.79 82 PRO C C 1
ATOM 5091 O O . PRO C 1 82 ? -11.679 51.520 15.232 1.00 49.46 82 PRO C O 1
ATOM 5095 N N . LEU C 1 83 ? -9.531 51.626 15.919 1.00 48.50 83 LEU C N 1
ATOM 5096 C CA . LEU C 1 83 ? -9.169 52.849 15.225 1.00 47.34 83 LEU C CA 1
ATOM 5097 C C . LEU C 1 83 ? -8.357 52.465 13.984 1.00 47.09 83 LEU C C 1
ATOM 5098 O O . LEU C 1 83 ? -7.346 51.763 14.101 1.00 41.06 83 LEU C O 1
ATOM 5103 N N . VAL C 1 84 ? -8.835 52.878 12.799 1.00 42.55 84 VAL C N 1
ATOM 5104 C CA . VAL C 1 84 ? -8.240 52.469 11.535 1.00 42.99 84 VAL C CA 1
ATOM 5105 C C . VAL C 1 84 ? -7.974 53.704 10.674 1.00 41.57 84 VAL C C 1
ATOM 5106 O O . VAL C 1 84 ? -8.894 54.404 10.259 1.00 45.08 84 VAL C O 1
ATOM 5110 N N . THR C 1 85 ? -6.679 53.983 10.464 1.00 43.52 85 THR C N 1
ATOM 5111 C CA . THR C 1 85 ? -6.235 55.095 9.646 1.00 38.97 85 THR C CA 1
ATOM 5112 C C . THR C 1 85 ? -5.601 54.570 8.366 1.00 37.00 85 THR C C 1
ATOM 5113 O O . THR C 1 85 ? -5.468 53.363 8.141 1.00 42.21 85 THR C O 1
ATOM 5117 N N . ALA C 1 86 ? -5.349 55.497 7.455 1.00 36.61 86 ALA C N 1
ATOM 5118 C CA . ALA C 1 86 ? -4.612 55.182 6.258 1.00 35.99 86 ALA C CA 1
ATOM 5119 C C . ALA C 1 86 ? -3.876 56.447 5.847 1.00 40.37 86 ALA C C 1
ATOM 5120 O O . ALA C 1 86 ? -4.471 57.523 5.929 1.00 38.80 86 ALA C O 1
ATOM 5122 N N . TRP C 1 87 ? -2.574 56.279 5.511 1.00 41.10 87 TRP C N 1
ATOM 5123 C CA . TRP C 1 87 ? -1.722 57.316 4.949 1.00 39.52 87 TRP C CA 1
ATOM 5124 C C . TRP C 1 87 ? -0.916 56.783 3.759 1.00 42.88 87 TRP C C 1
ATOM 5125 O O . TRP C 1 87 ? -0.318 55.707 3.825 1.00 41.70 87 TRP C O 1
ATOM 5136 N N . THR C 1 88 ? -0.916 57.548 2.657 1.00 41.44 88 THR C N 1
ATOM 5137 C CA . THR C 1 88 ? -0.216 57.172 1.443 1.00 41.67 88 THR C CA 1
ATOM 5138 C C . THR C 1 88 ? 1.016 58.069 1.286 1.00 45.97 88 THR C C 1
ATOM 5139 O O . THR C 1 88 ? 0.921 59.301 1.387 1.00 41.47 88 THR C O 1
ATOM 5143 N N . LEU C 1 89 ? 2.172 57.414 1.100 1.00 41.03 89 LEU C N 1
ATOM 5144 C CA . LEU C 1 89 ? 3.425 58.061 0.728 1.00 40.02 89 LEU C CA 1
ATOM 5145 C C . LEU C 1 89 ? 3.675 57.814 -0.758 1.00 40.21 89 LEU C C 1
ATOM 5146 O O . LEU C 1 89 ? 3.818 56.662 -1.168 1.00 40.33 89 LEU C O 1
ATOM 5151 N N . LEU C 1 90 ? 3.692 58.903 -1.542 1.00 35.55 90 LEU C N 1
ATOM 5152 C CA . LEU C 1 90 ? 3.866 58.844 -2.983 1.00 39.66 90 LEU C CA 1
ATOM 5153 C C . LEU C 1 90 ? 5.305 59.244 -3.314 1.00 41.66 90 LEU C C 1
ATOM 5154 O O . LEU C 1 90 ? 5.799 60.257 -2.815 1.00 42.38 90 LEU C O 1
ATOM 5159 N N . MET C 1 91 ? 5.964 58.435 -4.149 1.00 37.32 91 MET C N 1
ATOM 5160 C CA . MET C 1 91 ? 7.397 58.558 -4.351 1.00 38.28 91 MET C CA 1
ATOM 5161 C C . MET C 1 91 ? 7.650 58.740 -5.836 1.00 35.55 91 MET C C 1
ATOM 5162 O O . MET C 1 91 ? 6.925 58.173 -6.644 1.00 35.81 91 MET C O 1
ATOM 5167 N N . SER C 1 92 ? 8.705 59.484 -6.189 1.00 34.91 92 SER C N 1
ATOM 5168 C CA . SER C 1 92 ? 9.074 59.590 -7.595 1.00 35.54 92 SER C CA 1
ATOM 5169 C C . SER C 1 92 ? 9.964 58.416 -8.006 1.00 34.74 92 SER C C 1
ATOM 5170 O O . SER C 1 92 ? 10.897 58.060 -7.299 1.00 35.66 92 SER C O 1
ATOM 5173 N N . MET C 1 93 ? 9.700 57.854 -9.184 1.00 39.87 93 MET C N 1
ATOM 5174 C CA . MET C 1 93 ? 10.561 56.845 -9.775 1.00 43.32 93 MET C CA 1
ATOM 5175 C C . MET C 1 93 ? 11.693 57.507 -10.561 1.00 46.47 93 MET C C 1
ATOM 5176 O O . MET C 1 93 ? 12.588 56.814 -11.050 1.00 49.05 93 MET C O 1
ATOM 5181 N N . HIS C 1 94 ? 11.616 58.834 -10.726 1.00 47.07 94 HIS C N 1
ATOM 5182 C CA . HIS C 1 94 ? 12.593 59.580 -11.504 1.00 51.24 94 HIS C CA 1
ATOM 5183 C C . HIS C 1 94 ? 13.712 60.078 -10.592 1.00 49.84 94 HIS C C 1
ATOM 5184 O O . HIS C 1 94 ? 14.859 60.097 -11.013 1.00 50.26 94 HIS C O 1
ATOM 5191 N N . ASN C 1 95 ? 13.391 60.466 -9.349 1.00 44.95 95 ASN C N 1
ATOM 5192 C CA . ASN C 1 95 ? 14.425 60.975 -8.464 1.00 44.59 95 ASN C CA 1
ATOM 5193 C C . ASN C 1 95 ? 14.382 60.333 -7.070 1.00 42.69 95 ASN C C 1
ATOM 5194 O O . ASN C 1 95 ? 15.144 60.736 -6.185 1.00 45.53 95 ASN C O 1
ATOM 5199 N N . GLY C 1 96 ? 13.471 59.375 -6.830 1.00 41.84 96 GLY C N 1
ATOM 5200 C CA . GLY C 1 96 ? 13.456 58.655 -5.554 1.00 38.21 96 GLY C CA 1
ATOM 5201 C C . GLY C 1 96 ? 13.158 59.545 -4.347 1.00 35.15 96 GLY C C 1
ATOM 5202 O O . GLY C 1 96 ? 13.441 59.173 -3.210 1.00 33.49 96 GLY C O 1
ATOM 5203 N N . GLN C 1 97 ? 12.541 60.707 -4.601 1.00 37.38 97 GLN C N 1
ATOM 5204 C CA . GLN C 1 97 ? 12.195 61.635 -3.543 1.00 43.33 97 GLN C CA 1
ATOM 5205 C C . GLN C 1 97 ? 10.690 61.534 -3.319 1.00 40.56 97 GLN C C 1
ATOM 5206 O O . GLN C 1 97 ? 9.935 61.197 -4.241 1.00 39.02 97 GLN C O 1
ATOM 5212 N N . PRO C 1 98 ? 10.227 61.842 -2.090 1.00 37.61 98 PRO C N 1
ATOM 5213 C CA . PRO C 1 98 ? 8.799 61.823 -1.761 1.00 37.87 98 PRO C CA 1
ATOM 5214 C C . PRO C 1 98 ? 8.059 63.016 -2.359 1.00 44.12 98 PRO C C 1
ATOM 5215 O O . PRO C 1 98 ? 8.463 64.151 -2.122 1.00 44.93 98 PRO C O 1
ATOM 5219 N N . LEU C 1 99 ? 6.981 62.738 -3.111 1.00 45.93 99 LEU C N 1
ATOM 5220 C CA . LEU C 1 99 ? 6.167 63.752 -3.765 1.00 45.09 99 LEU C CA 1
ATOM 5221 C C . LEU C 1 99 ? 5.021 64.216 -2.856 1.00 47.75 99 LEU C C 1
ATOM 5222 O O . LEU C 1 99 ? 4.545 65.347 -2.955 1.00 47.54 99 LEU C O 1
ATOM 5227 N N . LEU C 1 100 ? 4.511 63.314 -2.017 1.00 47.19 100 LEU C N 1
ATOM 5228 C CA . LEU C 1 100 ? 3.255 63.565 -1.330 1.00 43.14 100 LEU C CA 1
ATOM 5229 C C . LEU C 1 100 ? 3.093 62.516 -0.236 1.00 40.99 100 LEU C C 1
ATOM 5230 O O . LEU C 1 100 ? 3.326 61.341 -0.511 1.00 44.25 100 LEU C O 1
ATOM 5235 N N . LEU C 1 101 ? 2.848 63.000 0.997 1.00 33.99 101 LEU C N 1
ATOM 5236 C CA . LEU C 1 101 ? 2.316 62.243 2.119 1.00 38.60 101 LEU C CA 1
ATOM 5237 C C . LEU C 1 101 ? 0.874 62.697 2.405 1.00 40.97 101 LEU C C 1
ATOM 5238 O O . LEU C 1 101 ? 0.657 63.803 2.892 1.00 40.78 101 LEU C O 1
ATOM 5243 N N . CYS C 1 102 ? -0.109 61.818 2.159 1.00 44.04 102 CYS C N 1
ATOM 5244 C CA . CYS C 1 102 ? -1.517 62.208 2.097 1.00 44.83 102 CYS C CA 1
ATOM 5245 C C . CYS C 1 102 ? -2.376 61.394 3.070 1.00 41.38 102 CYS C C 1
ATOM 5246 O O . CYS C 1 102 ? -2.232 60.179 3.149 1.00 41.69 102 CYS C O 1
ATOM 5249 N N . ASP C 1 103 ? -3.271 62.046 3.825 1.00 43.63 103 ASP C N 1
ATOM 5250 C CA . ASP C 1 103 ? -4.264 61.309 4.607 1.00 43.75 103 ASP C CA 1
ATOM 5251 C C . ASP C 1 103 ? -5.187 60.607 3.615 1.00 36.07 103 ASP C C 1
ATOM 5252 O O . ASP C 1 103 ? -5.623 61.252 2.674 1.00 36.20 103 ASP C O 1
ATOM 5257 N N . ALA C 1 104 ? -5.385 59.286 3.757 1.00 36.36 104 ALA C N 1
ATOM 5258 C CA . ALA C 1 104 ? -6.121 58.510 2.759 1.00 35.94 104 ALA C CA 1
ATOM 5259 C C . ALA C 1 104 ? -7.405 57.934 3.351 1.00 35.01 104 ALA C C 1
ATOM 5260 O O . ALA C 1 104 ? -7.943 56.976 2.811 1.00 38.69 104 ALA C O 1
ATOM 5262 N N . HIS C 1 105 ? -7.890 58.506 4.457 1.00 39.27 105 HIS C N 1
ATOM 5263 C CA . HIS C 1 105 ? -9.120 58.048 5.104 1.00 40.06 105 HIS C CA 1
ATOM 5264 C C . HIS C 1 105 ? -10.274 58.091 4.112 1.00 41.47 105 HIS C C 1
ATOM 5265 O O . HIS C 1 105 ? -10.984 57.108 3.936 1.00 43.83 105 HIS C O 1
ATOM 5272 N N . GLU C 1 106 ? -10.439 59.235 3.431 1.00 40.25 106 GLU C N 1
ATOM 5273 C CA . GLU C 1 106 ? -11.539 59.411 2.494 1.00 39.90 106 GLU C CA 1
ATOM 5274 C C . GLU C 1 106 ? -11.201 58.833 1.131 1.00 34.75 106 GLU C C 1
ATOM 5275 O O . GLU C 1 106 ? -12.083 58.285 0.472 1.00 38.59 106 GLU C O 1
ATOM 5281 N N . LEU C 1 107 ? -9.942 58.962 0.703 1.00 35.25 107 LEU C N 1
ATOM 5282 C CA . LEU C 1 107 ? -9.485 58.393 -0.565 1.00 36.73 107 LEU C CA 1
ATOM 5283 C C . LEU C 1 107 ? -9.814 56.898 -0.624 1.00 36.87 107 LEU C C 1
ATOM 5284 O O . LEU C 1 107 ? -10.220 56.363 -1.667 1.00 36.13 107 LEU C O 1
ATOM 5289 N N . THR C 1 108 ? -9.571 56.238 0.523 1.00 36.93 108 THR C N 1
ATOM 5290 C CA . THR C 1 108 ? -9.829 54.819 0.720 1.00 36.95 108 THR C CA 1
ATOM 5291 C C . THR C 1 108 ? -11.320 54.539 0.496 1.00 35.18 108 THR C C 1
ATOM 5292 O O . THR C 1 108 ? -11.654 53.667 -0.286 1.00 33.06 108 THR C O 1
ATOM 5296 N N . THR C 1 109 ? -12.201 55.298 1.160 1.00 34.56 109 THR C N 1
ATOM 5297 C CA . THR C 1 109 ? -13.635 55.075 1.042 1.00 38.18 109 THR C CA 1
ATOM 5298 C C . THR C 1 109 ? -14.058 55.140 -0.418 1.00 39.54 109 THR C C 1
ATOM 5299 O O . THR C 1 109 ? -14.799 54.283 -0.894 1.00 39.95 109 THR C O 1
ATOM 5303 N N . ALA C 1 110 ? -13.508 56.133 -1.126 1.00 39.76 110 ALA C N 1
ATOM 5304 C CA . ALA C 1 110 ? -13.889 56.408 -2.495 1.00 37.65 110 ALA C CA 1
ATOM 5305 C C . ALA C 1 110 ? -13.384 55.309 -3.415 1.00 37.29 110 ALA C C 1
ATOM 5306 O O . ALA C 1 110 ? -14.107 54.927 -4.329 1.00 39.26 110 ALA C O 1
ATOM 5308 N N . ARG C 1 111 ? -12.151 54.814 -3.219 1.00 42.03 111 ARG C N 1
ATOM 5309 C CA . ARG C 1 111 ? -11.638 53.783 -4.128 1.00 39.70 111 ARG C CA 1
ATOM 5310 C C . ARG C 1 111 ? -12.326 52.443 -3.859 1.00 34.42 111 ARG C C 1
ATOM 5311 O O . ARG C 1 111 ? -12.526 51.663 -4.783 1.00 38.94 111 ARG C O 1
ATOM 5319 N N . THR C 1 112 ? -12.752 52.189 -2.623 1.00 36.62 112 THR C N 1
ATOM 5320 C CA . THR C 1 112 ? -13.491 50.965 -2.313 1.00 35.39 112 THR C CA 1
ATOM 5321 C C . THR C 1 112 ? -14.844 50.971 -3.027 1.00 35.82 112 THR C C 1
ATOM 5322 O O . THR C 1 112 ? -15.197 50.017 -3.729 1.00 36.70 112 THR C O 1
ATOM 5326 N N . ALA C 1 113 ? -15.595 52.075 -2.880 1.00 40.57 113 ALA C N 1
ATOM 5327 C CA . ALA C 1 113 ? -16.908 52.207 -3.514 1.00 38.50 113 ALA C CA 1
ATOM 5328 C C . ALA C 1 113 ? -16.800 52.162 -5.041 1.00 37.17 113 ALA C C 1
ATOM 5329 O O . ALA C 1 113 ? -17.566 51.473 -5.718 1.00 36.30 113 ALA C O 1
ATOM 5331 N N . ALA C 1 114 ? -15.809 52.865 -5.591 1.00 39.33 114 ALA C N 1
ATOM 5332 C CA . ALA C 1 114 ? -15.681 52.994 -7.031 1.00 39.69 114 ALA C CA 1
ATOM 5333 C C . ALA C 1 114 ? -15.284 51.650 -7.637 1.00 40.16 114 ALA C C 1
ATOM 5334 O O . ALA C 1 114 ? -15.792 51.285 -8.691 1.00 42.26 114 ALA C O 1
ATOM 5336 N N . THR C 1 115 ? -14.438 50.879 -6.931 1.00 41.46 115 THR C N 1
ATOM 5337 C CA . THR C 1 115 ? -13.961 49.596 -7.437 1.00 35.07 115 THR C CA 1
A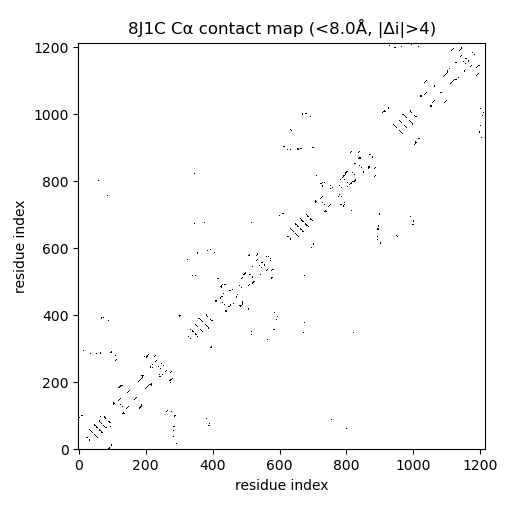TOM 5338 C C . THR C 1 115 ? -15.108 48.595 -7.535 1.00 35.62 115 THR C C 1
ATOM 5339 O O . THR C 1 115 ? -15.252 47.903 -8.552 1.00 37.02 115 THR C O 1
ATOM 5343 N N . THR C 1 116 ? -15.948 48.564 -6.499 1.00 34.71 116 THR C N 1
ATOM 5344 C CA . THR C 1 116 ? -17.164 47.781 -6.532 1.00 34.04 116 THR C CA 1
ATOM 5345 C C . THR C 1 116 ? -18.066 48.266 -7.666 1.00 36.28 116 THR C C 1
ATOM 5346 O O . THR C 1 116 ? -18.697 47.441 -8.323 1.00 41.59 116 THR C O 1
ATOM 5350 N N . ALA C 1 117 ? -18.155 49.594 -7.865 1.00 38.26 117 ALA C N 1
ATOM 5351 C CA . ALA C 1 117 ? -18.964 50.175 -8.937 1.00 37.05 117 ALA C CA 1
ATOM 5352 C C . ALA C 1 117 ? -18.493 49.662 -10.293 1.00 37.83 117 ALA C C 1
ATOM 5353 O O . ALA C 1 117 ? -19.321 49.175 -11.062 1.00 40.36 117 ALA C O 1
ATOM 5355 N N . LEU C 1 118 ? -17.170 49.679 -10.550 1.00 38.16 118 LEU C N 1
ATOM 5356 C CA . LEU C 1 118 ? -16.641 49.071 -11.769 1.00 40.51 118 LEU C CA 1
ATOM 5357 C C . LEU C 1 118 ? 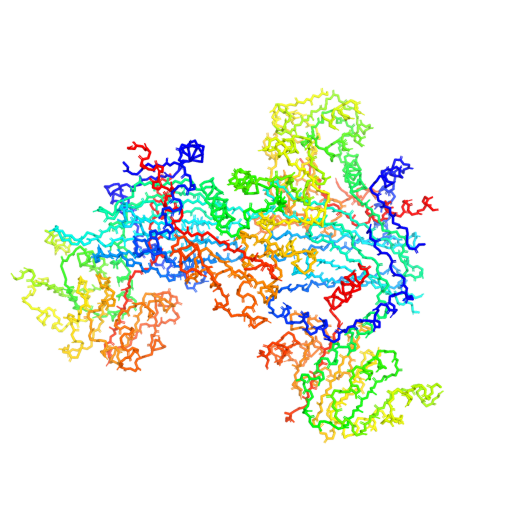-17.097 47.619 -11.916 1.00 40.36 118 LEU C C 1
ATOM 5358 O O . LEU C 1 118 ? -17.359 47.171 -13.028 1.00 40.11 118 LEU C O 1
ATOM 5363 N N . ALA C 1 119 ? -17.105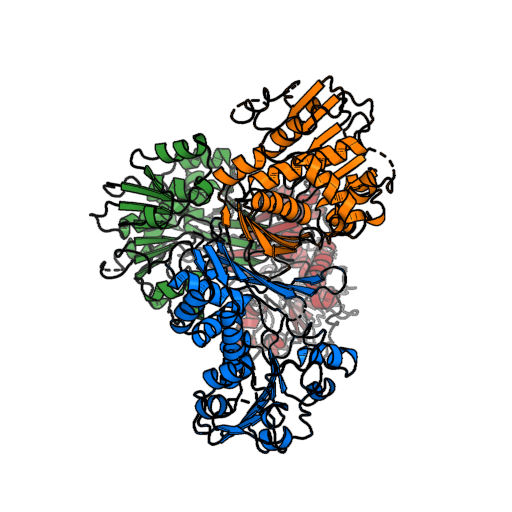 46.851 -10.814 1.00 38.75 119 ALA C N 1
ATOM 5364 C CA . ALA C 1 119 ? -17.471 45.443 -10.889 1.00 36.90 119 ALA C CA 1
ATOM 5365 C C . ALA C 1 119 ? -18.972 45.265 -11.120 1.00 37.12 119 ALA C C 1
ATOM 5366 O O . ALA C 1 119 ? -19.385 44.302 -11.760 1.00 33.46 119 ALA C O 1
ATOM 5368 N N . VAL C 1 120 ? -19.792 46.135 -10.523 1.00 41.68 120 VAL C N 1
ATOM 5369 C CA . VAL C 1 120 ? -21.232 46.104 -10.736 1.00 43.09 120 VAL C CA 1
ATOM 5370 C C . VAL C 1 120 ? -21.516 46.393 -12.209 1.00 49.65 120 VAL C C 1
ATOM 5371 O O . VAL C 1 120 ? -22.226 45.628 -12.868 1.00 45.71 120 VAL C O 1
ATOM 5375 N N . ASP C 1 121 ? -20.915 47.479 -12.726 1.00 51.05 121 ASP C N 1
ATOM 5376 C CA . ASP C 1 121 ? -21.044 47.818 -14.135 1.00 53.98 121 ASP C CA 1
ATOM 5377 C C . ASP C 1 121 ? -20.678 46.586 -14.966 1.00 51.19 121 ASP C C 1
ATOM 5378 O O . ASP C 1 121 ? -21.500 46.098 -15.736 1.00 47.51 121 ASP C O 1
ATOM 5383 N N . ALA C 1 122 ? -19.477 46.037 -14.736 1.00 48.58 122 ALA C N 1
ATOM 5384 C CA . ALA C 1 122 ? -18.957 44.921 -15.513 1.00 50.70 122 ALA C CA 1
ATOM 5385 C C . ALA C 1 122 ? -19.832 43.675 -15.407 1.00 51.96 122 ALA C C 1
ATOM 5386 O O . ALA C 1 122 ? -19.892 42.911 -16.366 1.00 48.56 122 ALA C O 1
ATOM 5388 N N . LEU C 1 123 ? -20.474 43.449 -14.248 1.00 52.09 123 LEU C N 1
ATOM 5389 C CA . LEU C 1 123 ? -21.021 42.135 -13.938 1.00 50.48 123 LEU C CA 1
ATOM 5390 C C . LEU C 1 123 ? -22.547 42.083 -13.886 1.00 51.80 123 LEU C C 1
ATOM 5391 O O . LEU C 1 123 ? -23.107 41.017 -14.152 1.00 57.27 123 LEU C O 1
ATOM 5396 N N . ALA C 1 124 ? -23.216 43.161 -13.457 1.00 48.06 124 ALA C N 1
ATOM 5397 C CA . ALA C 1 124 ? -24.666 43.114 -13.313 1.00 53.99 124 ALA C CA 1
ATOM 5398 C C . ALA C 1 124 ? -25.308 43.144 -14.700 1.00 54.35 124 ALA C C 1
ATOM 5399 O O . ALA C 1 124 ? -24.870 43.916 -15.551 1.00 56.45 124 ALA C O 1
ATOM 5401 N N . PRO C 1 125 ? -26.375 42.350 -14.975 1.00 60.43 125 PRO C N 1
ATOM 5402 C CA . PRO C 1 125 ? -27.055 42.414 -16.273 1.00 61.20 125 PRO C CA 1
ATOM 5403 C C . PRO C 1 125 ? -27.584 43.830 -16.500 1.00 58.97 125 PRO C C 1
ATOM 5404 O O . PRO C 1 125 ? -27.786 44.563 -15.536 1.00 58.66 125 PRO C O 1
ATOM 5408 N N . LEU C 1 126 ? -27.765 44.230 -17.767 1.00 63.96 126 LEU C N 1
ATOM 5409 C CA . LEU C 1 126 ? -28.164 45.599 -18.076 1.00 66.14 126 LEU C CA 1
ATOM 5410 C C . LEU C 1 126 ? -29.591 45.856 -17.591 1.00 60.70 126 LEU C C 1
ATOM 5411 O O . LEU C 1 126 ? -29.948 47.000 -17.300 1.00 55.78 126 LEU C O 1
ATOM 5416 N N . ALA C 1 127 ? -30.372 44.772 -17.480 1.00 57.25 127 ALA C N 1
ATOM 5417 C CA . ALA C 1 127 ? -31.770 44.829 -17.085 1.00 62.44 127 ALA C CA 1
ATOM 5418 C C . ALA C 1 127 ? -31.968 44.840 -15.563 1.00 65.26 127 ALA C C 1
ATOM 5419 O O . ALA C 1 127 ? -33.109 44.751 -15.101 1.00 61.99 127 ALA C O 1
ATOM 5421 N N . ALA C 1 128 ? -30.887 44.925 -14.769 1.00 66.23 128 ALA C N 1
ATOM 5422 C CA . ALA C 1 128 ? -31.016 44.898 -13.317 1.00 65.38 128 ALA C CA 1
ATOM 5423 C C . ALA C 1 128 ? -31.772 46.145 -12.849 1.00 61.82 128 ALA C C 1
ATOM 5424 O O . ALA C 1 128 ? -31.522 47.231 -13.375 1.00 54.39 128 ALA C O 1
ATOM 5426 N N . ARG C 1 129 ? -32.661 46.003 -11.872 1.00 59.13 129 ARG C N 1
ATOM 5427 C CA . ARG C 1 129 ? -33.456 47.145 -11.420 1.00 65.05 129 ARG C CA 1
ATOM 5428 C C . ARG C 1 129 ? -33.583 47.240 -9.902 1.00 59.20 129 ARG C C 1
ATOM 5429 O O . ARG C 1 129 ? -33.963 48.284 -9.376 1.00 52.29 129 ARG C O 1
ATOM 5437 N N . ARG C 1 130 ? -33.272 46.158 -9.198 1.00 54.99 130 ARG C N 1
ATOM 5438 C CA . ARG C 1 130 ? -33.401 46.155 -7.744 1.00 52.45 130 ARG C CA 1
ATOM 5439 C C . ARG C 1 130 ? -32.045 46.084 -7.059 1.00 51.41 130 ARG C C 1
ATOM 5440 O O . ARG C 1 130 ? -31.251 45.188 -7.339 1.00 41.66 130 ARG C O 1
ATOM 5448 N N . LEU C 1 131 ? -31.782 47.022 -6.155 1.00 50.14 131 LEU C N 1
ATOM 5449 C CA . LEU C 1 131 ? -30.482 47.076 -5.499 1.00 45.79 131 LEU C CA 1
ATOM 5450 C C . LEU C 1 131 ? -30.589 47.119 -3.987 1.00 46.67 131 LEU C C 1
ATOM 5451 O O . LEU C 1 131 ? -31.353 47.910 -3.439 1.00 42.67 131 LEU C O 1
ATOM 5456 N N . ALA C 1 132 ? -29.822 46.274 -3.307 1.00 40.44 132 ALA C N 1
ATOM 5457 C CA . ALA C 1 132 ? -29.816 46.290 -1.856 1.00 40.74 132 ALA C CA 1
ATOM 5458 C C . ALA C 1 132 ? -28.427 46.688 -1.359 1.00 39.53 132 ALA C C 1
ATOM 5459 O O . ALA C 1 132 ? -27.418 46.255 -1.910 1.00 38.46 132 ALA C O 1
ATOM 5461 N N . ILE C 1 133 ? -28.397 47.502 -0.299 1.00 40.32 133 ILE C N 1
ATOM 5462 C CA . ILE C 1 133 ? -27.167 47.810 0.421 1.00 39.33 133 ILE C CA 1
ATOM 5463 C C . ILE C 1 133 ? -27.291 47.348 1.875 1.00 40.58 133 ILE C C 1
ATOM 5464 O O . ILE C 1 133 ? -28.248 47.725 2.559 1.00 36.80 133 ILE C O 1
ATOM 5469 N N . ILE C 1 134 ? -26.332 46.501 2.321 1.00 36.58 134 ILE C N 1
ATOM 5470 C CA . ILE C 1 134 ? -26.185 46.121 3.722 1.00 35.98 134 ILE C CA 1
ATOM 5471 C C . ILE C 1 134 ? -25.022 46.918 4.321 1.00 35.44 134 ILE C C 1
ATOM 5472 O O . ILE C 1 134 ? -23.911 46.867 3.794 1.00 37.87 134 ILE C O 1
ATOM 5477 N N . GLY C 1 135 ? -25.301 47.677 5.396 1.00 35.25 135 GLY C N 1
ATOM 5478 C CA . GLY C 1 135 ? -24.405 48.689 5.937 1.00 37.26 135 GLY C CA 1
ATOM 5479 C C . GLY C 1 135 ? -24.934 50.120 5.748 1.00 40.10 135 GLY C C 1
ATOM 5480 O O . GLY C 1 135 ? -25.659 50.383 4.790 1.00 36.90 135 GLY C O 1
ATOM 5481 N N . SER C 1 136 ? -24.555 51.032 6.671 1.00 41.44 136 SER C N 1
ATOM 5482 C CA . SER C 1 136 ? -25.088 52.393 6.713 1.00 42.96 136 SER C CA 1
ATOM 5483 C C . SER C 1 136 ? -23.993 53.427 6.988 1.00 41.66 136 SER C C 1
ATOM 5484 O O . SER C 1 136 ? -24.272 54.604 7.238 1.00 44.61 136 SER C O 1
ATOM 5487 N N . GLY C 1 137 ? -22.739 52.998 6.908 1.00 37.96 137 GLY C N 1
ATOM 5488 C CA . GLY C 1 137 ? -21.616 53.864 7.212 1.00 38.97 137 GLY C CA 1
ATOM 5489 C C . GLY C 1 137 ? -21.135 54.581 5.963 1.00 37.99 137 GLY C C 1
ATOM 5490 O O . GLY C 1 137 ? -21.768 54.503 4.909 1.00 34.75 137 GLY C O 1
ATOM 5491 N N . LYS C 1 138 ? -19.994 55.255 6.099 1.00 38.10 138 LYS C N 1
ATOM 5492 C CA . LYS C 1 138 ? -19.449 56.063 5.019 1.00 42.52 138 LYS C CA 1
ATOM 5493 C C . LYS C 1 138 ? -19.247 55.243 3.750 1.00 39.84 138 LYS C C 1
ATOM 5494 O O . LYS C 1 138 ? -19.418 55.755 2.638 1.00 39.43 138 LYS C O 1
ATOM 5500 N N . VAL C 1 139 ? -18.865 53.971 3.915 1.00 35.14 139 VAL C N 1
ATOM 5501 C CA . VAL C 1 139 ? -18.532 53.144 2.767 1.00 36.73 139 VAL C CA 1
ATOM 5502 C C . VAL C 1 139 ? -19.810 52.760 2.023 1.00 31.45 139 VAL C C 1
ATOM 5503 O O . VAL C 1 139 ? -19.846 52.736 0.787 1.00 34.07 139 VAL C O 1
ATOM 5507 N N . ALA C 1 140 ? -20.851 52.438 2.786 1.00 30.89 140 ALA C N 1
ATOM 5508 C CA . ALA C 1 140 ? -22.145 52.118 2.199 1.00 34.03 140 ALA C CA 1
ATOM 5509 C C . ALA C 1 140 ? -22.658 53.325 1.420 1.00 35.15 140 ALA C C 1
ATOM 5510 O O . ALA C 1 140 ? -23.063 53.168 0.276 1.00 32.88 140 ALA C O 1
ATOM 5512 N N . GLN C 1 141 ? -22.546 54.515 2.044 1.00 38.65 141 GLN C N 1
ATOM 5513 C CA . GLN C 1 141 ? -23.001 55.789 1.482 1.00 39.49 141 GLN C CA 1
ATOM 5514 C C . GLN C 1 141 ? -22.304 56.037 0.150 1.00 36.17 141 GLN C C 1
ATOM 5515 O O . GLN C 1 141 ? -22.970 56.365 -0.820 1.00 40.00 141 GLN C O 1
ATOM 5521 N N . ALA C 1 142 ? -20.985 55.783 0.078 1.00 35.96 142 ALA C N 1
ATOM 5522 C CA . ALA C 1 142 ? -20.223 56.007 -1.147 1.00 35.05 142 ALA C CA 1
ATOM 5523 C C . ALA C 1 142 ? -20.605 55.005 -2.234 1.00 37.75 142 ALA C C 1
ATOM 5524 O O . ALA C 1 142 ? -20.643 55.355 -3.416 1.00 39.64 142 ALA C O 1
ATOM 5526 N N . HIS C 1 143 ? -20.801 53.739 -1.844 1.00 37.67 143 HIS C N 1
ATOM 5527 C CA . HIS C 1 143 ? -21.258 52.727 -2.780 1.00 38.58 143 HIS C CA 1
ATOM 5528 C C . HIS C 1 143 ? -22.507 53.232 -3.494 1.00 37.67 143 HIS C C 1
ATOM 5529 O O . HIS C 1 143 ? -22.604 53.107 -4.707 1.00 38.69 143 HIS C O 1
ATOM 5536 N N . LEU C 1 144 ? -23.460 53.785 -2.732 1.00 41.55 144 LEU C N 1
ATOM 5537 C CA . LEU C 1 144 ? -24.709 54.277 -3.307 1.00 43.81 144 LEU C CA 1
ATOM 5538 C C . LEU C 1 144 ? -24.396 55.363 -4.334 1.00 43.80 144 LEU C C 1
ATOM 5539 O O . LEU C 1 144 ? -24.843 55.272 -5.478 1.00 47.41 144 LEU C O 1
ATOM 5544 N N . ARG C 1 145 ? -23.589 56.350 -3.915 1.00 44.33 145 ARG C N 1
ATOM 5545 C CA . ARG C 1 145 ? -23.167 57.454 -4.769 1.00 43.83 145 ARG C CA 1
ATOM 5546 C C . ARG C 1 145 ? -22.534 56.940 -6.063 1.00 42.62 145 ARG C C 1
ATOM 5547 O O . ARG C 1 145 ? -22.838 57.473 -7.118 1.00 39.63 145 ARG C O 1
ATOM 5555 N N . TYR C 1 146 ? -21.694 55.890 -6.008 1.00 44.55 146 TYR C N 1
ATOM 5556 C CA . TYR C 1 146 ? -20.915 55.480 -7.171 1.00 41.05 146 TYR C CA 1
ATOM 5557 C C . TYR C 1 146 ? -21.697 54.503 -8.048 1.00 40.31 146 TYR C C 1
ATOM 5558 O O . TYR C 1 146 ? -21.295 54.277 -9.188 1.00 48.04 146 TYR C O 1
ATOM 5567 N N . VAL C 1 147 ? -22.798 53.917 -7.555 1.00 41.63 147 VAL C N 1
ATOM 5568 C CA . VAL C 1 147 ? -23.541 52.963 -8.377 1.00 46.13 147 VAL C CA 1
ATOM 5569 C C . VAL C 1 147 ? -24.961 53.453 -8.690 1.00 45.71 147 VAL C C 1
ATOM 5570 O O . VAL C 1 147 ? -25.622 52.823 -9.512 1.00 42.84 147 VAL C O 1
ATOM 5574 N N . GLN C 1 148 ? -25.444 54.547 -8.078 1.00 46.94 148 GLN C N 1
ATOM 5575 C CA . GLN C 1 148 ? -26.830 54.968 -8.299 1.00 52.42 148 GLN C CA 1
ATOM 5576 C C . GLN C 1 148 ? -27.121 55.251 -9.781 1.00 55.14 148 GLN C C 1
ATOM 5577 O O . GLN C 1 148 ? -28.259 55.095 -10.215 1.00 55.21 148 GLN C O 1
ATOM 5583 N N . ASN C 1 149 ? -26.106 55.619 -10.581 1.00 55.39 149 ASN C N 1
ATOM 5584 C CA . ASN C 1 149 ? -26.345 56.008 -11.967 1.00 52.91 149 ASN C CA 1
ATOM 5585 C C . ASN C 1 149 ? -25.919 54.922 -12.947 1.00 54.73 149 ASN C C 1
ATOM 5586 O O . ASN C 1 149 ? -25.757 55.213 -14.130 1.00 56.49 149 ASN C O 1
ATOM 5591 N N . LEU C 1 150 ? -25.766 53.680 -12.470 1.00 56.69 150 LEU C N 1
ATOM 5592 C CA . LEU C 1 150 ? -25.142 52.622 -13.261 1.00 56.80 150 LEU C CA 1
ATOM 5593 C C . LEU C 1 150 ? -26.186 51.821 -14.030 1.00 53.58 150 LEU C C 1
ATOM 5594 O O . LEU C 1 150 ? -25.879 51.288 -15.090 1.00 45.98 150 LEU C O 1
ATOM 5599 N N . ARG C 1 151 ? -27.353 51.622 -13.405 1.00 57.58 151 ARG C N 1
ATOM 5600 C CA . ARG C 1 151 ? -28.481 50.931 -14.010 1.00 59.74 151 ARG C CA 1
ATOM 5601 C C . ARG C 1 151 ? -29.733 51.769 -13.775 1.00 64.07 151 ARG C C 1
ATOM 5602 O O . ARG C 1 151 ? -29.664 52.803 -13.114 1.00 68.74 151 ARG C O 1
ATOM 5610 N N . ASP C 1 152 ? -30.864 51.324 -14.339 1.00 72.66 152 ASP C N 1
ATOM 5611 C CA . ASP C 1 152 ? -32.144 51.994 -14.154 1.00 74.44 152 ASP C CA 1
ATOM 5612 C C . ASP C 1 152 ? -32.848 51.421 -12.927 1.00 64.59 152 ASP C C 1
ATOM 5613 O O . ASP C 1 152 ? -33.805 50.666 -13.053 1.00 60.22 152 ASP C O 1
ATOM 5618 N N . TRP C 1 153 ? -32.373 51.825 -11.743 1.00 61.45 153 TRP C N 1
ATOM 5619 C CA . TRP C 1 153 ? -32.850 51.253 -10.499 1.00 59.87 153 TRP C CA 1
ATOM 5620 C C . TRP C 1 153 ? -34.291 51.688 -10.277 1.00 62.55 153 TRP C C 1
ATOM 5621 O O . TRP C 1 153 ? -34.551 52.886 -10.145 1.00 62.52 153 TRP C O 1
ATOM 5632 N N . GLN C 1 154 ? -35.190 50.699 -10.220 1.00 59.21 154 GLN C N 1
ATOM 5633 C CA . GLN C 1 154 ? -36.565 50.927 -9.819 1.00 64.13 154 GLN C CA 1
ATOM 5634 C C . GLN C 1 154 ? -36.671 50.951 -8.300 1.00 57.86 154 GLN C C 1
ATOM 5635 O O . GLN C 1 154 ? -37.629 51.501 -7.780 1.00 54.55 154 GLN C O 1
ATOM 5641 N N . HIS C 1 155 ? -35.712 50.341 -7.590 1.00 55.04 155 HIS C N 1
ATOM 5642 C CA . HIS C 1 155 ? -35.815 50.213 -6.146 1.00 51.62 155 HIS C CA 1
ATOM 5643 C C . HIS C 1 155 ? -34.416 50.042 -5.549 1.00 52.50 155 HIS C C 1
ATOM 5644 O O . HIS C 1 155 ? -33.561 49.321 -6.089 1.00 47.62 155 HIS C O 1
ATOM 5651 N N . ILE C 1 156 ? -34.211 50.734 -4.425 1.00 46.49 156 ILE C N 1
ATOM 5652 C CA . ILE C 1 156 ? -32.959 50.704 -3.702 1.00 49.35 156 ILE C CA 1
ATOM 5653 C C . ILE C 1 156 ? -33.285 50.633 -2.222 1.00 47.03 156 ILE C C 1
ATOM 5654 O O . ILE C 1 156 ? -33.905 51.544 -1.690 1.00 46.50 156 ILE C O 1
ATOM 5659 N N . SER C 1 157 ? -32.766 49.585 -1.577 1.00 45.32 157 SER C N 1
ATOM 5660 C CA . SER C 1 157 ? -33.058 49.292 -0.190 1.00 45.98 157 SER C CA 1
ATOM 5661 C C . SER C 1 157 ? -31.754 49.336 0.596 1.00 43.60 157 SER C C 1
ATOM 5662 O O . SER C 1 157 ? -30.709 49.010 0.063 1.00 44.75 157 SER C O 1
ATOM 5665 N N . LEU C 1 158 ? -31.812 49.760 1.851 1.00 41.81 158 LEU C N 1
ATOM 5666 C CA . LEU C 1 158 ? -30.631 49.720 2.690 1.00 43.22 158 LEU C CA 1
ATOM 5667 C C . LEU C 1 158 ? -31.038 49.234 4.076 1.00 43.04 158 LEU C C 1
ATOM 5668 O O . LEU C 1 158 ? -32.027 49.720 4.617 1.00 35.83 158 LEU C O 1
ATOM 5673 N N . PHE C 1 159 ? -30.269 48.271 4.612 1.00 39.51 159 PHE C N 1
ATOM 5674 C CA . PHE C 1 159 ? -30.449 47.789 5.969 1.00 38.07 159 PHE C CA 1
ATOM 5675 C C . PHE C 1 159 ? -29.144 47.894 6.752 1.00 39.90 159 PHE C C 1
ATOM 5676 O O . PHE C 1 159 ? -28.078 47.507 6.265 1.00 41.77 159 PHE C O 1
ATOM 5684 N N . SER C 1 160 ? -29.272 48.336 8.004 1.00 37.10 160 SER C N 1
ATOM 5685 C CA . SER C 1 160 ? -28.269 48.116 9.023 1.00 40.76 160 SER C CA 1
ATOM 5686 C C . SER C 1 160 ? -28.934 47.931 10.389 1.00 40.80 160 SER C C 1
ATOM 5687 O O . SER C 1 160 ? -29.872 48.656 10.711 1.00 42.97 160 SER C O 1
ATOM 5690 N N . PRO C 1 161 ? -28.420 47.036 11.267 1.00 42.15 161 PRO C N 1
ATOM 5691 C CA . PRO C 1 161 ? -28.951 46.904 12.628 1.00 45.07 161 PRO C CA 1
ATOM 5692 C C . PRO C 1 161 ? -28.926 48.200 13.451 1.00 49.91 161 PRO C C 1
ATOM 5693 O O . PRO C 1 161 ? -29.804 48.419 14.282 1.00 52.10 161 PRO C O 1
ATOM 5697 N N . SER C 1 162 ? -27.931 49.063 13.213 1.00 56.61 162 SER C N 1
ATOM 5698 C CA . SER C 1 162 ? -27.804 50.315 13.954 1.00 61.50 162 SER C CA 1
ATOM 5699 C C . SER C 1 162 ? -29.004 51.235 13.703 1.00 63.08 162 SER C C 1
ATOM 5700 O O . SER C 1 162 ? -29.479 51.901 14.624 1.00 69.28 162 SER C O 1
ATOM 5703 N N . LEU C 1 163 ? -29.538 51.221 12.475 1.00 60.57 163 LEU C N 1
ATOM 5704 C CA . LEU C 1 163 ? -30.577 52.156 12.066 1.00 61.77 163 LEU C CA 1
ATOM 5705 C C . LEU C 1 163 ? -31.942 51.937 12.734 1.00 64.44 163 LEU C C 1
ATOM 5706 O O . LEU C 1 163 ? -32.780 52.817 12.613 1.00 61.91 163 LEU C O 1
ATOM 5711 N N . ALA C 1 164 ? -32.199 50.794 13.396 1.00 72.45 164 ALA C N 1
ATOM 5712 C CA . ALA C 1 164 ? -33.515 50.510 13.976 1.00 77.95 164 ALA C CA 1
ATOM 5713 C C . ALA C 1 164 ? -33.884 51.520 15.067 1.00 84.41 164 ALA C C 1
ATOM 5714 O O . ALA C 1 164 ? -35.062 51.697 15.382 1.00 76.13 164 ALA C O 1
ATOM 5716 N N . SER C 1 165 ? -32.860 52.137 15.669 1.00 89.03 165 SER C N 1
ATOM 5717 C CA . SER C 1 165 ? -33.031 53.242 16.597 1.00 90.72 165 SER C CA 1
ATOM 5718 C C . SER C 1 165 ? -32.069 54.372 16.227 1.00 90.73 165 SER C C 1
ATOM 5719 O O . SER C 1 165 ? -31.201 54.748 17.014 1.00 82.23 165 SER C O 1
ATOM 5722 N N . ALA C 1 166 ? -32.221 54.900 15.010 1.00 85.87 166 ALA C N 1
ATOM 5723 C CA . ALA C 1 166 ? -31.421 56.027 14.565 1.00 84.51 166 ALA C CA 1
ATOM 5724 C C . ALA C 1 166 ? -32.255 57.307 14.625 1.00 85.67 166 ALA C C 1
ATOM 5725 O O . ALA C 1 166 ? -33.481 57.265 14.518 1.00 80.67 166 ALA C O 1
ATOM 5727 N N . SER C 1 167 ? -31.567 58.445 14.784 1.00 78.54 167 SER C N 1
ATOM 5728 C CA . SER C 1 167 ? -32.203 59.749 14.704 1.00 75.60 167 SER C CA 1
ATOM 5729 C C . SER C 1 167 ? -32.772 59.975 13.299 1.00 77.82 167 SER C C 1
ATOM 5730 O O . SER C 1 167 ? -32.227 59.452 12.326 1.00 72.14 167 SER C O 1
ATOM 5733 N N . PRO C 1 168 ? -33.893 60.730 13.156 1.00 76.46 168 PRO C N 1
ATOM 5734 C CA . PRO C 1 168 ? -34.304 61.302 11.865 1.00 80.74 168 PRO C CA 1
ATOM 5735 C C . PRO C 1 168 ? -33.241 62.032 11.030 1.00 80.47 168 PRO C C 1
ATOM 5736 O O . PRO C 1 168 ? -33.350 62.076 9.804 1.00 82.18 168 PRO C O 1
ATOM 5740 N N . ALA C 1 169 ? -32.228 62.619 11.688 1.00 81.83 169 ALA C N 1
ATOM 5741 C CA . ALA C 1 169 ? -31.120 63.275 10.998 1.00 84.87 169 ALA C CA 1
ATOM 5742 C C . ALA C 1 169 ? -30.276 62.233 10.263 1.00 81.83 169 ALA C C 1
ATOM 5743 O O . ALA C 1 169 ? -30.021 62.367 9.063 1.00 70.62 169 ALA C O 1
ATOM 5745 N N . THR C 1 170 ? -29.871 61.191 11.010 1.00 82.52 170 THR C N 1
ATOM 5746 C CA . THR C 1 170 ? -29.159 60.041 10.468 1.00 73.91 170 THR C CA 1
ATOM 5747 C C . THR C 1 170 ? -29.893 59.536 9.230 1.00 68.01 170 THR C C 1
ATOM 5748 O O . THR C 1 170 ? -29.273 59.328 8.187 1.00 66.23 170 THR C O 1
ATOM 5752 N N . LEU C 1 171 ? -31.222 59.396 9.360 1.00 69.20 171 LEU C N 1
ATOM 5753 C CA . LEU C 1 171 ? -32.050 58.689 8.390 1.00 63.59 171 LEU C CA 1
ATOM 5754 C C . LEU C 1 171 ? -32.228 59.492 7.100 1.00 66.08 171 LEU C C 1
ATOM 5755 O O . LEU C 1 171 ? -32.163 58.919 6.014 1.00 72.63 171 LEU C O 1
ATOM 5760 N N . ALA C 1 172 ? -32.445 60.808 7.215 1.00 65.23 172 ALA C N 1
ATOM 5761 C CA . ALA C 1 172 ? -32.719 61.649 6.060 1.00 69.73 172 ALA C CA 1
ATOM 5762 C C . ALA C 1 172 ? -31.430 61.941 5.281 1.00 74.29 172 ALA C C 1
ATOM 5763 O O . ALA C 1 172 ? -31.487 62.197 4.076 1.00 68.68 172 ALA C O 1
ATOM 5765 N N . GLN C 1 173 ? -30.284 61.932 5.988 1.00 71.13 173 GLN C N 1
ATOM 5766 C CA . GLN C 1 173 ? -28.961 61.934 5.371 1.00 71.13 173 GLN C CA 1
ATOM 5767 C C . GLN C 1 173 ? -28.931 60.858 4.292 1.00 66.08 173 GLN C C 1
ATOM 5768 O O . GLN C 1 173 ? -28.529 61.127 3.159 1.00 67.73 173 GLN C O 1
ATOM 5774 N N . LEU C 1 174 ? -29.366 59.647 4.668 1.00 61.16 174 LEU C N 1
ATOM 5775 C CA . LEU C 1 174 ? -29.336 58.498 3.772 1.00 63.06 174 LEU C CA 1
ATOM 5776 C C . LEU C 1 174 ? -30.427 58.656 2.712 1.00 61.27 174 LEU C C 1
ATOM 5777 O O . LEU C 1 174 ? -30.152 58.585 1.515 1.00 60.73 174 LEU C O 1
ATOM 5782 N N . THR C 1 175 ? -31.662 58.899 3.169 1.00 60.70 175 THR C N 1
ATOM 5783 C CA . THR C 1 175 ? -32.829 58.960 2.293 1.00 70.21 175 THR C CA 1
ATOM 5784 C C . THR C 1 175 ? -32.638 59.992 1.171 1.00 67.04 175 THR C C 1
ATOM 5785 O O . THR C 1 175 ? -33.182 59.816 0.081 1.00 74.48 175 THR C O 1
ATOM 5789 N N . GLY C 1 176 ? -31.848 61.046 1.423 1.00 61.12 176 GLY C N 1
ATOM 5790 C CA . GLY C 1 176 ? -31.624 62.104 0.446 1.00 64.05 176 GLY C CA 1
ATOM 5791 C C . GLY C 1 176 ? -30.382 61.912 -0.434 1.00 66.65 176 GLY C C 1
ATOM 5792 O O . GLY C 1 176 ? -30.081 62.784 -1.248 1.00 68.94 176 GLY C O 1
ATOM 5793 N N . LEU C 1 177 ? -29.673 60.776 -0.304 1.00 65.57 177 LEU C N 1
ATOM 5794 C CA . LEU C 1 177 ? -28.573 60.449 -1.210 1.00 60.19 177 LEU C CA 1
ATOM 5795 C C . LEU C 1 177 ? -29.145 60.064 -2.571 1.00 52.72 177 LEU C C 1
ATOM 5796 O O . LEU C 1 177 ? -28.456 60.093 -3.590 1.00 46.78 177 LEU C O 1
ATOM 5801 N N . ASP C 1 178 ? -30.421 59.677 -2.547 1.00 48.43 178 ASP C N 1
ATOM 5802 C CA . ASP C 1 178 ? -31.100 59.115 -3.693 1.00 56.30 178 ASP C CA 1
ATOM 5803 C C . ASP C 1 178 ? -32.580 59.044 -3.321 1.00 61.63 178 ASP C C 1
ATOM 5804 O O . ASP C 1 178 ? -32.936 58.467 -2.294 1.00 59.93 178 ASP C O 1
ATOM 5809 N N . PRO C 1 179 ? -33.486 59.645 -4.123 1.00 72.71 179 PRO C N 1
ATOM 5810 C CA . PRO C 1 179 ? -34.908 59.660 -3.785 1.00 72.76 179 PRO C CA 1
ATOM 5811 C C . PRO C 1 179 ? -35.538 58.268 -3.771 1.00 69.16 179 PRO C C 1
ATOM 5812 O O . PRO C 1 179 ? -36.578 58.093 -3.145 1.00 73.44 179 PRO C O 1
ATOM 5816 N N . ARG C 1 180 ? -34.906 57.296 -4.453 1.00 61.07 180 ARG C N 1
ATOM 5817 C CA . ARG C 1 180 ? -35.408 55.933 -4.548 1.00 57.53 180 ARG C CA 1
ATOM 5818 C C . ARG C 1 180 ? -34.997 55.093 -3.334 1.00 57.99 180 ARG C C 1
ATOM 5819 O O . ARG C 1 180 ? -35.313 53.903 -3.276 1.00 55.06 180 ARG C O 1
ATOM 5827 N N . LEU C 1 181 ? -34.278 55.683 -2.373 1.00 57.26 181 LEU C N 1
ATOM 5828 C CA . LEU C 1 181 ? -33.756 54.906 -1.260 1.00 56.71 181 LEU C CA 1
ATOM 5829 C C . LEU C 1 181 ? -34.845 54.664 -0.217 1.00 55.87 181 LEU C C 1
ATOM 5830 O O . LEU C 1 181 ? -35.453 55.620 0.254 1.00 50.19 181 LEU C O 1
ATOM 5835 N N . SER C 1 182 ? -35.074 53.392 0.159 1.00 50.94 182 SER C N 1
ATOM 5836 C CA . SER C 1 182 ? -35.890 53.094 1.324 1.00 49.54 182 SER C CA 1
ATOM 5837 C C . SER C 1 182 ? -35.083 52.292 2.348 1.00 49.63 182 SER C C 1
ATOM 5838 O O . SER C 1 182 ? -34.236 51.470 2.011 1.00 50.23 182 SER C O 1
ATOM 5841 N N . ILE C 1 183 ? -35.325 52.605 3.617 1.00 47.76 183 ILE C N 1
ATOM 5842 C CA . ILE C 1 183 ? -34.673 51.969 4.741 1.00 48.57 183 ILE C CA 1
ATOM 5843 C C . ILE C 1 183 ? -35.510 50.755 5.131 1.00 50.21 183 ILE C C 1
ATOM 5844 O O . ILE C 1 183 ? -36.701 50.879 5.434 1.00 50.46 183 ILE C O 1
ATOM 5849 N N . ALA C 1 184 ? -34.875 49.583 5.125 1.00 44.60 184 ALA C N 1
ATOM 5850 C CA . ALA C 1 184 ? -35.566 48.350 5.473 1.00 45.43 184 ALA C CA 1
ATOM 5851 C C . ALA C 1 184 ? -35.340 48.045 6.956 1.00 45.18 184 ALA C C 1
ATOM 5852 O O . ALA C 1 184 ? -34.323 48.440 7.542 1.00 43.68 184 ALA C O 1
ATOM 5854 N N . ASP C 1 185 ? -36.305 47.335 7.557 1.00 41.79 185 ASP C N 1
ATOM 5855 C CA . ASP C 1 185 ? -36.265 47.023 8.981 1.00 44.83 185 ASP C CA 1
ATOM 5856 C C . ASP C 1 185 ? -35.591 45.665 9.223 1.00 39.49 185 ASP C C 1
ATOM 5857 O O . ASP C 1 185 ? -35.308 45.304 10.363 1.00 41.02 185 ASP C O 1
ATOM 5862 N N . SER C 1 186 ? -35.280 44.914 8.163 1.00 38.53 186 SER C N 1
ATOM 5863 C CA . SER C 1 186 ? -34.448 43.728 8.317 1.00 42.73 186 SER C CA 1
ATOM 5864 C C . SER C 1 186 ? -33.589 43.509 7.076 1.00 41.23 186 SER C C 1
ATOM 5865 O O . SER C 1 186 ? -33.784 44.134 6.033 1.00 41.93 186 SER C O 1
ATOM 5868 N N . CYS C 1 187 ? -32.673 42.551 7.201 1.00 40.60 187 CYS C N 1
ATOM 5869 C CA . CYS C 1 187 ? -31.830 42.137 6.091 1.00 43.49 187 CYS C CA 1
ATOM 5870 C C . CYS C 1 187 ? -32.660 41.423 5.024 1.00 42.27 187 CYS C C 1
ATOM 5871 O O . CYS C 1 187 ? -32.484 41.689 3.837 1.00 44.03 187 CYS C O 1
ATOM 5874 N N . ALA C 1 188 ? -33.559 40.520 5.455 1.00 41.67 188 ALA C N 1
ATOM 5875 C CA . ALA C 1 188 ? -34.433 39.789 4.544 1.00 47.00 188 ALA C CA 1
ATOM 5876 C C . ALA C 1 188 ? -35.234 40.758 3.675 1.00 42.81 188 ALA C C 1
ATOM 5877 O O . ALA C 1 188 ? -35.300 40.565 2.461 1.00 40.98 188 ALA C O 1
ATOM 5879 N N . ALA C 1 189 ? -35.806 41.806 4.289 1.00 41.94 189 ALA C N 1
ATOM 5880 C CA . ALA C 1 189 ? -36.658 42.735 3.553 1.00 45.62 189 ALA C CA 1
ATOM 5881 C C . ALA C 1 189 ? -35.846 43.533 2.521 1.00 48.95 189 ALA C C 1
ATOM 5882 O O . ALA C 1 189 ? -36.341 43.718 1.397 1.00 44.41 189 ALA C O 1
ATOM 5884 N N . ALA C 1 190 ? -34.606 43.967 2.867 1.00 44.89 190 ALA C N 1
ATOM 5885 C CA . ALA C 1 190 ? -33.726 44.663 1.918 1.00 38.32 190 ALA C CA 1
ATOM 5886 C C . ALA C 1 190 ? -33.379 43.808 0.689 1.00 37.34 190 ALA C C 1
ATOM 5887 O O . ALA C 1 190 ? -33.288 44.336 -0.416 1.00 35.95 190 ALA C O 1
ATOM 5889 N N . VAL C 1 191 ? -33.145 42.497 0.864 1.00 39.26 191 VAL C N 1
ATOM 5890 C CA . VAL C 1 191 ? -32.586 41.672 -0.207 1.00 42.32 191 VAL C CA 1
ATOM 5891 C C . VAL C 1 191 ? -33.667 40.928 -0.986 1.00 47.16 191 VAL C C 1
ATOM 5892 O O . VAL C 1 191 ? -33.367 40.358 -2.048 1.00 44.89 191 VAL C O 1
ATOM 5896 N N . ALA C 1 192 ? -34.900 40.903 -0.455 1.00 47.74 192 ALA C N 1
ATOM 5897 C CA . ALA C 1 192 ? -36.024 40.337 -1.188 1.00 45.96 192 ALA C CA 1
ATOM 5898 C C . ALA C 1 192 ? -35.991 40.869 -2.616 1.00 44.45 192 ALA C C 1
ATOM 5899 O O . ALA C 1 192 ? -36.020 42.076 -2.832 1.00 46.31 192 ALA C O 1
ATOM 5901 N N . ASP C 1 193 ? -35.793 39.949 -3.565 1.00 50.27 193 ASP C N 1
ATOM 5902 C CA . ASP C 1 193 ? -35.883 40.234 -4.982 1.00 52.51 193 ASP C CA 1
ATOM 5903 C C . ASP C 1 193 ? -34.760 41.135 -5.485 1.00 57.96 193 ASP C C 1
ATOM 5904 O O . ASP C 1 193 ? -34.890 41.711 -6.576 1.00 51.36 193 ASP C O 1
ATOM 5909 N N . ALA C 1 194 ? -33.633 41.203 -4.758 1.00 52.16 194 ALA C N 1
ATOM 5910 C CA . ALA C 1 194 ? -32.563 42.080 -5.207 1.00 49.49 194 ALA C CA 1
ATOM 5911 C C . ALA C 1 194 ? -31.874 41.447 -6.416 1.00 47.22 194 ALA C C 1
ATOM 5912 O O . ALA C 1 194 ? -31.758 40.222 -6.481 1.00 42.58 194 ALA C O 1
ATOM 5914 N N . ASP C 1 195 ? -31.476 42.299 -7.378 1.00 40.77 195 ASP C N 1
ATOM 5915 C CA . ASP C 1 195 ? -30.593 41.896 -8.471 1.00 46.14 195 ASP C CA 1
ATOM 5916 C C . ASP C 1 195 ? -29.123 42.041 -8.061 1.00 44.34 195 ASP C C 1
ATOM 5917 O O . ASP C 1 195 ? -28.287 41.250 -8.492 1.00 44.55 195 ASP C O 1
ATOM 5922 N N . VAL C 1 196 ? -28.826 43.083 -7.273 1.00 42.97 196 VAL C N 1
ATOM 5923 C CA . VAL C 1 196 ? -27.482 43.404 -6.831 1.00 39.28 196 VAL C CA 1
ATOM 5924 C C . VAL C 1 196 ? -27.592 43.734 -5.350 1.00 42.42 196 VAL C C 1
ATOM 5925 O O . VAL C 1 196 ? -28.500 44.471 -4.955 1.00 39.77 196 VAL C O 1
ATOM 5929 N N . ILE C 1 197 ? -26.746 43.056 -4.560 1.00 41.69 197 ILE C N 1
ATOM 5930 C CA . ILE C 1 197 ? -26.638 43.215 -3.118 1.00 39.81 197 ILE C CA 1
ATOM 5931 C C . ILE C 1 197 ? -25.197 43.587 -2.792 1.00 35.84 197 ILE C C 1
ATOM 5932 O O . ILE C 1 197 ? -24.272 42.811 -3.018 1.00 35.37 197 ILE C O 1
ATOM 5937 N N . MET C 1 198 ? -25.010 44.792 -2.276 1.00 34.51 198 MET C N 1
ATOM 5938 C CA . MET C 1 198 ? -23.677 45.273 -1.981 1.00 35.54 198 MET C CA 1
ATOM 5939 C C . MET C 1 198 ? -23.504 45.228 -0.471 1.00 33.99 198 MET C C 1
ATOM 5940 O O . MET C 1 198 ? -24.206 45.916 0.251 1.00 34.28 198 MET C O 1
ATOM 5945 N N . LEU C 1 199 ? -22.623 44.337 -0.021 1.00 33.23 199 LEU C N 1
ATOM 5946 C CA . LEU C 1 199 ? -22.276 44.205 1.378 1.00 32.91 199 LEU C CA 1
ATOM 5947 C C . LEU C 1 199 ? -21.169 45.211 1.659 1.00 35.42 199 LEU C C 1
ATOM 5948 O O . LEU C 1 199 ? -20.078 45.115 1.099 1.00 35.33 199 LEU C O 1
ATOM 5953 N N . CYS C 1 200 ? -21.508 46.210 2.479 1.00 38.13 200 CYS C N 1
ATOM 5954 C CA . CYS C 1 200 ? -20.698 47.401 2.668 1.00 36.24 200 CYS C CA 1
ATOM 5955 C C . CYS C 1 200 ? -20.445 47.599 4.161 1.00 32.88 200 CYS C C 1
ATOM 5956 O O . CYS C 1 200 ? -20.590 48.700 4.679 1.00 37.34 200 CYS C O 1
ATOM 5959 N N . THR C 1 201 ? -20.123 46.516 4.866 1.00 33.56 201 THR C N 1
ATOM 5960 C CA . THR C 1 201 ? -19.968 46.582 6.309 1.00 35.80 201 THR C CA 1
ATOM 5961 C C . THR C 1 201 ? -18.491 46.475 6.659 1.00 35.89 201 THR C C 1
ATOM 5962 O O . THR C 1 201 ? -17.654 46.295 5.772 1.00 38.79 201 THR C O 1
ATOM 5966 N N . SER C 1 202 ? -18.195 46.558 7.958 1.00 37.06 202 SER C N 1
ATOM 5967 C CA . SER C 1 202 ? -16.893 46.178 8.481 1.00 40.43 202 SER C CA 1
ATOM 5968 C C . SER C 1 202 ? -17.049 45.044 9.484 1.00 39.27 202 SER C C 1
ATOM 5969 O O . SER C 1 202 ? -16.257 44.910 10.419 1.00 41.94 202 SER C O 1
ATOM 5972 N N . SER C 1 203 ? -18.049 44.194 9.232 1.00 36.79 203 SER C N 1
ATOM 5973 C CA . SER C 1 203 ? -18.230 42.944 9.951 1.00 32.14 203 SER C CA 1
ATOM 5974 C C . SER C 1 203 ? -17.048 41.993 9.752 1.00 32.37 203 SER C C 1
ATOM 5975 O O . SER C 1 203 ? -16.499 41.898 8.666 1.00 35.20 203 SER C O 1
ATOM 5978 N N . ALA C 1 204 ? -16.635 41.336 10.848 1.00 35.30 204 ALA C N 1
ATOM 5979 C CA . ALA C 1 204 ? -15.658 40.248 10.842 1.00 37.32 204 ALA C CA 1
ATOM 5980 C C . ALA C 1 204 ? -16.283 38.992 10.251 1.00 34.52 204 ALA C C 1
ATOM 5981 O O . ALA C 1 204 ? -15.586 38.145 9.692 1.00 36.41 204 ALA C O 1
ATOM 5983 N N . GLY C 1 205 ? -17.598 38.864 10.452 1.00 33.39 205 GLY C N 1
ATOM 5984 C CA . GLY C 1 205 ? -18.315 37.652 10.121 1.00 30.17 205 GLY C CA 1
ATOM 5985 C C . GLY C 1 205 ? -19.496 37.902 9.196 1.00 31.30 205 GLY C C 1
ATOM 5986 O O . GLY C 1 205 ? -19.844 39.048 8.893 1.00 30.16 205 GLY C O 1
ATOM 5987 N N . PRO C 1 206 ? -20.114 36.809 8.702 1.00 29.64 206 PRO C N 1
ATOM 5988 C CA . PRO C 1 206 ? -21.157 36.894 7.678 1.00 33.01 206 PRO C CA 1
ATOM 5989 C C . PRO C 1 206 ? -22.327 37.796 8.077 1.00 36.50 206 PRO C C 1
ATOM 5990 O O . PRO C 1 206 ? -22.762 37.785 9.228 1.00 36.91 206 PRO C O 1
ATOM 5994 N N . VAL C 1 207 ? -22.788 38.605 7.115 1.00 37.69 207 VAL C N 1
ATOM 5995 C CA . VAL C 1 207 ? -23.972 39.432 7.275 1.00 37.49 207 VAL C CA 1
ATOM 5996 C C . VAL C 1 207 ? -25.038 38.997 6.286 1.00 37.89 207 VAL C C 1
ATOM 5997 O O . VAL C 1 207 ? -26.145 39.509 6.350 1.00 44.20 207 VAL C O 1
ATOM 6001 N N . LEU C 1 208 ? -24.696 38.083 5.372 1.00 36.20 208 LEU C N 1
ATOM 6002 C CA . LEU C 1 208 ? -25.656 37.613 4.397 1.00 34.01 208 LEU C CA 1
ATOM 6003 C C . LEU C 1 208 ? -25.382 36.152 4.135 1.00 35.10 208 LEU C C 1
ATOM 6004 O O . LEU C 1 208 ? -24.223 35.826 3.894 1.00 36.45 208 LEU C O 1
ATOM 6009 N N . ASP C 1 209 ? -26.446 35.331 4.106 1.00 34.67 209 ASP C N 1
ATOM 6010 C CA . ASP C 1 209 ? -26.364 33.972 3.601 1.00 38.11 209 ASP C CA 1
ATOM 6011 C C . ASP C 1 209 ? -26.945 33.894 2.187 1.00 37.86 209 ASP C C 1
ATOM 6012 O O . ASP C 1 209 ? -28.152 33.983 1.985 1.00 37.19 209 ASP C O 1
ATOM 6017 N N . PRO C 1 210 ? -26.116 33.714 1.141 1.00 36.79 210 PRO C N 1
ATOM 6018 C CA . PRO C 1 210 ? -26.627 33.565 -0.223 1.00 40.69 210 PRO C CA 1
ATOM 6019 C C . PRO C 1 210 ? -27.693 32.484 -0.433 1.00 43.19 210 PRO C C 1
ATOM 6020 O O . PRO C 1 210 ? -28.434 32.542 -1.405 1.00 46.24 210 PRO C O 1
ATOM 6024 N N . ALA C 1 211 ? -27.717 31.474 0.448 1.00 43.68 211 ALA C N 1
ATOM 6025 C CA . ALA C 1 211 ? -28.656 30.368 0.359 1.00 49.07 211 ALA C CA 1
ATOM 6026 C C . ALA C 1 211 ? -30.077 30.824 0.694 1.00 49.70 211 ALA C C 1
ATOM 6027 O O . ALA C 1 211 ? -31.024 30.138 0.314 1.00 52.52 211 ALA C O 1
ATOM 6029 N N . HIS C 1 212 ? -30.216 31.960 1.400 1.00 50.06 212 HIS C N 1
ATOM 6030 C CA . HIS C 1 212 ? -31.508 32.500 1.804 1.00 53.76 212 HIS C CA 1
ATOM 6031 C C . HIS C 1 212 ? -32.095 33.448 0.757 1.00 54.17 212 HIS C C 1
ATOM 6032 O O . HIS C 1 212 ? -33.053 34.144 1.081 1.00 54.11 212 HIS C O 1
ATOM 6039 N N . LEU C 1 213 ? -31.519 33.505 -0.458 1.00 50.86 213 LEU C N 1
ATOM 6040 C CA . LEU C 1 213 ? -31.985 34.416 -1.503 1.00 54.07 213 LEU C CA 1
ATOM 6041 C C . LEU C 1 213 ? -33.072 33.724 -2.336 1.00 53.46 213 LEU C C 1
ATOM 6042 O O . LEU C 1 213 ? -33.111 32.499 -2.398 1.00 49.82 213 LEU C O 1
ATOM 6047 N N . SER C 1 214 ? -33.960 34.525 -2.951 1.00 58.74 214 SER C N 1
ATOM 6048 C CA . SER C 1 214 ? -35.066 34.024 -3.765 1.00 61.74 214 SER C CA 1
ATOM 6049 C C . SER C 1 214 ? -34.593 33.763 -5.194 1.00 63.75 214 SER C C 1
ATOM 6050 O O . SER C 1 214 ? -35.165 32.930 -5.889 1.00 64.43 214 SER C O 1
ATOM 6053 N N . LYS C 1 215 ? -33.540 34.474 -5.620 1.00 64.28 215 LYS C N 1
ATOM 6054 C CA . LYS C 1 215 ? -33.030 34.350 -6.976 1.00 62.34 215 LYS C CA 1
ATOM 6055 C C . LYS C 1 215 ? -31.542 34.697 -7.018 1.00 62.35 215 LYS C C 1
ATOM 6056 O O . LYS C 1 215 ? -31.035 35.384 -6.137 1.00 60.50 215 LYS C O 1
ATOM 6062 N N . PRO C 1 216 ? -30.796 34.202 -8.031 1.00 60.52 216 PRO C N 1
ATOM 6063 C CA . PRO C 1 216 ? -29.437 34.665 -8.297 1.00 63.75 216 PRO C CA 1
ATOM 6064 C C . PRO C 1 216 ? -29.307 36.186 -8.335 1.00 60.13 216 PRO C C 1
ATOM 6065 O O . PRO C 1 216 ? -30.166 36.880 -8.875 1.00 63.89 216 PRO C O 1
ATOM 6069 N N . ALA C 1 217 ? -28.212 36.674 -7.747 1.00 49.79 217 ALA C N 1
ATOM 6070 C CA . ALA C 1 217 ? -27.923 38.091 -7.625 1.00 48.33 217 ALA C CA 1
ATOM 6071 C C . ALA C 1 217 ? -26.411 38.281 -7.734 1.00 44.68 217 ALA C C 1
ATOM 6072 O O . ALA C 1 217 ? -25.639 37.356 -7.511 1.00 44.16 217 ALA C O 1
ATOM 6074 N N . LEU C 1 218 ? -25.986 39.481 -8.106 1.00 45.08 218 LEU C N 1
ATOM 6075 C CA . LEU C 1 218 ? -24.606 39.871 -7.900 1.00 40.52 218 LEU C CA 1
ATOM 6076 C C . LEU C 1 218 ? -24.461 40.259 -6.433 1.00 39.88 218 LEU C C 1
ATOM 6077 O O . LEU C 1 218 ? -25.169 41.141 -5.946 1.00 43.81 218 LEU C O 1
ATOM 6082 N N . ILE C 1 219 ? -23.575 39.561 -5.718 1.00 36.68 219 ILE C N 1
ATOM 6083 C CA . ILE C 1 219 ? -23.250 39.942 -4.349 1.00 35.27 219 ILE C CA 1
ATOM 6084 C C . ILE C 1 219 ? -21.825 40.465 -4.341 1.00 36.38 219 ILE C C 1
ATOM 6085 O O . ILE C 1 219 ? -20.933 39.818 -4.881 1.00 38.65 219 ILE C O 1
ATOM 6090 N N . THR C 1 220 ? -21.634 41.645 -3.751 1.00 36.14 220 THR C N 1
ATOM 6091 C CA . THR C 1 220 ? -20.323 42.264 -3.668 1.00 34.55 220 THR C CA 1
ATOM 6092 C C . THR C 1 220 ? -19.966 42.443 -2.195 1.00 34.62 220 THR C C 1
ATOM 6093 O O . THR C 1 220 ? -20.849 42.592 -1.370 1.00 38.42 220 THR C O 1
ATOM 6097 N N . SER C 1 221 ? -18.673 42.358 -1.872 1.00 35.23 221 SER C N 1
ATOM 6098 C CA . SER C 1 221 ? -18.187 42.395 -0.500 1.00 31.45 221 SER C CA 1
ATOM 6099 C C . SER C 1 221 ? -16.906 43.227 -0.430 1.00 30.70 221 SER C C 1
ATOM 6100 O O . SER C 1 221 ? -16.087 43.144 -1.364 1.00 31.78 221 SER C O 1
ATOM 6103 N N . ILE C 1 222 ? -16.717 43.951 0.691 1.00 29.51 222 ILE C N 1
ATOM 6104 C CA . ILE C 1 222 ? -15.554 44.821 0.885 1.00 31.80 222 ILE C CA 1
ATOM 6105 C C . ILE C 1 222 ? -14.915 44.755 2.281 1.00 32.21 222 ILE C C 1
ATOM 6106 O O . ILE C 1 222 ? -13.871 45.382 2.471 1.00 36.17 222 ILE C O 1
ATOM 6111 N N . SER C 1 223 ? -15.475 44.020 3.265 1.00 32.65 223 SER C N 1
ATOM 6112 C CA . SER C 1 223 ? -14.965 44.098 4.642 1.00 32.78 223 SER C CA 1
ATOM 6113 C C . SER C 1 223 ? -13.489 43.676 4.719 1.00 33.16 223 SER C C 1
ATOM 6114 O O . SER C 1 223 ? -13.159 42.584 4.249 1.00 35.03 223 SER C O 1
ATOM 6117 N N . THR C 1 224 ? -12.633 44.511 5.351 1.00 31.21 224 THR C N 1
ATOM 6118 C CA . THR C 1 224 ? -11.219 44.183 5.560 1.00 35.42 224 THR C CA 1
ATOM 6119 C C . THR C 1 224 ? -10.654 44.562 6.949 1.00 36.98 224 THR C C 1
ATOM 6120 O O . THR C 1 224 ? -9.500 44.242 7.226 1.00 40.35 224 THR C O 1
ATOM 6124 N N . ASN C 1 225 ? -11.432 45.170 7.850 1.00 36.42 225 ASN C N 1
ATOM 6125 C CA . ASN C 1 225 ? -10.905 45.714 9.096 1.00 41.69 225 ASN C CA 1
ATOM 6126 C C . ASN C 1 225 ? -11.044 44.683 10.212 1.00 50.75 225 ASN C C 1
ATOM 6127 O O . ASN C 1 225 ? -11.581 44.961 11.280 1.00 76.67 225 ASN C O 1
ATOM 6132 N N . ALA C 1 226 ? -10.609 43.468 9.953 1.00 47.67 226 ALA C N 1
ATOM 6133 C CA . ALA C 1 226 ? -10.633 42.427 10.952 1.00 45.03 226 ALA C CA 1
ATOM 6134 C C . ALA C 1 226 ? -9.787 41.329 10.342 1.00 42.66 226 ALA C C 1
ATOM 6135 O O . ALA C 1 226 ? -9.711 41.259 9.123 1.00 35.52 226 ALA C O 1
ATOM 6137 N N . PRO C 1 227 ? -9.035 40.545 11.139 1.00 45.67 227 PRO C N 1
ATOM 6138 C CA . PRO C 1 227 ? -8.308 39.410 10.582 1.00 45.39 227 PRO C CA 1
ATOM 6139 C C . PRO C 1 227 ? -9.363 38.521 9.933 1.00 39.21 227 PRO C C 1
ATOM 6140 O O . PRO C 1 227 ? -10.299 38.113 10.611 1.00 36.53 227 PRO C O 1
ATOM 6144 N N . ARG C 1 228 ? -9.198 38.306 8.619 1.00 35.58 228 ARG C N 1
ATOM 6145 C CA . ARG C 1 228 ? -9.962 37.368 7.812 1.00 34.36 228 ARG C CA 1
ATOM 6146 C C . ARG C 1 228 ? -11.432 37.739 7.851 1.00 29.24 228 ARG C C 1
ATOM 6147 O O . ARG C 1 228 ? -12.308 36.877 7.776 1.00 29.28 228 ARG C O 1
ATOM 6155 N N . ALA C 1 229 ? -11.662 39.047 7.852 1.00 29.56 229 ALA C N 1
ATOM 6156 C CA . ALA C 1 229 ? -12.999 39.612 7.765 1.00 32.64 229 ALA C CA 1
ATOM 6157 C C . ALA C 1 229 ? -13.693 39.058 6.523 1.00 31.97 229 ALA C C 1
ATOM 6158 O O . ALA C 1 229 ? -13.089 38.970 5.448 1.00 30.72 229 ALA C O 1
ATOM 6160 N N . HIS C 1 230 ? -14.961 38.673 6.695 1.00 30.32 230 HIS C N 1
ATOM 6161 C CA . HIS C 1 230 ? -15.745 38.147 5.595 1.00 30.76 230 HIS C CA 1
ATOM 6162 C C . HIS C 1 230 ? -17.228 38.378 5.864 1.00 31.90 230 HIS C C 1
ATOM 6163 O O . HIS C 1 230 ? -17.656 38.333 7.012 1.00 35.34 230 HIS C O 1
ATOM 6170 N N . GLU C 1 231 ? -17.995 38.574 4.779 1.00 31.18 231 GLU C N 1
ATOM 6171 C CA . GLU C 1 231 ? -19.382 39.012 4.857 1.00 31.82 231 GLU C CA 1
ATOM 6172 C C . GLU C 1 231 ? -20.371 37.953 4.385 1.00 30.24 231 GLU C C 1
ATOM 6173 O O . GLU C 1 231 ? -21.584 38.145 4.516 1.00 33.18 231 GLU C O 1
ATOM 6179 N N . VAL C 1 232 ? -19.859 36.847 3.840 1.00 30.45 232 VAL C N 1
ATOM 6180 C CA . VAL C 1 232 ? -20.691 35.699 3.511 1.00 30.65 232 VAL C CA 1
ATOM 6181 C C . VAL C 1 232 ? -20.080 34.458 4.156 1.00 31.64 232 VAL C C 1
ATOM 6182 O O . VAL C 1 232 ? -18.877 34.416 4.437 1.00 33.62 232 VAL C O 1
ATOM 6186 N N . PRO C 1 233 ? -20.879 33.385 4.328 1.00 33.68 233 PRO C N 1
ATOM 6187 C CA . PRO C 1 233 ? -20.352 32.103 4.771 1.00 35.02 233 PRO C CA 1
ATOM 6188 C C . PRO C 1 233 ? -19.351 31.573 3.750 1.00 34.91 233 PRO C C 1
ATOM 6189 O O . PRO C 1 233 ? -19.673 31.416 2.571 1.00 33.74 233 PRO C O 1
ATOM 6193 N N . PRO C 1 234 ? -18.108 31.268 4.183 1.00 32.23 234 PRO C N 1
ATOM 6194 C CA . PRO C 1 234 ? -17.074 30.773 3.270 1.00 32.13 234 PRO C CA 1
ATOM 6195 C C . PRO C 1 234 ? -17.465 29.610 2.355 1.00 31.42 234 PRO C C 1
ATOM 6196 O O . PRO C 1 234 ? -17.070 29.576 1.184 1.00 30.13 234 PRO C O 1
ATOM 6200 N N . HIS C 1 235 ? -18.248 28.666 2.886 1.00 31.69 235 HIS C N 1
ATOM 6201 C CA . HIS C 1 235 ? -18.697 27.510 2.120 1.00 32.69 235 HIS C CA 1
ATOM 6202 C C . HIS C 1 235 ? -19.549 27.923 0.912 1.00 31.69 235 HIS C C 1
ATOM 6203 O O . HIS C 1 235 ? -19.569 27.228 -0.103 1.00 34.02 235 HIS C O 1
ATOM 6210 N N . SER C 1 236 ? -20.222 29.076 1.008 1.00 33.02 236 SER C N 1
ATOM 6211 C CA . SER C 1 236 ? -21.115 29.556 -0.034 1.00 31.70 236 SER C CA 1
ATOM 6212 C C . SER C 1 236 ? -20.377 29.886 -1.338 1.00 33.62 236 SER C C 1
ATOM 6213 O O . SER C 1 236 ? -21.011 29.934 -2.394 1.00 34.13 236 SER C O 1
ATOM 6216 N N . LEU C 1 237 ? -19.047 30.093 -1.296 1.00 32.45 237 LEU C N 1
ATOM 6217 C CA . LEU C 1 237 ? -18.272 30.309 -2.512 1.00 34.89 237 LEU C CA 1
ATOM 6218 C C . LEU C 1 237 ? -18.399 29.121 -3.469 1.00 33.84 237 LEU C C 1
ATOM 6219 O O . LEU C 1 237 ? -18.239 29.295 -4.682 1.00 34.34 237 LEU C O 1
ATOM 6224 N N . ASN C 1 238 ? -18.626 27.919 -2.918 1.00 31.47 238 ASN C N 1
ATOM 6225 C CA . ASN C 1 238 ? -18.733 26.721 -3.733 1.00 32.68 238 ASN C CA 1
ATOM 6226 C C . ASN C 1 238 ? -20.034 26.729 -4.539 1.00 33.80 238 ASN C C 1
ATOM 6227 O O . ASN C 1 238 ? -20.146 25.958 -5.476 1.00 35.91 238 ASN C O 1
ATOM 6232 N N . ALA C 1 239 ? -21.011 27.560 -4.149 1.00 34.40 239 ALA C N 1
ATOM 6233 C CA . ALA C 1 239 ? -22.290 27.689 -4.836 1.00 36.40 239 ALA C CA 1
ATOM 6234 C C . ALA C 1 239 ? -22.383 29.014 -5.582 1.00 35.64 239 ALA C C 1
ATOM 6235 O O . ALA C 1 239 ? -23.455 29.354 -6.060 1.00 35.05 239 ALA C O 1
ATOM 6237 N N . MET C 1 240 ? -21.271 29.758 -5.670 1.00 35.17 240 MET C N 1
ATOM 6238 C CA . MET C 1 240 ? -21.289 31.041 -6.348 1.00 36.29 240 MET C CA 1
ATOM 6239 C C . MET C 1 240 ? -20.253 31.037 -7.471 1.00 38.14 240 MET C C 1
ATOM 6240 O O . MET C 1 240 ? -19.342 30.215 -7.493 1.00 40.62 240 MET C O 1
ATOM 6245 N N . GLN C 1 241 ? -20.467 31.930 -8.438 1.00 40.18 241 GLN C N 1
ATOM 6246 C CA . GLN C 1 241 ? -19.492 32.258 -9.459 1.00 39.25 241 GLN C CA 1
ATOM 6247 C C . GLN C 1 241 ? -18.651 33.420 -8.952 1.00 38.82 241 GLN C C 1
ATOM 6248 O O . GLN C 1 241 ? -19.174 34.522 -8.779 1.00 39.56 241 GLN C O 1
ATOM 6254 N N . VAL C 1 242 ? -17.352 33.164 -8.739 1.00 35.84 242 VAL C N 1
ATOM 6255 C CA . VAL C 1 242 ? -16.529 34.045 -7.926 1.00 35.04 242 VAL C CA 1
ATOM 6256 C C . VAL C 1 242 ? -15.619 34.898 -8.805 1.00 35.86 242 VAL C C 1
ATOM 6257 O O . VAL C 1 242 ? -14.895 34.418 -9.674 1.00 34.49 242 VAL C O 1
ATOM 6261 N N . PHE C 1 243 ? -15.677 36.194 -8.522 1.00 35.24 243 PHE C N 1
ATOM 6262 C CA . PHE C 1 243 ? -14.892 37.196 -9.195 1.00 38.00 243 PHE C CA 1
ATOM 6263 C C . PHE C 1 243 ? -14.229 38.021 -8.094 1.00 37.38 243 PHE C C 1
ATOM 6264 O O . PHE C 1 243 ? -14.698 38.020 -6.955 1.00 37.85 243 PHE C O 1
ATOM 6272 N N . CYS C 1 244 ? -13.138 38.708 -8.429 1.00 36.96 244 CYS C N 1
ATOM 6273 C CA . CYS C 1 244 ? -12.447 39.508 -7.436 1.00 38.88 244 CYS C CA 1
ATOM 6274 C C . CYS C 1 244 ? -11.634 40.613 -8.113 1.00 37.17 244 CYS C C 1
ATOM 6275 O O . CYS C 1 244 ? -11.628 40.761 -9.338 1.00 37.05 244 CYS C O 1
ATOM 6278 N N . ASP C 1 245 ? -10.962 41.413 -7.287 1.00 37.14 245 ASP C N 1
ATOM 6279 C CA . ASP C 1 245 ? -10.376 42.659 -7.750 1.00 36.34 245 ASP C CA 1
ATOM 6280 C C . ASP C 1 245 ? -9.089 42.355 -8.510 1.00 37.89 245 ASP C C 1
ATOM 6281 O O . ASP C 1 245 ? -8.926 42.878 -9.604 1.00 38.39 245 ASP C O 1
ATOM 6286 N N . TYR C 1 246 ? -8.204 41.520 -7.934 1.00 36.61 246 TYR C N 1
ATOM 6287 C CA . TYR C 1 246 ? -7.005 41.044 -8.614 1.00 35.19 246 TYR C CA 1
ATOM 6288 C C . TYR C 1 246 ? -6.750 39.576 -8.257 1.00 36.03 246 TYR C C 1
ATOM 6289 O O . TYR C 1 246 ? -6.494 39.243 -7.105 1.00 35.25 246 TYR C O 1
ATOM 6298 N N . ARG C 1 247 ? -6.763 38.695 -9.264 1.00 39.69 247 ARG C N 1
ATOM 6299 C CA . ARG C 1 247 ? -6.676 37.270 -9.013 1.00 40.44 247 ARG C CA 1
ATOM 6300 C C . ARG C 1 247 ? -5.332 36.913 -8.368 1.00 39.95 247 ARG C C 1
ATOM 6301 O O . ARG C 1 247 ? -5.296 36.007 -7.541 1.00 38.11 247 ARG C O 1
ATOM 6309 N N . GLN C 1 248 ? -4.238 37.616 -8.710 1.00 40.80 248 GLN C N 1
ATOM 6310 C CA . GLN C 1 248 ? -2.901 37.163 -8.334 1.00 45.42 248 GLN C CA 1
ATOM 6311 C C . GLN C 1 248 ? -2.660 37.317 -6.835 1.00 43.08 248 GLN C C 1
ATOM 6312 O O . GLN C 1 248 ? -1.755 36.680 -6.298 1.00 35.22 248 GLN C O 1
ATOM 6318 N N . THR C 1 249 ? -3.420 38.191 -6.159 1.00 40.99 249 THR C N 1
ATOM 6319 C CA . THR C 1 249 ? -3.098 38.475 -4.765 1.00 38.24 249 THR C CA 1
ATOM 6320 C C . THR C 1 249 ? -4.300 38.253 -3.849 1.00 39.02 249 THR C C 1
ATOM 6321 O O . THR C 1 249 ? -4.137 37.746 -2.731 1.00 40.41 249 THR C O 1
ATOM 6325 N N . THR C 1 250 ? -5.500 38.634 -4.295 1.00 36.48 250 THR C N 1
ATOM 6326 C CA . THR C 1 250 ? -6.610 38.739 -3.362 1.00 34.28 250 THR C CA 1
ATOM 6327 C C . THR C 1 250 ? -6.975 37.368 -2.789 1.00 33.52 250 THR C C 1
ATOM 6328 O O . THR C 1 250 ? -7.194 37.269 -1.589 1.00 33.27 250 THR C O 1
ATOM 6332 N N . PRO C 1 251 ? -7.019 36.268 -3.573 1.00 34.49 251 PRO C N 1
ATOM 6333 C CA . PRO C 1 251 ? -7.354 34.951 -3.019 1.00 34.32 251 PRO C CA 1
ATOM 6334 C C . PRO C 1 251 ? -6.480 34.476 -1.856 1.00 36.28 251 PRO C C 1
ATOM 6335 O O . PRO C 1 251 ? -6.942 33.678 -1.055 1.00 34.63 251 PRO C O 1
ATOM 6339 N N . ASP C 1 252 ? -5.275 35.052 -1.703 1.00 34.76 252 ASP C N 1
ATOM 6340 C CA . ASP C 1 252 ? -4.361 34.680 -0.639 1.00 35.77 252 ASP C CA 1
ATOM 6341 C C . ASP C 1 252 ? -4.580 35.526 0.612 1.00 35.27 252 ASP C C 1
ATOM 6342 O O . ASP C 1 252 ? -3.932 35.256 1.621 1.00 37.77 252 ASP C O 1
ATOM 6347 N N . ALA C 1 253 ? -5.483 36.521 0.580 1.00 32.20 253 ALA C N 1
ATOM 6348 C CA . ALA C 1 253 ? -5.690 37.364 1.757 1.00 33.97 253 ALA C CA 1
ATOM 6349 C C . ALA C 1 253 ? -7.165 37.559 2.116 1.00 32.87 253 ALA C C 1
ATOM 6350 O O . ALA C 1 253 ? -7.458 37.892 3.252 1.00 38.73 253 ALA C O 1
ATOM 6352 N N . ALA C 1 254 ? -8.108 37.330 1.194 1.00 32.14 254 ALA C N 1
ATOM 6353 C CA . ALA C 1 254 ? -9.511 37.474 1.528 1.00 29.92 254 ALA C CA 1
ATOM 6354 C C . ALA C 1 254 ? -9.960 36.327 2.435 1.00 29.25 254 ALA C C 1
ATOM 6355 O O . ALA C 1 254 ? -9.776 35.152 2.113 1.00 29.77 254 ALA C O 1
ATOM 6357 N N . GLY C 1 255 ? -10.571 36.682 3.572 1.00 27.01 255 GLY C N 1
ATOM 6358 C CA . GLY C 1 255 ? -10.895 35.724 4.616 1.00 28.64 255 GLY C CA 1
ATOM 6359 C C . GLY C 1 255 ? -11.825 34.596 4.168 1.00 29.42 255 GLY C C 1
ATOM 6360 O O . GLY C 1 255 ? -11.579 33.437 4.483 1.00 32.67 255 GLY C O 1
ATOM 6361 N N . GLU C 1 256 ? -12.911 34.925 3.466 1.00 30.72 256 GLU C N 1
ATOM 6362 C CA . GLU C 1 256 ? -13.850 33.896 3.031 1.00 31.14 256 GLU C CA 1
ATOM 6363 C C . GLU C 1 256 ? -13.191 32.970 2.006 1.00 28.29 256 GLU C C 1
ATOM 6364 O O . GLU C 1 256 ? -13.531 31.802 1.956 1.00 31.47 256 GLU C O 1
ATOM 6370 N N . MET C 1 257 ? -12.245 33.470 1.192 1.00 28.11 257 MET C N 1
ATOM 6371 C CA . MET C 1 257 ? -11.563 32.614 0.227 1.00 28.90 257 MET C CA 1
ATOM 6372 C C . MET C 1 257 ? -10.546 31.692 0.909 1.00 30.54 257 MET C C 1
ATOM 6373 O O . MET C 1 257 ? -10.424 30.534 0.533 1.00 32.20 257 MET C O 1
ATOM 6378 N N . LEU C 1 258 ? -9.796 32.210 1.893 1.00 30.98 258 LEU C N 1
ATOM 6379 C CA . LEU C 1 258 ? -8.876 31.391 2.668 1.00 32.71 258 LEU C CA 1
ATOM 6380 C C . LEU C 1 258 ? -9.660 30.326 3.437 1.00 31.71 258 LEU C C 1
ATOM 6381 O O . LEU C 1 258 ? -9.249 29.184 3.483 1.00 33.14 258 LEU C O 1
ATOM 6386 N N . ILE C 1 259 ? -10.748 30.715 4.113 1.00 32.62 259 ILE C N 1
ATOM 6387 C CA . ILE C 1 259 ? -11.485 29.766 4.932 1.00 34.88 259 ILE C CA 1
ATOM 6388 C C . ILE C 1 259 ? -12.148 28.693 4.065 1.00 34.36 259 ILE C C 1
ATOM 6389 O O . ILE C 1 259 ? -12.183 27.534 4.461 1.00 37.75 259 ILE C O 1
ATOM 6394 N N . ALA C 1 260 ? -12.659 29.059 2.890 1.00 32.00 260 ALA C N 1
ATOM 6395 C CA . ALA C 1 260 ? -13.324 28.100 2.019 1.00 31.03 260 ALA C CA 1
ATOM 6396 C C . ALA C 1 260 ? -12.317 27.087 1.461 1.00 34.37 260 ALA C C 1
ATOM 6397 O O . ALA C 1 260 ? -12.616 25.908 1.293 1.00 39.71 260 ALA C O 1
ATOM 6399 N N . SER C 1 261 ? -11.112 27.565 1.162 1.00 35.89 261 SER C N 1
ATOM 6400 C CA . SER C 1 261 ? -10.031 26.724 0.682 1.00 39.33 261 SER C CA 1
ATOM 6401 C C . SER C 1 261 ? -9.524 25.808 1.806 1.00 40.35 261 SER C C 1
ATOM 6402 O O . SER C 1 261 ? -9.179 24.652 1.579 1.00 38.54 261 SER C O 1
ATOM 6405 N N . GLU C 1 262 ? -9.540 26.308 3.045 1.00 44.05 262 GLU C N 1
ATOM 6406 C CA . GLU C 1 262 ? -8.999 25.573 4.181 1.00 40.16 262 GLU C CA 1
ATOM 6407 C C . GLU C 1 262 ? -10.000 24.583 4.758 1.00 39.93 262 GLU C C 1
ATOM 6408 O O . GLU C 1 262 ? -9.551 23.594 5.310 1.00 39.99 262 GLU C O 1
ATOM 6414 N N . GLN C 1 263 ? -11.318 24.862 4.671 1.00 38.69 263 GLN C N 1
ATOM 6415 C CA . GLN C 1 263 ? -12.329 24.089 5.390 1.00 36.76 263 GLN C CA 1
ATOM 6416 C C . GLN C 1 263 ? -13.360 23.443 4.453 1.00 39.16 263 GLN C C 1
ATOM 6417 O O . GLN C 1 263 ? -14.081 22.549 4.905 1.00 32.90 263 GLN C O 1
ATOM 6423 N N . HIS C 1 264 ? -13.503 23.911 3.190 1.00 36.36 264 HIS C N 1
ATOM 6424 C CA . HIS C 1 264 ? -14.638 23.477 2.378 1.00 33.80 264 HIS C CA 1
ATOM 6425 C C . HIS C 1 264 ? -14.219 23.079 0.970 1.00 34.07 264 HIS C C 1
ATOM 6426 O O . HIS C 1 264 ? -15.064 22.993 0.085 1.00 36.73 264 HIS C O 1
ATOM 6433 N N . GLY C 1 265 ? -12.922 22.812 0.776 1.00 32.14 265 GLY C N 1
ATOM 6434 C CA . GLY C 1 265 ? -12.421 22.281 -0.476 1.00 31.92 265 GLY C CA 1
ATOM 6435 C C . GLY C 1 265 ? -12.532 23.255 -1.650 1.00 31.33 265 GLY C C 1
ATOM 6436 O O . GLY C 1 265 ? -12.396 22.831 -2.789 1.00 34.31 265 GLY C O 1
ATOM 6437 N N . TRP C 1 266 ? -12.799 24.539 -1.400 1.00 33.28 266 TRP C N 1
ATOM 6438 C CA . TRP C 1 266 ? -12.817 25.526 -2.475 1.00 37.21 266 TRP C CA 1
ATOM 6439 C C . TRP C 1 266 ? -11.393 25.793 -2.958 1.00 38.78 266 TRP C C 1
ATOM 6440 O O . TRP C 1 266 ? -10.434 25.790 -2.196 1.00 38.81 266 TRP C O 1
ATOM 6451 N N . ASP C 1 267 ? -11.276 26.009 -4.260 1.00 47.07 267 ASP C N 1
ATOM 6452 C CA . ASP C 1 267 ? -9.997 26.150 -4.937 1.00 51.66 267 ASP C CA 1
ATOM 6453 C C . ASP C 1 267 ? -10.006 27.490 -5.677 1.00 42.20 267 ASP C C 1
ATOM 6454 O O . ASP C 1 267 ? -10.933 27.775 -6.436 1.00 43.05 267 ASP C O 1
ATOM 6459 N N . LYS C 1 268 ? -8.954 28.289 -5.480 1.00 41.25 268 LYS C N 1
ATOM 6460 C CA . LYS C 1 268 ? -8.864 29.648 -6.004 1.00 44.52 268 LYS C CA 1
ATOM 6461 C C . LYS C 1 268 ? -8.827 29.710 -7.535 1.00 48.00 268 LYS C C 1
ATOM 6462 O O . LYS C 1 268 ? -8.915 30.797 -8.095 1.00 46.44 268 LYS C O 1
ATOM 6468 N N . ARG C 1 269 ? -8.695 28.565 -8.219 1.00 52.17 269 ARG C N 1
ATOM 6469 C CA . ARG C 1 269 ? -8.754 28.509 -9.675 1.00 51.38 269 ARG C CA 1
ATOM 6470 C C . ARG C 1 269 ? -10.203 28.614 -10.152 1.00 47.52 269 ARG C C 1
ATOM 6471 O O . ARG C 1 269 ? -10.455 28.913 -11.321 1.00 46.24 269 ARG C O 1
ATOM 6479 N N . ALA C 1 270 ? -11.144 28.420 -9.216 1.00 41.45 270 ALA C N 1
ATOM 6480 C CA . ALA C 1 270 ? -12.564 28.678 -9.433 1.00 40.16 270 ALA C CA 1
ATOM 6481 C C . ALA C 1 270 ? -12.864 30.159 -9.669 1.00 35.97 270 ALA C C 1
ATOM 6482 O O . ALA C 1 270 ? -13.952 30.506 -10.138 1.00 37.49 270 ALA C O 1
ATOM 6484 N N . VAL C 1 271 ? -11.928 31.044 -9.309 1.00 35.47 271 VAL C N 1
ATOM 6485 C CA . VAL C 1 271 ? -12.077 32.448 -9.635 1.00 34.89 271 VAL C CA 1
ATOM 6486 C C . VAL C 1 271 ? -12.184 32.579 -11.156 1.00 39.97 271 VAL C C 1
ATOM 6487 O O . VAL C 1 271 ? -11.274 32.189 -11.890 1.00 41.19 271 VAL C O 1
ATOM 6491 N N . MET C 1 272 ? -13.330 33.103 -11.601 1.00 44.40 272 MET C N 1
ATOM 6492 C CA . MET C 1 272 ? -13.699 33.159 -13.006 1.00 47.22 272 MET C CA 1
ATOM 6493 C C . MET C 1 272 ? -13.218 34.454 -13.667 1.00 51.00 272 MET C C 1
ATOM 6494 O O . MET C 1 272 ? -13.273 34.569 -14.885 1.00 54.01 272 MET C O 1
ATOM 6499 N N . GLY C 1 273 ? -12.790 35.446 -12.876 1.00 45.08 273 GLY C N 1
ATOM 6500 C CA . GLY C 1 273 ? -12.287 36.684 -13.438 1.00 39.01 273 GLY C CA 1
ATOM 6501 C C . GLY C 1 273 ? -11.933 37.702 -12.358 1.00 41.03 273 GLY C C 1
ATOM 6502 O O . GLY C 1 273 ? -12.444 37.650 -11.237 1.00 43.86 273 GLY C O 1
ATOM 6503 N N . ASP C 1 274 ? -11.044 38.632 -12.710 1.00 38.74 274 ASP C N 1
ATOM 6504 C CA . ASP C 1 274 ? -10.702 39.744 -11.849 1.00 38.33 274 ASP C CA 1
ATOM 6505 C C . ASP C 1 274 ? -10.929 40.998 -12.679 1.00 38.09 274 ASP C C 1
ATOM 6506 O O . ASP C 1 274 ? -11.245 40.860 -13.844 1.00 38.83 274 ASP C O 1
ATOM 6511 N N . LEU C 1 275 ? -10.785 42.194 -12.089 1.00 38.09 275 LEU C N 1
ATOM 6512 C CA . LEU C 1 275 ? -11.145 43.427 -12.775 1.00 38.69 275 LEU C CA 1
ATOM 6513 C C . LEU C 1 275 ? -10.237 43.677 -13.990 1.00 42.61 275 LEU C C 1
ATOM 6514 O O . LEU C 1 275 ? -10.736 44.087 -15.033 1.00 46.24 275 LEU C O 1
ATOM 6519 N N . PRO C 1 276 ? -8.904 43.448 -13.933 1.00 42.74 276 PRO C N 1
ATOM 6520 C CA . PRO C 1 276 ? -8.066 43.507 -15.135 1.00 47.67 276 PRO C CA 1
ATOM 6521 C C . PRO C 1 276 ? -8.625 42.694 -16.298 1.00 47.28 276 PRO C C 1
ATOM 6522 O O . PRO C 1 276 ? -8.802 43.229 -17.393 1.00 46.00 276 PRO C O 1
ATOM 6526 N N . GLU C 1 277 ? -8.964 41.426 -16.015 1.00 50.75 277 GLU C N 1
ATOM 6527 C CA . GLU C 1 277 ? -9.520 40.514 -17.006 1.00 51.04 277 GLU C CA 1
ATOM 6528 C C . GLU C 1 277 ? -10.893 40.990 -17.479 1.00 52.47 277 GLU C C 1
ATOM 6529 O O . GLU C 1 277 ? -11.203 40.874 -18.662 1.00 52.98 277 GLU C O 1
ATOM 6535 N N . LEU C 1 278 ? -11.731 41.497 -16.568 1.00 50.60 278 LEU C N 1
ATOM 6536 C CA . LEU C 1 278 ? -13.077 41.923 -16.942 1.00 55.85 278 LEU C CA 1
ATOM 6537 C C . LEU C 1 278 ? -13.016 43.132 -17.881 1.00 55.97 278 LEU C C 1
ATOM 6538 O O . LEU C 1 278 ? -13.824 43.249 -18.793 1.00 54.39 278 LEU C O 1
ATOM 6543 N N . LEU C 1 279 ? -12.066 44.043 -17.636 1.00 60.61 279 LEU C N 1
ATOM 6544 C CA . LEU C 1 279 ? -11.955 45.282 -18.395 1.00 62.25 279 LEU C CA 1
ATOM 6545 C C . LEU C 1 279 ? -11.048 45.110 -19.622 1.00 61.95 279 LEU C C 1
ATOM 6546 O O . LEU C 1 279 ? -10.822 46.080 -20.337 1.00 62.05 279 LEU C O 1
ATOM 6551 N N . SER C 1 280 ? -10.541 43.891 -19.873 1.00 58.70 280 SER C N 1
ATOM 6552 C CA . SER C 1 280 ? -9.725 43.612 -21.043 1.00 59.10 280 SER C CA 1
ATOM 6553 C C . SER C 1 280 ? -10.193 42.335 -21.751 1.00 66.69 280 SER C C 1
ATOM 6554 O O . SER C 1 280 ? -9.383 41.604 -22.321 1.00 64.15 280 SER C O 1
ATOM 6557 N N . ASP C 1 281 ? -11.514 42.102 -21.723 1.00 70.48 281 ASP C N 1
ATOM 6558 C CA . ASP C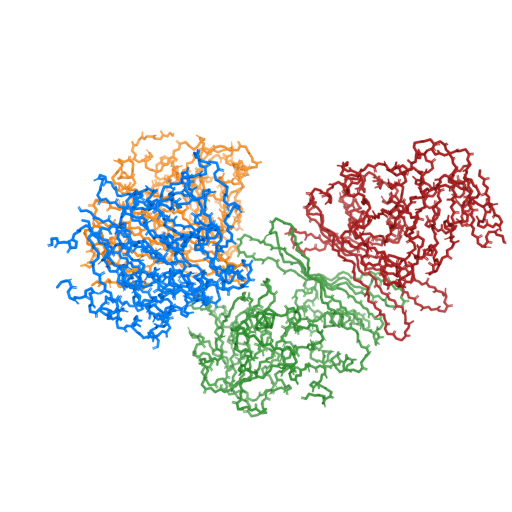 1 281 ? -12.177 40.940 -22.306 1.00 77.61 281 ASP C CA 1
ATOM 6559 C C . ASP C 1 281 ? -11.393 39.629 -22.145 1.00 74.48 281 ASP C C 1
ATOM 6560 O O . ASP C 1 281 ? -11.403 38.812 -23.063 1.00 76.52 281 ASP C O 1
ATOM 6565 N N . MET C 1 282 ? -10.786 39.370 -20.974 1.00 74.38 282 MET C N 1
ATOM 6566 C CA . MET C 1 282 ? -10.049 38.126 -20.743 1.00 75.53 282 MET C CA 1
ATOM 6567 C C . MET C 1 282 ? -10.829 37.185 -19.810 1.00 73.22 282 MET C C 1
ATOM 6568 O O . MET C 1 282 ? -10.363 36.082 -19.520 1.00 72.18 282 MET C O 1
ATOM 6573 N N . ALA C 1 283 ? -12.021 37.601 -19.350 1.00 74.68 283 ALA C N 1
ATOM 6574 C CA . ALA C 1 283 ? -12.763 36.855 -18.339 1.00 72.36 283 ALA C CA 1
ATOM 6575 C C . ALA C 1 283 ? -13.709 35.831 -18.993 1.00 67.67 283 ALA C C 1
ATOM 6576 O O . ALA C 1 283 ? -14.340 35.075 -18.192 1.00 70.16 283 ALA C O 1
ATOM 6578 N N . ASP C 1 287 ? -23.392 33.872 -16.515 1.00 73.11 287 ASP C N 1
ATOM 6579 C CA . ASP C 1 287 ? -24.814 33.431 -16.625 1.00 74.54 287 ASP C CA 1
ATOM 6580 C C . ASP C 1 287 ? -25.436 33.452 -15.236 1.00 73.56 287 ASP C C 1
ATOM 6581 O O . ASP C 1 287 ? -24.735 33.224 -14.251 1.00 75.49 287 ASP C O 1
ATOM 6586 N N . TYR C 1 288 ? -26.750 33.692 -15.154 1.00 73.69 288 TYR C N 1
ATOM 6587 C CA . TYR C 1 288 ? -27.381 33.834 -13.851 1.00 79.55 288 TYR C CA 1
ATOM 6588 C C . TYR C 1 288 ? -28.259 32.627 -13.521 1.00 84.76 288 TYR C C 1
ATOM 6589 O O . TYR C 1 288 ? -29.363 32.779 -13.004 1.00 90.37 288 TYR C O 1
ATOM 6598 N N . GLN C 1 289 ? -27.732 31.420 -13.749 1.00 88.00 289 GLN C N 1
ATOM 6599 C CA . GLN C 1 289 ? -28.311 30.220 -13.161 1.00 87.54 289 GLN C CA 1
ATOM 6600 C C . GLN C 1 289 ? -27.752 30.035 -11.751 1.00 80.14 289 GLN C C 1
ATOM 6601 O O . GLN C 1 289 ? -28.361 29.339 -10.932 1.00 65.72 289 GLN C O 1
ATOM 6607 N N . ARG C 1 290 ? -26.599 30.676 -11.487 1.00 69.51 290 ARG C N 1
ATOM 6608 C CA . ARG C 1 290 ? -26.016 30.710 -10.154 1.00 70.25 290 ARG C CA 1
ATOM 6609 C C . ARG C 1 290 ? -25.783 32.164 -9.717 1.00 60.14 290 ARG C C 1
ATOM 6610 O O . ARG C 1 290 ? -25.644 33.068 -10.545 1.00 63.34 290 ARG C O 1
ATOM 6618 N N . PRO C 1 291 ? -25.709 32.447 -8.395 1.00 46.53 291 PRO C N 1
ATOM 6619 C CA . PRO C 1 291 ? -25.285 33.762 -7.910 1.00 44.72 291 PRO C CA 1
ATOM 6620 C C . PRO C 1 291 ? -23.851 34.114 -8.313 1.00 41.16 291 PRO C C 1
ATOM 6621 O O . PRO C 1 291 ? -23.045 33.256 -8.672 1.00 40.90 291 PRO C O 1
ATOM 6625 N N . VAL C 1 292 ? -23.582 35.412 -8.361 1.00 42.06 292 VAL C N 1
ATOM 6626 C CA . VAL C 1 292 ? -22.270 35.912 -8.713 1.00 41.84 292 VAL C CA 1
ATOM 6627 C C . VAL C 1 292 ? -21.757 36.681 -7.512 1.00 40.40 292 VAL C C 1
ATOM 6628 O O . VAL C 1 292 ? -22.451 37.565 -7.011 1.00 40.63 292 VAL C O 1
ATOM 6632 N N . PHE C 1 293 ? -20.558 36.301 -7.055 1.00 37.35 293 PHE C N 1
ATOM 6633 C CA . PHE C 1 293 ? -19.899 36.958 -5.939 1.00 33.29 293 PHE C CA 1
ATOM 6634 C C . PHE C 1 293 ? -18.700 37.751 -6.434 1.00 32.45 293 PHE C C 1
ATOM 6635 O O . PHE C 1 293 ? -17.811 37.202 -7.087 1.00 31.70 293 PHE C O 1
ATOM 6643 N N . PHE C 1 294 ? -18.619 39.021 -6.056 1.00 34.31 294 PHE C N 1
ATOM 6644 C CA . PHE C 1 294 ? -17.425 39.798 -6.379 1.00 32.87 294 PHE C CA 1
ATOM 6645 C C . PHE C 1 294 ? -16.778 40.249 -5.081 1.00 30.75 294 PHE C C 1
ATOM 6646 O O . PHE C 1 294 ? -17.432 40.847 -4.230 1.00 30.03 294 PHE C O 1
ATOM 6654 N N . ARG C 1 295 ? -15.491 39.967 -4.928 1.00 31.73 295 ARG C N 1
ATOM 6655 C CA . ARG C 1 295 ? -14.793 40.336 -3.703 1.00 30.97 295 ARG C CA 1
ATOM 6656 C C . ARG C 1 295 ? -13.676 41.334 -3.941 1.00 32.69 295 ARG C C 1
ATOM 6657 O O . ARG C 1 295 ? -12.898 41.191 -4.879 1.00 33.78 295 ARG C O 1
ATOM 6665 N N . SER C 1 296 ? -13.600 42.351 -3.096 1.00 32.21 296 SER C N 1
ATOM 6666 C CA . SER C 1 296 ? -12.524 43.320 -3.200 1.00 37.29 296 SER C CA 1
ATOM 6667 C C . SER C 1 296 ? -11.960 43.536 -1.808 1.00 37.26 296 SER C C 1
ATOM 6668 O O . SER C 1 296 ? -12.716 43.626 -0.841 1.00 30.76 296 SER C O 1
ATOM 6671 N N . ILE C 1 297 ? -10.637 43.605 -1.692 1.00 33.68 297 ILE C N 1
ATOM 6672 C CA . ILE C 1 297 ? -10.033 43.869 -0.391 1.00 33.48 297 ILE C CA 1
ATOM 6673 C C . ILE C 1 297 ? -9.164 45.122 -0.432 1.00 32.43 297 ILE C C 1
ATOM 6674 O O . ILE C 1 297 ? -8.541 45.448 0.579 1.00 36.03 297 ILE C O 1
ATOM 6679 N N . GLY C 1 298 ? -9.159 45.829 -1.562 1.00 31.92 298 GLY C N 1
ATOM 6680 C CA . GLY C 1 298 ? -8.326 47.013 -1.718 1.00 35.88 298 GLY C CA 1
ATOM 6681 C C . GLY C 1 298 ? -6.944 46.644 -2.264 1.00 37.37 298 GLY C C 1
ATOM 6682 O O . GLY C 1 298 ? -6.342 45.680 -1.799 1.00 40.30 298 GLY C O 1
ATOM 6683 N N . LEU C 1 299 ? -6.490 47.402 -3.268 1.00 33.67 299 LEU C N 1
ATOM 6684 C CA . LEU C 1 299 ? -5.206 47.206 -3.920 1.00 35.73 299 LEU C CA 1
ATOM 6685 C C . LEU C 1 299 ? -4.403 48.498 -3.838 1.00 35.89 299 LEU C C 1
ATOM 6686 O O . LEU C 1 299 ? -4.924 49.593 -4.062 1.00 32.98 299 LEU C O 1
ATOM 6691 N N . GLY C 1 300 ? -3.111 48.349 -3.535 1.00 37.24 300 GLY C N 1
ATOM 6692 C CA . GLY C 1 300 ? -2.211 49.474 -3.379 1.00 37.75 300 GLY C CA 1
ATOM 6693 C C . GLY C 1 300 ? -2.149 50.361 -4.618 1.00 38.40 300 GLY C C 1
ATOM 6694 O O . GLY C 1 300 ? -1.969 51.562 -4.473 1.00 40.41 300 GLY C O 1
ATOM 6695 N N . LEU C 1 301 ? -2.301 49.778 -5.817 1.00 39.15 301 LEU C N 1
ATOM 6696 C CA . LEU C 1 301 ? -2.316 50.552 -7.053 1.00 41.85 301 LEU C CA 1
ATOM 6697 C C . LEU C 1 301 ? -3.464 51.563 -7.038 1.00 45.17 301 LEU C C 1
ATOM 6698 O O . LEU C 1 301 ? -3.306 52.688 -7.513 1.00 41.48 301 LEU C O 1
ATOM 6703 N N . GLU C 1 302 ? -4.621 51.167 -6.491 1.00 44.76 302 GLU C N 1
ATOM 6704 C CA . GLU C 1 302 ? -5.742 52.086 -6.378 1.00 42.71 302 GLU C CA 1
ATOM 6705 C C . GLU C 1 302 ? -5.345 53.262 -5.490 1.00 38.98 302 GLU C C 1
ATOM 6706 O O . GLU C 1 302 ? -5.624 54.415 -5.807 1.00 42.91 302 GLU C O 1
ATOM 6712 N N . ASP C 1 303 ? -4.689 52.961 -4.374 1.00 36.31 303 ASP C N 1
ATOM 6713 C CA . ASP C 1 303 ? -4.297 53.981 -3.417 1.00 39.32 303 ASP C CA 1
ATOM 6714 C C . ASP C 1 303 ? -3.240 54.918 -3.998 1.00 42.04 303 ASP C C 1
ATOM 6715 O O . ASP C 1 303 ? -3.252 56.116 -3.706 1.00 36.32 303 ASP C O 1
ATOM 6720 N N . ILE C 1 304 ? -2.283 54.355 -4.749 1.00 41.51 304 ILE C N 1
ATOM 6721 C CA . ILE C 1 304 ? -1.219 55.161 -5.328 1.00 42.01 304 ILE C CA 1
ATOM 6722 C C . ILE C 1 304 ? -1.813 56.040 -6.430 1.00 41.47 304 ILE C C 1
ATOM 6723 O O . ILE C 1 304 ? -1.435 57.203 -6.543 1.00 40.91 304 ILE C O 1
ATOM 6728 N N . ALA C 1 305 ? -2.789 55.507 -7.178 1.00 42.66 305 ALA C N 1
ATOM 6729 C CA . ALA C 1 305 ? -3.396 56.237 -8.281 1.00 45.41 305 ALA C CA 1
ATOM 6730 C C . ALA C 1 305 ? -4.089 57.498 -7.769 1.00 44.24 305 ALA C C 1
ATOM 6731 O O . ALA C 1 305 ? -3.920 58.570 -8.349 1.00 44.86 305 ALA C O 1
ATOM 6733 N N . LEU C 1 306 ? -4.815 57.368 -6.660 1.00 42.88 306 LEU C N 1
ATOM 6734 C CA . LEU C 1 306 ? -5.586 58.478 -6.135 1.00 45.91 306 LEU C CA 1
ATOM 6735 C C . LEU C 1 306 ? -4.646 59.483 -5.496 1.00 47.22 306 LEU C C 1
ATOM 6736 O O . LEU C 1 306 ? -4.919 60.685 -5.569 1.00 48.57 306 LEU C O 1
ATOM 6741 N N . ALA C 1 307 ? -3.568 58.991 -4.859 1.00 40.80 307 ALA C N 1
ATOM 6742 C CA . ALA C 1 307 ? -2.617 59.893 -4.228 1.00 40.93 307 ALA C CA 1
ATOM 6743 C C . ALA C 1 307 ? -1.905 60.719 -5.300 1.00 42.96 307 ALA C C 1
ATOM 6744 O O . ALA C 1 307 ? -1.708 61.920 -5.139 1.00 43.76 307 ALA C O 1
ATOM 6746 N N . ASN C 1 308 ? -1.560 60.059 -6.407 1.00 45.68 308 ASN C N 1
ATOM 6747 C CA . ASN C 1 308 ? -0.949 60.697 -7.562 1.00 45.10 308 ASN C CA 1
ATOM 6748 C C . ASN C 1 308 ? -1.885 61.737 -8.184 1.00 52.17 308 ASN C C 1
ATOM 6749 O O . ASN C 1 308 ? -1.415 62.792 -8.622 1.00 46.21 308 ASN C O 1
ATOM 6754 N N . ALA C 1 309 ? -3.192 61.408 -8.274 1.00 48.24 309 ALA C N 1
ATOM 6755 C CA . ALA C 1 309 ? -4.164 62.285 -8.907 1.00 45.64 309 ALA C CA 1
ATOM 6756 C C . ALA C 1 309 ? -4.205 63.601 -8.142 1.00 42.72 309 ALA C C 1
ATOM 6757 O O . ALA C 1 309 ? -4.222 64.672 -8.755 1.00 56.06 309 ALA C O 1
ATOM 6759 N N . LEU C 1 310 ? -4.132 63.500 -6.835 1.00 39.95 310 LEU C N 1
ATOM 6760 C CA . LEU C 1 310 ? -4.121 64.675 -6.005 1.00 44.97 310 LEU C CA 1
ATOM 6761 C C . LEU C 1 310 ? -2.849 65.481 -6.224 1.00 49.07 310 LEU C C 1
ATOM 6762 O O . LEU C 1 310 ? -2.888 66.704 -6.295 1.00 46.58 310 LEU C O 1
ATOM 6767 N N . TYR C 1 311 ? -1.725 64.795 -6.346 1.00 47.77 311 TYR C N 1
ATOM 6768 C CA . TYR C 1 311 ? -0.462 65.466 -6.555 1.00 49.57 311 TYR C CA 1
ATOM 6769 C C . TYR C 1 311 ? -0.474 66.171 -7.883 1.00 49.41 311 TYR C C 1
ATOM 6770 O O . TYR C 1 311 ? -0.050 67.304 -7.988 1.00 51.37 311 TYR C O 1
ATOM 6779 N N . GLN C 1 312 ? -0.978 65.502 -8.893 1.00 51.09 312 GLN C N 1
ATOM 6780 C CA . GLN C 1 312 ? -1.042 66.092 -10.205 1.00 55.93 312 GLN C CA 1
ATOM 6781 C C . GLN C 1 312 ? -2.019 67.267 -10.268 1.00 62.29 312 GLN C C 1
ATOM 6782 O O . GLN C 1 312 ? -1.796 68.197 -11.024 1.00 63.98 312 GLN C O 1
ATOM 6788 N N . LEU C 1 313 ? -3.071 67.229 -9.457 1.00 68.15 313 LEU C N 1
ATOM 6789 C CA . LEU C 1 313 ? -4.009 68.343 -9.404 1.00 72.36 313 LEU C CA 1
ATOM 6790 C C . LEU C 1 313 ? -3.246 69.622 -9.150 1.00 74.56 313 LEU C C 1
ATOM 6791 O O . LEU C 1 313 ? -3.509 70.646 -9.778 1.00 60.67 313 LEU C O 1
ATOM 6796 N N . GLN C 1 314 ? -2.285 69.565 -8.237 1.00 88.20 314 GLN C N 1
ATOM 6797 C CA . GLN C 1 314 ? -1.505 70.749 -7.897 1.00 100.43 314 GLN C CA 1
ATOM 6798 C C . GLN C 1 314 ? -0.680 71.231 -9.076 1.00 98.14 314 GLN C C 1
ATOM 6799 O O . GLN C 1 314 ? -0.125 72.327 -9.044 1.00 107.56 314 GLN C O 1
ATOM 6805 N N . ARG C 1 315 ? -0.603 70.424 -10.125 1.00 94.49 315 ARG C N 1
ATOM 6806 C CA . ARG C 1 315 ? 0.211 70.786 -11.278 1.00 91.66 315 ARG C CA 1
ATOM 6807 C C . ARG C 1 315 ? -0.532 70.584 -12.595 1.00 88.64 315 ARG C C 1
ATOM 6808 O O . ARG C 1 315 ? -1.760 70.611 -12.637 1.00 110.01 315 ARG C O 1
ATOM 6816 N N . THR D 1 4 ? 2.858 68.084 13.695 1.00 84.61 4 THR D N 1
ATOM 6817 C CA . THR D 1 4 ? 3.132 66.747 13.096 1.00 84.67 4 THR D CA 1
ATOM 6818 C C . THR D 1 4 ? 2.227 66.552 11.879 1.00 75.74 4 THR D C 1
ATOM 6819 O O . THR D 1 4 ? 1.086 67.020 11.862 1.00 69.74 4 THR D O 1
ATOM 6823 N N . PRO D 1 5 ? 2.698 65.855 10.819 1.00 65.64 5 PRO D N 1
ATOM 6824 C CA . PRO D 1 5 ? 4.031 65.243 10.787 1.00 64.39 5 PRO D CA 1
ATOM 6825 C C . PRO D 1 5 ? 5.170 66.155 10.326 1.00 60.37 5 PRO D C 1
ATOM 6826 O O . PRO D 1 5 ? 5.051 66.864 9.325 1.00 55.06 5 PRO D O 1
ATOM 6830 N N . HIS D 1 6 ? 6.294 66.105 11.051 1.00 66.09 6 HIS D N 1
ATOM 6831 C CA . HIS D 1 6 ? 7.510 66.811 10.660 1.00 67.69 6 HIS D CA 1
ATOM 6832 C C . HIS D 1 6 ? 8.126 66.135 9.433 1.00 57.42 6 HIS D C 1
ATOM 6833 O O . HIS D 1 6 ? 8.150 64.910 9.354 1.00 49.85 6 HIS D O 1
ATOM 6840 N N . VAL D 1 7 ? 8.593 66.940 8.470 1.00 51.43 7 VAL D N 1
ATOM 6841 C CA . VAL D 1 7 ? 9.425 66.454 7.375 1.00 53.89 7 VAL D CA 1
ATOM 6842 C C . VAL D 1 7 ? 10.877 66.917 7.565 1.00 55.47 7 VAL D C 1
ATOM 6843 O O . VAL D 1 7 ? 11.150 68.109 7.443 1.00 58.84 7 VAL D O 1
ATOM 6847 N N . ILE D 1 8 ? 11.802 65.974 7.848 1.00 53.34 8 ILE D N 1
ATOM 6848 C CA . ILE D 1 8 ? 13.236 66.256 7.965 1.00 49.78 8 ILE D CA 1
ATOM 6849 C C . ILE D 1 8 ? 13.917 65.987 6.626 1.00 48.38 8 ILE D C 1
ATOM 6850 O O . ILE D 1 8 ? 13.899 64.857 6.147 1.00 52.39 8 ILE D O 1
ATOM 6855 N N . GLN D 1 9 ? 14.564 67.014 6.058 1.00 46.40 9 GLN D N 1
ATOM 6856 C CA . GLN D 1 9 ? 15.297 66.891 4.810 1.00 48.88 9 GLN D CA 1
ATOM 6857 C C . GLN D 1 9 ? 16.746 66.537 5.136 1.00 44.22 9 GLN D C 1
ATOM 6858 O O . GLN D 1 9 ? 17.127 66.538 6.308 1.00 43.41 9 GLN D O 1
ATOM 6864 N N . GLN D 1 10 ? 17.531 66.232 4.091 1.00 42.99 10 GLN D N 1
ATOM 6865 C CA . GLN D 1 10 ? 18.879 65.687 4.228 1.00 49.55 10 GLN D CA 1
ATOM 6866 C C . GLN D 1 10 ? 19.747 66.468 5.228 1.00 53.69 10 GLN D C 1
ATOM 6867 O O . GLN D 1 10 ? 20.295 65.879 6.170 1.00 53.57 10 GLN D O 1
ATOM 6873 N N . ALA D 1 11 ? 19.884 67.791 5.027 1.00 53.64 11 ALA D N 1
ATOM 6874 C CA . ALA D 1 11 ? 20.823 68.583 5.811 1.00 52.01 11 ALA D CA 1
ATOM 6875 C C . ALA D 1 11 ? 20.488 68.503 7.297 1.00 47.48 11 ALA D C 1
ATOM 6876 O O . ALA D 1 11 ? 21.369 68.304 8.134 1.00 51.20 11 ALA D O 1
ATOM 6878 N N . GLN D 1 12 ? 19.206 68.619 7.631 1.00 43.14 12 GLN D N 1
ATOM 6879 C CA . GLN D 1 12 ? 18.786 68.582 9.026 1.00 45.39 12 GLN D CA 1
ATOM 6880 C C . GLN D 1 12 ? 18.896 67.160 9.594 1.00 50.65 12 GLN D C 1
ATOM 6881 O O . GLN D 1 12 ? 19.111 67.005 10.801 1.00 47.52 12 GLN D O 1
ATOM 6887 N N . ALA D 1 13 ? 18.736 66.128 8.739 1.00 48.66 13 ALA D N 1
ATOM 6888 C CA . ALA D 1 13 ? 18.821 64.743 9.194 1.00 51.35 13 ALA D CA 1
ATOM 6889 C C . ALA D 1 13 ? 20.255 64.448 9.652 1.00 47.72 13 ALA D C 1
ATOM 6890 O O . ALA D 1 13 ? 20.462 63.853 10.716 1.00 46.31 13 ALA D O 1
ATOM 6892 N N . ARG D 1 14 ? 21.231 64.925 8.875 1.00 44.16 14 ARG D N 1
ATOM 6893 C CA . ARG D 1 14 ? 22.645 64.844 9.237 1.00 50.97 14 ARG D CA 1
ATOM 6894 C C . ARG D 1 14 ? 22.964 65.499 10.592 1.00 52.87 14 ARG D C 1
ATOM 6895 O O . ARG D 1 14 ? 23.663 64.904 11.424 1.00 45.90 14 ARG D O 1
ATOM 6903 N N . GLU D 1 15 ? 22.482 66.733 10.820 1.00 54.86 15 GLU D N 1
ATOM 6904 C CA . GLU D 1 15 ? 22.777 67.440 12.059 1.00 54.74 15 GLU D CA 1
ATOM 6905 C C . GLU D 1 15 ? 22.245 66.652 13.255 1.00 54.86 15 GLU D C 1
ATOM 6906 O O . GLU D 1 15 ? 22.940 66.548 14.264 1.00 54.36 15 GLU D O 1
ATOM 6912 N N . LEU D 1 16 ? 21.007 66.127 13.148 1.00 52.23 16 LEU D N 1
ATOM 6913 C CA . LEU D 1 16 ? 20.397 65.391 14.248 1.00 50.49 16 LEU D CA 1
ATOM 6914 C C . LEU D 1 16 ? 21.062 64.018 14.399 1.00 47.92 16 LEU D C 1
ATOM 6915 O O . LEU D 1 16 ? 21.190 63.522 15.513 1.00 48.89 16 LEU D O 1
ATOM 6920 N N . LEU D 1 17 ? 21.508 63.412 13.292 1.00 48.91 17 LEU D N 1
ATOM 6921 C CA . LEU D 1 17 ? 22.250 62.157 13.355 1.00 50.93 17 LEU D CA 1
ATOM 6922 C C . LEU D 1 17 ? 23.508 62.337 14.212 1.00 50.02 17 LEU D C 1
ATOM 6923 O O . LEU D 1 17 ? 23.758 61.553 15.116 1.00 40.79 17 LEU D O 1
ATOM 6928 N N . ALA D 1 18 ? 24.283 63.397 13.952 1.00 53.34 18 ALA D N 1
ATOM 6929 C CA . ALA D 1 18 ? 25.489 63.683 14.724 1.00 56.77 18 ALA D CA 1
ATOM 6930 C C . ALA D 1 18 ? 25.207 63.805 16.226 1.00 54.09 18 ALA D C 1
ATOM 6931 O O . ALA D 1 18 ? 26.142 63.749 17.015 1.00 53.38 18 ALA D O 1
ATOM 6933 N N . GLN D 1 19 ? 23.940 63.975 16.634 1.00 54.14 19 GLN D N 1
ATOM 6934 C CA . GLN D 1 19 ? 23.618 64.183 18.040 1.00 55.46 19 GLN D CA 1
ATOM 6935 C C . GLN D 1 19 ? 23.142 62.913 18.753 1.00 55.41 19 GLN D C 1
ATOM 6936 O O . GLN D 1 19 ? 22.862 62.996 19.940 1.00 53.61 19 GLN D O 1
ATOM 6942 N N . ILE D 1 20 ? 23.037 61.759 18.060 1.00 56.37 20 ILE D N 1
ATOM 6943 C CA . ILE D 1 20 ? 22.497 60.539 18.662 1.00 53.11 20 ILE D CA 1
ATOM 6944 C C . ILE D 1 20 ? 23.599 59.480 18.726 1.00 48.74 20 ILE D C 1
ATOM 6945 O O . ILE D 1 20 ? 24.483 59.444 17.886 1.00 46.51 20 ILE D O 1
ATOM 6950 N N . ASP D 1 21 ? 23.536 58.630 19.755 1.00 56.27 21 ASP D N 1
ATOM 6951 C CA . ASP D 1 21 ? 24.420 57.488 19.913 1.00 57.02 21 ASP D CA 1
ATOM 6952 C C . ASP D 1 21 ? 23.799 56.301 19.176 1.00 54.29 21 ASP D C 1
ATOM 6953 O O . ASP D 1 21 ? 22.832 55.714 19.660 1.00 51.61 21 ASP D O 1
ATOM 6958 N N . VAL D 1 22 ? 24.332 55.979 17.990 1.00 51.45 22 VAL D N 1
ATOM 6959 C CA . VAL D 1 22 ? 23.735 54.958 17.147 1.00 48.80 22 VAL D CA 1
ATOM 6960 C C . VAL D 1 22 ? 24.078 53.563 17.690 1.00 47.50 22 VAL D C 1
ATOM 6961 O O . VAL D 1 22 ? 23.168 52.750 17.876 1.00 44.79 22 VAL D O 1
ATOM 6965 N N . PRO D 1 23 ? 25.359 53.230 17.986 1.00 50.31 23 PRO D N 1
ATOM 6966 C CA . PRO D 1 23 ? 25.703 51.959 18.642 1.00 50.09 23 PRO D CA 1
ATOM 6967 C C . PRO D 1 23 ? 24.882 51.614 19.884 1.00 49.83 23 PRO D C 1
ATOM 6968 O O . PRO D 1 23 ? 24.523 50.456 20.091 1.00 53.05 23 PRO D O 1
ATOM 6972 N N . GLN D 1 24 ? 24.584 52.625 20.709 1.00 50.06 24 GLN D N 1
ATOM 6973 C CA . GLN D 1 24 ? 23.800 52.431 21.918 1.00 49.26 24 GLN D CA 1
ATOM 6974 C C . GLN D 1 24 ? 22.336 52.128 21.584 1.00 45.24 24 GLN D C 1
ATOM 6975 O O . GLN D 1 24 ? 21.733 51.258 22.203 1.00 44.88 24 GLN D O 1
ATOM 6981 N N . ILE D 1 25 ? 21.753 52.896 20.655 1.00 40.22 25 ILE D N 1
ATOM 6982 C CA . ILE D 1 25 ? 20.360 52.750 20.254 1.00 42.63 25 ILE D CA 1
ATOM 6983 C C . ILE D 1 25 ? 20.138 51.353 19.664 1.00 43.93 25 ILE D C 1
ATOM 6984 O O . ILE D 1 25 ? 19.126 50.698 19.941 1.00 49.45 25 ILE D O 1
ATOM 6989 N N . LEU D 1 26 ? 21.089 50.920 18.828 1.00 40.46 26 LEU D N 1
ATOM 6990 C CA . LEU D 1 26 ? 20.997 49.639 18.148 1.00 45.81 26 LEU D CA 1
ATOM 6991 C C . LEU D 1 26 ? 21.257 48.498 19.128 1.00 42.80 26 LEU D C 1
ATOM 6992 O O . LEU D 1 26 ? 20.640 47.450 19.018 1.00 47.91 26 LEU D O 1
ATOM 6997 N N . HIS D 1 27 ? 22.133 48.722 20.111 1.00 46.06 27 HIS D N 1
ATOM 6998 C CA . HIS D 1 27 ? 22.427 47.712 21.121 1.00 49.55 27 HIS D CA 1
ATOM 6999 C C . HIS D 1 27 ? 21.153 47.330 21.869 1.00 46.55 27 HIS D C 1
ATOM 7000 O O . HIS D 1 27 ? 20.841 46.145 21.978 1.00 47.37 27 HIS D O 1
ATOM 7007 N N . LYS D 1 28 ? 20.445 48.342 22.378 1.00 46.93 28 LYS D N 1
ATOM 7008 C CA . LYS D 1 28 ? 19.183 48.180 23.098 1.00 53.87 28 LYS D CA 1
ATOM 7009 C C . LYS D 1 28 ? 18.128 47.540 22.187 1.00 52.13 28 LYS D C 1
ATOM 7010 O O . LYS D 1 28 ? 17.423 46.607 22.589 1.00 52.01 28 LYS D O 1
ATOM 7016 N N . LEU D 1 29 ? 18.032 48.053 20.957 1.00 47.59 29 LEU D N 1
ATOM 7017 C CA . LEU D 1 29 ? 17.119 47.536 19.950 1.00 46.91 29 LEU D CA 1
ATOM 7018 C C . LEU D 1 29 ? 17.255 46.023 19.808 1.00 45.48 29 LEU D C 1
ATOM 7019 O O . LEU D 1 29 ? 16.257 45.309 19.749 1.00 44.48 29 LEU D O 1
ATOM 7024 N N . PHE D 1 30 ? 18.497 45.536 19.722 1.00 44.09 30 PHE D N 1
ATOM 7025 C CA . PHE D 1 30 ? 18.731 44.128 19.443 1.00 41.16 30 PHE D CA 1
ATOM 7026 C C . PHE D 1 30 ? 18.362 43.264 20.644 1.00 43.78 30 PHE D C 1
ATOM 7027 O O . PHE D 1 30 ? 17.926 42.129 20.456 1.00 49.96 30 PHE D O 1
ATOM 7035 N N . ARG D 1 31 ? 18.507 43.814 21.856 1.00 47.20 31 ARG D N 1
ATOM 7036 C CA . ARG D 1 31 ? 18.093 43.149 23.087 1.00 52.73 31 ARG D CA 1
ATOM 7037 C C . ARG D 1 31 ? 16.564 43.128 23.218 1.00 48.62 31 ARG D C 1
ATOM 7038 O O . ARG D 1 31 ? 16.007 42.164 23.736 1.00 46.52 31 ARG D O 1
ATOM 7046 N N . ASP D 1 32 ? 15.908 44.207 22.780 1.00 45.83 32 ASP D N 1
ATOM 7047 C CA . ASP D 1 32 ? 14.459 44.322 22.825 1.00 47.45 32 ASP D CA 1
ATOM 7048 C C . ASP D 1 32 ? 13.850 43.371 21.798 1.00 50.35 32 ASP D C 1
ATOM 7049 O O . ASP D 1 32 ? 12.806 42.768 22.050 1.00 48.21 32 ASP D O 1
ATOM 7054 N N . LEU D 1 33 ? 14.523 43.208 20.652 1.00 46.84 33 LEU D N 1
ATOM 7055 C CA . LEU D 1 33 ? 14.057 42.264 19.648 1.00 47.84 33 LEU D CA 1
ATOM 7056 C C . LEU D 1 33 ? 14.193 40.831 20.173 1.00 49.64 33 LEU D C 1
ATOM 7057 O O . LEU D 1 33 ? 13.322 40.001 19.921 1.00 49.17 33 LEU D O 1
ATOM 7062 N N . ALA D 1 34 ? 15.271 40.552 20.920 1.00 51.03 34 ALA D N 1
ATOM 7063 C CA . ALA D 1 34 ? 15.486 39.247 21.545 1.00 50.62 34 ALA D CA 1
ATOM 7064 C C . ALA D 1 34 ? 14.380 38.915 22.551 1.00 55.72 34 ALA D C 1
ATOM 7065 O O . ALA D 1 34 ? 13.960 37.761 22.687 1.00 49.59 34 ALA D O 1
ATOM 7067 N N . ALA D 1 35 ? 13.962 39.936 23.303 1.00 53.47 35 ALA D N 1
ATOM 7068 C CA . ALA D 1 35 ? 12.987 39.766 24.360 1.00 55.05 35 ALA D CA 1
ATOM 7069 C C . ALA D 1 35 ? 11.570 39.773 23.780 1.00 56.21 35 ALA D C 1
ATOM 7070 O O . ALA D 1 35 ? 10.621 39.474 24.487 1.00 60.56 35 ALA D O 1
ATOM 7072 N N . GLY D 1 36 ? 11.419 40.097 22.490 1.00 56.25 36 GLY D N 1
ATOM 7073 C CA . GLY D 1 36 ? 10.117 40.077 21.845 1.00 54.87 36 GLY D CA 1
ATOM 7074 C C . GLY D 1 36 ? 9.376 41.403 22.020 1.00 55.47 36 GLY D C 1
ATOM 7075 O O . GLY D 1 36 ? 8.168 41.474 21.831 1.00 57.06 36 GLY D O 1
ATOM 7076 N N . LEU D 1 37 ? 10.109 42.468 22.352 1.00 54.93 37 LEU D N 1
ATOM 7077 C CA . LEU D 1 37 ? 9.504 43.774 22.579 1.00 54.65 37 LEU D CA 1
ATOM 7078 C C . LEU D 1 37 ? 9.472 44.588 21.287 1.00 52.69 37 LEU D C 1
ATOM 7079 O O . LEU D 1 37 ? 8.866 45.661 21.215 1.00 54.16 37 LEU D O 1
ATOM 7084 N N . ALA D 1 38 ? 10.126 44.049 20.258 1.00 50.50 38 ALA D N 1
ATOM 7085 C CA . ALA D 1 38 ? 10.143 44.670 18.951 1.00 47.54 38 ALA D CA 1
ATOM 7086 C C . ALA D 1 38 ? 9.934 43.577 17.908 1.00 48.79 38 ALA D C 1
ATOM 7087 O O . ALA D 1 38 ? 10.276 42.416 18.140 1.00 48.99 38 ALA D O 1
ATOM 7089 N N . VAL D 1 39 ? 9.318 43.974 16.790 1.00 45.27 39 VAL D N 1
ATOM 7090 C CA . VAL D 1 39 ? 8.934 43.070 15.731 1.00 40.39 39 VAL D CA 1
ATOM 7091 C C . VAL D 1 39 ? 9.684 43.470 14.475 1.00 41.23 39 VAL D C 1
ATOM 7092 O O . VAL D 1 39 ? 9.595 44.614 14.021 1.00 39.43 39 VAL D O 1
ATOM 7096 N N . GLN D 1 40 ? 10.350 42.480 13.895 1.00 38.48 40 GLN D N 1
ATOM 7097 C CA . GLN D 1 40 ? 11.065 42.628 12.652 1.00 36.13 40 GLN D CA 1
ATOM 7098 C C . GLN D 1 40 ? 10.381 41.760 11.600 1.00 39.16 40 GLN D C 1
ATOM 7099 O O . GLN D 1 40 ? 10.591 40.544 11.594 1.00 39.92 40 GLN D O 1
ATOM 7105 N N . PRO D 1 41 ? 9.506 42.336 10.734 1.00 37.05 41 PRO D N 1
ATOM 7106 C CA . PRO D 1 41 ? 8.990 41.643 9.560 1.00 36.69 41 PRO D CA 1
ATOM 7107 C C . PRO D 1 41 ? 10.054 41.534 8.475 1.00 39.64 41 PRO D C 1
ATOM 7108 O O . PRO D 1 41 ? 11.051 42.252 8.505 1.00 47.41 41 PRO D O 1
ATOM 7112 N N . ALA D 1 42 ? 9.838 40.612 7.536 1.00 40.90 42 ALA D N 1
ATOM 7113 C CA . ALA D 1 42 ? 10.659 40.534 6.343 1.00 45.58 42 ALA D CA 1
ATOM 7114 C C . ALA D 1 42 ? 10.558 41.869 5.601 1.00 48.21 42 ALA D C 1
ATOM 7115 O O . ALA D 1 42 ? 9.629 42.645 5.827 1.00 45.00 42 ALA D O 1
ATOM 7117 N N . GLN D 1 43 ? 11.558 42.116 4.744 1.00 47.84 43 GLN D N 1
ATOM 7118 C CA . GLN D 1 43 ? 11.529 43.192 3.766 1.00 45.29 43 GLN D CA 1
ATOM 7119 C C . GLN D 1 43 ? 10.661 42.765 2.589 1.00 43.60 43 GLN D C 1
ATOM 7120 O O . GLN D 1 43 ? 10.381 41.585 2.422 1.00 42.63 43 GLN D O 1
ATOM 7126 N N . GLN D 1 44 ? 10.215 43.733 1.787 1.00 41.76 44 GLN D N 1
ATOM 7127 C CA . GLN D 1 44 ? 9.568 43.411 0.529 1.00 43.21 44 GLN D CA 1
ATOM 7128 C C . GLN D 1 44 ? 10.319 44.139 -0.583 1.00 43.07 44 GLN D C 1
ATOM 7129 O O . GLN D 1 44 ? 10.436 45.367 -0.551 1.00 38.68 44 GLN D O 1
ATOM 7135 N N . LEU D 1 45 ? 10.830 43.355 -1.542 1.00 40.96 45 LEU D N 1
ATOM 7136 C CA . LEU D 1 45 ? 11.488 43.868 -2.732 1.00 42.96 45 LEU D CA 1
ATOM 7137 C C . LEU D 1 45 ? 10.499 43.865 -3.887 1.00 39.35 45 LEU D C 1
ATOM 7138 O O . LEU D 1 45 ? 9.863 42.857 -4.155 1.00 42.56 45 LEU D O 1
ATOM 7143 N N . VAL D 1 46 ? 10.357 45.014 -4.546 1.00 41.69 46 VAL D N 1
ATOM 7144 C CA . VAL D 1 46 ? 9.472 45.158 -5.688 1.00 40.51 46 VAL D CA 1
ATOM 7145 C C . VAL D 1 46 ? 10.276 45.713 -6.868 1.00 41.07 46 VAL D C 1
ATOM 7146 O O . VAL D 1 46 ? 10.851 46.800 -6.768 1.00 37.67 46 VAL D O 1
ATOM 7150 N N . ALA D 1 47 ? 10.300 44.946 -7.971 1.00 41.61 47 ALA D N 1
ATOM 7151 C CA . ALA D 1 47 ? 10.931 45.337 -9.223 1.00 44.96 47 ALA D CA 1
ATOM 7152 C C . ALA D 1 47 ? 10.065 46.348 -9.982 1.00 45.38 47 ALA D C 1
ATOM 7153 O O . ALA D 1 47 ? 8.849 46.182 -10.057 1.00 44.16 47 ALA D O 1
ATOM 7155 N N . PHE D 1 48 ? 10.710 47.389 -10.544 1.00 40.52 48 PHE D N 1
ATOM 7156 C CA . PHE D 1 48 ? 10.071 48.262 -11.511 1.00 40.37 48 PHE D CA 1
ATOM 7157 C C . PHE D 1 48 ? 10.059 47.553 -12.862 1.00 44.63 48 PHE D C 1
ATOM 7158 O O . PHE D 1 48 ? 10.955 46.765 -13.161 1.00 44.65 48 PHE D O 1
ATOM 7166 N N . PRO D 1 49 ? 9.057 47.791 -13.737 1.00 46.20 49 PRO D N 1
ATOM 7167 C CA . PRO D 1 49 ? 9.124 47.262 -15.102 1.00 51.01 49 PRO D CA 1
ATOM 7168 C C . PRO D 1 49 ? 10.131 48.060 -15.927 1.00 53.07 49 PRO D C 1
ATOM 7169 O O . PRO D 1 49 ? 10.633 49.093 -15.471 1.00 56.33 49 PRO D O 1
ATOM 7173 N N . LYS D 1 50 ? 10.409 47.536 -17.130 1.00 57.83 50 LYS D N 1
ATOM 7174 C CA . LYS D 1 50 ? 11.205 48.181 -18.166 1.00 57.38 50 LYS D CA 1
ATOM 7175 C C . LYS D 1 50 ? 12.650 48.361 -17.709 1.00 55.54 50 LYS D C 1
ATOM 7176 O O . LYS D 1 50 ? 13.334 49.251 -18.205 1.00 64.53 50 LYS D O 1
ATOM 7182 N N . GLY D 1 51 ? 13.097 47.509 -16.776 1.00 46.44 51 GLY D N 1
ATOM 7183 C CA . GLY D 1 51 ? 14.435 47.552 -16.219 1.00 45.24 51 GLY D CA 1
ATOM 7184 C C . GLY D 1 51 ? 14.760 48.875 -15.526 1.00 46.51 51 GLY D C 1
ATOM 7185 O O . GLY D 1 51 ? 15.930 49.245 -15.444 1.00 46.11 51 GLY D O 1
ATOM 7186 N N . ALA D 1 52 ? 13.738 49.561 -14.988 1.00 39.11 52 ALA D N 1
ATOM 7187 C CA . ALA D 1 52 ? 13.928 50.865 -14.369 1.00 36.41 52 ALA D CA 1
ATOM 7188 C C . ALA D 1 52 ? 14.598 50.751 -13.004 1.00 36.44 52 ALA D C 1
ATOM 7189 O O . ALA D 1 52 ? 15.018 51.764 -12.432 1.00 39.06 52 ALA D O 1
ATOM 7191 N N . GLY D 1 53 ? 14.647 49.531 -12.447 1.00 37.11 53 GLY D N 1
ATOM 7192 C CA . GLY D 1 53 ? 15.229 49.299 -11.133 1.00 35.13 53 GLY D CA 1
ATOM 7193 C C . GLY D 1 53 ? 14.241 48.620 -10.184 1.00 37.45 53 GLY D C 1
ATOM 7194 O O . GLY D 1 53 ? 13.409 47.817 -10.599 1.00 36.66 53 GLY D O 1
ATOM 7195 N N . ASP D 1 54 ? 14.367 48.904 -8.885 1.00 40.87 54 ASP D N 1
ATOM 7196 C CA . ASP D 1 54 ? 13.544 48.229 -7.894 1.00 44.82 54 ASP D CA 1
ATOM 7197 C C . ASP D 1 54 ? 13.439 49.116 -6.653 1.00 41.21 54 ASP D C 1
ATOM 7198 O O . ASP D 1 54 ? 14.044 50.181 -6.612 1.00 42.54 54 ASP D O 1
ATOM 7203 N N . PHE D 1 55 ? 12.643 48.681 -5.664 1.00 42.07 55 PHE D N 1
ATOM 7204 C CA . PHE D 1 55 ? 12.656 49.281 -4.339 1.00 37.34 55 PHE D CA 1
ATOM 7205 C C . PHE D 1 55 ? 12.493 48.209 -3.267 1.00 38.25 55 PHE D C 1
ATOM 7206 O O . PHE D 1 55 ? 12.018 47.096 -3.503 1.00 35.15 55 PHE D O 1
ATOM 7214 N N . ILE D 1 56 ? 12.939 48.560 -2.063 1.00 38.35 56 ILE D N 1
ATOM 7215 C CA . ILE D 1 56 ? 12.777 47.682 -0.926 1.00 38.69 56 ILE D CA 1
ATOM 7216 C C . ILE D 1 56 ? 12.123 48.492 0.179 1.00 36.54 56 ILE D C 1
ATOM 7217 O O . ILE D 1 56 ? 12.493 49.638 0.431 1.00 35.92 56 ILE D O 1
ATOM 7222 N N . ASN D 1 57 ? 11.072 47.905 0.742 1.00 35.41 57 ASN D N 1
ATOM 7223 C CA . ASN D 1 57 ? 10.430 48.457 1.915 1.00 36.37 57 ASN D CA 1
ATOM 7224 C C . ASN D 1 57 ? 10.930 47.668 3.103 1.00 32.81 57 ASN D C 1
ATOM 7225 O O . ASN D 1 57 ? 10.952 46.438 3.041 1.00 35.58 57 ASN D O 1
ATOM 7230 N N . TYR D 1 58 ? 11.329 48.403 4.145 1.00 32.09 58 TYR D N 1
ATOM 7231 C CA . TYR D 1 58 ? 11.775 47.834 5.398 1.00 34.84 58 TYR D CA 1
ATOM 7232 C C . TYR D 1 58 ? 10.809 48.296 6.481 1.00 38.55 58 TYR D C 1
ATOM 7233 O O . TYR D 1 58 ? 10.436 49.462 6.479 1.00 37.39 58 TYR D O 1
ATOM 7242 N N . LEU D 1 59 ? 10.449 47.401 7.415 1.00 39.80 59 LEU D N 1
ATOM 7243 C CA . LEU D 1 59 ? 9.468 47.705 8.445 1.00 37.79 59 LEU D CA 1
ATOM 7244 C C . LEU D 1 59 ? 10.076 47.450 9.805 1.00 40.00 59 LEU D C 1
ATOM 7245 O O . LEU D 1 59 ? 11.010 46.650 9.937 1.00 36.53 59 LEU D O 1
ATOM 7250 N N . GLY D 1 60 ? 9.474 48.099 10.806 1.00 39.31 60 GLY D N 1
ATOM 7251 C CA . GLY D 1 60 ? 9.755 47.786 12.193 1.00 39.82 60 GLY D CA 1
ATOM 7252 C C . GLY D 1 60 ? 8.587 48.156 13.093 1.00 39.72 60 GLY D C 1
ATOM 7253 O O . GLY D 1 60 ? 7.957 49.180 12.871 1.00 47.19 60 GLY D O 1
ATOM 7254 N N . VAL D 1 61 ? 8.363 47.355 14.140 1.00 41.71 61 VAL D N 1
ATOM 7255 C CA . VAL D 1 61 ? 7.441 47.719 15.201 1.00 41.25 61 VAL D CA 1
ATOM 7256 C C . VAL D 1 61 ? 8.225 47.876 16.509 1.00 43.09 61 VAL D C 1
ATOM 7257 O O . VAL D 1 61 ? 8.656 46.901 17.109 1.00 40.82 61 VAL D O 1
ATOM 7261 N N . LEU D 1 62 ? 8.357 49.128 16.965 1.00 50.96 62 LEU D N 1
ATOM 7262 C CA . LEU D 1 62 ? 8.892 49.443 18.282 1.00 52.36 62 LEU D CA 1
ATOM 7263 C C . LEU D 1 62 ? 7.730 49.706 19.235 1.00 48.87 62 LEU D C 1
ATOM 7264 O O . LEU D 1 62 ? 7.464 50.854 19.586 1.00 49.96 62 LEU D O 1
ATOM 7269 N N . ALA D 1 63 ? 7.043 48.632 19.637 1.00 52.03 63 ALA D N 1
ATOM 7270 C CA . ALA D 1 63 ? 5.897 48.713 20.528 1.00 60.54 63 ALA D CA 1
ATOM 7271 C C . ALA D 1 63 ? 6.281 49.440 21.815 1.00 64.11 63 ALA D C 1
ATOM 7272 O O . ALA D 1 63 ? 5.424 50.059 22.448 1.00 54.93 63 ALA D O 1
ATOM 7274 N N . GLU D 1 64 ? 7.576 49.357 22.167 1.00 65.22 64 GLU D N 1
ATOM 7275 C CA . GLU D 1 64 ? 8.122 49.954 23.376 1.00 68.02 64 GLU D CA 1
ATOM 7276 C C . GLU D 1 64 ? 7.917 51.465 23.403 1.00 65.72 64 GLU D C 1
ATOM 7277 O O . GLU D 1 64 ? 7.730 52.033 24.475 1.00 68.07 64 GLU D O 1
ATOM 7283 N N . ASP D 1 65 ? 7.950 52.106 22.232 1.00 63.56 65 ASP D N 1
ATOM 7284 C CA . ASP D 1 65 ? 7.903 53.557 22.145 1.00 59.97 65 ASP D CA 1
ATOM 7285 C C . ASP D 1 65 ? 6.632 54.025 21.419 1.00 55.73 65 ASP D C 1
ATOM 7286 O O . ASP D 1 65 ? 6.521 55.197 21.088 1.00 53.75 65 ASP D O 1
ATOM 7291 N N . GLY D 1 66 ? 5.664 53.116 21.205 1.00 56.11 66 GLY D N 1
ATOM 7292 C CA . GLY D 1 66 ? 4.400 53.414 20.533 1.00 52.33 66 GLY D CA 1
ATOM 7293 C C . GLY D 1 66 ? 4.551 53.856 19.070 1.00 52.08 66 GLY D C 1
ATOM 7294 O O . GLY D 1 66 ? 3.740 54.653 18.578 1.00 41.55 66 GLY D O 1
ATOM 7295 N N . VAL D 1 67 ? 5.567 53.322 18.361 1.00 43.72 67 VAL D N 1
ATOM 7296 C CA . VAL D 1 67 ? 5.798 53.704 16.978 1.00 41.70 67 VAL D CA 1
ATOM 7297 C C . VAL D 1 67 ? 6.063 52.477 16.100 1.00 43.39 67 VAL D C 1
ATOM 7298 O O . VAL D 1 67 ? 6.622 51.462 16.527 1.00 41.85 67 VAL D O 1
ATOM 7302 N N . TYR D 1 68 ? 5.643 52.599 14.842 1.00 39.23 68 TYR D N 1
ATOM 7303 C CA . TYR D 1 68 ? 6.054 51.680 13.803 1.00 40.46 68 TYR D CA 1
ATOM 7304 C C . TYR D 1 68 ? 6.429 52.528 12.599 1.00 38.31 68 TYR D C 1
ATOM 7305 O O . TYR D 1 68 ? 6.227 53.743 12.593 1.00 39.24 68 TYR D O 1
ATOM 7314 N N . GLY D 1 69 ? 7.029 51.897 11.594 1.00 35.24 69 GLY D N 1
ATOM 7315 C CA . GLY D 1 69 ? 7.321 52.643 10.390 1.00 34.59 69 GLY D CA 1
ATOM 7316 C C . GLY D 1 69 ? 7.789 51.772 9.243 1.00 35.02 69 GLY D C 1
ATOM 7317 O O . GLY D 1 69 ? 8.002 50.557 9.394 1.00 35.72 69 GLY D O 1
ATOM 7318 N N . VAL D 1 70 ? 7.922 52.465 8.104 1.00 34.46 70 VAL D N 1
ATOM 7319 C CA . VAL D 1 70 ? 8.371 51.896 6.852 1.00 33.97 70 VAL D CA 1
ATOM 7320 C C . VAL D 1 70 ? 9.405 52.839 6.252 1.00 36.95 70 VAL D C 1
ATOM 7321 O O . VAL D 1 70 ? 9.185 54.039 6.156 1.00 37.15 70 VAL D O 1
ATOM 7325 N N . LYS D 1 71 ? 10.536 52.264 5.846 1.00 40.73 71 LYS D N 1
ATOM 7326 C CA . LYS D 1 71 ? 11.500 52.940 5.005 1.00 34.41 71 LYS D CA 1
ATOM 7327 C C . LYS D 1 71 ? 11.385 52.374 3.597 1.00 35.85 71 LYS D C 1
ATOM 7328 O O . LYS D 1 71 ? 11.485 51.155 3.409 1.00 35.80 71 LYS D O 1
ATOM 7334 N N . THR D 1 72 ? 11.177 53.269 2.621 1.00 33.43 72 THR D N 1
ATOM 7335 C CA . THR D 1 72 ? 11.220 52.893 1.222 1.00 33.73 72 THR D CA 1
ATOM 7336 C C . THR D 1 72 ? 12.582 53.340 0.684 1.00 35.13 72 THR D C 1
ATOM 7337 O O . THR D 1 72 ? 13.054 54.436 0.968 1.00 32.52 72 THR D O 1
ATOM 7341 N N . SER D 1 73 ? 13.248 52.446 -0.042 1.00 40.99 73 SER D N 1
ATOM 7342 C CA . SER D 1 73 ? 14.538 52.725 -0.650 1.00 36.43 73 SER D CA 1
ATOM 7343 C C . SER D 1 73 ? 14.482 52.255 -2.089 1.00 34.56 73 SER D C 1
ATOM 7344 O O . SER D 1 73 ? 14.642 51.063 -2.354 1.00 35.14 73 SER D O 1
ATOM 7347 N N . PRO D 1 74 ? 14.235 53.174 -3.051 1.00 34.55 74 PRO D N 1
ATOM 7348 C CA . PRO D 1 74 ? 14.271 52.827 -4.463 1.00 36.11 74 PRO D CA 1
ATOM 7349 C C . PRO D 1 74 ? 15.682 52.897 -5.028 1.00 37.53 74 PRO D C 1
ATOM 7350 O O . PRO D 1 74 ? 16.479 53.762 -4.667 1.00 36.92 74 PRO D O 1
ATOM 7354 N N . TYR D 1 75 ? 15.930 51.987 -5.956 1.00 37.73 75 TYR D N 1
ATOM 7355 C CA . TYR D 1 75 ? 17.119 51.981 -6.768 1.00 38.46 75 TYR D CA 1
ATOM 7356 C C . TYR D 1 75 ? 16.671 52.292 -8.184 1.00 37.09 75 TYR D C 1
ATOM 7357 O O . TYR D 1 75 ? 15.957 51.489 -8.763 1.00 40.07 75 TYR D O 1
ATOM 7366 N N . ILE D 1 76 ? 17.143 53.428 -8.729 1.00 42.72 76 ILE D N 1
ATOM 7367 C CA . ILE D 1 76 ? 16.693 53.967 -10.003 1.00 42.63 76 ILE D CA 1
ATOM 7368 C C . ILE D 1 76 ? 17.848 53.954 -10.998 1.00 41.96 76 ILE D C 1
ATOM 7369 O O . ILE D 1 76 ? 18.869 54.613 -10.811 1.00 47.90 76 ILE D O 1
ATOM 7374 N N . VAL D 1 77 ? 17.623 53.219 -12.078 1.00 45.74 77 VAL D N 1
ATOM 7375 C CA . VAL D 1 77 ? 18.593 53.027 -13.137 1.00 52.33 77 VAL D CA 1
ATOM 7376 C C . VAL D 1 77 ? 18.578 54.267 -14.024 1.00 49.43 77 VAL D C 1
ATOM 7377 O O . VAL D 1 77 ? 17.510 54.793 -14.326 1.00 46.57 77 VAL D O 1
ATOM 7381 N N . GLY D 1 78 ? 19.754 54.734 -14.470 1.00 46.92 78 GLY D N 1
ATOM 7382 C CA . GLY D 1 78 ? 19.724 55.800 -15.457 1.00 47.79 78 GLY D CA 1
ATOM 7383 C C . GLY D 1 78 ? 21.082 56.265 -15.961 1.00 49.60 78 GLY D C 1
ATOM 7384 O O . GLY D 1 78 ? 22.122 55.675 -15.670 1.00 45.34 78 GLY D O 1
ATOM 7385 N N . GLU D 1 79 ? 21.015 57.390 -16.681 1.00 60.91 79 GLU D N 1
ATOM 7386 C CA . GLU D 1 79 ? 22.084 57.848 -17.548 1.00 64.43 79 GLU D CA 1
ATOM 7387 C C . GLU D 1 79 ? 23.205 58.462 -16.708 1.00 63.55 79 GLU D C 1
ATOM 7388 O O . GLU D 1 79 ? 24.357 58.432 -17.125 1.00 55.76 79 GLU D O 1
ATOM 7394 N N . GLN D 1 80 ? 22.879 58.948 -15.501 1.00 68.61 80 GLN D N 1
ATOM 7395 C CA . GLN D 1 80 ? 23.888 59.458 -14.580 1.00 76.48 80 GLN D CA 1
ATOM 7396 C C . GLN D 1 80 ? 24.316 58.387 -13.572 1.00 74.86 80 GLN D C 1
ATOM 7397 O O . GLN D 1 80 ? 24.952 58.707 -12.568 1.00 69.12 80 GLN D O 1
ATOM 7403 N N . GLY D 1 81 ? 23.966 57.120 -13.828 1.00 78.51 81 GLY D N 1
ATOM 7404 C CA . GLY D 1 81 ? 24.336 56.027 -12.940 1.00 77.53 81 GLY D CA 1
ATOM 7405 C C . GLY D 1 81 ? 23.266 55.779 -11.881 1.00 72.39 81 GLY D C 1
ATOM 7406 O O . GLY D 1 81 ? 22.235 56.452 -11.889 1.00 62.95 81 GLY D O 1
ATOM 7407 N N . PRO D 1 82 ? 23.488 54.805 -10.963 1.00 63.85 82 PRO D N 1
ATOM 7408 C CA . PRO D 1 82 ? 22.466 54.354 -10.015 1.00 64.15 82 PRO D CA 1
ATOM 7409 C C . PRO D 1 82 ? 22.141 55.363 -8.920 1.00 60.98 82 PRO D C 1
ATOM 7410 O O . PRO D 1 82 ? 23.028 55.805 -8.195 1.00 62.64 82 PRO D O 1
ATOM 7414 N N . LEU D 1 83 ? 20.851 55.695 -8.819 1.00 56.17 83 LEU D N 1
ATOM 7415 C CA . LEU D 1 83 ? 20.333 56.602 -7.811 1.00 51.29 83 LEU D CA 1
ATOM 7416 C C . LEU D 1 83 ? 19.524 55.793 -6.791 1.00 53.37 83 LEU D C 1
ATOM 7417 O O . LEU D 1 83 ? 18.479 55.215 -7.115 1.00 52.31 83 LEU D O 1
ATOM 7422 N N . VAL D 1 84 ? 20.076 55.718 -5.576 1.00 49.14 84 VAL D N 1
ATOM 7423 C CA . VAL D 1 84 ? 19.482 55.050 -4.431 1.00 46.53 84 VAL D CA 1
ATOM 7424 C C . VAL D 1 84 ? 19.107 56.140 -3.425 1.00 46.85 84 VAL D C 1
ATOM 7425 O O . VAL D 1 84 ? 19.931 56.995 -3.115 1.00 45.62 84 VAL D O 1
ATOM 7429 N N . THR D 1 85 ? 17.852 56.131 -2.949 1.00 44.10 85 THR D N 1
ATOM 7430 C CA . THR D 1 85 ? 17.406 57.053 -1.914 1.00 42.40 85 THR D CA 1
ATOM 7431 C C . THR D 1 85 ? 16.845 56.234 -0.753 1.00 44.09 85 THR D C 1
ATOM 7432 O O . THR D 1 85 ? 16.810 55.006 -0.790 1.00 39.80 85 THR D O 1
ATOM 7436 N N . ALA D 1 86 ? 16.402 56.919 0.293 1.00 43.39 86 ALA D N 1
ATOM 7437 C CA . ALA D 1 86 ? 15.795 56.226 1.401 1.00 40.85 86 ALA D CA 1
ATOM 7438 C C . ALA D 1 86 ? 15.065 57.227 2.288 1.00 43.78 86 ALA D C 1
ATOM 7439 O O . ALA D 1 86 ? 15.667 58.176 2.795 1.00 39.09 86 ALA D O 1
ATOM 7441 N N . TRP D 1 87 ? 13.762 56.969 2.468 1.00 42.44 87 TRP D N 1
ATOM 7442 C CA . TRP D 1 87 ? 12.846 57.828 3.199 1.00 38.12 87 TRP D CA 1
ATOM 7443 C C . TRP D 1 87 ? 12.068 56.983 4.204 1.00 41.20 87 TRP D C 1
ATOM 7444 O O . TRP D 1 87 ? 11.516 55.943 3.843 1.00 41.95 87 TRP D O 1
ATOM 7455 N N . THR D 1 88 ? 12.089 57.412 5.469 1.00 39.41 88 THR D N 1
ATOM 7456 C CA . THR D 1 88 ? 11.460 56.691 6.548 1.00 38.54 88 THR D CA 1
ATOM 7457 C C . THR D 1 88 ? 10.204 57.448 6.965 1.00 41.75 88 THR D C 1
ATOM 7458 O O . THR D 1 88 ? 10.288 58.632 7.296 1.00 42.16 88 THR D O 1
ATOM 7462 N N . LEU D 1 89 ? 9.065 56.738 6.941 1.00 41.37 89 LEU D N 1
ATOM 7463 C CA . LEU D 1 89 ? 7.802 57.219 7.476 1.00 38.58 89 LEU D CA 1
ATOM 7464 C C . LEU D 1 89 ? 7.554 56.525 8.815 1.00 38.71 89 LEU D C 1
ATOM 7465 O O . LEU D 1 89 ? 7.453 55.301 8.908 1.00 32.51 89 LEU D O 1
ATOM 7470 N N . LEU D 1 90 ? 7.525 57.355 9.862 1.00 37.35 90 LEU D N 1
ATOM 7471 C CA . LEU D 1 90 ? 7.297 56.925 11.221 1.00 38.69 90 LEU D CA 1
ATOM 7472 C C . LEU D 1 90 ? 5.844 57.219 11.594 1.00 41.33 90 LEU D C 1
ATOM 7473 O O . LEU D 1 90 ? 5.366 58.344 11.389 1.00 40.95 90 LEU D O 1
ATOM 7478 N N . MET D 1 91 ? 5.183 56.203 12.183 1.00 42.73 91 MET D N 1
ATOM 7479 C CA . MET D 1 91 ? 3.755 56.231 12.478 1.00 38.89 91 MET D CA 1
ATOM 7480 C C . MET D 1 91 ? 3.528 55.957 13.962 1.00 41.53 91 MET D C 1
ATOM 7481 O O . MET D 1 91 ? 4.261 55.183 14.579 1.00 37.31 91 MET D O 1
ATOM 7486 N N . SER D 1 92 ? 2.454 56.552 14.509 1.00 43.26 92 SER D N 1
ATOM 7487 C CA . SER D 1 92 ? 2.059 56.326 15.891 1.00 45.22 92 SER D CA 1
ATOM 7488 C C . SER D 1 92 ? 1.176 55.082 15.991 1.00 43.01 92 SER D C 1
ATOM 7489 O O . SER D 1 92 ? 0.239 54.931 15.218 1.00 40.68 92 SER D O 1
ATOM 7492 N N . MET D 1 93 ? 1.484 54.215 16.959 1.00 43.03 93 MET D N 1
ATOM 7493 C CA . MET D 1 93 ? 0.654 53.070 17.299 1.00 46.08 93 MET D CA 1
ATOM 7494 C C . MET D 1 93 ? -0.462 53.458 18.287 1.00 49.57 93 MET D C 1
ATOM 7495 O O . MET D 1 93 ? -1.303 52.623 18.631 1.00 48.74 93 MET D O 1
ATOM 7500 N N . HIS D 1 94 ? -0.457 54.715 18.762 1.00 53.57 94 HIS D N 1
ATOM 7501 C CA . HIS D 1 94 ? -1.477 55.233 19.669 1.00 55.37 94 HIS D CA 1
ATOM 7502 C C . HIS D 1 94 ? -2.662 55.776 18.876 1.00 47.46 94 HIS D C 1
ATOM 7503 O O . HIS D 1 94 ? -3.787 55.403 19.168 1.00 54.54 94 HIS D O 1
ATOM 7510 N N . ASN D 1 95 ? -2.411 56.615 17.862 1.00 47.90 95 ASN D N 1
ATOM 7511 C CA . ASN D 1 95 ? -3.481 57.305 17.151 1.00 47.80 95 ASN D CA 1
ATOM 7512 C C . ASN D 1 95 ? -3.463 57.010 15.644 1.00 44.58 95 ASN D C 1
ATOM 7513 O O . ASN D 1 95 ? -4.362 57.444 14.932 1.00 46.52 95 ASN D O 1
ATOM 7518 N N . GLY D 1 96 ? -2.458 56.275 15.150 1.00 46.27 96 GLY D N 1
ATOM 7519 C CA . GLY D 1 96 ? -2.440 55.837 13.763 1.00 45.74 96 GLY D CA 1
ATOM 7520 C C . GLY D 1 96 ? -2.122 56.962 12.782 1.00 43.50 96 GLY D C 1
ATOM 7521 O O . GLY D 1 96 ? -2.427 56.848 11.586 1.00 41.51 96 GLY D O 1
ATOM 7522 N N . GLN D 1 97 ? -1.498 58.030 13.299 1.00 40.95 97 GLN D N 1
ATOM 7523 C CA . GLN D 1 97 ? -1.155 59.205 12.505 1.00 44.90 97 GLN D CA 1
ATOM 7524 C C . GLN D 1 97 ? 0.352 59.241 12.269 1.00 41.07 97 GLN D C 1
ATOM 7525 O O . GLN D 1 97 ? 1.130 58.738 13.076 1.00 38.46 97 GLN D O 1
ATOM 7531 N N . PRO D 1 98 ? 0.806 59.924 11.204 1.00 42.82 98 PRO D N 1
ATOM 7532 C CA . PRO D 1 98 ? 2.235 60.049 10.912 1.00 46.00 98 PRO D CA 1
ATOM 7533 C C . PRO D 1 98 ? 2.928 60.982 11.900 1.00 49.84 98 PRO D C 1
ATOM 7534 O O . PRO D 1 98 ? 2.332 61.947 12.368 1.00 50.02 98 PRO D O 1
ATOM 7538 N N . LEU D 1 99 ? 4.155 60.628 12.294 1.00 50.96 99 LEU D N 1
ATOM 7539 C CA . LEU D 1 99 ? 4.902 61.404 13.270 1.00 46.64 99 LEU D CA 1
ATOM 7540 C C . LEU D 1 99 ? 6.037 62.149 12.572 1.00 45.50 99 LEU D C 1
ATOM 7541 O O . LEU D 1 99 ? 6.357 63.274 12.937 1.00 46.82 99 LEU D O 1
ATOM 7546 N N . LEU D 1 100 ? 6.629 61.513 11.552 1.00 53.17 100 LEU D N 1
ATOM 7547 C CA . LEU D 1 100 ? 7.866 61.978 10.941 1.00 46.21 100 LEU D CA 1
ATOM 7548 C C . LEU D 1 100 ? 8.026 61.328 9.573 1.00 37.83 100 LEU D C 1
ATOM 7549 O O . LEU D 1 100 ? 7.787 60.145 9.429 1.00 44.53 100 LEU D O 1
ATOM 7554 N N . LEU D 1 101 ? 8.400 62.131 8.582 1.00 37.24 101 LEU D N 1
ATOM 7555 C CA . LEU D 1 101 ? 8.918 61.676 7.310 1.00 38.52 101 LEU D CA 1
ATOM 7556 C C . LEU D 1 101 ? 10.345 62.208 7.194 1.00 43.59 101 LEU D C 1
ATOM 7557 O O . LEU D 1 101 ? 10.533 63.422 7.135 1.00 45.86 101 LEU D O 1
ATOM 7562 N N . CYS D 1 102 ? 11.323 61.289 7.144 1.00 42.29 102 CYS D N 1
ATOM 7563 C CA . CYS D 1 102 ? 12.726 61.617 7.302 1.00 44.20 102 CYS D CA 1
ATOM 7564 C C . CYS D 1 102 ? 13.547 61.102 6.123 1.00 44.96 102 CYS D C 1
ATOM 7565 O O . CYS D 1 102 ? 13.423 59.936 5.755 1.00 45.43 102 CYS D O 1
ATOM 7568 N N . ASP D 1 103 ? 14.386 61.970 5.539 1.00 39.29 103 ASP D N 1
ATOM 7569 C CA . ASP D 1 103 ? 15.411 61.523 4.613 1.00 43.12 103 ASP D CA 1
ATOM 7570 C C . ASP D 1 103 ? 16.367 60.612 5.389 1.00 43.16 103 ASP D C 1
ATOM 7571 O O . ASP D 1 103 ? 16.929 61.039 6.397 1.00 43.22 103 ASP D O 1
ATOM 7576 N N . ALA D 1 104 ? 16.529 59.365 4.916 1.00 41.86 104 ALA D N 1
ATOM 7577 C CA . ALA D 1 104 ? 17.231 58.316 5.648 1.00 44.50 104 ALA D CA 1
ATOM 7578 C C . ALA D 1 104 ? 18.484 57.829 4.907 1.00 42.80 104 ALA D C 1
ATOM 7579 O O . ALA D 1 104 ? 18.979 56.743 5.203 1.00 44.55 104 ALA D O 1
ATOM 7581 N N . HIS D 1 105 ? 18.956 58.589 3.909 1.00 43.78 105 HIS D N 1
ATOM 7582 C CA . HIS D 1 105 ? 20.182 58.280 3.168 1.00 52.10 105 HIS D CA 1
ATOM 7583 C C . HIS D 1 105 ? 21.385 58.146 4.117 1.00 48.97 105 HIS D C 1
ATOM 7584 O O . HIS D 1 105 ? 22.094 57.141 4.078 1.00 54.95 105 HIS D O 1
ATOM 7591 N N . GLU D 1 106 ? 21.588 59.145 4.990 1.00 44.80 106 GLU D N 1
ATOM 7592 C CA . GLU D 1 106 ? 22.710 59.166 5.921 1.00 50.94 106 GLU D CA 1
ATOM 7593 C C . GLU D 1 106 ? 22.442 58.234 7.107 1.00 45.40 106 GLU D C 1
ATOM 7594 O O . GLU D 1 106 ? 23.372 57.601 7.602 1.00 38.27 106 GLU D O 1
ATOM 7600 N N . LEU D 1 107 ? 21.194 58.243 7.610 1.00 41.85 107 LEU D N 1
ATOM 7601 C CA . LEU D 1 107 ? 20.752 57.338 8.667 1.00 40.88 107 LEU D CA 1
ATOM 7602 C C . LEU D 1 107 ? 21.056 55.886 8.291 1.00 32.96 107 LEU D C 1
ATOM 7603 O O . LEU D 1 107 ? 21.411 55.104 9.148 1.00 37.84 107 LEU D O 1
ATOM 7608 N N . THR D 1 108 ? 20.847 55.508 7.029 1.00 37.08 108 THR D N 1
ATOM 7609 C CA . THR D 1 108 ? 21.082 54.140 6.582 1.00 42.04 108 THR D CA 1
ATOM 7610 C C . THR D 1 108 ? 22.572 53.779 6.699 1.00 40.50 108 THR D C 1
ATOM 7611 O O . THR D 1 108 ? 22.933 52.761 7.293 1.00 36.93 108 THR D O 1
ATOM 7615 N N . THR D 1 109 ? 23.429 54.625 6.118 1.00 37.38 109 THR D N 1
ATOM 7616 C CA . THR D 1 109 ? 24.869 54.450 6.188 1.00 38.81 109 THR D CA 1
ATOM 7617 C C . THR D 1 109 ? 25.296 54.212 7.635 1.00 39.24 109 THR D C 1
ATOM 7618 O O . THR D 1 109 ? 25.941 53.207 7.931 1.00 38.28 109 THR D O 1
ATOM 7622 N N . ALA D 1 110 ? 24.884 55.091 8.537 1.00 36.37 110 ALA D N 1
ATOM 7623 C CA . ALA D 1 110 ? 25.257 54.956 9.941 1.00 39.05 110 ALA D CA 1
ATOM 7624 C C . ALA D 1 110 ? 24.829 53.624 10.554 1.00 41.41 110 ALA D C 1
ATOM 7625 O O . ALA D 1 110 ? 25.654 52.910 11.116 1.00 39.49 110 ALA D O 1
ATOM 7627 N N . ARG D 1 111 ? 23.546 53.289 10.452 1.00 39.93 111 ARG D N 1
ATOM 7628 C CA . ARG D 1 111 ? 23.049 52.056 11.061 1.00 35.45 111 ARG D CA 1
ATOM 7629 C C . ARG D 1 111 ? 23.728 50.834 10.460 1.00 34.47 111 ARG D C 1
ATOM 7630 O O . ARG D 1 111 ? 23.991 49.862 11.162 1.00 39.24 111 ARG D O 1
ATOM 7638 N N . THR D 1 112 ? 24.011 50.881 9.165 1.00 36.06 112 THR D N 1
ATOM 7639 C CA . THR D 1 112 ? 24.688 49.770 8.515 1.00 35.95 112 THR D CA 1
ATOM 7640 C C . THR D 1 112 ? 26.075 49.596 9.109 1.00 39.47 112 THR D C 1
ATOM 7641 O O . THR D 1 112 ? 26.472 48.483 9.451 1.00 34.46 112 THR D O 1
ATOM 7645 N N . ALA D 1 113 ? 26.805 50.697 9.255 1.00 37.56 113 ALA D N 1
ATOM 7646 C CA . ALA D 1 113 ? 28.161 50.635 9.795 1.00 37.88 113 ALA D CA 1
ATOM 7647 C C . ALA D 1 113 ? 28.134 50.234 11.265 1.00 38.94 113 ALA D C 1
ATOM 7648 O O . ALA D 1 113 ? 28.932 49.397 11.685 1.00 41.02 113 ALA D O 1
ATOM 7650 N N . ALA D 1 114 ? 27.189 50.821 12.022 1.00 37.99 114 ALA D N 1
ATOM 7651 C CA . ALA D 1 114 ? 27.066 50.589 13.452 1.00 37.97 114 ALA D CA 1
ATOM 7652 C C . ALA D 1 114 ? 26.646 49.145 13.745 1.00 36.96 114 ALA D C 1
ATOM 7653 O O . ALA D 1 114 ? 26.985 48.599 14.788 1.00 36.36 114 ALA D O 1
ATOM 7655 N N . THR D 1 115 ? 25.874 48.539 12.833 1.00 35.47 115 THR D N 1
ATOM 7656 C CA . THR D 1 115 ? 25.404 47.171 12.990 1.00 34.13 115 THR D CA 1
ATOM 7657 C C . THR D 1 115 ? 26.574 46.212 12.799 1.00 31.00 115 THR D C 1
ATOM 7658 O O . THR D 1 115 ? 26.759 45.305 13.600 1.00 34.41 115 THR D O 1
ATOM 7662 N N . THR D 1 116 ? 27.343 46.403 11.717 1.00 33.04 116 THR D N 1
ATOM 7663 C CA . THR D 1 116 ? 28.565 45.645 11.532 1.00 34.40 116 THR D CA 1
ATOM 7664 C C . THR D 1 116 ? 29.463 45.780 12.766 1.00 36.29 116 THR D C 1
ATOM 7665 O O . THR D 1 116 ? 29.969 44.770 13.255 1.00 37.93 116 THR D O 1
ATOM 7669 N N . ALA D 1 117 ? 29.638 47.013 13.273 1.00 37.08 117 ALA D N 1
ATOM 7670 C CA . ALA D 1 117 ? 30.493 47.269 14.424 1.00 39.83 117 ALA D CA 1
ATOM 7671 C C . ALA D 1 117 ? 30.064 46.460 15.652 1.00 42.40 117 ALA D C 1
ATOM 7672 O O . ALA D 1 117 ? 30.917 45.983 16.401 1.00 45.37 117 ALA D O 1
ATOM 7674 N N . LEU D 1 118 ? 28.752 46.362 15.903 1.00 38.61 118 LEU D N 1
ATOM 7675 C CA . LEU D 1 118 ? 28.235 45.515 16.976 1.00 37.32 118 LEU D CA 1
ATOM 7676 C C . LEU D 1 118 ? 28.620 44.050 16.740 1.00 36.40 118 LEU D C 1
ATOM 7677 O O . LEU D 1 118 ? 29.047 43.367 17.657 1.00 40.29 118 LEU D O 1
ATOM 7682 N N . ALA D 1 119 ? 28.542 43.566 15.501 1.00 38.18 119 ALA D N 1
ATOM 7683 C CA . ALA D 1 119 ? 28.916 42.185 15.209 1.00 37.34 119 ALA D CA 1
ATOM 7684 C C . ALA D 1 119 ? 30.410 41.958 15.446 1.00 40.60 119 ALA D C 1
ATOM 7685 O O . ALA D 1 119 ? 30.794 40.942 16.033 1.00 38.58 119 ALA D O 1
ATOM 7687 N N . VAL D 1 120 ? 31.240 42.901 14.976 1.00 39.16 120 VAL D N 1
ATOM 7688 C CA . VAL D 1 120 ? 32.689 42.804 15.115 1.00 39.70 120 VAL D CA 1
ATOM 7689 C C . VAL D 1 120 ? 33.048 42.728 16.603 1.00 37.89 120 VAL D C 1
ATOM 7690 O O . VAL D 1 120 ? 33.833 41.888 17.021 1.00 34.73 120 VAL D O 1
ATOM 7694 N N . ASP D 1 121 ? 32.431 43.590 17.411 1.00 42.47 121 ASP D N 1
ATOM 7695 C CA . ASP D 1 121 ? 32.700 43.629 18.837 1.00 43.76 121 ASP D CA 1
ATOM 7696 C C . ASP D 1 121 ? 32.342 42.276 19.464 1.00 47.36 121 ASP D C 1
ATOM 7697 O O . ASP D 1 121 ? 33.127 41.727 20.231 1.00 45.48 121 ASP D O 1
ATOM 7702 N N . ALA D 1 122 ? 31.157 41.746 19.118 1.00 40.95 122 ALA D N 1
ATOM 7703 C CA . ALA D 1 122 ? 30.622 40.523 19.704 1.00 38.70 122 ALA D CA 1
ATOM 7704 C C . ALA D 1 122 ? 31.318 39.266 19.149 1.00 39.58 122 ALA D C 1
ATOM 7705 O O . ALA D 1 122 ? 31.407 38.242 19.838 1.00 41.30 122 ALA D O 1
ATOM 7707 N N . LEU D 1 123 ? 31.854 39.321 17.923 1.00 40.63 123 LEU D N 1
ATOM 7708 C CA . LEU D 1 123 ? 32.365 38.112 17.274 1.00 39.76 123 LEU D CA 1
ATOM 7709 C C . LEU D 1 123 ? 33.893 38.062 17.176 1.00 40.50 123 LEU D C 1
ATOM 7710 O O . LEU D 1 123 ? 34.462 36.975 17.091 1.00 34.32 123 LEU D O 1
ATOM 7715 N N . ALA D 1 124 ? 34.554 39.221 17.110 1.00 43.00 124 ALA D N 1
ATOM 7716 C CA . ALA D 1 124 ? 35.977 39.229 16.822 1.00 42.53 124 ALA D CA 1
ATOM 7717 C C . ALA D 1 124 ? 36.725 38.714 18.047 1.00 40.76 124 ALA D C 1
ATOM 7718 O O . ALA D 1 124 ? 36.274 38.911 19.175 1.00 39.71 124 ALA D O 1
ATOM 7720 N N . PRO D 1 125 ? 37.893 38.047 17.870 1.00 42.79 125 PRO D N 1
ATOM 7721 C CA . PRO D 1 125 ? 38.748 37.702 19.005 1.00 43.39 125 PRO D CA 1
ATOM 7722 C C . PRO D 1 125 ? 39.090 38.992 19.735 1.00 43.33 125 PRO D C 1
ATOM 7723 O O . PRO D 1 125 ? 39.330 40.010 19.087 1.00 45.75 125 PRO D O 1
ATOM 7727 N N . LEU D 1 126 ? 39.099 38.935 21.072 1.00 47.31 126 LEU D N 1
ATOM 7728 C CA . LEU D 1 126 ? 39.542 40.042 21.904 1.00 52.51 126 LEU D CA 1
ATOM 7729 C C . LEU D 1 126 ? 40.898 40.574 21.442 1.00 45.97 126 LEU D C 1
ATOM 7730 O O . LEU D 1 126 ? 41.092 41.779 21.414 1.00 52.47 126 LEU D O 1
ATOM 7735 N N . ALA D 1 127 ? 41.806 39.666 21.075 1.00 47.17 127 ALA D N 1
ATOM 7736 C CA . ALA D 1 127 ? 43.193 39.979 20.760 1.00 49.34 127 ALA D CA 1
ATOM 7737 C C . ALA D 1 127 ? 43.388 40.248 19.268 1.00 54.21 127 ALA D C 1
ATOM 7738 O O . ALA D 1 127 ? 44.523 40.199 18.781 1.00 48.80 127 ALA D O 1
ATOM 7740 N N . ALA D 1 128 ? 42.277 40.483 18.549 1.00 57.07 128 ALA D N 1
ATOM 7741 C CA . ALA D 1 128 ? 42.312 40.848 17.142 1.00 52.30 128 ALA D CA 1
ATOM 7742 C C . ALA D 1 128 ? 43.090 42.154 16.975 1.00 47.07 128 ALA D C 1
ATOM 7743 O O . ALA D 1 128 ? 42.933 43.096 17.757 1.00 40.10 128 ALA D O 1
ATOM 7745 N N . ARG D 1 129 ? 43.902 42.200 15.916 1.00 48.33 129 ARG D N 1
ATOM 7746 C CA . ARG D 1 129 ? 44.896 43.249 15.770 1.00 58.65 129 ARG D CA 1
ATOM 7747 C C . ARG D 1 129 ? 44.855 43.849 14.374 1.00 49.68 129 ARG D C 1
ATOM 7748 O O . ARG D 1 129 ? 45.176 45.023 14.246 1.00 51.85 129 ARG D O 1
ATOM 7756 N N . ARG D 1 130 ? 44.588 43.021 13.348 1.00 44.67 130 ARG D N 1
ATOM 7757 C CA . ARG D 1 130 ? 44.693 43.448 11.958 1.00 42.63 130 ARG D CA 1
ATOM 7758 C C . ARG D 1 130 ? 43.303 43.533 11.328 1.00 38.89 130 ARG D C 1
ATOM 7759 O O . ARG D 1 130 ? 42.581 42.532 11.270 1.00 36.40 130 ARG D O 1
ATOM 7767 N N . LEU D 1 131 ? 42.967 44.730 10.831 1.00 42.40 131 LEU D N 1
ATOM 7768 C CA . LEU D 1 131 ? 41.695 45.021 10.174 1.00 43.40 131 LEU D CA 1
ATOM 7769 C C . LEU D 1 131 ? 41.956 45.304 8.703 1.00 46.96 131 LEU D C 1
ATOM 7770 O O . LEU D 1 131 ? 42.887 46.045 8.381 1.00 46.57 131 LEU D O 1
ATOM 7775 N N . ALA D 1 132 ? 41.140 44.690 7.831 1.00 44.55 132 ALA D N 1
ATOM 7776 C CA . ALA D 1 132 ? 41.125 44.991 6.405 1.00 45.22 132 ALA D CA 1
ATOM 7777 C C . ALA D 1 132 ? 39.709 45.392 5.979 1.00 47.19 132 ALA D C 1
ATOM 7778 O O . ALA D 1 132 ? 38.730 44.894 6.534 1.00 44.32 132 ALA D O 1
ATOM 7780 N N . ILE D 1 133 ? 39.617 46.323 5.013 1.00 46.80 133 ILE D N 1
ATOM 7781 C CA . ILE D 1 133 ? 38.343 46.824 4.527 1.00 41.22 133 ILE D CA 1
ATOM 7782 C C . ILE D 1 133 ? 38.382 46.853 3.006 1.00 45.27 133 ILE D C 1
ATOM 7783 O O . ILE D 1 133 ? 39.262 47.509 2.446 1.00 43.36 133 ILE D O 1
ATOM 7788 N N . ILE D 1 134 ? 37.442 46.113 2.375 1.00 40.29 134 ILE D N 1
ATOM 7789 C CA . ILE D 1 134 ? 37.262 46.101 0.929 1.00 38.01 134 ILE D CA 1
ATOM 7790 C C . ILE D 1 134 ? 36.064 46.971 0.530 1.00 36.89 134 ILE D C 1
ATOM 7791 O O . ILE D 1 134 ? 34.957 46.815 1.035 1.00 36.53 134 ILE D O 1
ATOM 7796 N N . GLY D 1 135 ? 36.299 47.895 -0.403 1.00 39.81 135 GLY D N 1
ATOM 7797 C CA . GLY D 1 135 ? 35.418 49.030 -0.621 1.00 43.82 135 GLY D CA 1
ATOM 7798 C C . GLY D 1 135 ? 35.954 50.294 0.045 1.00 46.21 135 GLY D C 1
ATOM 7799 O O . GLY D 1 135 ? 36.615 50.218 1.093 1.00 48.03 135 GLY D O 1
ATOM 7800 N N . SER D 1 136 ? 35.643 51.446 -0.572 1.00 42.07 136 SER D N 1
ATOM 7801 C CA . SER D 1 136 ? 36.111 52.738 -0.094 1.00 46.28 136 SER D CA 1
ATOM 7802 C C . SER D 1 136 ? 35.025 53.812 -0.188 1.00 50.72 136 SER D C 1
ATOM 7803 O O . SER D 1 136 ? 35.320 54.996 -0.002 1.00 50.79 136 SER D O 1
ATOM 7806 N N . GLY D 1 137 ? 33.773 53.405 -0.456 1.00 47.81 137 GLY D N 1
ATOM 7807 C CA . GLY D 1 137 ? 32.653 54.337 -0.518 1.00 42.11 137 GLY D CA 1
ATOM 7808 C C . GLY D 1 137 ? 32.211 54.789 0.866 1.00 43.33 137 GLY D C 1
ATOM 7809 O O . GLY D 1 137 ? 32.872 54.509 1.871 1.00 41.08 137 GLY D O 1
ATOM 7810 N N . LYS D 1 138 ? 31.067 55.479 0.906 1.00 49.70 138 LYS D N 1
ATOM 7811 C CA . LYS D 1 138 ? 30.483 56.012 2.132 1.00 50.81 138 LYS D CA 1
ATOM 7812 C C . LYS D 1 138 ? 30.311 54.937 3.217 1.00 43.40 138 LYS D C 1
ATOM 7813 O O . LYS D 1 138 ? 30.452 55.215 4.407 1.00 47.23 138 LYS D O 1
ATOM 7819 N N . VAL D 1 139 ? 29.945 53.713 2.816 1.00 42.27 139 VAL D N 1
ATOM 7820 C CA . VAL D 1 139 ? 29.650 52.631 3.753 1.00 39.01 139 VAL D CA 1
ATOM 7821 C C . VAL D 1 139 ? 30.970 52.137 4.357 1.00 36.26 139 VAL D C 1
ATOM 7822 O O . VAL D 1 139 ? 31.101 52.042 5.577 1.00 35.58 139 VAL D O 1
ATOM 7826 N N . ALA D 1 140 ? 31.970 51.890 3.503 1.00 33.85 140 ALA D N 1
ATOM 7827 C CA . ALA D 1 140 ? 33.320 51.582 3.961 1.00 38.46 140 ALA D CA 1
ATOM 7828 C C . ALA D 1 140 ? 33.856 52.647 4.934 1.00 43.03 140 ALA D C 1
ATOM 7829 O O . ALA D 1 140 ? 34.368 52.323 6.018 1.00 39.97 140 ALA D O 1
ATOM 7831 N N . GLN D 1 141 ? 33.675 53.926 4.558 1.00 45.50 141 GLN D N 1
ATOM 7832 C CA . GLN D 1 141 ? 34.086 55.071 5.360 1.00 42.15 141 GLN D CA 1
ATOM 7833 C C . GLN D 1 141 ? 33.498 54.993 6.766 1.00 40.73 141 GLN D C 1
ATOM 7834 O O . GLN D 1 141 ? 34.239 55.070 7.741 1.00 36.69 141 GLN D O 1
ATOM 7840 N N . ALA D 1 142 ? 32.163 54.866 6.863 1.00 40.18 142 ALA D N 1
ATOM 7841 C CA . ALA D 1 142 ? 31.485 54.830 8.149 1.00 34.14 142 ALA D CA 1
ATOM 7842 C C . ALA D 1 142 ? 31.864 53.575 8.932 1.00 33.46 142 ALA D C 1
ATOM 7843 O O . ALA D 1 142 ? 31.914 53.639 10.157 1.00 37.11 142 ALA D O 1
ATOM 7845 N N . HIS D 1 143 ? 32.076 52.428 8.265 1.00 35.55 143 HIS D N 1
ATOM 7846 C CA . HIS D 1 143 ? 32.505 51.230 8.990 1.00 37.18 143 HIS D CA 1
ATOM 7847 C C . HIS D 1 143 ? 33.830 51.484 9.709 1.00 38.83 143 HIS D C 1
ATOM 7848 O O . HIS D 1 143 ? 33.984 51.103 10.868 1.00 36.70 143 HIS D O 1
ATOM 7855 N N . LEU D 1 144 ? 34.772 52.117 8.987 1.00 44.80 144 LEU D N 1
ATOM 7856 C CA . LEU D 1 144 ? 36.067 52.551 9.505 1.00 45.68 144 LEU D CA 1
ATOM 7857 C C . LEU D 1 144 ? 35.899 53.406 10.767 1.00 47.53 144 LEU D C 1
ATOM 7858 O O . LEU D 1 144 ? 36.478 53.100 11.805 1.00 46.28 144 LEU D O 1
ATOM 7863 N N . ARG D 1 145 ? 35.029 54.422 10.718 1.00 46.89 145 ARG D N 1
ATOM 7864 C CA . ARG D 1 145 ? 34.817 55.279 11.874 1.00 51.13 145 ARG D CA 1
ATOM 7865 C C . ARG D 1 145 ? 34.150 54.516 13.015 1.00 50.98 145 ARG D C 1
ATOM 7866 O O . ARG D 1 145 ? 34.415 54.839 14.167 1.00 52.87 145 ARG D O 1
ATOM 7874 N N . TYR D 1 146 ? 33.279 53.530 12.721 1.00 46.58 146 TYR D N 1
ATOM 7875 C CA . TYR D 1 146 ? 32.523 52.875 13.785 1.00 44.63 146 TYR D CA 1
ATOM 7876 C C . TYR D 1 146 ? 33.310 51.725 14.428 1.00 41.28 146 TYR D C 1
ATOM 7877 O O . TYR D 1 146 ? 33.031 51.365 15.570 1.00 42.56 146 TYR D O 1
ATOM 7886 N N . VAL D 1 147 ? 34.315 51.154 13.747 1.00 40.53 147 VAL D N 1
ATOM 7887 C CA . VAL D 1 147 ? 35.047 50.046 14.354 1.00 45.50 147 VAL D CA 1
ATOM 7888 C C . VAL D 1 147 ? 36.423 50.479 14.862 1.00 44.24 147 VAL D C 1
ATOM 7889 O O . VAL D 1 147 ? 37.124 49.653 15.429 1.00 45.99 147 VAL D O 1
ATOM 7893 N N . GLN D 1 148 ? 36.814 51.746 14.675 1.00 46.09 148 GLN D N 1
ATOM 7894 C CA . GLN D 1 148 ? 38.188 52.169 14.933 1.00 48.20 148 GLN D CA 1
ATOM 7895 C C . GLN D 1 148 ? 38.660 51.931 16.378 1.00 46.72 148 GLN D C 1
ATOM 7896 O O . GLN D 1 148 ? 39.853 51.710 16.576 1.00 44.29 148 GLN D O 1
ATOM 7902 N N . ASN D 1 149 ? 37.764 51.980 17.378 1.00 44.09 149 ASN D N 1
ATOM 7903 C CA . ASN D 1 149 ? 38.149 51.787 18.777 1.00 46.40 149 ASN D CA 1
ATOM 7904 C C . ASN D 1 149 ? 37.624 50.463 19.380 1.00 52.90 149 ASN D C 1
ATOM 7905 O O . ASN D 1 149 ? 37.666 50.296 20.602 1.00 47.90 149 ASN D O 1
ATOM 7910 N N . LEU D 1 150 ? 37.141 49.551 18.547 1.00 50.44 150 LEU D N 1
ATOM 7911 C CA . LEU D 1 150 ? 36.643 48.275 19.050 1.00 54.83 150 LEU D CA 1
ATOM 7912 C C . LEU D 1 150 ? 37.799 47.406 19.508 1.00 51.56 150 LEU D C 1
ATOM 7913 O O . LEU D 1 150 ? 37.690 46.695 20.505 1.00 47.30 150 LEU D O 1
ATOM 7918 N N . ARG D 1 151 ? 38.906 47.458 18.779 1.00 51.27 151 ARG D N 1
ATOM 7919 C CA . ARG D 1 151 ? 40.080 46.675 19.141 1.00 52.33 151 ARG D CA 1
ATOM 7920 C C . ARG D 1 151 ? 41.348 47.500 18.979 1.00 55.48 151 ARG D C 1
ATOM 7921 O O . ARG D 1 151 ? 41.368 48.465 18.218 1.00 48.59 151 ARG D O 1
ATOM 7929 N N . ASP D 1 152 ? 42.403 47.134 19.698 1.00 59.44 152 ASP D N 1
ATOM 7930 C CA . ASP D 1 152 ? 43.678 47.828 19.550 1.00 62.02 152 ASP D CA 1
ATOM 7931 C C . ASP D 1 152 ? 44.295 47.424 18.228 1.00 53.22 152 ASP D C 1
ATOM 7932 O O . ASP D 1 152 ? 45.122 46.518 18.176 1.00 46.75 152 ASP D O 1
ATOM 7937 N N . TRP D 1 153 ? 43.893 48.089 17.156 1.00 49.82 153 TRP D N 1
ATOM 7938 C CA . TRP D 1 153 ? 44.371 47.731 15.825 1.00 53.42 153 TRP D CA 1
ATOM 7939 C C . TRP D 1 153 ? 45.823 48.182 15.662 1.00 53.18 153 TRP D C 1
ATOM 7940 O O . TRP D 1 153 ? 46.132 49.345 15.911 1.00 48.13 153 TRP D O 1
ATOM 7951 N N . GLN D 1 154 ? 46.698 47.285 15.193 1.00 53.08 154 GLN D N 1
ATOM 7952 C CA . GLN D 1 154 ? 48.065 47.670 14.864 1.00 62.47 154 GLN D CA 1
ATOM 7953 C C . GLN D 1 154 ? 48.139 48.091 13.392 1.00 63.65 154 GLN D C 1
ATOM 7954 O O . GLN D 1 154 ? 48.978 48.917 13.037 1.00 60.62 154 GLN D O 1
ATOM 7960 N N . HIS D 1 155 ? 47.269 47.528 12.533 1.00 56.67 155 HIS D N 1
ATOM 7961 C CA . HIS D 1 155 ? 47.243 47.922 11.130 1.00 53.11 155 HIS D CA 1
ATOM 7962 C C . HIS D 1 155 ? 45.825 47.827 10.547 1.00 50.99 155 HIS D C 1
ATOM 7963 O O . HIS D 1 155 ? 45.167 46.789 10.612 1.00 41.84 155 HIS D O 1
ATOM 7970 N N . ILE D 1 156 ? 45.388 48.917 9.913 1.00 49.14 156 ILE D N 1
ATOM 7971 C CA . ILE D 1 156 ? 44.191 48.917 9.086 1.00 47.63 156 ILE D CA 1
ATOM 7972 C C . ILE D 1 156 ? 44.595 49.063 7.624 1.00 50.82 156 ILE D C 1
ATOM 7973 O O . ILE D 1 156 ? 45.217 50.059 7.233 1.00 47.53 156 ILE D O 1
ATOM 7978 N N . SER D 1 157 ? 44.204 48.071 6.820 1.00 48.36 157 SER D N 1
ATOM 7979 C CA . SER D 1 157 ? 44.408 48.124 5.387 1.00 44.73 157 SER D CA 1
ATOM 7980 C C . SER D 1 157 ? 43.066 48.340 4.659 1.00 49.23 157 SER D C 1
ATOM 7981 O O . SER D 1 157 ? 42.020 47.876 5.104 1.00 44.65 157 SER D O 1
ATOM 7984 N N . LEU D 1 158 ? 43.085 49.085 3.544 1.00 49.47 158 LEU D N 1
ATOM 7985 C CA . LEU D 1 158 ? 41.881 49.381 2.781 1.00 49.95 158 LEU D CA 1
ATOM 7986 C C . LEU D 1 158 ? 42.165 49.227 1.283 1.00 48.93 158 LEU D C 1
ATOM 7987 O O . LEU D 1 158 ? 43.165 49.727 0.774 1.00 52.70 158 LEU D O 1
ATOM 7992 N N . PHE D 1 159 ? 41.307 48.489 0.572 1.00 42.88 159 PHE D N 1
ATOM 7993 C CA . PHE D 1 159 ? 41.426 48.332 -0.874 1.00 42.12 159 PHE D CA 1
ATOM 7994 C C . PHE D 1 159 ? 40.093 48.575 -1.579 1.00 44.51 159 PHE D C 1
ATOM 7995 O O . PHE D 1 159 ? 39.063 48.062 -1.138 1.00 43.30 159 PHE D O 1
ATOM 8003 N N . SER D 1 160 ? 40.139 49.341 -2.681 1.00 45.80 160 SER D N 1
ATOM 8004 C CA . SER D 1 160 ? 39.142 49.281 -3.744 1.00 47.98 160 SER D CA 1
ATOM 8005 C C . SER D 1 160 ? 39.837 49.538 -5.080 1.00 51.48 160 SER D C 1
ATOM 8006 O O . SER D 1 160 ? 40.884 50.186 -5.086 1.00 50.76 160 SER D O 1
ATOM 8009 N N . PRO D 1 161 ? 39.313 49.024 -6.228 1.00 52.51 161 PRO D N 1
ATOM 8010 C CA . PRO D 1 161 ? 39.955 49.214 -7.536 1.00 54.93 161 PRO D CA 1
ATOM 8011 C C . PRO D 1 161 ? 40.211 50.666 -7.942 1.00 58.48 161 PRO D C 1
ATOM 8012 O O . PRO D 1 161 ? 41.178 50.921 -8.665 1.00 56.46 161 PRO D O 1
ATOM 8016 N N . SER D 1 162 ? 39.337 51.579 -7.477 1.00 53.60 162 SER D N 1
ATOM 8017 C CA . SER D 1 162 ? 39.443 53.014 -7.720 1.00 60.32 162 SER D CA 1
ATOM 8018 C C . SER D 1 162 ? 40.779 53.558 -7.234 1.00 62.96 162 SER D C 1
ATOM 8019 O O . SER D 1 162 ? 41.434 54.323 -7.940 1.00 65.92 162 SER D O 1
ATOM 8022 N N . LEU D 1 163 ? 41.121 53.192 -5.996 1.00 66.07 163 LEU D N 1
ATOM 8023 C CA . LEU D 1 163 ? 42.218 53.809 -5.275 1.00 71.28 163 LEU D CA 1
ATOM 8024 C C . LEU D 1 163 ? 43.574 53.560 -5.955 1.00 78.96 163 LEU D C 1
ATOM 8025 O O . LEU D 1 163 ? 44.465 54.393 -5.797 1.00 75.99 163 LEU D O 1
ATOM 8030 N N . ALA D 1 164 ? 43.733 52.464 -6.727 1.00 78.22 164 ALA D N 1
ATOM 8031 C CA . ALA D 1 164 ? 44.821 52.361 -7.698 1.00 74.55 164 ALA D CA 1
ATOM 8032 C C . ALA D 1 164 ? 44.314 52.692 -9.115 1.00 73.96 164 ALA D C 1
ATOM 8033 O O . ALA D 1 164 ? 44.479 53.872 -9.556 1.00 64.37 164 ALA D O 1
ATOM 8035 N N . ALA D 1 169 ? 36.989 62.389 -1.163 1.00 71.32 169 ALA D N 1
ATOM 8036 C CA . ALA D 1 169 ? 35.853 61.451 -0.962 1.00 76.89 169 ALA D CA 1
ATOM 8037 C C . ALA D 1 169 ? 36.111 60.556 0.263 1.00 75.98 169 ALA D C 1
ATOM 8038 O O . ALA D 1 169 ? 35.487 60.764 1.316 1.00 63.01 169 ALA D O 1
ATOM 8040 N N . THR D 1 170 ? 37.007 59.586 0.112 1.00 76.26 170 THR D N 1
ATOM 8041 C CA . THR D 1 170 ? 37.338 58.694 1.215 1.00 92.19 170 THR D CA 1
ATOM 8042 C C . THR D 1 170 ? 38.417 59.308 2.069 1.00 97.18 170 THR D C 1
ATOM 8043 O O . THR D 1 170 ? 38.433 59.119 3.279 1.00 113.36 170 THR D O 1
ATOM 8047 N N . LEU D 1 171 ? 39.325 60.046 1.441 1.00 99.34 171 LEU D N 1
ATOM 8048 C CA . LEU D 1 171 ? 40.373 60.709 2.197 1.00 93.79 171 LEU D CA 1
ATOM 8049 C C . LEU D 1 171 ? 39.683 61.557 3.229 1.00 78.06 171 LEU D C 1
ATOM 8050 O O . LEU D 1 171 ? 40.208 61.772 4.319 1.00 75.72 171 LEU D O 1
ATOM 8055 N N . ALA D 1 172 ? 38.495 62.039 2.892 1.00 70.82 172 ALA D N 1
ATOM 8056 C CA . ALA D 1 172 ? 37.726 62.806 3.851 1.00 74.74 172 ALA D CA 1
ATOM 8057 C C . ALA D 1 172 ? 37.571 62.008 5.132 1.00 77.93 172 ALA D C 1
ATOM 8058 O O . ALA D 1 172 ? 37.696 62.551 6.227 1.00 78.08 172 ALA D O 1
ATOM 8060 N N . GLN D 1 173 ? 37.301 60.713 4.998 1.00 87.52 173 GLN D N 1
ATOM 8061 C CA . GLN D 1 173 ? 37.139 59.876 6.182 1.00 97.89 173 GLN D CA 1
ATOM 8062 C C . GLN D 1 173 ? 38.298 58.884 6.341 1.00 91.69 173 GLN D C 1
ATOM 8063 O O . GLN D 1 173 ? 38.218 57.964 7.152 1.00 85.41 173 GLN D O 1
ATOM 8069 N N . LEU D 1 174 ? 39.367 59.054 5.556 1.00 86.88 174 LEU D N 1
ATOM 8070 C CA . LEU D 1 174 ? 40.613 58.362 5.830 1.00 90.34 174 LEU D CA 1
ATOM 8071 C C . LEU D 1 174 ? 41.379 59.089 6.926 1.00 86.41 174 LEU D C 1
ATOM 8072 O O . LEU D 1 174 ? 42.219 58.474 7.578 1.00 97.35 174 LEU D O 1
ATOM 8077 N N . THR D 1 175 ? 41.042 60.342 7.173 1.00 85.89 175 THR D N 1
ATOM 8078 C CA . THR D 1 175 ? 41.654 61.049 8.278 1.00 87.79 175 THR D CA 1
ATOM 8079 C C . THR D 1 175 ? 40.730 60.954 9.431 1.00 79.49 175 THR D C 1
ATOM 8080 O O . THR D 1 175 ? 41.134 61.116 10.574 1.00 80.69 175 THR D O 1
ATOM 8084 N N . GLY D 1 176 ? 39.466 60.701 9.142 1.00 74.28 176 GLY D N 1
ATOM 8085 C CA . GLY D 1 176 ? 38.525 60.497 10.210 1.00 66.77 176 GLY D CA 1
ATOM 8086 C C . GLY D 1 176 ? 39.159 59.423 11.046 1.00 68.90 176 GLY D C 1
ATOM 8087 O O . GLY D 1 176 ? 38.948 59.386 12.251 1.00 70.27 176 GLY D O 1
ATOM 8088 N N . LEU D 1 177 ? 39.935 58.542 10.425 1.00 58.87 177 LEU D N 1
ATOM 8089 C CA . LEU D 1 177 ? 40.647 57.577 11.235 1.00 67.42 177 LEU D CA 1
ATOM 8090 C C . LEU D 1 177 ? 42.042 58.009 11.657 1.00 70.98 177 LEU D C 1
ATOM 8091 O O . LEU D 1 177 ? 42.690 57.261 12.379 1.00 81.39 177 LEU D O 1
ATOM 8096 N N . ASP D 1 178 ? 42.562 59.150 11.185 1.00 73.30 178 ASP D N 1
ATOM 8097 C CA . ASP D 1 178 ? 43.790 59.650 11.797 1.00 64.97 178 ASP D CA 1
ATOM 8098 C C . ASP D 1 178 ? 44.986 58.801 11.350 1.00 66.30 178 ASP D C 1
ATOM 8099 O O . ASP D 1 178 ? 45.775 58.425 12.235 1.00 69.16 178 ASP D O 1
ATOM 8104 N N . LEU D 1 181 ? 47.950 51.900 8.817 1.00 66.97 181 LEU D N 1
ATOM 8105 C CA . LEU D 1 181 ? 47.080 52.572 7.807 1.00 62.75 181 LEU D CA 1
ATOM 8106 C C . LEU D 1 181 ? 47.724 52.513 6.427 1.00 64.23 181 LEU D C 1
ATOM 8107 O O . LEU D 1 181 ? 48.752 53.130 6.163 1.00 72.84 181 LEU D O 1
ATOM 8112 N N . SER D 1 182 ? 47.058 51.773 5.543 1.00 64.96 182 SER D N 1
ATOM 8113 C CA . SER D 1 182 ? 47.587 51.364 4.259 1.00 55.25 182 SER D CA 1
ATOM 8114 C C . SER D 1 182 ? 46.437 51.346 3.251 1.00 57.89 182 SER D C 1
ATOM 8115 O O . SER D 1 182 ? 45.374 50.776 3.509 1.00 54.67 182 SER D O 1
ATOM 8118 N N . ILE D 1 183 ? 46.639 52.027 2.127 1.00 53.28 183 ILE D N 1
ATOM 8119 C CA . ILE D 1 183 ? 45.892 51.746 0.918 1.00 56.07 183 ILE D CA 1
ATOM 8120 C C . ILE D 1 183 ? 46.669 50.670 0.164 1.00 60.18 183 ILE D C 1
ATOM 8121 O O . ILE D 1 183 ? 47.807 50.883 -0.248 1.00 66.72 183 ILE D O 1
ATOM 8126 N N . ALA D 1 184 ? 46.065 49.490 0.029 1.00 56.72 184 ALA D N 1
ATOM 8127 C CA . ALA D 1 184 ? 46.675 48.420 -0.727 1.00 52.25 184 ALA D CA 1
ATOM 8128 C C . ALA D 1 184 ? 46.344 48.610 -2.202 1.00 53.82 184 ALA D C 1
ATOM 8129 O O . ALA D 1 184 ? 45.460 49.383 -2.565 1.00 52.95 184 ALA D O 1
ATOM 8131 N N . ASP D 1 185 ? 47.078 47.862 -3.025 1.00 49.12 185 ASP D N 1
ATOM 8132 C CA . ASP D 1 185 ? 47.043 47.931 -4.475 1.00 53.49 185 ASP D CA 1
ATOM 8133 C C . ASP D 1 185 ? 46.248 46.746 -5.026 1.00 54.94 185 ASP D C 1
ATOM 8134 O O . ASP D 1 185 ? 45.973 46.683 -6.229 1.00 58.11 185 ASP D O 1
ATOM 8139 N N . SER D 1 186 ? 45.902 45.799 -4.135 1.00 54.32 186 SER D N 1
ATOM 8140 C CA . SER D 1 186 ? 45.131 44.608 -4.479 1.00 53.06 186 SER D CA 1
ATOM 8141 C C . SER D 1 186 ? 44.343 44.140 -3.251 1.00 52.66 186 SER D C 1
ATOM 8142 O O . SER D 1 186 ? 44.626 44.582 -2.132 1.00 47.44 186 SER D O 1
ATOM 8145 N N . CYS D 1 187 ? 43.366 43.243 -3.472 1.00 52.29 187 CYS D N 1
ATOM 8146 C CA . CYS D 1 187 ? 42.566 42.684 -2.390 1.00 52.88 187 CYS D CA 1
ATOM 8147 C C . CYS D 1 187 ? 43.453 41.787 -1.532 1.00 46.76 187 CYS D C 1
ATOM 8148 O O . CYS D 1 187 ? 43.441 41.878 -0.312 1.00 43.82 187 CYS D O 1
ATOM 8151 N N . ALA D 1 188 ? 44.258 40.952 -2.189 1.00 50.13 188 ALA D N 1
ATOM 8152 C CA . ALA D 1 188 ? 45.140 40.018 -1.502 1.00 48.67 188 ALA D CA 1
ATOM 8153 C C . ALA D 1 188 ? 46.044 40.744 -0.506 1.00 47.87 188 ALA D C 1
ATOM 8154 O O . ALA D 1 188 ? 46.201 40.312 0.639 1.00 47.33 188 ALA D O 1
ATOM 8156 N N . ALA D 1 189 ? 46.630 41.861 -0.946 1.00 48.59 189 ALA D N 1
ATOM 8157 C CA . ALA D 1 189 ? 47.558 42.611 -0.125 1.00 50.33 189 ALA D CA 1
ATOM 8158 C C . ALA D 1 189 ? 46.830 43.211 1.073 1.00 50.56 189 ALA D C 1
ATOM 8159 O O . ALA D 1 189 ? 47.393 43.265 2.161 1.00 47.31 189 ALA D O 1
ATOM 8161 N N . ALA D 1 190 ? 45.595 43.696 0.856 1.00 49.56 190 ALA D N 1
ATOM 8162 C CA . ALA D 1 190 ? 44.808 44.262 1.942 1.00 48.71 190 ALA D CA 1
ATOM 8163 C C . ALA D 1 190 ? 44.506 43.205 3.008 1.00 46.48 190 ALA D C 1
ATOM 8164 O O . ALA D 1 190 ? 44.532 43.527 4.205 1.00 39.90 190 ALA D O 1
ATOM 8166 N N . VAL D 1 191 ? 44.240 41.956 2.564 1.00 44.30 191 VAL D N 1
ATOM 8167 C CA . VAL D 1 191 ? 43.668 40.921 3.427 1.00 48.81 191 VAL D CA 1
ATOM 8168 C C . VAL D 1 191 ? 44.756 40.045 4.059 1.00 49.62 191 VAL D C 1
ATOM 8169 O O . VAL D 1 191 ? 44.458 39.321 5.009 1.00 42.45 191 VAL D O 1
ATOM 8173 N N . ALA D 1 192 ? 45.996 40.100 3.546 1.00 50.28 192 ALA D N 1
ATOM 8174 C CA . ALA D 1 192 ? 47.093 39.310 4.097 1.00 51.53 192 ALA D CA 1
ATOM 8175 C C . ALA D 1 192 ? 47.140 39.502 5.605 1.00 45.69 192 ALA D C 1
ATOM 8176 O O . ALA D 1 192 ? 47.232 40.638 6.073 1.00 46.35 192 ALA D O 1
ATOM 8178 N N . ASP D 1 193 ? 46.970 38.375 6.320 1.00 44.58 193 ASP D N 1
ATOM 8179 C CA . ASP D 1 193 ? 47.163 38.251 7.760 1.00 48.99 193 ASP D CA 1
ATOM 8180 C C . ASP D 1 193 ? 46.106 39.043 8.548 1.00 48.91 193 ASP D C 1
ATOM 8181 O O . ASP D 1 193 ? 46.309 39.358 9.720 1.00 47.74 193 ASP D O 1
ATOM 8186 N N . ALA D 1 194 ? 44.942 39.315 7.938 1.00 44.79 194 ALA D N 1
ATOM 8187 C CA . ALA D 1 194 ? 43.866 40.036 8.606 1.00 42.33 194 ALA D CA 1
ATOM 8188 C C . ALA D 1 194 ? 43.216 39.142 9.665 1.00 39.24 194 ALA D C 1
ATOM 8189 O O . ALA D 1 194 ? 43.056 37.946 9.452 1.00 40.07 194 ALA D O 1
ATOM 8191 N N . ASP D 1 195 ? 42.867 39.739 10.813 1.00 40.89 195 ASP D N 1
ATOM 8192 C CA . ASP D 1 195 ? 42.011 39.117 11.810 1.00 44.61 195 ASP D CA 1
ATOM 8193 C C . ASP D 1 195 ? 40.528 39.404 11.524 1.00 45.64 195 ASP D C 1
ATOM 8194 O O . ASP D 1 195 ? 39.653 38.653 11.958 1.00 38.83 195 ASP D O 1
ATOM 8199 N N . VAL D 1 196 ? 40.249 40.534 10.863 1.00 46.35 196 VAL D N 1
ATOM 8200 C CA . VAL D 1 196 ? 38.887 40.988 10.602 1.00 45.29 196 VAL D CA 1
ATOM 8201 C C . VAL D 1 196 ? 38.885 41.623 9.217 1.00 42.00 196 VAL D C 1
ATOM 8202 O O . VAL D 1 196 ? 39.715 42.492 8.955 1.00 39.82 196 VAL D O 1
ATOM 8206 N N . ILE D 1 197 ? 37.968 41.168 8.352 1.00 38.87 197 ILE D N 1
ATOM 8207 C CA . ILE D 1 197 ? 37.844 41.658 6.995 1.00 37.41 197 ILE D CA 1
ATOM 8208 C C . ILE D 1 197 ? 36.408 42.126 6.765 1.00 42.13 197 ILE D C 1
ATOM 8209 O O . ILE D 1 197 ? 35.511 41.297 6.636 1.00 42.11 197 ILE D O 1
ATOM 8214 N N . MET D 1 198 ? 36.199 43.449 6.656 1.00 39.02 198 MET D N 1
ATOM 8215 C CA . MET D 1 198 ? 34.883 43.991 6.371 1.00 37.13 198 MET D CA 1
ATOM 8216 C C . MET D 1 198 ? 34.720 44.231 4.863 1.00 38.63 198 MET D C 1
ATOM 8217 O O . MET D 1 198 ? 35.384 45.078 4.253 1.00 36.28 198 MET D O 1
ATOM 8222 N N . LEU D 1 199 ? 33.851 43.420 4.240 1.00 32.52 199 LEU D N 1
ATOM 8223 C CA . LEU D 1 199 ? 33.486 43.637 2.849 1.00 32.17 199 LEU D CA 1
ATOM 8224 C C . LEU D 1 199 ? 32.370 44.681 2.836 1.00 35.55 199 LEU D C 1
ATOM 8225 O O . LEU D 1 199 ? 31.323 44.506 3.472 1.00 34.21 199 LEU D O 1
ATOM 8230 N N . CYS D 1 200 ? 32.685 45.839 2.246 1.00 36.29 200 CYS D N 1
ATOM 8231 C CA . CYS D 1 200 ? 31.804 46.999 2.251 1.00 35.35 200 CYS D CA 1
ATOM 8232 C C . CYS D 1 200 ? 31.607 47.499 0.824 1.00 35.48 200 CYS D C 1
ATOM 8233 O O . CYS D 1 200 ? 31.752 48.691 0.577 1.00 30.75 200 CYS D O 1
ATOM 8236 N N . THR D 1 201 ? 31.258 46.570 -0.091 1.00 38.41 201 THR D N 1
ATOM 8237 C CA . THR D 1 201 ? 31.245 46.831 -1.520 1.00 36.16 201 THR D CA 1
ATOM 8238 C C . THR D 1 201 ? 29.818 46.948 -2.062 1.00 38.45 201 THR D C 1
ATOM 8239 O O . THR D 1 201 ? 28.839 46.564 -1.433 1.00 34.46 201 THR D O 1
ATOM 8243 N N . SER D 1 202 ? 29.739 47.467 -3.285 1.00 39.64 202 SER D N 1
ATOM 8244 C CA . SER D 1 202 ? 28.521 47.432 -4.079 1.00 43.85 202 SER D CA 1
ATOM 8245 C C . SER D 1 202 ? 28.538 46.226 -5.019 1.00 37.01 202 SER D C 1
ATOM 8246 O O . SER D 1 202 ? 27.782 46.188 -5.974 1.00 40.72 202 SER D O 1
ATOM 8249 N N . SER D 1 203 ? 29.433 45.262 -4.803 1.00 39.12 203 SER D N 1
ATOM 8250 C CA . SER D 1 203 ? 29.523 44.141 -5.723 1.00 36.66 203 SER D CA 1
ATOM 8251 C C . SER D 1 203 ? 28.270 43.273 -5.643 1.00 37.98 203 SER D C 1
ATOM 8252 O O . SER D 1 203 ? 27.749 42.995 -4.545 1.00 38.80 203 SER D O 1
ATOM 8255 N N . ALA D 1 204 ? 27.818 42.850 -6.834 1.00 38.15 204 ALA D N 1
ATOM 8256 C CA . ALA D 1 204 ? 26.814 41.803 -7.009 1.00 44.32 204 ALA D CA 1
ATOM 8257 C C . ALA D 1 204 ? 27.395 40.413 -6.733 1.00 41.46 204 ALA D C 1
ATOM 8258 O O . ALA D 1 204 ? 26.656 39.522 -6.324 1.00 44.37 204 ALA D O 1
ATOM 8260 N N . GLY D 1 205 ? 28.693 40.215 -7.015 1.00 40.83 205 GLY D N 1
ATOM 8261 C CA . GLY D 1 205 ? 29.312 38.897 -6.962 1.00 39.00 205 GLY D CA 1
ATOM 8262 C C . GLY D 1 205 ? 30.537 38.866 -6.046 1.00 38.93 205 GLY D C 1
ATOM 8263 O O . GLY D 1 205 ? 30.938 39.887 -5.483 1.00 41.39 205 GLY D O 1
ATOM 8264 N N . PRO D 1 206 ? 31.152 37.684 -5.846 1.00 36.63 206 PRO D N 1
ATOM 8265 C CA . PRO D 1 206 ? 32.285 37.540 -4.925 1.00 39.15 206 PRO D CA 1
ATOM 8266 C C . PRO D 1 206 ? 33.417 38.560 -5.087 1.00 38.36 206 PRO D C 1
ATOM 8267 O O . PRO D 1 206 ? 33.877 38.823 -6.195 1.00 37.82 206 PRO D O 1
ATOM 8271 N N . VAL D 1 207 ? 33.839 39.154 -3.966 1.00 37.13 207 VAL D N 1
ATOM 8272 C CA . VAL D 1 207 ? 35.003 40.029 -3.949 1.00 42.31 207 VAL D CA 1
ATOM 8273 C C . VAL D 1 207 ? 36.161 39.363 -3.203 1.00 41.79 207 VAL D C 1
ATOM 8274 O O . VAL D 1 207 ? 37.291 39.791 -3.341 1.00 45.38 207 VAL D O 1
ATOM 8278 N N . LEU D 1 208 ? 35.878 38.312 -2.427 1.00 45.11 208 LEU D N 1
ATOM 8279 C CA . LEU D 1 208 ? 36.858 37.627 -1.603 1.00 43.30 208 LEU D CA 1
ATOM 8280 C C . LEU D 1 208 ? 36.496 36.143 -1.555 1.00 45.48 208 LEU D C 1
ATOM 8281 O O . LEU D 1 208 ? 35.333 35.825 -1.335 1.00 38.80 208 LEU D O 1
ATOM 8286 N N . ASP D 1 209 ? 37.496 35.264 -1.747 1.00 42.23 209 ASP D N 1
ATOM 8287 C CA . ASP D 1 209 ? 37.379 33.838 -1.476 1.00 42.98 209 ASP D CA 1
ATOM 8288 C C . ASP D 1 209 ? 38.031 33.525 -0.122 1.00 41.07 209 ASP D C 1
ATOM 8289 O O . ASP D 1 209 ? 39.251 33.591 0.023 1.00 43.28 209 ASP D O 1
ATOM 8294 N N . PRO D 1 210 ? 37.243 33.171 0.918 1.00 41.39 210 PRO D N 1
ATOM 8295 C CA . PRO D 1 210 ? 37.794 32.773 2.219 1.00 43.71 210 PRO D CA 1
ATOM 8296 C C . PRO D 1 210 ? 38.854 31.668 2.226 1.00 43.29 210 PRO D C 1
ATOM 8297 O O . PRO D 1 210 ? 39.663 31.603 3.142 1.00 47.02 210 PRO D O 1
ATOM 8301 N N . ALA D 1 211 ? 38.849 30.809 1.205 1.00 50.07 211 ALA D N 1
ATOM 8302 C CA . ALA D 1 211 ? 39.820 29.729 1.069 1.00 54.40 211 ALA D CA 1
ATOM 8303 C C . ALA D 1 211 ? 41.222 30.235 0.699 1.00 57.65 211 ALA D C 1
ATOM 8304 O O . ALA D 1 211 ? 42.166 29.447 0.701 1.00 63.47 211 ALA D O 1
ATOM 8306 N N . HIS D 1 212 ? 41.365 31.517 0.328 1.00 57.29 212 HIS D N 1
ATOM 8307 C CA . HIS D 1 212 ? 42.657 32.061 -0.085 1.00 58.62 212 HIS D CA 1
ATOM 8308 C C . HIS D 1 212 ? 43.313 32.840 1.050 1.00 54.37 212 HIS D C 1
ATOM 8309 O O . HIS D 1 212 ? 44.423 33.329 0.874 1.00 60.88 212 HIS D O 1
ATOM 8316 N N . LEU D 1 213 ? 42.640 32.909 2.209 1.00 52.24 213 LEU D N 1
ATOM 8317 C CA . LEU D 1 213 ? 43.129 33.634 3.369 1.00 53.31 213 LEU D CA 1
ATOM 8318 C C . LEU D 1 213 ? 44.237 32.832 4.039 1.00 55.04 213 LEU D C 1
ATOM 8319 O O . LEU D 1 213 ? 44.107 31.620 4.210 1.00 53.87 213 LEU D O 1
ATOM 8324 N N . SER D 1 214 ? 45.289 33.538 4.471 1.00 60.12 214 SER D N 1
ATOM 8325 C CA . SER D 1 214 ? 46.444 32.900 5.083 1.00 57.09 214 SER D CA 1
ATOM 8326 C C . SER D 1 214 ? 46.032 32.249 6.405 1.00 55.93 214 SER D C 1
ATOM 8327 O O . SER D 1 214 ? 46.602 31.229 6.764 1.00 55.59 214 SER D O 1
ATOM 8330 N N . LYS D 1 215 ? 45.001 32.790 7.081 1.00 56.86 215 LYS D N 1
ATOM 8331 C CA . LYS D 1 215 ? 44.514 32.229 8.336 1.00 60.56 215 LYS D CA 1
ATOM 8332 C C . LYS D 1 215 ? 43.025 32.526 8.554 1.00 60.29 215 LYS D C 1
ATOM 8333 O O . LYS D 1 215 ? 42.411 33.302 7.825 1.00 52.57 215 LYS D O 1
ATOM 8339 N N . PRO D 1 216 ? 42.382 31.909 9.571 1.00 61.03 216 PRO D N 1
ATOM 8340 C CA . PRO D 1 216 ? 40.999 32.248 9.917 1.00 62.45 216 PRO D CA 1
ATOM 8341 C C . PRO D 1 216 ? 40.785 33.706 10.352 1.00 57.30 216 PRO D C 1
ATOM 8342 O O . PRO D 1 216 ? 41.594 34.289 11.070 1.00 55.63 216 PRO D O 1
ATOM 8346 N N . ALA D 1 217 ? 39.672 34.282 9.875 1.00 50.86 217 ALA D N 1
ATOM 8347 C CA . ALA D 1 217 ? 39.313 35.664 10.126 1.00 44.47 217 ALA D CA 1
ATOM 8348 C C . ALA D 1 217 ? 37.805 35.773 10.295 1.00 43.25 217 ALA D C 1
ATOM 8349 O O . ALA D 1 217 ? 37.039 34.913 9.856 1.00 39.63 217 ALA D O 1
ATOM 8351 N N . LEU D 1 218 ? 37.402 36.855 10.954 1.00 39.86 218 LEU D N 1
ATOM 8352 C CA . LEU D 1 218 ? 36.042 37.322 10.844 1.00 35.96 218 LEU D CA 1
ATOM 8353 C C . LEU D 1 218 ? 35.892 38.103 9.542 1.00 38.72 218 LEU D C 1
ATOM 8354 O O . LEU D 1 218 ? 36.613 39.067 9.340 1.00 38.34 218 LEU D O 1
ATOM 8359 N N . ILE D 1 219 ? 34.959 37.642 8.684 1.00 35.69 219 ILE D N 1
ATOM 8360 C CA . ILE D 1 219 ? 34.548 38.302 7.456 1.00 33.62 219 ILE D CA 1
ATOM 8361 C C . ILE D 1 219 ? 33.124 38.837 7.644 1.00 35.40 219 ILE D C 1
ATOM 8362 O O . ILE D 1 219 ? 32.235 38.132 8.113 1.00 35.07 219 ILE D O 1
ATOM 8367 N N . THR D 1 220 ? 32.916 40.112 7.297 1.00 36.54 220 THR D N 1
ATOM 8368 C CA . THR D 1 220 ? 31.603 40.731 7.341 1.00 38.34 220 THR D CA 1
ATOM 8369 C C . THR D 1 220 ? 31.216 41.130 5.924 1.00 38.90 220 THR D C 1
ATOM 8370 O O . THR D 1 220 ? 32.079 41.346 5.068 1.00 36.57 220 THR D O 1
ATOM 8374 N N . SER D 1 221 ? 29.906 41.211 5.686 1.00 35.39 221 SER D N 1
ATOM 8375 C CA . SER D 1 221 ? 29.389 41.477 4.352 1.00 36.53 221 SER D CA 1
ATOM 8376 C C . SER D 1 221 ? 28.087 42.277 4.470 1.00 36.65 221 SER D C 1
ATOM 8377 O O . SER D 1 221 ? 27.242 41.961 5.306 1.00 33.35 221 SER D O 1
ATOM 8380 N N . ILE D 1 222 ? 27.966 43.341 3.662 1.00 36.34 222 ILE D N 1
ATOM 8381 C CA . ILE D 1 222 ? 26.806 44.224 3.712 1.00 35.97 222 ILE D CA 1
ATOM 8382 C C . ILE D 1 222 ? 26.156 44.398 2.338 1.00 34.89 222 ILE D C 1
ATOM 8383 O O . ILE D 1 222 ? 25.053 44.922 2.289 1.00 37.13 222 ILE D O 1
ATOM 8388 N N . SER D 1 223 ? 26.769 43.920 1.237 1.00 32.39 223 SER D N 1
ATOM 8389 C CA . SER D 1 223 ? 26.264 44.255 -0.095 1.00 36.56 223 SER D CA 1
ATOM 8390 C C . SER D 1 223 ? 24.806 43.821 -0.273 1.00 38.30 223 SER D C 1
ATOM 8391 O O . SER D 1 223 ? 24.454 42.682 0.033 1.00 40.85 223 SER D O 1
ATOM 8394 N N . THR D 1 224 ? 24.004 44.715 -0.872 1.00 42.24 224 THR D N 1
ATOM 8395 C CA . THR D 1 224 ? 22.614 44.437 -1.198 1.00 44.17 224 THR D CA 1
ATOM 8396 C C . THR D 1 224 ? 22.182 45.104 -2.507 1.00 45.96 224 THR D C 1
ATOM 8397 O O . THR D 1 224 ? 20.987 45.146 -2.807 1.00 46.69 224 THR D O 1
ATOM 8401 N N . ASN D 1 225 ? 23.096 45.616 -3.330 1.00 52.34 225 ASN D N 1
ATOM 8402 C CA . ASN D 1 225 ? 22.608 46.495 -4.387 1.00 60.65 225 ASN D CA 1
ATOM 8403 C C . ASN D 1 225 ? 22.321 45.711 -5.673 1.00 57.16 225 ASN D C 1
ATOM 8404 O O . ASN D 1 225 ? 22.106 46.327 -6.710 1.00 68.63 225 ASN D O 1
ATOM 8409 N N . ALA D 1 226 ? 22.279 44.373 -5.612 1.00 52.96 226 ALA D N 1
ATOM 8410 C CA . ALA D 1 226 ? 21.542 43.580 -6.592 1.00 53.02 226 ALA D CA 1
ATOM 8411 C C . ALA D 1 226 ? 20.616 42.621 -5.857 1.00 52.38 226 ALA D C 1
ATOM 8412 O O . ALA D 1 226 ? 20.817 42.355 -4.668 1.00 47.87 226 ALA D O 1
ATOM 8414 N N . PRO D 1 227 ? 19.602 42.031 -6.532 1.00 56.70 227 PRO D N 1
ATOM 8415 C CA . PRO D 1 227 ? 18.914 40.879 -5.963 1.00 57.42 227 PRO D CA 1
ATOM 8416 C C . PRO D 1 227 ? 19.974 39.770 -5.950 1.00 61.43 227 PRO D C 1
ATOM 8417 O O . PRO D 1 227 ? 20.671 39.517 -6.949 1.00 62.11 227 PRO D O 1
ATOM 8421 N N . ARG D 1 228 ? 20.168 39.212 -4.754 1.00 50.10 228 ARG D N 1
ATOM 8422 C CA . ARG D 1 228 ? 21.052 38.083 -4.523 1.00 45.91 228 ARG D CA 1
ATOM 8423 C C . ARG D 1 228 ? 22.520 38.516 -4.616 1.00 42.48 228 ARG D C 1
ATOM 8424 O O . ARG D 1 228 ? 23.414 37.678 -4.756 1.00 38.84 228 ARG D O 1
ATOM 8432 N N . ALA D 1 229 ? 22.765 39.814 -4.387 1.00 37.62 229 ALA D N 1
ATOM 8433 C CA . ALA D 1 229 ? 24.113 40.345 -4.195 1.00 37.28 229 ALA D CA 1
ATOM 8434 C C . ALA D 1 229 ? 24.807 39.647 -3.031 1.00 37.88 229 ALA D C 1
ATOM 8435 O O . ALA D 1 229 ? 24.233 39.550 -1.949 1.00 32.46 229 ALA D O 1
ATOM 8437 N N . HIS D 1 230 ? 26.056 39.210 -3.283 1.00 34.84 230 HIS D N 1
ATOM 8438 C CA . HIS D 1 230 ? 26.870 38.521 -2.303 1.00 35.42 230 HIS D CA 1
ATOM 8439 C C . HIS D 1 230 ? 28.345 38.850 -2.563 1.00 36.66 230 HIS D C 1
ATOM 8440 O O . HIS D 1 230 ? 28.725 39.089 -3.708 1.00 33.95 230 HIS D O 1
ATOM 8447 N N . GLU D 1 231 ? 29.163 38.802 -1.498 1.00 36.34 231 GLU D N 1
ATOM 8448 C CA . GLU D 1 231 ? 30.557 39.219 -1.553 1.00 36.69 231 GLU D CA 1
ATOM 8449 C C . GLU D 1 231 ? 31.539 38.066 -1.349 1.00 36.36 231 GLU D C 1
ATOM 8450 O O . GLU D 1 231 ? 32.744 38.293 -1.419 1.00 35.14 231 GLU D O 1
ATOM 8456 N N . VAL D 1 232 ? 31.025 36.844 -1.162 1.00 34.40 232 VAL D N 1
ATOM 8457 C CA . VAL D 1 232 ? 31.846 35.656 -0.994 1.00 33.98 232 VAL D CA 1
ATOM 8458 C C . VAL D 1 232 ? 31.257 34.560 -1.872 1.00 34.51 232 VAL D C 1
ATOM 8459 O O . VAL D 1 232 ? 30.089 34.632 -2.242 1.00 36.45 232 VAL D O 1
ATOM 8463 N N . PRO D 1 233 ? 32.030 33.514 -2.258 1.00 39.19 233 PRO D N 1
ATOM 8464 C CA . PRO D 1 233 ? 31.475 32.383 -2.998 1.00 35.04 233 PRO D CA 1
ATOM 8465 C C . PRO D 1 233 ? 30.449 31.700 -2.101 1.00 36.17 233 PRO D C 1
ATOM 8466 O O . PRO D 1 233 ? 30.717 31.448 -0.920 1.00 37.14 233 PRO D O 1
ATOM 8470 N N . PRO D 1 234 ? 29.201 31.539 -2.587 1.00 39.10 234 PRO D N 1
ATOM 8471 C CA . PRO D 1 234 ? 28.149 30.876 -1.813 1.00 37.21 234 PRO D CA 1
ATOM 8472 C C . PRO D 1 234 ? 28.576 29.560 -1.168 1.00 35.74 234 PRO D C 1
ATOM 8473 O O . PRO D 1 234 ? 28.248 29.339 -0.016 1.00 32.47 234 PRO D O 1
ATOM 8477 N N . HIS D 1 235 ? 29.343 28.723 -1.891 1.00 41.07 235 HIS D N 1
ATOM 8478 C CA . HIS D 1 235 ? 29.818 27.444 -1.365 1.00 41.36 235 HIS D CA 1
ATOM 8479 C C . HIS D 1 235 ? 30.711 27.664 -0.138 1.00 41.44 235 HIS D C 1
ATOM 8480 O O . HIS D 1 235 ? 30.812 26.788 0.721 1.00 39.46 235 HIS D O 1
ATOM 8487 N N . SER D 1 236 ? 31.371 28.831 -0.053 1.00 35.89 236 SER D N 1
ATOM 8488 C CA . SER D 1 236 ? 32.271 29.105 1.060 1.00 34.67 236 SER D CA 1
ATOM 8489 C C . SER D 1 236 ? 31.522 29.083 2.393 1.00 33.17 236 SER D C 1
ATOM 8490 O O . SER D 1 236 ? 32.158 28.910 3.431 1.00 33.26 236 SER D O 1
ATOM 8493 N N . LEU D 1 237 ? 30.170 29.226 2.402 1.00 34.43 237 LEU D N 1
ATOM 8494 C CA . LEU D 1 237 ? 29.451 29.246 3.674 1.00 32.82 237 LEU D CA 1
ATOM 8495 C C . LEU D 1 237 ? 29.569 27.903 4.393 1.00 31.58 237 LEU D C 1
ATOM 8496 O O . LEU D 1 237 ? 29.380 27.835 5.602 1.00 34.99 237 LEU D O 1
ATOM 8501 N N . ASN D 1 238 ? 29.812 26.817 3.653 1.00 35.35 238 ASN D N 1
ATOM 8502 C CA . ASN D 1 238 ? 29.911 25.489 4.259 1.00 35.39 238 ASN D CA 1
ATOM 8503 C C . ASN D 1 238 ? 31.232 25.333 5.023 1.00 36.48 238 ASN D C 1
ATOM 8504 O O . ASN D 1 238 ? 31.338 24.441 5.860 1.00 39.73 238 ASN D O 1
ATOM 8509 N N . ALA D 1 239 ? 32.199 26.237 4.788 1.00 35.95 239 ALA D N 1
ATOM 8510 C CA . ALA D 1 239 ? 33.504 26.203 5.445 1.00 39.07 239 ALA D CA 1
ATOM 8511 C C . ALA D 1 239 ? 33.636 27.286 6.521 1.00 37.75 239 ALA D C 1
ATOM 8512 O O . ALA D 1 239 ? 34.696 27.488 7.105 1.00 39.57 239 ALA D O 1
ATOM 8514 N N . MET D 1 240 ? 32.554 28.007 6.805 1.00 40.52 240 MET D N 1
ATOM 8515 C CA . MET D 1 240 ? 32.641 29.076 7.780 1.00 36.51 240 MET D CA 1
ATOM 8516 C C . MET D 1 240 ? 31.575 28.859 8.842 1.00 39.50 240 MET D C 1
ATOM 8517 O O . MET D 1 240 ? 30.598 28.146 8.592 1.00 36.73 240 MET D O 1
ATOM 8522 N N . GLN D 1 241 ? 31.834 29.417 10.033 1.00 34.82 241 GLN D N 1
ATOM 8523 C CA . GLN D 1 241 ? 30.844 29.543 11.080 1.00 34.66 241 GLN D CA 1
ATOM 8524 C C . GLN D 1 241 ? 30.011 30.796 10.782 1.00 38.10 241 GLN D C 1
ATOM 8525 O O . GLN D 1 241 ? 30.549 31.898 10.837 1.00 38.53 241 GLN D O 1
ATOM 8531 N N . VAL D 1 242 ? 28.706 30.636 10.486 1.00 37.74 242 VAL D N 1
ATOM 8532 C CA . VAL D 1 242 ? 27.871 31.708 9.939 1.00 35.66 242 VAL D CA 1
ATOM 8533 C C . VAL D 1 242 ? 26.984 32.355 11.015 1.00 37.51 242 VAL D C 1
ATOM 8534 O O . VAL D 1 242 ? 26.317 31.678 11.796 1.00 35.30 242 VAL D O 1
ATOM 8538 N N . PHE D 1 243 ? 26.979 33.696 11.001 1.00 36.19 243 PHE D N 1
ATOM 8539 C CA . PHE D 1 243 ? 26.167 34.553 11.850 1.00 38.38 243 PHE D CA 1
ATOM 8540 C C . PHE D 1 243 ? 25.516 35.614 10.958 1.00 34.49 243 PHE D C 1
ATOM 8541 O O . PHE D 1 243 ? 25.989 35.857 9.863 1.00 36.53 243 PHE D O 1
ATOM 8549 N N . CYS D 1 244 ? 24.448 36.260 11.427 1.00 35.31 244 CYS D N 1
ATOM 8550 C CA . CYS D 1 244 ? 23.763 37.275 10.641 1.00 32.92 244 CYS D CA 1
ATOM 8551 C C . CYS D 1 244 ? 23.072 38.256 11.582 1.00 32.22 244 CYS D C 1
ATOM 8552 O O . CYS D 1 244 ? 23.130 38.112 12.806 1.00 35.50 244 CYS D O 1
ATOM 8555 N N . ASP D 1 245 ? 22.443 39.278 11.004 1.00 32.56 245 ASP D N 1
ATOM 8556 C CA . ASP D 1 245 ? 21.800 40.342 11.765 1.00 33.44 245 ASP D CA 1
ATOM 8557 C C . ASP D 1 245 ? 20.558 39.799 12.507 1.00 34.48 245 ASP D C 1
ATOM 8558 O O . ASP D 1 245 ? 20.405 39.978 13.715 1.00 34.55 245 ASP D O 1
ATOM 8563 N N . TYR D 1 246 ? 19.675 39.096 11.797 1.00 33.08 246 TYR D N 1
ATOM 8564 C CA . TYR D 1 246 ? 18.510 38.465 12.409 1.00 34.25 246 TYR D CA 1
ATOM 8565 C C . TYR D 1 246 ? 18.208 37.144 11.711 1.00 33.05 246 TYR D C 1
ATOM 8566 O O . TYR D 1 246 ? 17.947 37.155 10.516 1.00 37.32 246 TYR D O 1
ATOM 8575 N N . ARG D 1 247 ? 18.127 36.039 12.458 1.00 37.71 247 ARG D N 1
ATOM 8576 C CA . ARG D 1 247 ? 17.979 34.730 11.837 1.00 38.96 247 ARG D CA 1
ATOM 8577 C C . ARG D 1 247 ? 16.595 34.542 11.198 1.00 38.71 247 ARG D C 1
ATOM 8578 O O . ARG D 1 247 ? 16.489 33.818 10.223 1.00 36.97 247 ARG D O 1
ATOM 8586 N N . GLN D 1 248 ? 15.538 35.223 11.661 1.00 40.82 248 GLN D N 1
ATOM 8587 C CA . GLN D 1 248 ? 14.204 34.902 11.158 1.00 41.62 248 GLN D CA 1
ATOM 8588 C C . GLN D 1 248 ? 14.004 35.414 9.736 1.00 40.23 248 GLN D C 1
ATOM 8589 O O . GLN D 1 248 ? 13.087 34.971 9.058 1.00 41.47 248 GLN D O 1
ATOM 8595 N N . THR D 1 249 ? 14.831 36.353 9.266 1.00 40.60 249 THR D N 1
ATOM 8596 C CA . THR D 1 249 ? 14.538 36.978 7.986 1.00 38.64 249 THR D CA 1
ATOM 8597 C C . THR D 1 249 ? 15.710 36.927 7.019 1.00 34.86 249 THR D C 1
ATOM 8598 O O . THR D 1 249 ? 15.497 36.673 5.839 1.00 36.76 249 THR D O 1
ATOM 8602 N N . THR D 1 250 ? 16.933 37.195 7.488 1.00 36.79 250 THR D N 1
ATOM 8603 C CA . THR D 1 250 ? 18.011 37.470 6.547 1.00 35.05 250 THR D CA 1
ATOM 8604 C C . THR D 1 250 ? 18.337 36.252 5.689 1.00 34.15 250 THR D C 1
ATOM 8605 O O . THR D 1 250 ? 18.513 36.405 4.476 1.00 38.52 250 THR D O 1
ATOM 8609 N N . PRO D 1 251 ? 18.416 35.022 6.256 1.00 36.69 251 PRO D N 1
ATOM 8610 C CA . PRO D 1 251 ? 18.699 33.823 5.457 1.00 39.27 251 PRO D CA 1
ATOM 8611 C C . PRO D 1 251 ? 17.707 33.508 4.329 1.00 40.98 251 PRO D C 1
ATOM 8612 O O . PRO D 1 251 ? 18.059 32.774 3.412 1.00 40.53 251 PRO D O 1
ATOM 8616 N N . ASP D 1 252 ? 16.484 34.068 4.389 1.00 41.94 252 ASP D N 1
ATOM 8617 C CA . ASP D 1 252 ? 15.512 33.959 3.302 1.00 41.48 252 ASP D CA 1
ATOM 8618 C C . ASP D 1 252 ? 15.729 35.031 2.236 1.00 38.27 252 ASP D C 1
ATOM 8619 O O . ASP D 1 252 ? 15.084 34.946 1.196 1.00 38.33 252 ASP D O 1
ATOM 8624 N N . ALA D 1 253 ? 16.657 35.985 2.439 1.00 35.56 253 ALA D N 1
ATOM 8625 C CA . ALA D 1 253 ? 16.871 37.056 1.449 1.00 35.98 253 ALA D CA 1
ATOM 8626 C C . ALA D 1 253 ? 18.334 37.247 1.033 1.00 36.35 253 ALA D C 1
ATOM 8627 O O . ALA D 1 253 ? 18.572 37.742 -0.071 1.00 40.63 253 ALA D O 1
ATOM 8629 N N . ALA D 1 254 ? 19.298 36.944 1.920 1.00 36.85 254 ALA D N 1
ATOM 8630 C CA . ALA D 1 254 ? 20.714 37.149 1.636 1.00 33.45 254 ALA D CA 1
ATOM 8631 C C . ALA D 1 254 ? 21.149 36.232 0.488 1.00 30.58 254 ALA D C 1
ATOM 8632 O O . ALA D 1 254 ? 20.990 35.025 0.550 1.00 32.42 254 ALA D O 1
ATOM 8634 N N . GLY D 1 255 ? 21.676 36.800 -0.588 1.00 33.22 255 GLY D N 1
ATOM 8635 C CA . GLY D 1 255 ? 21.963 36.031 -1.794 1.00 34.35 255 GLY D CA 1
ATOM 8636 C C . GLY D 1 255 ? 22.825 34.786 -1.559 1.00 34.41 255 GLY D C 1
ATOM 8637 O O . GLY D 1 255 ? 22.475 33.702 -2.012 1.00 35.80 255 GLY D O 1
ATOM 8638 N N . GLU D 1 256 ? 23.975 34.930 -0.889 1.00 35.22 256 GLU D N 1
ATOM 8639 C CA . GLU D 1 256 ? 24.897 33.803 -0.758 1.00 33.64 256 GLU D CA 1
ATOM 8640 C C . GLU D 1 256 ? 24.255 32.674 0.044 1.00 33.32 256 GLU D C 1
ATOM 8641 O O . GLU D 1 256 ? 24.567 31.505 -0.170 1.00 36.66 256 GLU D O 1
ATOM 8647 N N . MET D 1 257 ? 23.373 33.045 0.966 1.00 30.18 257 MET D N 1
ATOM 8648 C CA . MET D 1 257 ? 22.676 32.083 1.795 1.00 33.90 257 MET D CA 1
ATOM 8649 C C . MET D 1 257 ? 21.658 31.289 0.985 1.00 33.25 257 MET D C 1
ATOM 8650 O O . MET D 1 257 ? 21.533 30.078 1.156 1.00 33.63 257 MET D O 1
ATOM 8655 N N . LEU D 1 258 ? 20.935 31.991 0.107 1.00 36.73 258 LEU D N 1
ATOM 8656 C CA . LEU D 1 258 ? 19.974 31.383 -0.803 1.00 35.30 258 LEU D CA 1
ATOM 8657 C C . LEU D 1 258 ? 20.661 30.465 -1.820 1.00 34.96 258 LEU D C 1
ATOM 8658 O O . LEU D 1 258 ? 20.206 29.344 -2.051 1.00 38.61 258 LEU D O 1
ATOM 8663 N N . ILE D 1 259 ? 21.719 30.953 -2.467 1.00 34.16 259 ILE D N 1
ATOM 8664 C CA . ILE D 1 259 ? 22.434 30.153 -3.448 1.00 34.90 259 ILE D CA 1
ATOM 8665 C C . ILE D 1 259 ? 23.047 28.924 -2.768 1.00 35.62 259 ILE D C 1
ATOM 8666 O O . ILE D 1 259 ? 22.981 27.821 -3.302 1.00 37.65 259 ILE D O 1
ATOM 8671 N N . ALA D 1 260 ? 23.661 29.097 -1.593 1.00 33.60 260 ALA D N 1
ATOM 8672 C CA . ALA D 1 260 ? 24.319 27.979 -0.934 1.00 34.82 260 ALA D CA 1
ATOM 8673 C C . ALA D 1 260 ? 23.298 26.885 -0.600 1.00 37.61 260 ALA D C 1
ATOM 8674 O O . ALA D 1 260 ? 23.503 25.703 -0.851 1.00 35.81 260 ALA D O 1
ATOM 8676 N N . SER D 1 261 ? 22.179 27.299 -0.034 1.00 36.76 261 SER D N 1
ATOM 8677 C CA . SER D 1 261 ? 21.054 26.416 0.203 1.00 41.26 261 SER D CA 1
ATOM 8678 C C . SER D 1 261 ? 20.558 25.730 -1.074 1.00 38.05 261 SER D C 1
ATOM 8679 O O . SER D 1 261 ? 20.210 24.556 -1.053 1.00 43.53 261 SER D O 1
ATOM 8682 N N . GLU D 1 262 ? 20.532 26.428 -2.206 1.00 40.57 262 GLU D N 1
ATOM 8683 C CA . GLU D 1 262 ? 19.930 25.878 -3.413 1.00 39.37 262 GLU D CA 1
ATOM 8684 C C . GLU D 1 262 ? 20.885 24.938 -4.167 1.00 41.67 262 GLU D C 1
ATOM 8685 O O . GLU D 1 262 ? 20.439 24.059 -4.905 1.00 39.92 262 GLU D O 1
ATOM 8691 N N . GLN D 1 263 ? 22.198 25.153 -4.028 1.00 38.58 263 GLN D N 1
ATOM 8692 C CA . GLN D 1 263 ? 23.184 24.544 -4.898 1.00 40.51 263 GLN D CA 1
ATOM 8693 C C . GLN D 1 263 ? 24.313 23.846 -4.127 1.00 40.12 263 GLN D C 1
ATOM 8694 O O . GLN D 1 263 ? 25.052 23.077 -4.733 1.00 41.37 263 GLN D O 1
ATOM 8700 N N . HIS D 1 264 ? 24.486 24.107 -2.825 1.00 34.87 264 HIS D N 1
ATOM 8701 C CA . HIS D 1 264 ? 25.675 23.632 -2.122 1.00 36.67 264 HIS D CA 1
ATOM 8702 C C . HIS D 1 264 ? 25.340 22.904 -0.814 1.00 35.96 264 HIS D C 1
ATOM 8703 O O . HIS D 1 264 ? 26.242 22.583 -0.031 1.00 38.68 264 HIS D O 1
ATOM 8710 N N . GLY D 1 265 ? 24.053 22.608 -0.595 1.00 33.94 265 GLY D N 1
ATOM 8711 C CA . GLY D 1 265 ? 23.612 21.754 0.496 1.00 36.18 265 GLY D CA 1
ATOM 8712 C C . GLY D 1 265 ? 23.682 22.447 1.850 1.00 36.63 265 GLY D C 1
ATOM 8713 O O . GLY D 1 265 ? 23.649 21.784 2.884 1.00 34.48 265 GLY D O 1
ATOM 8714 N N . TRP D 1 266 ? 23.836 23.781 1.829 1.00 42.12 266 TRP D N 1
ATOM 8715 C CA . TRP D 1 266 ? 23.860 24.565 3.053 1.00 38.95 266 TRP D CA 1
ATOM 8716 C C . TRP D 1 266 ? 22.427 24.678 3.557 1.00 42.75 266 TRP D C 1
ATOM 8717 O O . TRP D 1 266 ? 21.487 24.755 2.774 1.00 45.32 266 TRP D O 1
ATOM 8728 N N . ASP D 1 267 ? 22.313 24.778 4.873 1.00 44.99 267 ASP D N 1
ATOM 8729 C CA . ASP D 1 267 ? 21.050 24.756 5.566 1.00 49.11 267 ASP D CA 1
ATOM 8730 C C . ASP D 1 267 ? 21.062 25.931 6.542 1.00 39.88 267 ASP D C 1
ATOM 8731 O O . ASP D 1 267 ? 21.959 25.993 7.368 1.00 38.55 267 ASP D O 1
ATOM 8736 N N . LYS D 1 268 ? 20.064 26.821 6.483 1.00 40.93 268 LYS D N 1
ATOM 8737 C CA . LYS D 1 268 ? 19.985 28.002 7.342 1.00 44.72 268 LYS D CA 1
ATOM 8738 C C . LYS D 1 268 ? 19.998 27.702 8.857 1.00 45.40 268 LYS D C 1
ATOM 8739 O O . LYS D 1 268 ? 20.215 28.618 9.655 1.00 41.60 268 LYS D O 1
ATOM 8745 N N . ARG D 1 269 ? 19.757 26.444 9.265 1.00 46.20 269 ARG D N 1
ATOM 8746 C CA . ARG D 1 269 ? 19.912 25.997 10.653 1.00 45.37 269 ARG D CA 1
ATOM 8747 C C . ARG D 1 269 ? 21.385 25.944 11.083 1.00 40.53 269 ARG D C 1
ATOM 8748 O O . ARG D 1 269 ? 21.666 25.905 12.273 1.00 38.97 269 ARG D O 1
ATOM 8756 N N . ALA D 1 270 ? 22.331 25.986 10.134 1.00 38.22 270 ALA D N 1
ATOM 8757 C CA . ALA D 1 270 ? 23.747 26.139 10.452 1.00 40.16 270 ALA D CA 1
ATOM 8758 C C . ALA D 1 270 ? 24.119 27.575 10.891 1.00 41.55 270 ALA D C 1
ATOM 8759 O O . ALA D 1 270 ? 25.275 27.845 11.247 1.00 45.50 270 ALA D O 1
ATOM 8761 N N . VAL D 1 271 ? 23.171 28.522 10.866 1.00 40.86 271 VAL D N 1
ATOM 8762 C CA . VAL D 1 271 ? 23.425 29.840 11.441 1.00 41.14 271 VAL D CA 1
ATOM 8763 C C . VAL D 1 271 ? 23.560 29.710 12.956 1.00 40.69 271 VAL D C 1
ATOM 8764 O O . VAL D 1 271 ? 22.631 29.281 13.648 1.00 40.67 271 VAL D O 1
ATOM 8768 N N . MET D 1 272 ? 24.710 30.152 13.463 1.00 40.67 272 MET D N 1
ATOM 8769 C CA . MET D 1 272 ? 25.098 29.848 14.829 1.00 42.56 272 MET D CA 1
ATOM 8770 C C . MET D 1 272 ? 24.641 30.943 15.780 1.00 39.40 272 MET D C 1
ATOM 8771 O O . MET D 1 272 ? 24.617 30.740 16.987 1.00 45.41 272 MET D O 1
ATOM 8776 N N . GLY D 1 273 ? 24.298 32.113 15.238 1.00 43.13 273 GLY D N 1
ATOM 8777 C CA . GLY D 1 273 ? 23.806 33.202 16.062 1.00 34.92 273 GLY D CA 1
ATOM 8778 C C . GLY D 1 273 ? 23.420 34.409 15.216 1.00 38.06 273 GLY D C 1
ATOM 8779 O O . GLY D 1 273 ? 23.851 34.546 14.071 1.00 35.79 273 GLY D O 1
ATOM 8780 N N . ASP D 1 274 ? 22.609 35.286 15.804 1.00 35.32 274 ASP D N 1
ATOM 8781 C CA . ASP D 1 274 ? 22.357 36.580 15.206 1.00 36.16 274 ASP D CA 1
ATOM 8782 C C . ASP D 1 274 ? 22.621 37.624 16.290 1.00 34.76 274 ASP D C 1
ATOM 8783 O O . ASP D 1 274 ? 23.148 37.289 17.339 1.00 39.97 274 ASP D O 1
ATOM 8788 N N . LEU D 1 275 ? 22.293 38.884 16.034 1.00 34.34 275 LEU D N 1
ATOM 8789 C CA . LEU D 1 275 ? 22.673 39.937 16.954 1.00 36.84 275 LEU D CA 1
ATOM 8790 C C . LEU D 1 275 ? 21.749 39.930 18.166 1.00 36.97 275 LEU D C 1
ATOM 8791 O O . LEU D 1 275 ? 22.229 40.136 19.272 1.00 39.78 275 LEU D O 1
ATOM 8796 N N . PRO D 1 276 ? 20.411 39.746 18.034 1.00 36.90 276 PRO D N 1
ATOM 8797 C CA . PRO D 1 276 ? 19.573 39.499 19.207 1.00 37.28 276 PRO D CA 1
ATOM 8798 C C . PRO D 1 276 ? 20.167 38.455 20.160 1.00 39.87 276 PRO D C 1
ATOM 8799 O O . PRO D 1 276 ? 20.280 38.723 21.355 1.00 45.14 276 PRO D O 1
ATOM 8803 N N . GLU D 1 277 ? 20.589 37.303 19.616 1.00 40.59 277 GLU D N 1
ATOM 8804 C CA . GLU D 1 277 ? 21.126 36.205 20.409 1.00 44.67 277 GLU D CA 1
ATOM 8805 C C . GLU D 1 277 ? 22.481 36.556 21.019 1.00 45.19 277 GLU D C 1
ATOM 8806 O O . GLU D 1 277 ? 22.681 36.278 22.194 1.00 44.17 277 GLU D O 1
ATOM 8812 N N . LEU D 1 278 ? 23.409 37.110 20.214 1.00 45.41 278 LEU D N 1
ATOM 8813 C CA . LEU D 1 278 ? 24.745 37.486 20.676 1.00 42.80 278 LEU D CA 1
ATOM 8814 C C . LEU D 1 278 ? 24.681 38.520 21.799 1.00 40.93 278 LEU D C 1
ATOM 8815 O O . LEU D 1 278 ? 25.480 38.469 22.720 1.00 40.41 278 LEU D O 1
ATOM 8820 N N . LEU D 1 279 ? 23.771 39.488 21.704 1.00 44.87 279 LEU D N 1
ATOM 8821 C CA . LEU D 1 279 ? 23.766 40.602 22.642 1.00 49.61 279 LEU D CA 1
ATOM 8822 C C . LEU D 1 279 ? 22.875 40.300 23.850 1.00 51.34 279 LEU D C 1
ATOM 8823 O O . LEU D 1 279 ? 22.667 41.191 24.660 1.00 56.91 279 LEU D O 1
ATOM 8828 N N . SER D 1 280 ? 22.382 39.057 23.994 1.00 55.00 280 SER D N 1
ATOM 8829 C CA . SER D 1 280 ? 21.754 38.625 25.238 1.00 61.50 280 SER D CA 1
ATOM 8830 C C . SER D 1 280 ? 22.182 37.198 25.612 1.00 60.67 280 SER D C 1
ATOM 8831 O O . SER D 1 280 ? 21.452 36.448 26.268 1.00 60.33 280 SER D O 1
ATOM 8834 N N . ASP D 1 281 ? 23.402 36.843 25.202 1.00 63.39 281 ASP D N 1
ATOM 8835 C CA . ASP D 1 281 ? 24.116 35.667 25.681 1.00 70.91 281 ASP D CA 1
ATOM 8836 C C . ASP D 1 281 ? 23.354 34.371 25.410 1.00 65.97 281 ASP D C 1
ATOM 8837 O O . ASP D 1 281 ? 23.630 33.366 26.059 1.00 69.70 281 ASP D O 1
ATOM 8842 N N . MET D 1 282 ? 22.464 34.393 24.407 1.00 63.06 282 MET D N 1
ATOM 8843 C CA . MET D 1 282 ? 21.874 33.195 23.818 1.00 63.27 282 MET D CA 1
ATOM 8844 C C . MET D 1 282 ? 22.816 32.631 22.741 1.00 64.51 282 MET D C 1
ATOM 8845 O O . MET D 1 282 ? 22.478 31.692 22.020 1.00 53.83 282 MET D O 1
ATOM 8850 N N . ALA D 1 283 ? 23.971 33.281 22.555 1.00 68.19 283 ALA D N 1
ATOM 8851 C CA . ALA D 1 283 ? 25.038 32.778 21.705 1.00 69.08 283 ALA D CA 1
ATOM 8852 C C . ALA D 1 283 ? 26.345 33.427 22.163 1.00 71.49 283 ALA D C 1
ATOM 8853 O O . ALA D 1 283 ? 26.345 34.558 22.648 1.00 59.47 283 ALA D O 1
ATOM 8855 N N . GLN D 1 284 ? 27.454 32.694 22.022 1.00 76.66 284 GLN D N 1
ATOM 8856 C CA . GLN D 1 284 ? 28.738 33.130 22.555 1.00 82.65 284 GLN D CA 1
ATOM 8857 C C . GLN D 1 284 ? 29.671 33.447 21.388 1.00 78.44 284 GLN D C 1
ATOM 8858 O O . GLN D 1 284 ? 29.414 33.034 20.254 1.00 75.21 284 GLN D O 1
ATOM 8864 N N . ARG D 1 285 ? 30.721 34.228 21.679 1.00 67.96 285 ARG D N 1
ATOM 8865 C CA . ARG D 1 285 ? 31.834 34.409 20.759 1.00 75.42 285 ARG D CA 1
ATOM 8866 C C . ARG D 1 285 ? 32.351 33.024 20.354 1.00 74.16 285 ARG D C 1
ATOM 8867 O O . ARG D 1 285 ? 32.650 32.201 21.221 1.00 82.02 285 ARG D O 1
ATOM 8875 N N . PRO D 1 286 ? 32.457 32.709 19.038 1.00 68.94 286 PRO D N 1
ATOM 8876 C CA . PRO D 1 286 ? 32.960 31.406 18.589 1.00 69.29 286 PRO D CA 1
ATOM 8877 C C . PRO D 1 286 ? 34.487 31.284 18.637 1.00 71.33 286 PRO D C 1
ATOM 8878 O O . PRO D 1 286 ? 35.184 32.258 18.933 1.00 81.27 286 PRO D O 1
ATOM 8882 N N . ASP D 1 287 ? 35.004 30.082 18.343 1.00 72.13 287 ASP D N 1
ATOM 8883 C CA . ASP D 1 287 ? 36.441 29.856 18.237 1.00 69.68 287 ASP D CA 1
ATOM 8884 C C . ASP D 1 287 ? 36.891 30.207 16.820 1.00 68.59 287 ASP D C 1
ATOM 8885 O O . ASP D 1 287 ? 36.053 30.328 15.919 1.00 64.28 287 ASP D O 1
ATOM 8890 N N . TYR D 1 288 ? 38.208 30.323 16.602 1.00 62.42 288 TYR D N 1
ATOM 8891 C CA . TYR D 1 288 ? 38.701 30.586 15.253 1.00 65.01 288 TYR D CA 1
ATOM 8892 C C . TYR D 1 288 ? 39.602 29.464 14.740 1.00 64.33 288 TYR D C 1
ATOM 8893 O O . TYR D 1 288 ? 40.593 29.730 14.065 1.00 62.79 288 TYR D O 1
ATOM 8902 N N . GLN D 1 289 ? 39.181 28.210 14.957 1.00 73.62 289 GLN D N 1
ATOM 8903 C CA . GLN D 1 289 ? 39.736 27.088 14.213 1.00 75.57 289 GLN D CA 1
ATOM 8904 C C . GLN D 1 289 ? 39.149 27.091 12.796 1.00 65.10 289 GLN D C 1
ATOM 8905 O O . GLN D 1 289 ? 39.640 26.388 11.914 1.00 65.87 289 GLN D O 1
ATOM 8911 N N . ARG D 1 290 ? 38.096 27.886 12.559 1.00 63.23 290 ARG D N 1
ATOM 8912 C CA . ARG D 1 290 ? 37.607 28.120 11.203 1.00 56.62 290 ARG D CA 1
ATOM 8913 C C . ARG D 1 290 ? 37.174 29.580 11.067 1.00 45.91 290 ARG D C 1
ATOM 8914 O O . ARG D 1 290 ? 36.957 30.275 12.065 1.00 42.80 290 ARG D O 1
ATOM 8922 N N . PRO D 1 291 ? 37.048 30.108 9.824 1.00 40.15 291 PRO D N 1
ATOM 8923 C CA . PRO D 1 291 ? 36.617 31.484 9.636 1.00 39.29 291 PRO D CA 1
ATOM 8924 C C . PRO D 1 291 ? 35.199 31.648 10.162 1.00 41.00 291 PRO D C 1
ATOM 8925 O O . PRO D 1 291 ? 34.462 30.674 10.309 1.00 45.30 291 PRO D O 1
ATOM 8929 N N . VAL D 1 292 ? 34.880 32.895 10.512 1.00 41.53 292 VAL D N 1
ATOM 8930 C CA . VAL D 1 292 ? 33.563 33.304 10.971 1.00 41.43 292 VAL D CA 1
ATOM 8931 C C . VAL D 1 292 ? 33.029 34.310 9.953 1.00 42.48 292 VAL D C 1
ATOM 8932 O O . VAL D 1 292 ? 33.759 35.212 9.530 1.00 34.37 292 VAL D O 1
ATOM 8936 N N . PHE D 1 293 ? 31.780 34.092 9.531 1.00 39.05 293 PHE D N 1
ATOM 8937 C CA . PHE D 1 293 ? 31.114 34.945 8.557 1.00 37.36 293 PHE D CA 1
ATOM 8938 C C . PHE D 1 293 ? 29.939 35.640 9.237 1.00 35.92 293 PHE D C 1
ATOM 8939 O O . PHE D 1 293 ? 29.188 34.991 9.954 1.00 35.01 293 PHE D O 1
ATOM 8947 N N . PHE D 1 294 ? 29.827 36.963 9.061 1.00 36.13 294 PHE D N 1
ATOM 8948 C CA . PHE D 1 294 ? 28.689 37.717 9.564 1.00 35.85 294 PHE D CA 1
ATOM 8949 C C . PHE D 1 294 ? 28.008 38.457 8.423 1.00 34.94 294 PHE D C 1
ATOM 8950 O O . PHE D 1 294 ? 28.622 39.336 7.823 1.00 36.98 294 PHE D O 1
ATOM 8958 N N . ARG D 1 295 ? 26.737 38.117 8.159 1.00 32.13 295 ARG D N 1
ATOM 8959 C CA . ARG D 1 295 ? 25.983 38.732 7.079 1.00 32.54 295 ARG D CA 1
ATOM 8960 C C . ARG D 1 295 ? 24.998 39.774 7.598 1.00 37.44 295 ARG D C 1
ATOM 8961 O O . ARG D 1 295 ? 24.177 39.495 8.473 1.00 38.58 295 ARG D O 1
ATOM 8969 N N . SER D 1 296 ? 25.025 40.958 6.976 1.00 32.53 296 SER D N 1
ATOM 8970 C CA . SER D 1 296 ? 24.025 41.971 7.235 1.00 33.02 296 SER D CA 1
ATOM 8971 C C . SER D 1 296 ? 23.347 42.333 5.913 1.00 32.70 296 SER D C 1
ATOM 8972 O O . SER D 1 296 ? 24.013 42.417 4.884 1.00 28.84 296 SER D O 1
ATOM 8975 N N . ILE D 1 297 ? 22.011 42.507 5.907 1.00 29.18 297 ILE D N 1
ATOM 8976 C CA . ILE D 1 297 ? 21.409 43.100 4.732 1.00 32.02 297 ILE D CA 1
ATOM 8977 C C . ILE D 1 297 ? 20.616 44.353 5.089 1.00 30.97 297 ILE D C 1
ATOM 8978 O O . ILE D 1 297 ? 19.946 44.894 4.216 1.00 34.65 297 ILE D O 1
ATOM 8983 N N . GLY D 1 298 ? 20.684 44.794 6.346 1.00 31.33 298 GLY D N 1
ATOM 8984 C CA . GLY D 1 298 ? 19.836 45.870 6.833 1.00 34.04 298 GLY D CA 1
ATOM 8985 C C . GLY D 1 298 ? 18.479 45.346 7.299 1.00 34.07 298 GLY D C 1
ATOM 8986 O O . GLY D 1 298 ? 17.892 44.529 6.617 1.00 34.67 298 GLY D O 1
ATOM 8987 N N . LEU D 1 299 ? 18.035 45.816 8.472 1.00 32.70 299 LEU D N 1
ATOM 8988 C CA . LEU D 1 299 ? 16.771 45.448 9.084 1.00 34.44 299 LEU D CA 1
ATOM 8989 C C . LEU D 1 299 ? 15.960 46.716 9.338 1.00 36.72 299 LEU D C 1
ATOM 8990 O O . LEU D 1 299 ? 16.492 47.686 9.879 1.00 39.42 299 LEU D O 1
ATOM 8995 N N . GLY D 1 300 ? 14.671 46.692 8.979 1.00 37.76 300 GLY D N 1
ATOM 8996 C CA . GLY D 1 300 ? 13.776 47.825 9.175 1.00 39.28 300 GLY D CA 1
ATOM 8997 C C . GLY D 1 300 ? 13.771 48.377 10.601 1.00 40.20 300 GLY D C 1
ATOM 8998 O O . GLY D 1 300 ? 13.762 49.590 10.784 1.00 40.21 300 GLY D O 1
ATOM 8999 N N . LEU D 1 301 ? 13.800 47.501 11.612 1.00 39.65 301 LEU D N 1
ATOM 9000 C CA . LEU D 1 301 ? 13.853 47.964 12.987 1.00 39.32 301 LEU D CA 1
ATOM 9001 C C . LEU D 1 301 ? 14.967 48.997 13.170 1.00 45.11 301 LEU D C 1
ATOM 9002 O O . LEU D 1 301 ? 14.793 49.955 13.922 1.00 45.85 301 LEU D O 1
ATOM 9007 N N . GLU D 1 302 ? 16.123 48.766 12.529 1.00 40.39 302 GLU D N 1
ATOM 9008 C CA . GLU D 1 302 ? 17.266 49.668 12.629 1.00 41.84 302 GLU D CA 1
ATOM 9009 C C . GLU D 1 302 ? 16.871 51.073 12.157 1.00 40.07 302 GLU D C 1
ATOM 9010 O O . GLU D 1 302 ? 17.166 52.086 12.802 1.00 39.90 302 GLU D O 1
ATOM 9016 N N . ASP D 1 303 ? 16.206 51.100 11.004 1.00 37.64 303 ASP D N 1
ATOM 9017 C CA . ASP D 1 303 ? 15.791 52.329 10.361 1.00 37.54 303 ASP D CA 1
ATOM 9018 C C . ASP D 1 303 ? 14.761 53.065 11.204 1.00 39.35 303 ASP D C 1
ATOM 9019 O O . ASP D 1 303 ? 14.767 54.286 11.252 1.00 42.79 303 ASP D O 1
ATOM 9024 N N . ILE D 1 304 ? 13.884 52.302 11.858 1.00 47.10 304 ILE D N 1
ATOM 9025 C CA . ILE D 1 304 ? 12.773 52.870 12.594 1.00 46.15 304 ILE D CA 1
ATOM 9026 C C . ILE D 1 304 ? 13.284 53.420 13.932 1.00 42.59 304 ILE D C 1
ATOM 9027 O O . ILE D 1 304 ? 12.848 54.484 14.365 1.00 36.34 304 ILE D O 1
ATOM 9032 N N . ALA D 1 305 ? 14.255 52.739 14.554 1.00 44.17 305 ALA D N 1
ATOM 9033 C CA . ALA D 1 305 ? 14.817 53.203 15.815 1.00 45.21 305 ALA D CA 1
ATOM 9034 C C . ALA D 1 305 ? 15.513 54.555 15.636 1.00 46.64 305 ALA D C 1
ATOM 9035 O O . ALA D 1 305 ? 15.410 55.436 16.493 1.00 46.52 305 ALA D O 1
ATOM 9037 N N . LEU D 1 306 ? 16.243 54.706 14.530 1.00 44.10 306 LEU D N 1
ATOM 9038 C CA . LEU D 1 306 ? 16.967 55.939 14.294 1.00 47.31 306 LEU D CA 1
ATOM 9039 C C . LEU D 1 306 ? 15.975 57.060 14.024 1.00 47.32 306 LEU D C 1
ATOM 9040 O O . LEU D 1 306 ? 16.133 58.150 14.572 1.00 49.96 306 LEU D O 1
ATOM 9045 N N . ALA D 1 307 ? 15.014 56.790 13.127 1.00 43.47 307 ALA D N 1
ATOM 9046 C CA . ALA D 1 307 ? 14.001 57.767 12.762 1.00 44.10 307 ALA D CA 1
ATOM 9047 C C . ALA D 1 307 ? 13.263 58.240 14.018 1.00 45.45 307 ALA D C 1
ATOM 9048 O O . ALA D 1 307 ? 12.923 59.414 14.134 1.00 49.51 307 ALA D O 1
ATOM 9050 N N . ASN D 1 308 ? 13.061 57.321 14.962 1.00 43.92 308 ASN D N 1
ATOM 9051 C CA . 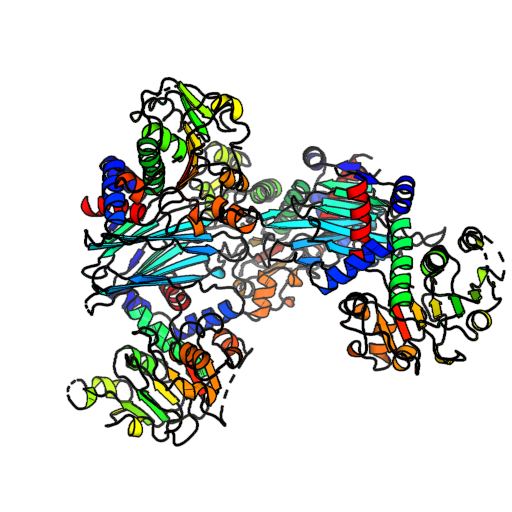ASN D 1 308 ? 12.421 57.602 16.238 1.00 46.57 308 ASN D CA 1
ATOM 9052 C C . ASN D 1 308 ? 13.296 58.490 17.124 1.00 51.45 308 ASN D C 1
ATOM 9053 O O . ASN D 1 308 ? 12.799 59.459 17.697 1.00 45.76 308 ASN D O 1
ATOM 9058 N N . ALA D 1 309 ? 14.588 58.159 17.264 1.00 54.45 309 ALA D N 1
ATOM 9059 C CA . ALA D 1 309 ? 15.504 59.018 18.009 1.00 49.62 309 ALA D CA 1
ATOM 9060 C C . ALA D 1 309 ? 15.485 60.438 17.436 1.00 48.51 309 ALA D C 1
ATOM 9061 O O . ALA D 1 309 ? 15.558 61.392 18.199 1.00 58.73 309 ALA D O 1
ATOM 9063 N N . LEU D 1 310 ? 15.392 60.579 16.105 1.00 47.21 310 LEU D N 1
ATOM 9064 C CA . LEU D 1 310 ? 15.351 61.883 15.452 1.00 50.66 310 LEU D CA 1
ATOM 9065 C C . LEU D 1 310 ? 14.021 62.594 15.710 1.00 54.85 310 LEU D C 1
ATOM 9066 O O . LEU D 1 310 ? 13.953 63.817 15.602 1.00 53.39 310 LEU D O 1
ATOM 9071 N N . TYR D 1 311 ? 12.957 61.817 15.946 1.00 57.46 311 TYR D N 1
ATOM 9072 C CA . TYR D 1 311 ? 11.645 62.372 16.239 1.00 59.65 311 TYR D CA 1
ATOM 9073 C C . TYR D 1 311 ? 11.565 62.874 17.683 1.00 55.99 311 TYR D C 1
ATOM 9074 O O . TYR D 1 311 ? 10.964 63.916 17.910 1.00 51.70 311 TYR D O 1
ATOM 9083 N N . GLN D 1 312 ? 12.121 62.105 18.638 1.00 56.24 312 GLN D N 1
ATOM 9084 C CA . GLN D 1 312 ? 12.082 62.432 20.057 1.00 62.19 312 GLN D CA 1
ATOM 9085 C C . GLN D 1 312 ? 12.986 63.628 20.353 1.00 66.15 312 GLN D C 1
ATOM 9086 O O . GLN D 1 312 ? 12.751 64.362 21.311 1.00 72.98 312 GLN D O 1
ATOM 9092 N N . LEU D 1 313 ? 14.025 63.802 19.530 1.00 71.17 313 LEU D N 1
ATOM 9093 C CA . LEU D 1 313 ? 14.883 64.977 19.566 1.00 76.64 313 LEU D CA 1
ATOM 9094 C C . LEU D 1 313 ? 14.133 66.187 18.997 1.00 76.69 313 LEU D C 1
ATOM 9095 O O . LEU D 1 313 ? 14.236 67.292 19.527 1.00 77.33 313 LEU D O 1
ATOM 9100 N N . GLN D 1 314 ? 13.378 65.945 17.917 1.00 76.87 314 GLN D N 1
ATOM 9101 C CA . GLN D 1 314 ? 12.610 66.942 17.186 1.00 83.48 314 GLN D CA 1
ATOM 9102 C C . GLN D 1 314 ? 11.437 67.470 18.017 1.00 89.41 314 GLN D C 1
ATOM 9103 O O . GLN D 1 314 ? 10.884 68.520 17.691 1.00 88.43 314 GLN D O 1
ATOM 9109 N N . ARG D 1 315 ? 11.026 66.729 19.061 1.00 97.40 315 ARG D N 1
ATOM 9110 C CA . ARG D 1 315 ? 9.984 67.189 19.972 1.00 98.22 315 ARG D CA 1
ATOM 9111 C C . ARG D 1 315 ? 10.508 68.391 20.773 1.00 95.60 315 ARG D C 1
ATOM 9112 O O . ARG D 1 315 ? 11.012 68.170 21.910 1.00 82.33 315 ARG D O 1
#